Protein AF-0000000071563161 (afdb_homodimer)

Secondary structure (DSSP, 8-state):
------PEEEEEEHHHHHHHHHHHT--SEEE----TTTHHHHHHHHHHHHTTSS--EEE--SSHHHHHHHHHHHHHTT--EEEEE-HHHHHHTHHHHHHHHHHT---EEEEEEB--SSS---SB-SHHHHHTTTSS-EEEE-SSHHHHHHHHHHHHHHHTSTTT---EEEEEETTTTSS-EEEEEEPPHHHHHHHH-S--SSTTS---TTS---SS-----SSTTHHHHHHHHHHHHHHHHHHHHHHHHHHHHHHHHHHS----SSEEEES-TT-SEEEEEEGGGHHHHHHHHHHHHHTT--EEEEEESEEES--HHHHHHHTTT-SEEEEEESS-BTTTTB-HHHHHHHHHHTTSSSPPPEEEEE--GGG----HHHHHHHHHHHHHHHTT----S-EETTTT-/------PEEEEEEHHHHHHHHHHHT--SEEE----TTTHHHHHHHHHHHHTTSS--EEE--SSHHHHHHHHHHHHHTT--EEEEE-HHHHHHTHHHHHHHHHHT---EEEEEEB--SSS---SB-SHHHHHTTTSS-EEEE-SSHHHHHHHHHHHHHHHTSTTT---EEEEEETTTTSS-EEEEEEPPHHHHHHHH-S--SSTTS---TTS---SS-----SSTTHHHHHHHHHHHHHHHHHHHHHHHHHHHHHHHHHHS----SSEEEES-TT-SEEEEEEGGGHHHHHHHHHHHHHTT--EEEEEESEEES--HHHHHHHTTT-SEEEEEESS-BTTTTB-HHHHHHHHHHTTSSSPPPEEEEE--GGG----HHHHHHHHHHHHHHHTT----S-EETTTT-

Solvent-accessible surface area (backbone atoms only — not comparable to full-atom values): 38501 Å² total; per-residue (Å²): 126,84,76,54,74,8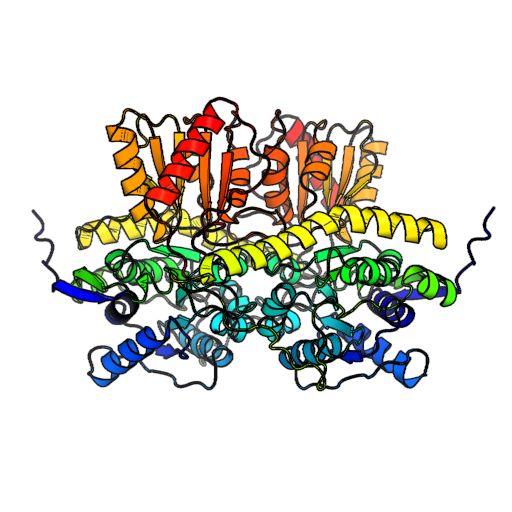2,38,59,74,45,79,41,22,20,27,48,25,38,32,48,15,45,43,55,56,59,32,44,33,34,31,56,49,78,37,69,52,29,33,64,24,49,52,44,45,51,48,32,34,74,70,62,73,24,81,43,47,75,46,87,58,96,37,37,44,49,30,52,48,54,47,50,55,40,23,33,66,52,32,44,41,38,35,46,31,19,31,67,44,45,28,51,18,28,40,50,61,55,30,36,32,48,66,40,41,31,36,42,31,38,32,25,18,14,20,48,59,33,49,19,30,72,25,6,16,35,34,35,57,61,35,52,58,51,56,44,50,31,32,35,39,24,58,46,40,47,47,37,20,57,45,43,44,43,42,48,46,40,12,32,28,90,67,32,26,26,23,27,35,46,31,36,35,14,62,56,37,32,64,33,71,40,77,30,72,39,72,49,59,70,57,44,44,64,71,53,55,74,90,49,41,23,90,90,53,52,71,30,91,91,52,76,71,81,80,60,51,85,46,34,32,69,55,75,58,18,28,19,51,47,43,51,52,53,49,49,51,28,46,13,34,58,46,38,59,59,44,40,44,52,42,32,51,52,46,16,72,65,60,70,57,73,60,60,45,46,53,38,77,44,63,52,90,74,23,43,30,31,37,34,34,55,28,46,56,38,62,34,42,51,52,29,39,50,55,40,39,76,71,69,43,51,43,20,35,38,34,44,20,26,59,25,42,45,55,36,70,61,52,30,60,74,56,64,76,32,50,15,34,27,26,50,21,38,33,70,24,39,40,72,52,32,15,54,62,39,50,52,48,38,28,28,38,48,77,45,93,65,86,58,53,62,40,31,28,32,34,28,45,22,32,21,74,60,45,43,66,48,36,45,50,48,52,52,52,27,53,42,37,49,72,63,49,81,72,89,59,51,44,60,64,36,53,82,82,128,83,77,54,72,82,38,58,75,44,78,40,23,20,26,48,25,37,32,49,15,45,43,55,55,58,30,44,33,34,32,56,50,78,37,69,52,28,34,62,25,50,52,44,45,52,48,34,34,74,70,63,73,24,80,45,49,74,47,87,59,96,38,38,44,50,31,52,48,53,46,51,56,39,23,32,66,52,30,46,42,39,34,47,30,16,32,67,44,45,28,50,18,28,40,50,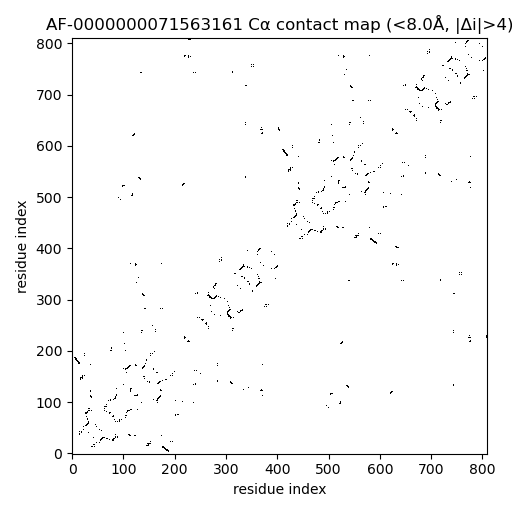60,57,29,36,33,49,66,40,42,33,35,41,31,36,31,26,18,14,21,50,59,34,49,20,31,67,25,6,16,36,33,35,56,62,35,51,57,51,54,44,49,32,32,35,40,22,58,46,40,47,48,36,20,56,43,42,43,43,42,47,48,41,12,32,28,89,67,31,25,27,22,26,33,47,31,37,34,15,62,57,35,32,62,33,70,40,77,31,71,40,71,50,59,69,57,45,45,64,69,53,55,74,88,48,42,24,90,89,53,51,72,31,91,90,52,78,71,81,79,61,50,84,46,32,33,70,53,75,58,17,27,18,50,46,44,51,54,53,48,48,50,27,46,12,35,57,46,38,60,57,43,39,44,50,44,31,51,52,47,16,72,63,60,69,58,73,60,60,47,48,53,38,77,44,64,52,90,73,22,43,30,33,36,35,34,56,29,46,57,38,61,35,43,51,52,27,40,51,53,41,39,76,72,70,43,48,44,19,34,39,34,43,19,26,60,26,41,47,54,37,70,61,52,31,60,73,55,64,76,33,50,14,33,28,25,50,20,37,34,68,25,39,39,71,51,33,15,53,61,38,51,51,48,38,27,29,39,49,76,45,92,64,87,58,53,62,40,32,28,32,34,27,44,22,32,20,76,58,46,42,66,47,35,44,50,48,51,52,52,27,53,41,36,48,72,65,49,82,70,91,58,50,44,60,66,36,53,82,81

Sequence (810 aa):
MNKVSTGKVIVCDGNEAAAWGACLSRPDMVAVYPITPQSSLVEYLAQFIADGRMDADLMDVEGEHTVLSVLHGAVLAGARTYSATSAQGLAFMFEPYFRTPGLRLPMVVSLVTRDAVSPTCVWGGQQDAMTVKEVGWIHMYCETQQEILDTIPIAYKVAEHPDVMLPVNVNHDGNYLSYGVARVELPDQSVVDAFLGEKQVNWHACLDPERPMAVDPLTGGAGGIGPSLFVKYRKGICAGMQDALRIIEEAHEDWGRRTGRYWSPLIEEYRMEDAEVALVTIGSMTGAAKDAVDDARASGKKIGLVKIKTFRPFPAARIAQALSRVKAVGVVDRSVNFGWNCGPVYQEVLAAMYAQPVRIPMMSFIGGLAGADITVEHFAEVVHRTFRLAGGEAATGPVWLNENDMNKVSTGKVIVCDGNEAAAWGACLSRPDMVAVYPITPQSSLVEYLAQFIADGRMDADLMDVEGEHTVLSVLHGAVLAGARTYSATSAQGLAFMFEPYFRTPGLRLPMVVSLVTRDAVSPTCVWGGQQDAMTVKEVGWIHMYCETQQEILDTIPIAYKVAEHPDVMLPVNVNHDGNYLSYGVARVELPDQSVVDAFLGEKQVNWHACLDPERPMAVDPLTGGAGGIGPSLFVKYRKGICAGMQDALRIIEEAHEDWGRRTGRYWSPLIEEYRMEDAEVALVTIGSMTGAAKDAVDDARASGKKIGLVKIKTFRPFPAARIAQALSRVKAVGVVDRSVNFGWNCGPVYQEVLAAMYAQPVRIPMMSFIGGLAGADITVEHFAEVVHRTFRLAGGEAATGPVWLNEND

Nearest PDB structures (foldseek):
  9bt4-assembly2_A  TM=9.515E-01  e=1.131E-43  Methanosarcina acetivorans C2A
  5c4i-assembly1_D  TM=9.637E-01  e=2.909E-40  Moorella thermoacetica ATCC 39073
  6cin-assembly2_D  TM=8.996E-01  e=5.553E-31  Moorella thermoacetica ATCC 39073
  6cio-assembly2_D  TM=9.021E-01  e=6.950E-31  Moorella thermoacetica ATCC 39073
  6ciq-assembly2_C  TM=8.950E-01  e=9.701E-30  Moorella thermoacetica ATCC 39073

InterPro domains:
  IPR002880 Pyruvate flavodoxin/ferredoxin oxidoreductase, pyrimidine binding domain [PF01855] (22-219)
  IPR002880 Pyruvate flavodoxin/ferredoxin oxidoreductase, pyrimidine binding domain [cd07034] (14-174)
  IPR009014 Transketolase C-terminal/Pyruvate-ferredoxin oxidoreductase domain II [G3DSA:3.40.50.920] (265-402)
  IPR009014 Transketolase C-terminal/Pyruvate-ferredoxin oxidoreductase domain II [SSF52922] (266-385)
  IPR029061 Thiamin diphosphate-binding fold [SSF52518] (7-261)
  IPR033412 Pyruvate:ferredoxin oxidoreductase, core domain II [PF17147] (275-378)
  IPR050722 Pyruvate:ferredoxin/flavodoxin oxidoreductase [PTHR32154] (1-385)
  IPR054807 NADH-dependent phenylglyoxylate dehydrogenase subunit alpha [NF045764] (8-405)

pLDDT: mean 93.62, std 8.57, range [32.5, 98.94]

Structure (mmCIF, N/CA/C/O backbone):
data_AF-0000000071563161-model_v1
#
loop_
_entity.id
_entity.type
_entity.pdbx_description
1 polymer 'NADH dependant phenylglyoxylate'
#
loop_
_atom_site.group_PDB
_atom_site.id
_atom_site.type_symbol
_atom_site.label_atom_id
_atom_site.label_alt_id
_atom_site.label_comp_id
_atom_site.label_asym_id
_atom_site.label_entity_id
_atom_site.label_seq_id
_atom_site.pdbx_PDB_ins_code
_atom_site.Cartn_x
_atom_site.Cartn_y
_atom_site.Cartn_z
_atom_site.occupancy
_atom_site.B_iso_or_equiv
_atom_site.auth_seq_id
_atom_site.auth_comp_id
_atom_site.auth_asym_id
_atom_site.auth_atom_id
_atom_site.pdbx_PDB_model_num
ATOM 1 N N . MET A 1 1 ? -5.191 -46.344 -11.219 1 32.5 1 MET A N 1
ATOM 2 C CA . MET A 1 1 ? -4.105 -45.406 -11.43 1 32.5 1 MET A CA 1
ATOM 3 C C . MET A 1 1 ? -4.492 -44.344 -12.477 1 32.5 1 MET A C 1
ATOM 5 O O . MET A 1 1 ? -4.625 -44.656 -13.664 1 32.5 1 MET A O 1
ATOM 9 N N . ASN A 1 2 ? -5.43 -43.438 -12.227 1 40 2 ASN A N 1
ATOM 10 C CA . ASN A 1 2 ? -5.988 -42.562 -13.25 1 40 2 ASN A CA 1
ATOM 11 C C . ASN A 1 2 ? -4.895 -41.938 -14.117 1 40 2 ASN A C 1
ATOM 13 O O . ASN A 1 2 ? -3.912 -41.406 -13.594 1 40 2 ASN A O 1
ATOM 17 N N . LYS A 1 3 ? -4.633 -42.406 -15.219 1 47.25 3 LYS A N 1
ATOM 18 C CA . LYS A 1 3 ? -3.625 -42.062 -16.219 1 47.25 3 LYS A CA 1
ATOM 19 C C . LYS A 1 3 ? -3.502 -40.562 -16.391 1 47.25 3 LYS A C 1
ATOM 21 O O . LYS A 1 3 ? -4.438 -39.906 -16.859 1 47.25 3 LYS A O 1
ATOM 26 N N . VAL A 1 4 ? -2.799 -39.875 -15.562 1 53.31 4 VAL A N 1
ATOM 27 C CA . VAL A 1 4 ? -2.492 -38.469 -15.68 1 53.31 4 VAL A CA 1
ATOM 28 C C . VAL A 1 4 ? -1.974 -38.156 -17.078 1 53.31 4 VAL A C 1
ATOM 30 O O . VAL A 1 4 ? -1.066 -38.844 -17.578 1 53.31 4 VAL A O 1
ATOM 33 N N . SER A 1 5 ? -2.83 -37.781 -18.031 1 52.5 5 SER A N 1
ATOM 34 C CA . SER A 1 5 ? -2.512 -37.406 -19.391 1 52.5 5 SER A CA 1
ATOM 35 C C . SER A 1 5 ? -1.171 -36.656 -19.469 1 52.5 5 SER A C 1
ATOM 37 O O . SER A 1 5 ? -0.879 -35.812 -18.641 1 52.5 5 SER A O 1
ATOM 39 N N . THR A 1 6 ? -0.193 -37.438 -19.938 1 61.22 6 THR A N 1
ATOM 40 C CA . THR A 1 6 ? 1.147 -36.906 -20.094 1 61.22 6 THR A CA 1
ATOM 41 C C . THR A 1 6 ? 1.143 -35.75 -21.094 1 61.22 6 THR A C 1
ATOM 43 O O . THR A 1 6 ? 0.718 -35.906 -22.234 1 61.22 6 THR A O 1
ATOM 46 N N . GLY A 1 7 ? 0.931 -34.375 -20.656 1 70.44 7 GLY A N 1
ATOM 47 C CA . GLY A 1 7 ? 0.965 -33.188 -21.484 1 70.44 7 GLY A CA 1
ATOM 48 C C . GLY A 1 7 ? 2.229 -33.062 -22.312 1 70.44 7 GLY A C 1
ATOM 49 O O . GLY A 1 7 ? 3.133 -33.906 -22.203 1 70.44 7 GLY A O 1
ATOM 50 N N . LYS A 1 8 ? 2.189 -32.375 -23.375 1 89.88 8 LYS A N 1
ATOM 51 C CA . LYS A 1 8 ? 3.322 -32.031 -24.234 1 89.88 8 LYS A CA 1
ATOM 52 C C . LYS A 1 8 ? 4.387 -31.266 -23.453 1 89.88 8 LYS A C 1
ATOM 54 O O . LYS A 1 8 ? 4.062 -30.391 -22.656 1 89.88 8 LYS A O 1
ATOM 59 N N . VAL A 1 9 ? 5.59 -31.734 -23.516 1 95.12 9 VAL A N 1
ATOM 60 C CA . VAL A 1 9 ? 6.695 -31.047 -22.859 1 95.12 9 VAL A CA 1
ATOM 61 C C . VAL A 1 9 ? 7.32 -30.031 -23.812 1 95.12 9 VAL A C 1
ATOM 63 O O . VAL A 1 9 ? 7.609 -30.359 -24.969 1 95.12 9 VAL A O 1
ATOM 66 N N . ILE A 1 10 ? 7.457 -28.812 -23.312 1 95.94 10 ILE A N 1
ATOM 67 C CA . ILE A 1 10 ? 8.102 -27.781 -24.109 1 95.94 10 ILE A CA 1
ATOM 68 C C . ILE A 1 10 ? 9.18 -27.078 -23.297 1 95.94 10 ILE A C 1
ATOM 70 O O . ILE A 1 10 ? 9.242 -27.25 -22.078 1 95.94 10 ILE A O 1
ATOM 74 N N . VAL A 1 11 ? 10.062 -26.453 -23.984 1 97.44 11 VAL A N 1
ATOM 75 C CA . VAL A 1 11 ? 11.047 -25.578 -23.359 1 97.44 11 VAL A CA 1
ATOM 76 C C . VAL A 1 11 ? 10.703 -24.109 -23.656 1 97.44 11 VAL A C 1
ATOM 78 O O . VAL A 1 11 ? 10.617 -23.719 -24.828 1 97.44 11 VAL A O 1
ATOM 81 N N . CYS A 1 12 ? 10.422 -23.375 -22.641 1 96.81 12 CYS A N 1
ATOM 82 C CA . CYS A 1 12 ? 10.031 -22 -22.875 1 96.81 12 CYS A CA 1
ATOM 83 C C . CYS A 1 12 ? 10.406 -21.109 -21.688 1 96.81 12 CYS A C 1
ATOM 85 O O . CYS A 1 12 ? 10.797 -21.625 -20.641 1 96.81 12 CYS A O 1
ATOM 87 N N . ASP A 1 13 ? 10.398 -19.812 -21.875 1 97.62 13 ASP A N 1
ATOM 88 C CA . ASP A 1 13 ? 10.641 -18.875 -20.781 1 97.62 13 ASP A CA 1
ATOM 89 C C . ASP A 1 13 ? 9.344 -18.531 -20.047 1 97.62 13 ASP A C 1
ATOM 91 O O . ASP A 1 13 ? 8.281 -19.078 -20.375 1 97.62 13 ASP A O 1
ATOM 95 N N . GLY A 1 14 ? 9.477 -17.781 -18.984 1 98.19 14 GLY A N 1
ATOM 96 C CA . GLY A 1 14 ? 8.328 -17.484 -18.141 1 98.19 14 GLY A CA 1
ATOM 97 C C . GLY A 1 14 ? 7.223 -16.75 -18.859 1 98.19 14 GLY A C 1
ATOM 98 O O . GLY A 1 14 ? 6.039 -16.953 -18.578 1 98.19 14 GLY A O 1
ATOM 99 N N . ASN A 1 15 ? 7.578 -15.797 -19.734 1 98.38 15 ASN A N 1
ATOM 100 C CA . ASN A 1 15 ? 6.582 -15.07 -20.5 1 98.38 15 ASN A CA 1
ATOM 101 C C . ASN A 1 15 ? 5.809 -15.992 -21.438 1 98.38 15 ASN A C 1
ATOM 103 O O . ASN A 1 15 ? 4.594 -15.859 -21.578 1 98.38 15 ASN A O 1
ATOM 107 N N . GLU A 1 16 ? 6.523 -16.859 -22.078 1 98.38 16 GLU A N 1
ATOM 108 C CA . GLU A 1 16 ? 5.84 -17.828 -22.922 1 98.38 16 GLU A CA 1
ATOM 109 C C . GLU A 1 16 ? 4.965 -18.766 -22.094 1 98.38 16 GLU A C 1
ATOM 111 O O . GLU A 1 16 ? 3.871 -19.141 -22.531 1 98.38 16 GLU A O 1
ATOM 116 N N . ALA A 1 17 ? 5.496 -19.188 -20.953 1 98.62 17 ALA A N 1
ATOM 117 C CA . ALA A 1 17 ? 4.695 -20 -20.047 1 98.62 17 ALA A CA 1
ATOM 118 C C . ALA A 1 17 ? 3.385 -19.312 -19.688 1 98.62 17 ALA A C 1
ATOM 120 O O . ALA A 1 17 ? 2.322 -19.938 -19.672 1 98.62 17 ALA A O 1
ATOM 121 N N . ALA A 1 18 ? 3.463 -18.062 -19.375 1 98.75 18 ALA A N 1
ATOM 122 C CA . ALA A 1 18 ? 2.266 -17.281 -19.062 1 98.75 18 ALA A CA 1
ATOM 123 C C . ALA A 1 18 ? 1.316 -17.25 -20.266 1 98.75 18 ALA A C 1
ATOM 125 O O . ALA A 1 18 ? 0.1 -17.375 -20.094 1 98.75 18 ALA A O 1
ATOM 126 N N . ALA A 1 19 ? 1.887 -17.031 -21.406 1 98.5 19 ALA A N 1
ATOM 127 C CA . ALA A 1 19 ? 1.078 -17 -22.625 1 98.5 19 ALA A CA 1
ATOM 128 C C . ALA A 1 19 ? 0.343 -18.328 -22.828 1 98.5 19 ALA A C 1
ATOM 130 O O . ALA A 1 19 ? -0.831 -18.344 -23.203 1 98.5 19 ALA A O 1
ATOM 131 N N . TRP A 1 20 ? 1.058 -19.406 -22.625 1 98.44 20 TRP A N 1
ATOM 132 C CA . TRP A 1 20 ? 0.433 -20.719 -22.734 1 98.44 20 TRP A CA 1
ATOM 133 C C . TRP A 1 20 ? -0.678 -20.875 -21.703 1 98.44 20 TRP A C 1
ATOM 135 O O . TRP A 1 20 ? -1.746 -21.422 -22.016 1 98.44 20 TRP A O 1
ATOM 145 N N . GLY A 1 21 ? -0.379 -20.469 -20.453 1 98.62 21 GLY A N 1
ATOM 146 C CA . GLY A 1 21 ? -1.425 -20.5 -19.438 1 98.62 21 GLY A CA 1
ATOM 147 C C . GLY A 1 21 ? -2.678 -19.75 -19.844 1 98.62 21 GLY A C 1
ATOM 148 O O . GLY A 1 21 ? -3.793 -20.234 -19.656 1 98.62 21 GLY A O 1
ATOM 149 N N . ALA A 1 22 ? -2.484 -18.562 -20.375 1 98.62 22 ALA A N 1
ATOM 150 C CA . ALA A 1 22 ? -3.602 -17.766 -20.875 1 98.62 22 ALA A CA 1
ATOM 151 C C . ALA A 1 22 ? -4.328 -18.469 -22.016 1 98.62 22 ALA A C 1
ATOM 153 O O . ALA A 1 22 ? -5.559 -18.547 -22.016 1 98.62 22 ALA A O 1
ATOM 154 N N . CYS A 1 23 ? -3.57 -18.969 -22.953 1 98.25 23 CYS A N 1
ATOM 155 C CA . CYS A 1 23 ? -4.133 -19.656 -24.109 1 98.25 23 CYS A CA 1
ATOM 156 C C . CYS A 1 23 ? -5.012 -20.828 -23.688 1 98.25 23 CYS A C 1
ATOM 158 O O . CYS A 1 23 ? -6.145 -20.953 -24.141 1 98.25 23 CYS A O 1
ATOM 160 N N . LEU A 1 24 ? -4.48 -21.625 -22.812 1 98.06 24 LEU A N 1
ATOM 161 C CA . LEU A 1 24 ? -5.184 -22.812 -22.344 1 98.06 24 LEU A CA 1
ATOM 162 C C . LEU A 1 24 ? -6.457 -22.438 -21.594 1 98.06 24 LEU A C 1
ATOM 164 O O . LEU A 1 24 ? -7.387 -23.234 -21.5 1 98.06 24 LEU A O 1
ATOM 168 N N . SER A 1 25 ? -6.508 -21.203 -21.062 1 98.5 25 SER A N 1
ATOM 169 C CA . SER A 1 25 ? -7.645 -20.75 -20.266 1 98.5 25 SER A CA 1
ATOM 170 C C . SER A 1 25 ? -8.742 -20.156 -21.141 1 98.5 25 SER A C 1
ATOM 172 O O . SER A 1 25 ? -9.805 -19.781 -20.656 1 98.5 25 SER A O 1
ATOM 174 N N . ARG A 1 26 ? -8.531 -19.969 -22.375 1 97.75 26 ARG A N 1
ATOM 175 C CA . ARG A 1 26 ? -9.477 -19.562 -23.406 1 97.75 26 ARG A CA 1
ATOM 176 C C . ARG A 1 26 ? -10.086 -18.203 -23.094 1 97.75 26 ARG A C 1
ATOM 178 O O . ARG A 1 26 ? -11.312 -18.062 -23.078 1 97.75 26 ARG A O 1
ATOM 185 N N . PRO A 1 27 ? -9.266 -17.172 -22.875 1 97.81 27 PRO A N 1
ATOM 186 C CA . PRO A 1 27 ? -9.859 -15.844 -22.828 1 97.81 27 PRO A CA 1
ATOM 187 C C . PRO A 1 27 ? -10.555 -15.461 -24.125 1 97.81 27 PRO A C 1
ATOM 189 O O . PRO A 1 27 ? -10.141 -15.906 -25.203 1 97.81 27 PRO A O 1
ATOM 192 N N . ASP A 1 28 ? -11.602 -14.664 -24 1 97.38 28 ASP A N 1
ATOM 193 C CA . ASP A 1 28 ? -12.312 -14.156 -25.172 1 97.38 28 ASP A CA 1
ATOM 194 C C . ASP A 1 28 ? -11.609 -12.922 -25.75 1 97.38 28 ASP A C 1
ATOM 196 O O . ASP A 1 28 ? -11.672 -12.672 -26.953 1 97.38 28 ASP A O 1
ATOM 200 N N . MET A 1 29 ? -11.008 -12.164 -24.891 1 96.69 29 MET A N 1
ATOM 201 C CA . MET A 1 29 ? -10.336 -10.93 -25.281 1 96.69 29 MET A CA 1
ATOM 202 C C . MET A 1 29 ? -9.039 -10.742 -24.516 1 96.69 29 MET A C 1
ATOM 204 O O . MET A 1 29 ? -8.992 -10.992 -23.297 1 96.69 29 MET A O 1
ATOM 208 N N . VAL A 1 30 ? -8.07 -10.375 -25.266 1 96.06 30 VAL A N 1
ATOM 209 C CA . VAL A 1 30 ? -6.77 -10.055 -24.703 1 96.06 30 VAL A CA 1
ATOM 210 C C . VAL A 1 30 ? -6.367 -8.633 -25.094 1 96.06 30 VAL A C 1
ATOM 212 O O . VAL A 1 30 ? -6.516 -8.242 -26.266 1 96.06 30 VAL A O 1
ATOM 215 N N . ALA A 1 31 ? -6 -7.797 -24.109 1 91.81 31 ALA A N 1
ATOM 216 C CA . ALA A 1 31 ? -5.434 -6.473 -24.359 1 91.81 31 ALA A CA 1
ATOM 217 C C . ALA A 1 31 ? -4.137 -6.281 -23.578 1 91.81 31 ALA A C 1
ATOM 219 O O . ALA A 1 31 ? -4.105 -6.453 -22.359 1 91.81 31 ALA A O 1
ATOM 220 N N . VAL A 1 32 ? -3.086 -6.055 -24.391 1 88.5 32 VAL A N 1
ATOM 221 C CA . VAL A 1 32 ? -1.771 -5.926 -23.766 1 88.5 32 VAL A CA 1
ATOM 222 C C . VAL A 1 32 ? -0.976 -4.824 -24.469 1 88.5 32 VAL A C 1
ATOM 224 O O . VAL A 1 32 ? -1.14 -4.602 -25.672 1 88.5 32 VAL A O 1
ATOM 227 N N . TYR A 1 33 ? -0.212 -4.066 -23.75 1 87.25 33 TYR A N 1
ATOM 228 C CA . TYR A 1 33 ? 0.737 -3.088 -24.266 1 87.25 33 TYR A CA 1
ATOM 229 C C . TYR A 1 33 ? 2.166 -3.463 -23.891 1 87.25 33 TYR A C 1
ATOM 231 O O . TYR A 1 33 ? 2.449 -3.779 -22.734 1 87.25 33 TYR A O 1
ATOM 239 N N . PRO A 1 34 ? 3.086 -3.439 -24.859 1 85.75 34 PRO A N 1
ATOM 240 C CA . PRO A 1 34 ? 4.441 -3.924 -24.594 1 85.75 34 PRO A CA 1
ATOM 241 C C . PRO A 1 34 ? 5.188 -3.062 -23.578 1 85.75 34 PRO A C 1
ATOM 243 O O . PRO A 1 34 ? 5.109 -1.832 -23.625 1 85.75 34 PRO A O 1
ATOM 246 N N . ILE A 1 35 ? 5.859 -3.695 -22.703 1 86.56 35 ILE A N 1
ATOM 247 C CA . ILE A 1 35 ? 6.73 -3.076 -21.719 1 86.56 35 ILE A CA 1
ATOM 248 C C . ILE A 1 35 ? 7.719 -4.109 -21.172 1 86.56 35 ILE A C 1
ATOM 250 O O . ILE A 1 35 ? 7.316 -5.195 -20.75 1 86.56 35 ILE A O 1
ATOM 254 N N . THR A 1 36 ? 8.969 -3.725 -21.172 1 84.25 36 THR A N 1
ATOM 255 C CA . THR A 1 36 ? 9.977 -4.629 -20.625 1 84.25 36 THR A CA 1
ATOM 256 C C . THR A 1 36 ? 9.742 -4.852 -19.141 1 84.25 36 THR A C 1
ATOM 258 O O . THR A 1 36 ? 9.5 -3.902 -18.391 1 84.25 36 THR A O 1
ATOM 261 N N . PRO A 1 37 ? 9.734 -6.125 -18.656 1 90.62 37 PRO A N 1
ATOM 262 C CA . PRO A 1 37 ? 10.133 -7.367 -19.312 1 90.62 37 PRO A CA 1
ATOM 263 C C . PRO A 1 37 ? 8.945 -8.172 -19.828 1 90.62 37 PRO A C 1
ATOM 265 O O . PRO A 1 37 ? 9.094 -9.344 -20.172 1 90.62 37 PRO A O 1
ATOM 268 N N . GLN A 1 38 ? 7.852 -7.598 -19.906 1 89.62 38 GLN A N 1
ATOM 269 C CA . GLN A 1 38 ? 6.602 -8.266 -20.25 1 89.62 38 GLN A CA 1
ATOM 270 C C . GLN A 1 38 ? 6.449 -8.383 -21.766 1 89.62 38 GLN A C 1
ATOM 272 O O . GLN A 1 38 ? 5.605 -9.141 -22.266 1 89.62 38 GLN A O 1
ATOM 277 N N . SER A 1 39 ? 7.27 -7.73 -22.594 1 89.62 39 SER A N 1
ATOM 278 C CA . SER A 1 39 ? 7.043 -7.484 -24.016 1 89.62 39 SER A CA 1
ATOM 279 C C . SER A 1 39 ? 6.941 -8.789 -24.781 1 89.62 39 SER A C 1
ATOM 281 O O . SER A 1 39 ? 6.113 -8.922 -25.688 1 89.62 39 SER A O 1
ATOM 283 N N . SER A 1 40 ? 7.77 -9.742 -24.453 1 94 40 SER A N 1
ATOM 284 C CA . SER A 1 40 ? 7.75 -11 -25.188 1 94 40 SER A CA 1
ATOM 285 C C . SER A 1 40 ? 6.453 -11.766 -24.938 1 94 40 SER A C 1
ATOM 287 O O . SER A 1 40 ? 6.02 -12.555 -25.781 1 94 40 SER A O 1
ATOM 289 N N . LEU A 1 41 ? 5.828 -11.562 -23.797 1 95.44 41 LEU A N 1
ATOM 290 C CA . LEU A 1 41 ? 4.535 -12.172 -23.5 1 95.44 41 LEU A CA 1
ATOM 291 C C . LEU A 1 41 ? 3.482 -11.727 -24.516 1 95.44 41 LEU A C 1
ATOM 293 O O . LEU A 1 41 ? 2.719 -12.547 -25.031 1 95.44 41 LEU A O 1
ATOM 297 N N . VAL A 1 42 ? 3.467 -10.492 -24.812 1 92.19 42 VAL A N 1
ATOM 298 C CA . VAL A 1 42 ? 2.551 -9.922 -25.797 1 92.19 42 VAL A CA 1
ATOM 299 C C . VAL A 1 42 ? 2.809 -10.547 -27.156 1 92.19 42 VAL A C 1
ATOM 301 O O . VAL A 1 42 ? 1.867 -10.867 -27.891 1 92.19 42 VAL A O 1
ATOM 304 N N . GLU A 1 43 ? 4.031 -10.672 -27.469 1 95 43 GLU A N 1
ATOM 305 C CA . GLU A 1 43 ? 4.41 -11.266 -28.75 1 95 43 GLU A CA 1
ATOM 306 C C . GLU A 1 43 ? 3.906 -12.703 -28.859 1 95 43 GLU A C 1
ATOM 308 O O . GLU A 1 43 ? 3.396 -13.109 -29.906 1 95 43 GLU A O 1
ATOM 313 N N . TYR A 1 44 ? 4.074 -13.453 -27.812 1 96.81 44 TYR A N 1
ATOM 314 C CA . TYR A 1 44 ? 3.6 -14.828 -27.812 1 96.81 44 TYR A CA 1
ATOM 315 C C . TYR A 1 44 ? 2.088 -14.883 -27.984 1 96.81 44 TYR A C 1
ATOM 317 O O . TYR A 1 44 ? 1.576 -15.688 -28.766 1 96.81 44 TYR A O 1
ATOM 325 N N . LEU A 1 45 ? 1.362 -14.062 -27.266 1 96.75 45 LEU A N 1
ATOM 326 C CA . LEU A 1 45 ? -0.093 -14.031 -27.359 1 96.75 45 LEU A CA 1
ATOM 327 C C . LEU A 1 45 ? -0.532 -13.695 -28.781 1 96.75 45 LEU A C 1
ATOM 329 O O . LEU A 1 45 ? -1.424 -14.352 -29.328 1 96.75 45 LEU A O 1
ATOM 333 N N . ALA A 1 46 ? 0.121 -12.703 -29.312 1 95.19 46 ALA A N 1
ATOM 334 C CA . ALA A 1 46 ? -0.186 -12.305 -30.672 1 95.19 46 ALA A CA 1
ATOM 335 C C . ALA A 1 46 ? 0.07 -13.445 -31.656 1 95.19 46 ALA A C 1
ATOM 337 O O . ALA A 1 46 ? -0.725 -13.68 -32.562 1 95.19 46 ALA A O 1
ATOM 338 N N . GLN A 1 47 ? 1.146 -14.094 -31.484 1 96.94 47 GLN A N 1
ATOM 339 C CA . GLN A 1 47 ? 1.504 -15.219 -32.344 1 96.94 47 GLN A CA 1
ATOM 340 C C . GLN A 1 47 ? 0.501 -16.359 -32.188 1 96.94 47 GLN A C 1
ATOM 342 O O . GLN A 1 47 ? 0.111 -16.969 -33.188 1 96.94 47 GLN A O 1
ATOM 347 N N . PHE A 1 48 ? 0.126 -16.672 -30.953 1 97.5 48 PHE A N 1
ATOM 348 C CA . PHE A 1 48 ? -0.835 -17.734 -30.703 1 97.5 48 PHE A CA 1
ATOM 349 C C . PHE A 1 48 ? -2.158 -17.438 -31.406 1 97.5 48 PHE A C 1
ATOM 351 O O . PHE A 1 48 ? -2.787 -18.344 -31.969 1 97.5 48 PHE A O 1
ATOM 358 N N . ILE A 1 49 ? -2.596 -16.219 -31.359 1 96.62 49 ILE A N 1
ATOM 359 C CA . ILE A 1 49 ? -3.85 -15.812 -31.984 1 96.62 49 ILE A CA 1
ATOM 360 C C . ILE A 1 49 ? -3.711 -15.875 -33.5 1 96.62 49 ILE A C 1
ATOM 362 O O . ILE A 1 49 ? -4.582 -16.406 -34.188 1 96.62 49 ILE A O 1
ATOM 366 N N . ALA A 1 50 ? -2.629 -15.398 -34 1 96.12 50 ALA A N 1
ATOM 367 C CA . ALA A 1 50 ? -2.365 -15.391 -35.438 1 96.12 50 ALA A CA 1
ATOM 368 C C . ALA A 1 50 ? -2.314 -16.812 -36 1 96.12 50 ALA A C 1
ATOM 370 O O . ALA A 1 50 ? -2.758 -17.062 -37.094 1 96.12 50 ALA A O 1
ATOM 371 N N . ASP A 1 51 ? -1.783 -17.672 -35.188 1 97.06 51 ASP A N 1
ATOM 372 C CA . ASP A 1 51 ? -1.607 -19.062 -35.594 1 97.06 51 ASP A CA 1
ATOM 373 C C . ASP A 1 51 ? -2.896 -19.859 -35.406 1 97.06 51 ASP A C 1
ATOM 375 O O . ASP A 1 51 ? -2.969 -21.031 -35.812 1 97.06 51 ASP A O 1
ATOM 379 N N . GLY A 1 52 ? -3.883 -19.266 -34.812 1 96.12 52 GLY A N 1
ATOM 380 C CA . GLY A 1 52 ? -5.145 -19.953 -34.562 1 96.12 52 GLY A CA 1
ATOM 381 C C . GLY A 1 52 ? -5.109 -20.875 -33.375 1 96.12 52 GLY A C 1
ATOM 382 O O . GLY A 1 52 ? -6.035 -21.656 -33.156 1 96.12 52 GLY A O 1
ATOM 383 N N . ARG A 1 53 ? -4.035 -20.766 -32.625 1 95.31 53 ARG A N 1
ATOM 384 C CA . ARG A 1 53 ? -3.9 -21.578 -31.422 1 95.31 53 ARG A CA 1
ATOM 385 C C . ARG A 1 53 ? -4.77 -21.031 -30.297 1 95.31 53 ARG A C 1
ATOM 387 O O . ARG A 1 53 ? -5.219 -21.781 -29.438 1 95.31 53 ARG A O 1
ATOM 394 N N . MET A 1 54 ? -4.961 -19.797 -30.297 1 96.25 54 MET A N 1
ATOM 395 C CA . MET A 1 54 ? -5.805 -19.094 -29.328 1 96.25 54 MET A CA 1
ATOM 396 C C . MET A 1 54 ? -6.922 -18.328 -30.031 1 96.25 54 MET A C 1
ATOM 398 O O . MET A 1 54 ? -6.66 -17.516 -30.922 1 96.25 54 MET A O 1
ATOM 402 N N . ASP A 1 55 ? -8.141 -18.656 -29.656 1 96.56 55 ASP A N 1
ATOM 403 C CA . ASP A 1 55 ? -9.305 -17.953 -30.203 1 96.56 55 ASP A CA 1
ATOM 404 C C . ASP A 1 55 ? -9.711 -16.797 -29.297 1 96.56 55 ASP A C 1
ATOM 406 O O . ASP A 1 55 ? -10.609 -16.922 -28.453 1 96.56 55 ASP A O 1
ATOM 410 N N . ALA A 1 56 ? -9.055 -15.711 -29.422 1 96.5 56 ALA A N 1
ATOM 411 C CA . ALA A 1 56 ? -9.297 -14.508 -28.641 1 96.5 56 ALA A CA 1
ATOM 412 C C . ALA A 1 56 ? -9.156 -13.258 -29.5 1 96.5 56 ALA A C 1
ATOM 414 O O . ALA A 1 56 ? -8.359 -13.227 -30.438 1 96.5 56 ALA A O 1
ATOM 415 N N . ASP A 1 57 ? -9.898 -12.227 -29.172 1 95.12 57 ASP A N 1
ATOM 416 C CA . ASP A 1 57 ? -9.703 -10.914 -29.781 1 95.12 57 ASP A CA 1
ATOM 417 C C . ASP A 1 57 ? -8.516 -10.188 -29.156 1 95.12 57 ASP A C 1
ATOM 419 O O . ASP A 1 57 ? -8.438 -10.047 -27.938 1 95.12 57 ASP A O 1
ATOM 423 N N . LEU A 1 58 ? -7.621 -9.852 -29.953 1 92.88 58 LEU A N 1
ATOM 424 C CA . LEU A 1 58 ? -6.504 -9.031 -29.5 1 92.88 58 LEU A CA 1
ATOM 425 C C . LEU A 1 58 ? -6.789 -7.547 -29.719 1 92.88 58 LEU A C 1
ATOM 427 O O . LEU A 1 58 ? -6.961 -7.113 -30.859 1 92.88 58 LEU A O 1
ATOM 431 N N . MET A 1 59 ? -6.754 -6.824 -28.688 1 87.69 59 MET A N 1
ATOM 432 C CA . MET A 1 59 ? -7.051 -5.398 -28.797 1 87.69 59 MET A CA 1
ATOM 433 C C . MET A 1 59 ? -5.766 -4.578 -28.844 1 87.69 59 MET A C 1
ATOM 435 O O . MET A 1 59 ? -4.941 -4.652 -27.938 1 87.69 59 MET A O 1
ATOM 439 N N . ASP A 1 60 ? -5.629 -3.893 -29.875 1 80.38 60 ASP A N 1
ATOM 440 C CA . ASP A 1 60 ? -4.523 -2.943 -30 1 80.38 60 ASP A CA 1
ATOM 441 C C . ASP A 1 60 ? -4.918 -1.57 -29.469 1 80.38 60 ASP A C 1
ATOM 443 O O . ASP A 1 60 ? -5.812 -0.918 -30.016 1 80.38 60 ASP A O 1
ATOM 447 N N . VAL A 1 61 ? -4.336 -1.241 -28.375 1 79.12 61 VAL A N 1
ATOM 448 C CA . VAL A 1 61 ? -4.734 0.008 -27.734 1 79.12 61 VAL A CA 1
ATOM 449 C C . VAL A 1 61 ? -3.535 0.947 -27.656 1 79.12 61 VAL A C 1
ATOM 451 O O . VAL A 1 61 ? -2.393 0.525 -27.844 1 79.12 61 VAL A O 1
ATOM 454 N N . GLU A 1 62 ? -3.807 2.225 -27.406 1 75.81 62 GLU A N 1
ATOM 455 C CA . GLU A 1 62 ? -2.791 3.271 -27.453 1 75.81 62 GLU A CA 1
ATOM 456 C C . GLU A 1 62 ? -1.924 3.248 -26.203 1 75.81 62 GLU A C 1
ATOM 458 O O . GLU A 1 62 ? -0.837 3.828 -26.172 1 75.81 62 GLU A O 1
ATOM 463 N N . GLY A 1 63 ? -2.434 2.641 -25.203 1 79.88 63 GLY A N 1
ATOM 464 C CA . GLY A 1 63 ? -1.674 2.59 -23.969 1 79.88 63 GLY A CA 1
ATOM 465 C C . GLY A 1 63 ? -2.336 1.745 -22.891 1 79.88 63 GLY A C 1
ATOM 466 O O . GLY A 1 63 ? -3.477 1.305 -23.047 1 79.88 63 GLY A O 1
ATOM 467 N N . GLU A 1 64 ? -1.583 1.58 -21.906 1 77.69 64 GLU A N 1
ATOM 468 C CA . GLU A 1 64 ? -2.033 0.689 -20.828 1 77.69 64 GLU A CA 1
ATOM 469 C C . GLU A 1 64 ? -3.318 1.203 -20.188 1 77.69 64 GLU A C 1
ATOM 471 O O . GLU A 1 64 ? -4.16 0.413 -19.75 1 77.69 64 GLU A O 1
ATOM 476 N N . HIS A 1 65 ? -3.463 2.471 -20.109 1 79.56 65 HIS A N 1
ATOM 477 C CA . HIS A 1 65 ? -4.695 3.027 -19.562 1 79.56 65 HIS A CA 1
ATOM 478 C C . HIS A 1 65 ? -5.914 2.514 -20.328 1 79.56 65 HIS A C 1
ATOM 480 O O . HIS A 1 65 ? -6.926 2.152 -19.719 1 79.56 65 HIS A O 1
ATOM 486 N N . THR A 1 66 ? -5.82 2.441 -21.562 1 84.38 66 THR A N 1
ATOM 487 C CA . THR A 1 66 ? -6.926 1.996 -22.406 1 84.38 66 THR A CA 1
ATOM 488 C C . THR A 1 66 ? -7.117 0.486 -22.297 1 84.38 66 THR A C 1
ATOM 490 O O . THR A 1 66 ? -8.234 -0.016 -22.422 1 84.38 66 THR A O 1
ATOM 493 N N . VAL A 1 67 ? -6.117 -0.199 -21.938 1 87.62 67 VAL A N 1
ATOM 494 C CA . VAL A 1 67 ? -6.133 -1.657 -21.891 1 87.62 67 VAL A CA 1
ATOM 495 C C . VAL A 1 67 ? -7.191 -2.129 -20.891 1 87.62 67 VAL A C 1
ATOM 497 O O . VAL A 1 67 ? -8.125 -2.848 -21.266 1 87.62 67 VAL A O 1
ATOM 500 N N . LEU A 1 68 ? -7.133 -1.715 -19.656 1 91.19 68 LEU A N 1
ATOM 501 C CA . LEU A 1 68 ? -8.039 -2.211 -18.625 1 91.19 68 LEU A CA 1
ATOM 502 C C . LEU A 1 68 ? -9.438 -1.645 -18.828 1 91.19 68 LEU A C 1
ATOM 504 O O . LEU A 1 68 ? -10.43 -2.295 -18.484 1 91.19 68 LEU A O 1
ATOM 508 N N . SER A 1 69 ? -9.477 -0.448 -19.406 1 90 69 SER A N 1
ATOM 509 C CA . SER A 1 69 ? -10.781 0.142 -19.656 1 90 69 SER A CA 1
ATOM 510 C C . SER A 1 69 ? -11.578 -0.686 -20.656 1 90 69 SER A C 1
ATOM 512 O O . SER A 1 69 ? -12.766 -0.938 -20.469 1 90 69 SER A O 1
ATOM 514 N N . VAL A 1 70 ? -10.93 -1.081 -21.688 1 92.06 70 VAL A N 1
ATOM 515 C CA . VAL A 1 70 ? -11.586 -1.885 -22.719 1 92.06 70 VAL A CA 1
ATOM 516 C C . VAL A 1 70 ? -11.945 -3.258 -22.141 1 92.06 70 VAL A C 1
ATOM 518 O O . VAL A 1 70 ? -13.016 -3.791 -22.422 1 92.06 70 VAL A O 1
ATOM 521 N N . LEU A 1 71 ? -11.109 -3.801 -21.328 1 94.44 71 LEU A N 1
ATOM 522 C CA . LEU A 1 71 ? -11.344 -5.121 -20.75 1 94.44 71 LEU A CA 1
ATOM 523 C C . LEU A 1 71 ? -12.492 -5.078 -19.75 1 94.44 71 LEU A C 1
ATOM 525 O O . LEU A 1 71 ? -13.219 -6.062 -19.578 1 94.44 71 LEU A O 1
ATOM 529 N N . HIS A 1 72 ? -12.656 -3.938 -19.062 1 93.12 72 HIS A N 1
ATOM 530 C CA . HIS A 1 72 ? -13.82 -3.779 -18.188 1 93.12 72 HIS A CA 1
ATOM 531 C C . HIS A 1 72 ? -15.117 -3.992 -18.969 1 93.12 72 HIS A C 1
ATOM 533 O O . HIS A 1 72 ? -16 -4.715 -18.516 1 93.12 72 HIS A O 1
ATOM 539 N N . GLY A 1 73 ? -15.148 -3.303 -20.141 1 92.19 73 GLY A N 1
ATOM 540 C CA . GLY A 1 73 ? -16.328 -3.473 -20.984 1 92.19 73 GLY A CA 1
ATOM 541 C C . GLY A 1 73 ? -16.531 -4.906 -21.422 1 92.19 73 GLY A C 1
ATOM 542 O O . GLY A 1 73 ? -17.672 -5.395 -21.438 1 92.19 73 GLY A O 1
ATOM 543 N N . ALA A 1 74 ? -15.492 -5.574 -21.75 1 94.31 74 ALA A N 1
ATOM 544 C CA . ALA A 1 74 ? -15.562 -6.957 -22.219 1 94.31 74 ALA A CA 1
ATOM 545 C C . ALA A 1 74 ? -16.078 -7.879 -21.109 1 94.31 74 ALA A C 1
ATOM 547 O O . ALA A 1 74 ? -16.922 -8.742 -21.359 1 94.31 74 ALA A O 1
ATOM 548 N N . VAL A 1 75 ? -15.586 -7.727 -19.891 1 94.88 75 VAL A N 1
ATOM 549 C CA . VAL A 1 75 ? -16 -8.555 -18.766 1 94.88 75 VAL A CA 1
ATOM 550 C C . VAL A 1 75 ? -17.484 -8.328 -18.484 1 94.88 75 VAL A C 1
ATOM 552 O O . VAL A 1 75 ? -18.234 -9.281 -18.234 1 94.88 75 VAL A O 1
ATOM 555 N N . LEU A 1 76 ? -17.891 -7.109 -18.531 1 92.31 76 LEU A N 1
ATOM 556 C CA . LEU A 1 76 ? -19.281 -6.773 -18.266 1 92.31 76 LEU A CA 1
ATOM 557 C C . LEU A 1 76 ? -20.188 -7.363 -19.344 1 92.31 76 LEU A C 1
ATOM 559 O O . LEU A 1 76 ? -21.391 -7.562 -19.109 1 92.31 76 LEU A O 1
ATOM 563 N N . ALA A 1 77 ? -19.578 -7.629 -20.469 1 91.62 77 ALA A N 1
ATOM 564 C CA . ALA A 1 77 ? -20.344 -8.25 -21.562 1 91.62 77 ALA A CA 1
ATOM 565 C C . ALA A 1 77 ? -20.266 -9.773 -21.484 1 91.62 77 ALA A C 1
ATOM 567 O O . ALA A 1 77 ? -20.859 -10.469 -22.297 1 91.62 77 ALA A O 1
ATOM 568 N N . GLY A 1 78 ? -19.484 -10.328 -20.547 1 92.69 78 GLY A N 1
ATOM 569 C CA . GLY A 1 78 ? -19.469 -11.766 -20.312 1 92.69 78 GLY A CA 1
ATOM 570 C C . GLY A 1 78 ? -18.219 -12.445 -20.828 1 92.69 78 GLY A C 1
ATOM 571 O O . GLY A 1 78 ? -18.125 -13.672 -20.812 1 92.69 78 GLY A O 1
ATOM 572 N N . ALA A 1 79 ? -17.297 -11.633 -21.203 1 95.62 79 ALA A N 1
ATOM 573 C CA . ALA A 1 79 ? -16.078 -12.188 -21.781 1 95.62 79 ALA A CA 1
ATOM 574 C C . ALA A 1 79 ? -15.039 -12.492 -20.703 1 95.62 79 ALA A C 1
ATOM 576 O O . ALA A 1 79 ? -14.891 -11.727 -19.75 1 95.62 79 ALA A O 1
ATOM 577 N N . ARG A 1 80 ? -14.391 -13.664 -20.828 1 97.44 80 ARG A N 1
ATOM 578 C CA . ARG A 1 80 ? -13.156 -13.883 -20.078 1 97.44 80 ARG A CA 1
ATOM 579 C C . ARG A 1 80 ? -12.008 -13.094 -20.688 1 97.44 80 ARG A C 1
ATOM 581 O O . ARG A 1 80 ? -11.82 -13.086 -21.906 1 97.44 80 ARG A O 1
ATOM 588 N N . THR A 1 81 ? -11.25 -12.336 -19.812 1 97.75 81 THR A N 1
ATOM 589 C CA . THR A 1 81 ? -10.242 -11.422 -20.359 1 97.75 81 THR A CA 1
ATOM 590 C C . THR A 1 81 ? -8.875 -11.703 -19.75 1 97.75 81 THR A C 1
ATOM 592 O O . THR A 1 81 ? -8.773 -12.336 -18.703 1 97.75 81 THR A O 1
ATOM 595 N N . TYR A 1 82 ? -7.84 -11.328 -20.484 1 97.88 82 TYR A N 1
ATOM 596 C CA . TYR A 1 82 ? -6.461 -11.469 -20.016 1 97.88 82 TYR A CA 1
ATOM 597 C C . TYR A 1 82 ? -5.637 -10.242 -20.391 1 97.88 82 TYR A C 1
ATOM 599 O O . TYR A 1 82 ? -5.828 -9.664 -21.469 1 97.88 82 TYR A O 1
ATOM 607 N N . SER A 1 83 ? -4.801 -9.859 -19.484 1 96.94 83 SER A N 1
ATOM 608 C CA . SER A 1 83 ? -3.822 -8.812 -19.766 1 96.94 83 SER A CA 1
ATOM 609 C C . SER A 1 83 ? -2.5 -9.086 -19.062 1 96.94 83 SER A C 1
ATOM 611 O O . SER A 1 83 ? -2.389 -10.039 -18.297 1 96.94 83 SER A O 1
ATOM 613 N N . ALA A 1 84 ? -1.507 -8.414 -19.438 1 96.62 84 ALA A N 1
ATOM 614 C CA . ALA A 1 84 ? -0.192 -8.469 -18.797 1 96.62 84 ALA A CA 1
ATOM 615 C C . ALA A 1 84 ? 0.478 -7.094 -18.812 1 96.62 84 ALA A C 1
ATOM 617 O O . ALA A 1 84 ? 0.28 -6.312 -19.75 1 96.62 84 ALA A O 1
ATOM 618 N N . THR A 1 85 ? 1.217 -6.797 -17.797 1 95.19 85 THR A N 1
ATOM 619 C CA . THR A 1 85 ? 1.897 -5.508 -17.734 1 95.19 85 THR A CA 1
ATOM 620 C C . THR A 1 85 ? 3.057 -5.562 -16.734 1 95.19 85 THR A C 1
ATOM 622 O O . THR A 1 85 ? 3.459 -6.645 -16.312 1 95.19 85 THR A O 1
ATOM 625 N N . SER A 1 86 ? 3.77 -4.426 -16.594 1 93.69 86 SER A N 1
ATOM 626 C CA . SER A 1 86 ? 4.879 -4.254 -15.664 1 93.69 86 SER A CA 1
ATOM 627 C C . SER A 1 86 ? 5.043 -2.789 -15.273 1 93.69 86 SER A C 1
ATOM 629 O O . SER A 1 86 ? 4.758 -1.89 -16.062 1 93.69 86 SER A O 1
ATOM 631 N N . ALA A 1 87 ? 5.461 -2.555 -14.086 1 91.81 87 ALA A N 1
ATOM 632 C CA . ALA A 1 87 ? 6.004 -1.316 -13.539 1 91.81 87 ALA A CA 1
ATOM 633 C C . ALA A 1 87 ? 5.27 -0.099 -14.094 1 91.81 87 ALA A C 1
ATOM 635 O O . ALA A 1 87 ? 4.148 0.199 -13.68 1 91.81 87 ALA A O 1
ATOM 636 N N . GLN A 1 88 ? 5.902 0.566 -15.125 1 88.44 88 GLN A N 1
ATOM 637 C CA . GLN A 1 88 ? 5.367 1.823 -15.641 1 88.44 88 GLN A CA 1
ATOM 638 C C . GLN A 1 88 ? 4.027 1.606 -16.344 1 88.44 88 GLN A C 1
ATOM 640 O O . GLN A 1 88 ? 3.158 2.479 -16.297 1 88.44 88 GLN A O 1
ATOM 645 N N . GLY A 1 89 ? 3.949 0.508 -17.016 1 90.81 89 GLY A N 1
ATOM 646 C CA . GLY A 1 89 ? 2.668 0.182 -17.625 1 90.81 89 GLY A CA 1
ATOM 647 C C . GLY A 1 89 ? 1.55 0.028 -16.609 1 90.81 89 GLY A C 1
ATOM 648 O O . GLY A 1 89 ? 0.434 0.502 -16.828 1 90.81 89 GLY A O 1
ATOM 649 N N . LEU A 1 90 ? 1.863 -0.658 -15.523 1 93.44 90 LEU A N 1
ATOM 650 C CA . LEU A 1 90 ? 0.921 -0.768 -14.414 1 93.44 90 LEU A CA 1
ATOM 651 C C . LEU A 1 90 ? 0.56 0.609 -13.867 1 93.44 90 LEU A C 1
ATOM 653 O O . LEU A 1 90 ? -0.611 0.889 -13.602 1 93.44 90 LEU A O 1
ATOM 657 N N . ALA A 1 91 ? 1.581 1.439 -13.727 1 93.12 91 ALA A N 1
ATOM 658 C CA . ALA A 1 91 ? 1.361 2.789 -13.211 1 93.12 91 ALA A CA 1
ATOM 659 C C . ALA A 1 91 ? 0.448 3.586 -14.141 1 93.12 91 ALA A C 1
ATOM 661 O O . ALA A 1 91 ? -0.413 4.34 -13.672 1 93.12 91 ALA A O 1
ATOM 662 N N . PHE A 1 92 ? 0.619 3.391 -15.398 1 91.56 92 PHE A N 1
ATOM 663 C CA . PHE A 1 92 ? -0.168 4.129 -16.375 1 91.56 92 PHE A CA 1
ATOM 664 C C . PHE A 1 92 ? -1.608 3.633 -16.406 1 91.56 92 PHE A C 1
ATOM 666 O O . PHE A 1 92 ? -2.531 4.402 -16.688 1 91.56 92 PHE A O 1
ATOM 673 N N . MET A 1 93 ? -1.841 2.4 -16.109 1 93.38 93 MET A N 1
ATOM 674 C CA . MET A 1 93 ? -3.211 1.895 -16.125 1 93.38 93 MET A CA 1
ATOM 675 C C . MET A 1 93 ? -3.818 1.929 -14.734 1 93.38 93 MET A C 1
ATOM 677 O O . MET A 1 93 ? -4.871 1.33 -14.492 1 93.38 93 MET A O 1
ATOM 681 N N . PHE A 1 94 ? -3.236 2.633 -13.805 1 94.19 94 PHE A N 1
ATOM 682 C CA . PHE A 1 94 ? -3.596 2.543 -12.398 1 94.19 94 PHE A CA 1
ATOM 683 C C . PHE A 1 94 ? -5.039 2.982 -12.18 1 94.19 94 PHE A C 1
ATOM 685 O O . PHE A 1 94 ? -5.742 2.424 -11.328 1 94.19 94 PHE A O 1
ATOM 692 N N . GLU A 1 95 ? -5.5 3.984 -12.898 1 93 95 GLU A N 1
ATOM 693 C CA . GLU A 1 95 ? -6.859 4.473 -12.695 1 93 95 GLU A CA 1
ATOM 694 C C . GLU A 1 95 ? -7.883 3.354 -12.875 1 93 95 GLU A C 1
ATOM 696 O O . GLU A 1 95 ? -8.641 3.049 -11.953 1 93 95 GLU A O 1
ATOM 701 N N . PRO A 1 96 ? -7.898 2.664 -14.031 1 93.38 96 PRO A N 1
ATOM 702 C CA . PRO A 1 96 ? -8.828 1.54 -14.141 1 93.38 96 PRO A CA 1
ATOM 703 C C . PRO A 1 96 ? -8.445 0.367 -13.242 1 93.38 96 PRO A C 1
ATOM 705 O O . PRO A 1 96 ? -9.312 -0.399 -12.812 1 93.38 96 PRO A O 1
ATOM 708 N N . TYR A 1 97 ? -7.176 0.16 -12.961 1 95.38 97 TYR A N 1
ATOM 709 C CA . TYR A 1 97 ? -6.707 -0.862 -12.031 1 95.38 97 TYR A CA 1
ATOM 710 C C . TYR A 1 97 ? -7.312 -0.662 -10.648 1 95.38 97 TYR A C 1
ATOM 712 O O . TYR A 1 97 ? -7.785 -1.617 -10.023 1 95.38 97 TYR A O 1
ATOM 720 N N . PHE A 1 98 ? -7.387 0.604 -10.273 1 93.81 98 PHE A N 1
ATOM 721 C CA . PHE A 1 98 ? -7.898 1.057 -8.992 1 93.81 98 PHE A CA 1
ATOM 722 C C . PHE A 1 98 ? -9.398 0.806 -8.883 1 93.81 98 PHE A C 1
ATOM 724 O O . PHE A 1 98 ? -9.914 0.506 -7.805 1 93.81 98 PHE A O 1
ATOM 731 N N . ARG A 1 99 ? -10.039 0.726 -9.938 1 92.69 99 ARG A N 1
ATOM 732 C CA . ARG A 1 99 ? -11.492 0.619 -9.984 1 92.69 99 ARG A CA 1
ATOM 733 C C . ARG A 1 99 ? -11.938 -0.84 -10.047 1 92.69 99 ARG A C 1
ATOM 735 O O . ARG A 1 99 ? -13.055 -1.174 -9.664 1 92.69 99 ARG A O 1
ATOM 742 N N . THR A 1 100 ? -11.156 -1.678 -10.492 1 94.62 100 THR A N 1
ATOM 743 C CA . THR A 1 100 ? -11.516 -3.023 -10.922 1 94.62 100 THR A CA 1
ATOM 744 C C . THR A 1 100 ? -12.094 -3.824 -9.75 1 94.62 100 THR A C 1
ATOM 746 O O . THR A 1 100 ? -13.164 -4.43 -9.875 1 94.62 100 THR A O 1
ATOM 749 N N . PRO A 1 101 ? -11.438 -3.854 -8.594 1 95.31 101 PRO A N 1
ATOM 750 C CA . PRO A 1 101 ? -11.984 -4.668 -7.504 1 95.31 101 PRO A CA 1
ATOM 751 C C . PRO A 1 101 ? -13.352 -4.176 -7.023 1 95.31 101 PRO A C 1
ATOM 753 O O . PRO A 1 101 ? -14.219 -4.984 -6.695 1 95.31 101 PRO A O 1
ATOM 756 N N . GLY A 1 102 ? -13.508 -2.904 -7.004 1 92.31 102 GLY A N 1
ATOM 757 C CA . GLY A 1 102 ? -14.789 -2.352 -6.586 1 92.31 102 GLY A CA 1
ATOM 758 C C . GLY A 1 102 ? -15.93 -2.734 -7.504 1 92.31 102 GLY A C 1
ATOM 759 O O . GLY A 1 102 ? -17.078 -2.84 -7.062 1 92.31 102 GLY A O 1
ATOM 760 N N . LEU A 1 103 ? -15.602 -2.959 -8.766 1 91.88 103 LEU A N 1
ATOM 761 C CA . LEU A 1 103 ? -16.594 -3.365 -9.75 1 91.88 103 LEU A CA 1
ATOM 762 C C . LEU A 1 103 ? -16.844 -4.867 -9.688 1 91.88 103 LEU A C 1
ATOM 764 O O . LEU A 1 103 ? -17.75 -5.379 -10.352 1 91.88 103 LEU A O 1
ATOM 768 N N . ARG A 1 104 ? -16.047 -5.539 -8.906 1 93.44 104 ARG A N 1
ATOM 769 C CA . ARG A 1 104 ? -16.156 -6.984 -8.742 1 93.44 104 ARG A CA 1
ATOM 770 C C . ARG A 1 104 ? -16 -7.703 -10.078 1 93.44 104 ARG A C 1
ATOM 772 O O . ARG A 1 104 ? -16.797 -8.578 -10.414 1 93.44 104 ARG A O 1
ATOM 779 N N . LEU A 1 105 ? -15.016 -7.336 -10.836 1 94.5 105 LEU A N 1
ATOM 780 C CA . LEU A 1 105 ? -14.773 -7.922 -12.148 1 94.5 105 LEU A CA 1
ATOM 781 C C . LEU A 1 105 ? -13.672 -8.977 -12.078 1 94.5 105 LEU A C 1
ATOM 783 O O . LEU A 1 105 ? -12.516 -8.656 -11.812 1 94.5 105 LEU A O 1
ATOM 787 N N . PRO A 1 106 ? -14.023 -10.188 -12.336 1 96.38 106 PRO A N 1
ATOM 788 C CA . PRO A 1 106 ? -12.984 -11.219 -12.359 1 96.38 106 PRO A CA 1
ATOM 789 C C . PRO A 1 106 ? -12.094 -11.133 -13.594 1 96.38 106 PRO A C 1
ATOM 791 O O . PRO A 1 106 ? -12.586 -11.164 -14.727 1 96.38 106 PRO A O 1
ATOM 794 N N . MET A 1 107 ? -10.898 -10.844 -13.461 1 96.88 107 MET A N 1
ATOM 795 C CA . MET A 1 107 ? -9.891 -10.758 -14.508 1 96.88 107 MET A CA 1
ATOM 796 C C . MET A 1 107 ? -8.555 -11.328 -14.023 1 96.88 107 MET A C 1
ATOM 798 O O . MET A 1 107 ? -8.305 -11.398 -12.82 1 96.88 107 MET A O 1
ATOM 802 N N . VAL A 1 108 ? -7.824 -11.805 -14.977 1 98.56 108 VAL A N 1
ATOM 803 C CA . VAL A 1 108 ? -6.477 -12.258 -14.656 1 98.56 108 VAL A CA 1
ATOM 804 C C . VAL A 1 108 ? -5.453 -11.414 -15.414 1 98.56 108 VAL A C 1
ATOM 806 O O . VAL A 1 108 ? -5.559 -11.242 -16.625 1 98.56 108 VAL A O 1
ATOM 809 N N . VAL A 1 109 ? -4.605 -10.805 -14.711 1 98.38 109 VAL A N 1
ATOM 810 C CA . VAL A 1 109 ? -3.523 -10 -15.266 1 98.38 109 VAL A CA 1
ATOM 811 C C . VAL A 1 109 ? -2.178 -10.531 -14.781 1 98.38 109 VAL A C 1
ATOM 813 O O . VAL A 1 109 ? -1.944 -10.641 -13.578 1 98.38 109 VAL A O 1
ATOM 816 N N . SER A 1 110 ? -1.318 -10.93 -15.719 1 98.31 110 SER A N 1
ATOM 817 C CA . SER A 1 110 ? 0.051 -11.266 -15.344 1 98.31 110 SER A CA 1
ATOM 818 C C . SER A 1 110 ? 0.878 -10.008 -15.086 1 98.31 110 SER A C 1
ATOM 820 O O . SER A 1 110 ? 0.979 -9.133 -15.945 1 98.31 110 SER A O 1
ATOM 822 N N . LEU A 1 111 ? 1.408 -9.93 -13.914 1 97.75 111 LEU A N 1
ATOM 823 C CA . LEU A 1 111 ? 2.371 -8.875 -13.602 1 97.75 111 LEU A CA 1
ATOM 824 C C . LEU A 1 111 ? 3.797 -9.414 -13.656 1 97.75 111 LEU A C 1
ATOM 826 O O . LEU A 1 111 ? 4.211 -10.18 -12.781 1 97.75 111 LEU A O 1
ATOM 830 N N . VAL A 1 112 ? 4.453 -9.086 -14.727 1 97.69 112 VAL A N 1
ATOM 831 C CA . VAL A 1 112 ? 5.879 -9.383 -14.797 1 97.69 112 VAL A CA 1
ATOM 832 C C . VAL A 1 112 ? 6.66 -8.336 -14 1 97.69 112 VAL A C 1
ATOM 834 O O . VAL A 1 112 ? 7.02 -7.281 -14.531 1 97.69 112 VAL A O 1
ATOM 837 N N . THR A 1 113 ? 7.012 -8.688 -12.812 1 96.94 113 THR A N 1
ATOM 838 C CA . THR A 1 113 ? 7.375 -7.707 -11.789 1 96.94 113 THR A CA 1
ATOM 839 C C . THR A 1 113 ? 8.734 -7.09 -12.094 1 96.94 113 THR A C 1
ATOM 841 O O . THR A 1 113 ? 9.648 -7.777 -12.562 1 96.94 113 THR A O 1
ATOM 844 N N . ARG A 1 114 ? 8.836 -5.91 -11.891 1 93.38 114 ARG A N 1
ATOM 845 C CA . ARG A 1 114 ? 10.055 -5.133 -12.07 1 93.38 114 ARG A CA 1
ATOM 846 C C . ARG A 1 114 ? 10.148 -4.012 -11.047 1 93.38 114 ARG A C 1
ATOM 848 O O . ARG A 1 114 ? 9.18 -3.729 -10.336 1 93.38 114 ARG A O 1
ATOM 855 N N . ASP A 1 115 ? 11.352 -3.482 -10.883 1 90.38 115 ASP A N 1
ATOM 856 C CA . ASP A 1 115 ? 11.539 -2.373 -9.953 1 90.38 115 ASP A CA 1
ATOM 857 C C . ASP A 1 115 ? 10.984 -1.073 -10.531 1 90.38 115 ASP A C 1
ATOM 859 O O . ASP A 1 115 ? 10.492 -1.049 -11.656 1 90.38 115 ASP A O 1
ATOM 863 N N . ALA A 1 116 ? 10.898 -0.08 -9.703 1 75.94 116 ALA A N 1
ATOM 864 C CA . ALA A 1 116 ? 10.281 1.194 -10.062 1 75.94 116 ALA A CA 1
ATOM 865 C C . ALA A 1 116 ? 11.133 1.955 -11.07 1 75.94 116 ALA A C 1
ATOM 867 O O . ALA A 1 116 ? 12.32 1.666 -11.234 1 75.94 116 ALA A O 1
ATOM 868 N N . VAL A 1 117 ? 10.586 2.953 -11.688 1 71.12 117 VAL A N 1
ATOM 869 C CA . VAL A 1 117 ? 11.18 3.639 -12.828 1 71.12 117 VAL A CA 1
ATOM 870 C C . VAL A 1 117 ? 12.141 4.723 -12.344 1 71.12 117 VAL A C 1
ATOM 872 O O . VAL A 1 117 ? 12.875 5.312 -13.133 1 71.12 117 VAL A O 1
ATOM 875 N N . SER A 1 118 ? 12.234 5 -11.141 1 78 118 SER A N 1
ATOM 876 C CA . SER A 1 118 ? 13.219 5.977 -10.695 1 78 118 SER A CA 1
ATOM 877 C C . SER A 1 118 ? 13.914 5.516 -9.414 1 78 118 SER A C 1
ATOM 879 O O . SER A 1 118 ? 13.273 5.406 -8.367 1 78 118 SER A O 1
ATOM 881 N N . PRO A 1 119 ? 15.266 5.316 -9.758 1 78.75 119 PRO A N 1
ATOM 882 C CA . PRO A 1 119 ? 16 5.426 -11.023 1 78.75 119 PRO A CA 1
ATOM 883 C C . PRO A 1 119 ? 15.492 4.473 -12.094 1 78.75 119 PRO A C 1
ATOM 885 O O . PRO A 1 119 ? 14.961 3.406 -11.773 1 78.75 119 PRO A O 1
ATOM 888 N N . THR A 1 120 ? 15.609 4.926 -13.25 1 79.06 120 THR A N 1
ATOM 889 C CA . THR A 1 120 ? 15.102 4.156 -14.375 1 79.06 120 THR A CA 1
ATOM 890 C C . THR A 1 120 ? 15.664 2.74 -14.367 1 79.06 120 THR A C 1
ATOM 892 O O . THR A 1 120 ? 16.891 2.555 -14.336 1 79.06 120 THR A O 1
ATOM 895 N N . CYS A 1 121 ? 14.719 1.848 -14.312 1 83.56 121 CYS A N 1
ATOM 896 C CA . CYS A 1 121 ? 15.07 0.432 -14.266 1 83.56 121 CYS A CA 1
ATOM 897 C C . CYS A 1 121 ? 14.102 -0.397 -15.094 1 83.56 121 CYS A C 1
ATOM 899 O O . CYS A 1 121 ? 12.891 -0.145 -15.086 1 83.56 121 CYS A O 1
ATOM 901 N N . VAL A 1 122 ? 14.719 -1.272 -15.922 1 81.75 122 VAL A N 1
ATOM 902 C CA . VAL A 1 122 ? 13.875 -2.145 -16.734 1 81.75 122 VAL A CA 1
ATOM 903 C C . VAL A 1 122 ? 14.055 -3.596 -16.297 1 81.75 122 VAL A C 1
ATOM 905 O O . VAL A 1 122 ? 13.594 -4.52 -16.969 1 81.75 122 VAL A O 1
ATOM 908 N N . TRP A 1 123 ? 14.734 -3.762 -15.125 1 88.38 123 TRP A N 1
ATOM 909 C CA . TRP A 1 123 ? 15.086 -5.102 -14.664 1 88.38 123 TRP A CA 1
ATOM 910 C C . TRP A 1 123 ? 14.188 -5.535 -13.516 1 88.38 123 TRP A C 1
ATOM 912 O O . TRP A 1 123 ? 13.469 -4.715 -12.93 1 88.38 123 TRP A O 1
ATOM 922 N N . GLY A 1 124 ? 14.383 -6.777 -13.25 1 89.62 124 GLY A N 1
ATOM 923 C CA . GLY A 1 124 ? 13.484 -7.434 -12.32 1 89.62 124 GLY A CA 1
ATOM 924 C C . GLY A 1 124 ? 13.562 -6.879 -10.914 1 89.62 124 GLY A C 1
ATOM 925 O O . GLY A 1 124 ? 14.609 -6.375 -10.5 1 89.62 124 GLY A O 1
ATOM 926 N N . GLY A 1 125 ? 12.516 -7.023 -10.141 1 93.38 125 GLY A N 1
ATOM 927 C CA . GLY A 1 125 ? 12.164 -6.629 -8.789 1 93.38 125 GLY A CA 1
ATOM 928 C C . GLY A 1 125 ? 10.68 -6.746 -8.5 1 93.38 125 GLY A C 1
ATOM 929 O O . GLY A 1 125 ? 9.914 -7.211 -9.352 1 93.38 125 GLY A O 1
ATOM 930 N N . GLN A 1 126 ? 10.32 -6.445 -7.332 1 96.94 126 GLN A N 1
ATOM 931 C CA . GLN A 1 126 ? 8.914 -6.617 -7.012 1 96.94 126 GLN A CA 1
ATOM 932 C C . GLN A 1 126 ? 8.297 -5.309 -6.527 1 96.94 126 GLN A C 1
ATOM 934 O O . GLN A 1 126 ? 7.207 -5.309 -5.945 1 96.94 126 GLN A O 1
ATOM 939 N N . GLN A 1 127 ? 9.031 -4.188 -6.75 1 96.44 127 GLN A N 1
ATOM 940 C CA . GLN A 1 127 ? 8.586 -2.904 -6.219 1 96.44 127 GLN A CA 1
ATOM 941 C C . GLN A 1 127 ? 7.227 -2.514 -6.789 1 96.44 127 GLN A C 1
ATOM 943 O O . GLN A 1 127 ? 6.363 -2.01 -6.062 1 96.44 127 GLN A O 1
ATOM 948 N N . ASP A 1 128 ? 7.023 -2.773 -8.094 1 95.75 128 ASP A N 1
ATOM 949 C CA . ASP A 1 128 ? 5.773 -2.4 -8.75 1 95.75 128 ASP A CA 1
ATOM 950 C C . ASP A 1 128 ? 4.59 -3.146 -8.133 1 95.75 128 ASP A C 1
ATOM 952 O O . ASP A 1 128 ? 3.617 -2.525 -7.699 1 95.75 128 ASP A O 1
ATOM 956 N N . ALA A 1 129 ? 4.703 -4.438 -8 1 96.88 129 ALA A N 1
ATOM 957 C CA . ALA A 1 129 ? 3.615 -5.246 -7.457 1 96.88 129 ALA A CA 1
ATOM 958 C C . ALA A 1 129 ? 3.346 -4.895 -5.996 1 96.88 129 ALA A C 1
ATOM 960 O O . ALA A 1 129 ? 2.191 -4.75 -5.59 1 96.88 129 ALA A O 1
ATOM 961 N N . MET A 1 130 ? 4.402 -4.707 -5.223 1 97.5 130 MET A N 1
ATOM 962 C CA . MET A 1 130 ? 4.258 -4.449 -3.793 1 97.5 130 MET A CA 1
ATOM 963 C C . MET A 1 130 ? 3.682 -3.061 -3.545 1 97.5 130 MET A C 1
ATOM 965 O O . MET A 1 130 ? 2.992 -2.84 -2.549 1 97.5 130 MET A O 1
ATOM 969 N N . THR A 1 131 ? 3.875 -2.166 -4.461 1 95.94 131 THR A N 1
ATOM 970 C CA . THR A 1 131 ? 3.377 -0.801 -4.324 1 95.94 131 THR A CA 1
ATOM 971 C C . THR A 1 131 ? 1.86 -0.76 -4.484 1 95.94 131 THR A C 1
ATOM 973 O O . THR A 1 131 ? 1.194 0.097 -3.896 1 95.94 131 THR A O 1
ATOM 976 N N . VAL A 1 132 ? 1.285 -1.75 -5.203 1 96.19 132 VAL A N 1
ATOM 977 C CA . VAL A 1 132 ? -0.147 -1.683 -5.473 1 96.19 132 VAL A CA 1
ATOM 978 C C . VAL A 1 132 ? -0.867 -2.801 -4.723 1 96.19 132 VAL A C 1
ATOM 980 O O . VAL A 1 132 ? -2.018 -3.123 -5.027 1 96.19 132 VAL A O 1
ATOM 983 N N . LYS A 1 133 ? -0.219 -3.344 -3.695 1 97.38 133 LYS A N 1
ATOM 984 C CA . LYS A 1 133 ? -0.725 -4.527 -3.01 1 97.38 133 LYS A CA 1
ATOM 985 C C . LYS A 1 133 ? -1.992 -4.207 -2.221 1 97.38 133 LYS A C 1
ATOM 987 O O . LYS A 1 133 ? -2.705 -5.113 -1.787 1 97.38 133 LYS A O 1
ATOM 992 N N . GLU A 1 134 ? -2.33 -2.941 -2.076 1 96.25 134 GLU A N 1
ATOM 993 C CA . GLU A 1 134 ? -3.449 -2.547 -1.228 1 96.25 134 GLU A CA 1
ATOM 994 C C . GLU A 1 134 ? -4.699 -2.262 -2.059 1 96.25 134 GLU A C 1
ATOM 996 O O . GLU A 1 134 ? -5.754 -1.942 -1.51 1 96.25 134 GLU A O 1
ATOM 1001 N N . VAL A 1 135 ? -4.695 -2.42 -3.312 1 96.19 135 VAL A N 1
ATOM 1002 C CA . VAL A 1 135 ? -5.742 -1.924 -4.199 1 96.19 135 VAL A CA 1
ATOM 1003 C C . VAL A 1 135 ? -6.965 -2.832 -4.113 1 96.19 135 VAL A C 1
ATOM 1005 O O . VAL A 1 135 ? -8.086 -2.4 -4.387 1 96.19 135 VAL A O 1
ATOM 1008 N N . GLY A 1 136 ? -6.777 -4.129 -3.771 1 96.88 136 GLY A N 1
ATOM 1009 C CA . GLY A 1 136 ? -7.914 -5.027 -3.654 1 96.88 136 GLY A CA 1
ATOM 1010 C C . GLY A 1 136 ? -7.871 -6.18 -4.641 1 96.88 136 GLY A C 1
ATOM 1011 O O . GLY A 1 136 ? -8.852 -6.91 -4.793 1 96.88 136 GLY A O 1
ATOM 1012 N N . TRP A 1 137 ? -6.746 -6.348 -5.344 1 98.44 137 TRP A N 1
ATOM 1013 C CA . TRP A 1 137 ? -6.523 -7.5 -6.211 1 98.44 137 TRP A CA 1
ATOM 1014 C C . TRP A 1 137 ? -5.973 -8.68 -5.414 1 98.44 137 TRP A C 1
ATOM 1016 O O . TRP A 1 137 ? -5.27 -8.492 -4.418 1 98.44 137 TRP A O 1
ATOM 1026 N N . ILE A 1 138 ? -6.324 -9.859 -5.816 1 98.81 138 ILE A N 1
ATOM 1027 C CA . ILE A 1 138 ? -5.617 -11.031 -5.328 1 98.81 138 ILE A CA 1
ATOM 1028 C C . ILE A 1 138 ? -4.23 -11.109 -5.961 1 98.81 138 ILE A C 1
ATOM 1030 O O . ILE A 1 138 ? -4.074 -10.852 -7.16 1 98.81 138 ILE A O 1
ATOM 1034 N N . HIS A 1 139 ? -3.219 -11.398 -5.156 1 98.88 139 HIS A N 1
ATOM 1035 C CA . HIS A 1 139 ? -1.849 -11.5 -5.648 1 98.88 139 HIS A CA 1
ATOM 1036 C C . HIS A 1 139 ? -1.288 -12.906 -5.438 1 98.88 139 HIS A C 1
ATOM 1038 O O . HIS A 1 139 ? -1.191 -13.367 -4.301 1 98.88 139 HIS A O 1
ATOM 1044 N N . MET A 1 140 ? -0.891 -13.562 -6.508 1 98.88 140 MET A N 1
ATOM 1045 C CA . MET A 1 140 ? -0.206 -14.852 -6.461 1 98.88 140 MET A CA 1
ATOM 1046 C C . MET A 1 140 ? 1.188 -14.75 -7.07 1 98.88 140 MET A C 1
ATOM 1048 O O . MET A 1 140 ? 1.348 -14.234 -8.18 1 98.88 140 MET A O 1
ATOM 1052 N N . TYR A 1 141 ? 2.188 -15.188 -6.363 1 98.75 141 TYR A N 1
ATOM 1053 C CA . TYR A 1 141 ? 3.561 -15.133 -6.848 1 98.75 141 TYR A CA 1
ATOM 1054 C C . TYR A 1 141 ? 4.051 -16.516 -7.258 1 98.75 141 TYR A C 1
ATOM 1056 O O . TYR A 1 141 ? 3.775 -17.516 -6.574 1 98.75 141 TYR A O 1
ATOM 1064 N N . CYS A 1 142 ? 4.75 -16.562 -8.359 1 98.69 142 CYS A N 1
ATOM 1065 C CA . CYS A 1 142 ? 5.223 -17.844 -8.891 1 98.69 142 CYS A CA 1
ATOM 1066 C C . CYS A 1 142 ? 6.73 -17.984 -8.703 1 98.69 142 CYS A C 1
ATOM 1068 O O . CYS A 1 142 ? 7.461 -16.984 -8.75 1 98.69 142 CYS A O 1
ATOM 1070 N N . GLU A 1 143 ? 7.141 -19.188 -8.562 1 98.12 143 GLU A N 1
ATOM 1071 C CA . GLU A 1 143 ? 8.547 -19.5 -8.32 1 98.12 143 GLU A CA 1
ATOM 1072 C C . GLU A 1 143 ? 9.219 -20 -9.602 1 98.12 143 GLU A C 1
ATOM 1074 O O . GLU A 1 143 ? 10.43 -19.828 -9.773 1 98.12 143 GLU A O 1
ATOM 1079 N N . THR A 1 144 ? 8.477 -20.703 -10.492 1 98.06 144 THR A N 1
ATOM 1080 C CA . THR A 1 144 ? 9.047 -21.344 -11.664 1 98.06 144 THR A CA 1
ATOM 1081 C C . THR A 1 144 ? 8.18 -21.109 -12.891 1 98.06 144 THR A C 1
ATOM 1083 O O . THR A 1 144 ? 7.027 -20.688 -12.773 1 98.06 144 THR A O 1
ATOM 1086 N N . GLN A 1 145 ? 8.773 -21.484 -14.031 1 98.06 145 GLN A N 1
ATOM 1087 C CA . GLN A 1 145 ? 8.047 -21.359 -15.297 1 98.06 145 GLN A CA 1
ATOM 1088 C C . GLN A 1 145 ? 6.809 -22.234 -15.305 1 98.06 145 GLN A C 1
ATOM 1090 O O . GLN A 1 145 ? 5.734 -21.812 -15.734 1 98.06 145 GLN A O 1
ATOM 1095 N N . GLN A 1 146 ? 6.973 -23.438 -14.828 1 98.38 146 GLN A N 1
ATOM 1096 C CA . GLN A 1 146 ? 5.836 -24.344 -14.766 1 98.38 146 GLN A CA 1
ATOM 1097 C C . GLN A 1 146 ? 4.727 -23.797 -13.875 1 98.38 146 GLN A C 1
ATOM 1099 O O . GLN A 1 146 ? 3.545 -23.891 -14.211 1 98.38 146 GLN A O 1
ATOM 1104 N N . GLU A 1 147 ? 5.094 -23.266 -12.75 1 98.5 147 GLU A N 1
ATOM 1105 C CA . GLU A 1 147 ? 4.117 -22.719 -11.812 1 98.5 147 GLU A CA 1
ATOM 1106 C C . GLU A 1 147 ? 3.383 -21.531 -12.43 1 98.5 147 GLU A C 1
ATOM 1108 O O . GLU A 1 147 ? 2.201 -21.312 -12.156 1 98.5 147 GLU A O 1
ATOM 1113 N N . ILE A 1 148 ? 4.082 -20.703 -13.25 1 98.75 148 ILE A N 1
ATOM 1114 C CA . ILE A 1 148 ? 3.451 -19.578 -13.938 1 98.75 148 ILE A CA 1
ATOM 1115 C C . ILE A 1 148 ? 2.309 -20.094 -14.812 1 98.75 148 ILE A C 1
ATOM 1117 O O . ILE A 1 148 ? 1.172 -19.625 -14.695 1 98.75 148 ILE A O 1
ATOM 1121 N N . LEU A 1 149 ? 2.654 -21.062 -15.664 1 98.69 149 LEU A N 1
ATOM 1122 C CA . LEU A 1 149 ? 1.662 -21.625 -16.562 1 98.69 149 LEU A CA 1
ATOM 1123 C C . LEU A 1 149 ? 0.462 -22.172 -15.797 1 98.69 149 LEU A C 1
ATOM 1125 O O . LEU A 1 149 ? -0.684 -21.859 -16.125 1 98.69 149 LEU A O 1
ATOM 1129 N N . ASP A 1 150 ? 0.732 -22.922 -14.758 1 98.81 150 ASP A N 1
ATOM 1130 C CA . ASP A 1 150 ? -0.319 -23.609 -14.016 1 98.81 150 ASP A CA 1
ATOM 1131 C C . ASP A 1 150 ? -1.141 -22.625 -13.188 1 98.81 150 ASP A C 1
ATOM 1133 O O . ASP A 1 150 ? -2.332 -22.844 -12.953 1 98.81 150 ASP A O 1
ATOM 1137 N N . THR A 1 151 ? -0.562 -21.547 -12.75 1 98.88 151 THR A N 1
ATOM 1138 C CA . THR A 1 151 ? -1.229 -20.594 -11.859 1 98.88 151 THR A CA 1
ATOM 1139 C C . THR A 1 151 ? -2.275 -19.781 -12.617 1 98.88 151 THR A C 1
ATOM 1141 O O . THR A 1 151 ? -3.266 -19.344 -12.031 1 98.88 151 THR A O 1
ATOM 1144 N N . ILE A 1 152 ? -2.162 -19.625 -13.914 1 98.88 152 ILE A N 1
ATOM 1145 C CA . ILE A 1 152 ? -3.066 -18.766 -14.664 1 98.88 152 ILE A CA 1
ATOM 1146 C C . ILE A 1 152 ? -4.449 -19.406 -14.734 1 98.88 152 ILE A C 1
ATOM 1148 O O . ILE A 1 152 ? -5.449 -18.781 -14.367 1 98.88 152 ILE A O 1
ATOM 1152 N N . PRO A 1 153 ? -4.578 -20.734 -15.148 1 98.81 153 PRO A N 1
ATOM 1153 C CA . PRO A 1 153 ? -5.91 -21.328 -15.055 1 98.81 153 PRO A CA 1
ATOM 1154 C C . PRO A 1 153 ? -6.441 -21.375 -13.625 1 98.81 153 PRO A C 1
ATOM 1156 O O . PRO A 1 153 ? -7.637 -21.172 -13.398 1 98.81 153 PRO A O 1
ATOM 1159 N N . ILE A 1 154 ? -5.59 -21.609 -12.641 1 98.94 154 ILE A N 1
ATOM 1160 C CA . ILE A 1 154 ? -6.004 -21.594 -11.242 1 98.94 154 ILE A CA 1
ATOM 1161 C C . ILE A 1 154 ? -6.555 -20.219 -10.875 1 98.94 154 ILE A C 1
ATOM 1163 O O . ILE A 1 154 ? -7.59 -20.125 -10.211 1 98.94 154 ILE A O 1
ATOM 1167 N N . ALA A 1 155 ? -5.875 -19.188 -11.328 1 98.88 155 ALA A N 1
ATOM 1168 C CA . ALA A 1 155 ? -6.293 -17.812 -11.062 1 98.88 155 ALA A CA 1
ATOM 1169 C C . ALA A 1 155 ? -7.684 -17.547 -11.633 1 98.88 155 ALA A C 1
ATOM 1171 O O . ALA A 1 155 ? -8.508 -16.875 -10.992 1 98.88 155 ALA A O 1
ATOM 1172 N N . TYR A 1 156 ? -7.969 -18.047 -12.852 1 98.81 156 TYR A N 1
ATOM 1173 C CA . TYR A 1 156 ? -9.289 -17.859 -13.445 1 98.81 156 TYR A CA 1
ATOM 1174 C C . TYR A 1 156 ? -10.359 -18.578 -12.625 1 98.81 156 TYR A C 1
ATOM 1176 O O . TYR A 1 156 ? -11.438 -18.031 -12.398 1 98.81 156 TYR A O 1
ATOM 1184 N N . LYS A 1 157 ? -10.039 -19.812 -12.234 1 98.69 157 LYS A N 1
ATOM 1185 C CA . LYS A 1 157 ? -11 -20.562 -11.422 1 98.69 157 LYS A CA 1
ATOM 1186 C C . LYS A 1 157 ? -11.344 -19.812 -10.141 1 98.69 157 LYS A C 1
ATOM 1188 O O . LYS A 1 157 ? -12.5 -19.766 -9.727 1 98.69 157 LYS A O 1
ATOM 1193 N N . VAL A 1 158 ? -10.344 -19.219 -9.539 1 98.81 158 VAL A N 1
ATOM 1194 C CA . VAL A 1 158 ? -10.531 -18.453 -8.305 1 98.81 158 VAL A CA 1
ATOM 1195 C C . VAL A 1 158 ? -11.281 -17.156 -8.594 1 98.81 158 VAL A C 1
ATOM 1197 O O . VAL A 1 158 ? -12.281 -16.859 -7.941 1 98.81 158 VAL A O 1
ATOM 1200 N N . ALA A 1 159 ? -10.875 -16.406 -9.578 1 98.56 159 ALA A N 1
ATOM 1201 C CA . ALA A 1 159 ? -11.43 -15.086 -9.898 1 98.56 159 ALA A CA 1
ATOM 1202 C C . ALA A 1 159 ? -12.906 -15.188 -10.25 1 98.56 159 ALA A C 1
ATOM 1204 O O . ALA A 1 159 ? -13.703 -14.32 -9.875 1 98.56 159 ALA A O 1
ATOM 1205 N N . GLU A 1 160 ? -13.273 -16.25 -10.953 1 97.94 160 GLU A N 1
ATOM 1206 C CA . GLU A 1 160 ? -14.617 -16.391 -11.5 1 97.94 160 GLU A CA 1
ATOM 1207 C C . GLU A 1 160 ? -15.547 -17.109 -10.531 1 97.94 160 GLU A C 1
ATOM 1209 O O . GLU A 1 160 ? -16.75 -17.219 -10.781 1 97.94 160 GLU A O 1
ATOM 1214 N N . HIS A 1 161 ? -14.969 -17.578 -9.445 1 98 161 HIS A N 1
ATOM 1215 C CA . HIS A 1 161 ? -15.82 -18.219 -8.453 1 98 161 HIS A CA 1
ATOM 1216 C C . HIS A 1 161 ? -16.875 -17.266 -7.926 1 98 161 HIS A C 1
ATOM 1218 O O . HIS A 1 161 ? -16.578 -16.109 -7.602 1 98 161 HIS A O 1
ATOM 1224 N N . PRO A 1 162 ? -18.109 -17.734 -7.727 1 96.12 162 PRO A N 1
ATOM 1225 C CA . PRO A 1 162 ? -19.203 -16.859 -7.324 1 96.12 162 PRO A CA 1
ATOM 1226 C C . PRO A 1 162 ? -18.969 -16.203 -5.965 1 96.12 162 PRO A C 1
ATOM 1228 O O . PRO A 1 162 ? -19.438 -15.086 -5.727 1 96.12 162 PRO A O 1
ATOM 1231 N N . ASP A 1 163 ? -18.234 -16.812 -5.125 1 97.19 163 ASP A N 1
ATOM 1232 C CA . ASP A 1 163 ? -17.984 -16.266 -3.791 1 97.19 163 ASP A CA 1
ATOM 1233 C C . ASP A 1 163 ? -16.828 -15.289 -3.812 1 97.19 163 ASP A C 1
ATOM 1235 O O . ASP A 1 163 ? -16.547 -14.617 -2.812 1 97.19 163 ASP A O 1
ATOM 1239 N N . VAL A 1 164 ? -16.078 -15.117 -4.93 1 97.88 164 VAL A N 1
ATOM 1240 C CA . VAL A 1 164 ? -14.883 -14.281 -4.992 1 97.88 164 VAL A CA 1
ATOM 1241 C C . VAL A 1 164 ? -15.125 -13.102 -5.934 1 97.88 164 VAL A C 1
ATOM 1243 O O . VAL A 1 164 ? -15.352 -11.977 -5.484 1 97.88 164 VAL A O 1
ATOM 1246 N N . MET A 1 165 ? -15.227 -13.289 -7.215 1 97.31 165 MET A N 1
ATOM 1247 C CA . MET A 1 165 ? -15.484 -12.281 -8.242 1 97.31 165 MET A CA 1
ATOM 1248 C C . MET A 1 165 ? -14.547 -11.086 -8.078 1 97.31 165 MET A C 1
ATOM 1250 O O . MET A 1 165 ? -15 -9.945 -8.039 1 97.31 165 MET A O 1
ATOM 1254 N N . LEU A 1 166 ? -13.266 -11.344 -7.945 1 98.06 166 LEU A N 1
ATOM 1255 C CA . LEU A 1 166 ? -12.219 -10.336 -7.828 1 98.06 166 LEU A CA 1
ATOM 1256 C C . LEU A 1 166 ? -11.117 -10.578 -8.859 1 98.06 166 LEU A C 1
ATOM 1258 O O . LEU A 1 166 ? -10.914 -11.711 -9.305 1 98.06 166 LEU A O 1
ATOM 1262 N N . PRO A 1 167 ? -10.469 -9.562 -9.273 1 98.38 167 PRO A N 1
ATOM 1263 C CA . PRO A 1 167 ? -9.352 -9.734 -10.203 1 98.38 167 PRO A CA 1
ATOM 1264 C C . PRO A 1 167 ? -8.117 -10.336 -9.539 1 98.38 167 PRO A C 1
ATOM 1266 O O . PRO A 1 167 ? -7.938 -10.203 -8.328 1 98.38 167 PRO A O 1
ATOM 1269 N N . VAL A 1 168 ? -7.297 -11.023 -10.32 1 98.88 168 VAL A N 1
ATOM 1270 C CA . VAL A 1 168 ? -6.125 -11.727 -9.797 1 98.88 168 VAL A CA 1
ATOM 1271 C C . VAL A 1 168 ? -4.883 -11.305 -10.578 1 98.88 168 VAL A C 1
ATOM 1273 O O . VAL A 1 168 ? -4.879 -11.328 -11.812 1 98.88 168 VAL A O 1
ATOM 1276 N N . ASN A 1 169 ? -3.875 -10.891 -9.836 1 98.81 169 ASN A N 1
ATOM 1277 C CA . ASN A 1 169 ? -2.537 -10.75 -10.398 1 98.81 169 ASN A CA 1
ATOM 1278 C C . ASN A 1 169 ? -1.733 -12.039 -10.266 1 98.81 169 ASN A C 1
ATOM 1280 O O . ASN A 1 169 ? -1.546 -12.547 -9.156 1 98.81 169 ASN A O 1
ATOM 1284 N N . VAL A 1 170 ? -1.322 -12.555 -11.367 1 98.81 170 VAL A N 1
ATOM 1285 C CA . VAL A 1 170 ? -0.321 -13.617 -11.352 1 98.81 170 VAL A CA 1
ATOM 1286 C C . VAL A 1 170 ? 1.067 -13.016 -11.578 1 98.81 170 VAL A C 1
ATOM 1288 O O . VAL A 1 170 ? 1.398 -12.602 -12.688 1 98.81 170 VAL A O 1
ATOM 1291 N N . ASN A 1 171 ? 1.86 -13.047 -10.523 1 98.75 171 ASN A N 1
ATOM 1292 C CA . ASN A 1 171 ? 3.131 -12.328 -10.523 1 98.75 171 ASN A CA 1
ATOM 1293 C C . ASN A 1 171 ? 4.305 -13.266 -10.789 1 98.75 171 ASN A C 1
ATOM 1295 O O . ASN A 1 171 ? 4.375 -14.352 -10.211 1 98.75 171 ASN A O 1
ATOM 1299 N N . HIS A 1 172 ? 5.156 -12.914 -11.68 1 98.31 172 HIS A N 1
ATOM 1300 C CA . HIS A 1 172 ? 6.43 -13.602 -11.836 1 98.31 172 HIS A CA 1
ATOM 1301 C C . HIS A 1 172 ? 7.566 -12.617 -12.078 1 98.31 172 HIS A C 1
ATOM 1303 O O . HIS A 1 172 ? 7.375 -11.594 -12.742 1 98.31 172 HIS A O 1
ATOM 1309 N N . ASP A 1 173 ? 8.711 -12.898 -11.516 1 96.62 173 ASP A N 1
ATOM 1310 C CA . ASP A 1 173 ? 9.836 -11.969 -11.438 1 96.62 173 ASP A CA 1
ATOM 1311 C C . ASP A 1 173 ? 10.406 -11.688 -12.828 1 96.62 173 ASP A C 1
ATOM 1313 O O . ASP A 1 173 ? 10.805 -12.609 -13.539 1 96.62 173 ASP A O 1
ATOM 1317 N N . GLY A 1 174 ? 10.469 -10.422 -13.141 1 94.75 174 GLY A N 1
ATOM 1318 C CA . GLY A 1 174 ? 11.062 -10 -14.398 1 94.75 174 GLY A CA 1
ATOM 1319 C C . GLY A 1 174 ? 12.523 -10.383 -14.523 1 94.75 174 GLY A C 1
ATOM 1320 O O . GLY A 1 174 ? 13.258 -10.398 -13.531 1 94.75 174 GLY A O 1
ATOM 1321 N N . ASN A 1 175 ? 12.969 -10.688 -15.734 1 90.06 175 ASN A N 1
ATOM 1322 C CA . ASN A 1 175 ? 14.328 -11.047 -16.141 1 90.06 175 ASN A CA 1
ATOM 1323 C C . ASN A 1 175 ? 14.711 -12.43 -15.625 1 90.06 175 ASN A C 1
ATOM 1325 O O . ASN A 1 175 ? 15.406 -13.18 -16.312 1 90.06 175 ASN A O 1
ATOM 1329 N N . TYR A 1 176 ? 14.219 -12.781 -14.469 1 91.25 176 TYR A N 1
ATOM 1330 C CA . TYR A 1 176 ? 14.57 -14.078 -13.906 1 91.25 176 TYR A CA 1
ATOM 1331 C C . TYR A 1 176 ? 13.641 -15.164 -14.43 1 91.25 176 TYR A C 1
ATOM 1333 O O . TYR A 1 176 ? 14.094 -16.109 -15.078 1 91.25 176 TYR A O 1
ATOM 1341 N N . LEU A 1 177 ? 12.406 -14.914 -14.195 1 94.62 177 LEU A N 1
ATOM 1342 C CA . LEU A 1 177 ? 11.445 -15.891 -14.703 1 94.62 177 LEU A CA 1
ATOM 1343 C C . LEU A 1 177 ? 11.008 -15.539 -16.125 1 94.62 177 LEU A C 1
ATOM 1345 O O . LEU A 1 177 ? 10.867 -16.422 -16.969 1 94.62 177 LEU A O 1
ATOM 1349 N N . SER A 1 178 ? 10.859 -14.289 -16.375 1 95 178 SER A N 1
ATOM 1350 C CA . SER A 1 178 ? 10.297 -13.852 -17.641 1 95 178 SER A CA 1
ATOM 1351 C C . SER A 1 178 ? 11.141 -14.336 -18.812 1 95 178 SER A C 1
ATOM 1353 O O . SER A 1 178 ? 10.609 -14.734 -19.859 1 95 178 SER A O 1
ATOM 1355 N N . TYR A 1 179 ? 12.492 -14.336 -18.594 1 93.19 179 TYR A N 1
ATOM 1356 C CA . TYR A 1 179 ? 13.375 -14.703 -19.688 1 93.19 179 TYR A CA 1
ATOM 1357 C C . TYR A 1 179 ? 14.102 -16.016 -19.391 1 93.19 179 TYR A C 1
ATOM 1359 O O . TYR A 1 179 ? 14.797 -16.562 -20.25 1 93.19 179 TYR A O 1
ATOM 1367 N N . GLY A 1 180 ? 13.914 -16.484 -18.156 1 93.81 180 GLY A N 1
ATOM 1368 C CA . GLY A 1 180 ? 14.492 -17.781 -17.844 1 93.81 180 GLY A CA 1
ATOM 1369 C C . GLY A 1 180 ? 13.805 -18.922 -18.547 1 93.81 180 GLY A C 1
ATOM 1370 O O . GLY A 1 180 ? 12.578 -18.984 -18.609 1 93.81 180 GLY A O 1
ATOM 1371 N N . VAL A 1 181 ? 14.633 -19.781 -19.125 1 96 181 VAL A N 1
ATOM 1372 C CA . VAL A 1 181 ? 14.086 -20.891 -19.906 1 96 181 VAL A CA 1
ATOM 1373 C C . VAL A 1 181 ? 14.102 -22.172 -19.062 1 96 181 VAL A C 1
ATOM 1375 O O . VAL A 1 181 ? 15.062 -22.438 -18.344 1 96 181 VAL A O 1
ATOM 1378 N N . ALA A 1 182 ? 13.008 -22.875 -19.078 1 96.62 182 ALA A N 1
ATOM 1379 C CA . ALA A 1 182 ? 12.883 -24.141 -18.344 1 96.62 182 ALA A CA 1
ATOM 1380 C C . ALA A 1 182 ? 11.945 -25.109 -19.062 1 96.62 182 ALA A C 1
ATOM 1382 O O . ALA A 1 182 ? 11.25 -24.719 -20 1 96.62 182 ALA A O 1
ATOM 1383 N N . ARG A 1 183 ? 12.078 -26.297 -18.625 1 96.62 183 ARG A N 1
ATOM 1384 C CA . ARG A 1 183 ? 11.148 -27.328 -19.078 1 96.62 183 ARG A CA 1
ATOM 1385 C C . ARG A 1 183 ? 9.758 -27.109 -18.484 1 96.62 183 ARG A C 1
ATOM 1387 O O . ARG A 1 183 ? 9.625 -26.875 -17.266 1 96.62 183 ARG A O 1
ATOM 1394 N N . VAL A 1 184 ? 8.742 -27.109 -19.297 1 97 184 VAL A N 1
ATOM 1395 C CA . VAL A 1 184 ? 7.359 -26.938 -18.875 1 97 184 VAL A CA 1
ATOM 1396 C C . VAL A 1 184 ? 6.48 -28 -19.516 1 97 184 VAL A C 1
ATOM 1398 O O . VAL A 1 184 ? 6.664 -28.344 -20.688 1 97 184 VAL A O 1
ATOM 1401 N N . GLU A 1 185 ? 5.668 -28.562 -18.734 1 97.06 185 GLU A N 1
ATOM 1402 C CA . GLU A 1 185 ? 4.691 -29.531 -19.234 1 97.06 185 GLU A CA 1
ATOM 1403 C C . GLU A 1 185 ? 3.342 -28.859 -19.484 1 97.06 185 GLU A C 1
ATOM 1405 O O . GLU A 1 185 ? 2.75 -28.281 -18.562 1 97.06 185 GLU A O 1
ATOM 1410 N N . LEU A 1 186 ? 2.871 -28.938 -20.703 1 96.88 186 LEU A N 1
ATOM 1411 C CA . LEU A 1 186 ? 1.575 -28.375 -21.062 1 96.88 186 LEU A CA 1
ATOM 1412 C C . LEU A 1 186 ? 0.453 -29.359 -20.781 1 96.88 186 LEU A C 1
ATOM 1414 O O . LEU A 1 186 ? 0.476 -30.484 -21.297 1 96.88 186 LEU A O 1
ATOM 1418 N N . PRO A 1 187 ? -0.434 -28.969 -19.984 1 96.56 187 PRO A N 1
ATOM 1419 C CA . PRO A 1 187 ? -1.595 -29.859 -19.844 1 96.56 187 PRO A CA 1
ATOM 1420 C C . PRO A 1 187 ? -2.445 -29.906 -21.125 1 96.56 187 PRO A C 1
ATOM 1422 O O . PRO A 1 187 ? -2.416 -28.984 -21.922 1 96.56 187 PRO A O 1
ATOM 1425 N N . ASP A 1 188 ? -3.162 -31 -21.266 1 96 188 ASP A N 1
ATOM 1426 C CA . ASP A 1 188 ? -4.113 -31.094 -22.375 1 96 188 ASP A CA 1
ATOM 1427 C C . ASP A 1 188 ? -5.219 -30.047 -22.219 1 96 188 ASP A C 1
ATOM 1429 O O . ASP A 1 188 ? -5.684 -29.766 -21.109 1 96 188 ASP A O 1
ATOM 1433 N N . GLN A 1 189 ? -5.609 -29.547 -23.391 1 96.75 189 GLN A N 1
ATOM 1434 C CA . GLN A 1 189 ? -6.68 -28.547 -23.406 1 96.75 189 GLN A CA 1
ATOM 1435 C C . GLN A 1 189 ? -7.918 -29.062 -22.672 1 96.75 189 GLN A C 1
ATOM 1437 O O . GLN A 1 189 ? -8.586 -28.312 -21.969 1 96.75 189 GLN A O 1
ATOM 1442 N N . SER A 1 190 ? -8.195 -30.359 -22.891 1 97 190 SER A N 1
ATOM 1443 C CA . SER A 1 190 ? -9.406 -30.938 -22.312 1 97 190 SER A CA 1
ATOM 1444 C C . SER A 1 190 ? -9.344 -30.922 -20.781 1 97 190 SER A C 1
ATOM 1446 O O . SER A 1 190 ? -10.375 -30.766 -20.125 1 97 190 SER A O 1
ATOM 1448 N N . VAL A 1 191 ? -8.133 -31.062 -20.25 1 97.44 191 VAL A N 1
ATOM 1449 C CA . VAL A 1 191 ? -7.949 -31.047 -18.797 1 97.44 191 VAL A CA 1
ATOM 1450 C C . VAL A 1 191 ? -8.25 -29.641 -18.25 1 97.44 191 VAL A C 1
ATOM 1452 O O . VAL A 1 191 ? -8.945 -29.5 -17.25 1 97.44 191 VAL A O 1
ATOM 1455 N N . VAL A 1 192 ? -7.77 -28.625 -18.922 1 98.25 192 VAL A N 1
ATOM 1456 C CA . VAL A 1 192 ? -7.969 -27.25 -18.484 1 98.25 192 VAL A CA 1
ATOM 1457 C C . VAL A 1 192 ? -9.438 -26.859 -18.656 1 98.25 192 VAL A C 1
ATOM 1459 O O . VAL A 1 192 ? -10.008 -26.172 -17.812 1 98.25 192 VAL A O 1
ATOM 1462 N N . ASP A 1 193 ? -10.047 -27.344 -19.766 1 98 193 ASP A N 1
ATOM 1463 C CA . ASP A 1 193 ? -11.469 -27.109 -19.984 1 98 193 ASP A CA 1
ATOM 1464 C C . ASP A 1 193 ? -12.305 -27.672 -18.844 1 98 193 ASP A C 1
ATOM 1466 O O . ASP A 1 193 ? -13.219 -27.016 -18.344 1 98 193 ASP A O 1
ATOM 1470 N N . ALA A 1 194 ? -11.961 -28.859 -18.5 1 97.88 194 ALA A N 1
ATOM 1471 C CA . ALA A 1 194 ? -12.695 -29.516 -17.422 1 97.88 194 ALA A CA 1
ATOM 1472 C C . ALA A 1 194 ? -12.453 -28.812 -16.078 1 97.88 194 ALA A C 1
ATOM 1474 O O . ALA A 1 194 ? -13.352 -28.734 -15.242 1 97.88 194 ALA A O 1
ATOM 1475 N N . PHE A 1 195 ? -11.266 -28.375 -15.875 1 98.31 195 PHE A N 1
ATOM 1476 C CA . PHE A 1 195 ? -10.891 -27.672 -14.648 1 98.31 195 PHE A CA 1
ATOM 1477 C C . PHE A 1 195 ? -11.656 -26.375 -14.508 1 98.31 195 PHE A C 1
ATOM 1479 O O . PHE A 1 195 ? -12.188 -26.062 -13.445 1 98.31 195 PHE A O 1
ATOM 1486 N N . LEU A 1 196 ? -11.773 -25.531 -15.555 1 98.12 196 LEU A N 1
ATOM 1487 C CA . LEU A 1 196 ? -12.367 -24.203 -15.508 1 98.12 196 LEU A CA 1
ATOM 1488 C C . LEU A 1 196 ? -13.883 -24.297 -15.641 1 98.12 196 LEU A C 1
ATOM 1490 O O . LEU A 1 196 ? -14.609 -23.453 -15.102 1 98.12 196 LEU A O 1
ATOM 1494 N N . GLY A 1 197 ? -14.32 -25.344 -16.359 1 95.69 197 GLY A N 1
ATOM 1495 C CA . GLY A 1 197 ? -15.758 -25.453 -16.578 1 95.69 197 GLY A CA 1
ATOM 1496 C C . GLY A 1 197 ? -16.328 -24.266 -17.328 1 95.69 197 GLY A C 1
ATOM 1497 O O . GLY A 1 197 ? -15.672 -23.703 -18.219 1 95.69 197 GLY A O 1
ATOM 1498 N N . GLU A 1 198 ? -17.625 -23.969 -17.031 1 92.25 198 GLU A N 1
ATOM 1499 C CA . GLU A 1 198 ? -18.312 -22.844 -17.672 1 92.25 198 GLU A CA 1
ATOM 1500 C C . GLU A 1 198 ? -17.797 -21.516 -17.141 1 92.25 198 GLU A C 1
ATOM 1502 O O . GLU A 1 198 ? -17.578 -21.359 -15.945 1 92.25 198 GLU A O 1
ATOM 1507 N N . LYS A 1 199 ? -17.672 -20.609 -18.062 1 90.94 199 LYS A N 1
ATOM 1508 C CA . LYS A 1 199 ? -17.25 -19.266 -17.688 1 90.94 199 LYS A CA 1
ATOM 1509 C C . LYS A 1 199 ? -18.297 -18.594 -16.797 1 90.94 199 LYS A C 1
ATOM 1511 O O . LYS A 1 199 ? -19.484 -18.609 -17.125 1 90.94 199 LYS A O 1
ATOM 1516 N N . GLN A 1 200 ? -17.875 -18.078 -15.695 1 89.19 200 GLN A N 1
ATOM 1517 C CA . GLN A 1 200 ? -18.719 -17.312 -14.781 1 89.19 200 GLN A CA 1
ATOM 1518 C C . GLN A 1 200 ? -18.141 -15.914 -14.555 1 89.19 200 GLN A C 1
ATOM 1520 O O . GLN A 1 200 ? -17.609 -15.625 -13.484 1 89.19 200 GLN A O 1
ATOM 1525 N N . VAL A 1 201 ? -18.406 -14.984 -15.461 1 91.44 201 VAL A N 1
ATOM 1526 C CA . VAL A 1 201 ? -17.641 -13.75 -15.477 1 91.44 201 VAL A CA 1
ATOM 1527 C C . VAL A 1 201 ? -18.516 -12.586 -15.023 1 91.44 201 VAL A C 1
ATOM 1529 O O . VAL A 1 201 ? -18 -11.57 -14.531 1 91.44 201 VAL A O 1
ATOM 1532 N N . ASN A 1 202 ? -19.844 -12.633 -15.203 1 87.19 202 ASN A N 1
ATOM 1533 C CA . ASN A 1 202 ? -20.625 -11.43 -14.945 1 87.19 202 ASN A CA 1
ATOM 1534 C C . ASN A 1 202 ? -22.031 -11.766 -14.477 1 87.19 202 ASN A C 1
ATOM 1536 O O . ASN A 1 202 ? -22.984 -11.016 -14.734 1 87.19 202 ASN A O 1
ATOM 1540 N N . TRP A 1 203 ? -22.172 -12.875 -13.867 1 82.25 203 TRP A N 1
ATOM 1541 C CA . TRP A 1 203 ? -23.5 -13.32 -13.445 1 82.25 203 TRP A CA 1
ATOM 1542 C C . TRP A 1 203 ? -24.156 -12.289 -12.531 1 82.25 203 TRP A C 1
ATOM 1544 O O . TRP A 1 203 ? -25.375 -12.164 -12.508 1 82.25 203 TRP A O 1
ATOM 1554 N N . HIS A 1 204 ? -23.312 -11.5 -11.867 1 79.19 204 HIS A N 1
ATOM 1555 C CA . HIS A 1 204 ? -23.828 -10.555 -10.883 1 79.19 204 HIS A CA 1
ATOM 1556 C C . HIS A 1 204 ? -24.094 -9.195 -11.523 1 79.19 204 HIS A C 1
ATOM 1558 O O . HIS A 1 204 ? -24.844 -8.383 -10.969 1 79.19 204 HIS A O 1
ATOM 1564 N N . ALA A 1 205 ? -23.375 -8.883 -12.617 1 76.38 205 ALA A N 1
ATOM 1565 C CA . ALA A 1 205 ? -23.531 -7.602 -13.297 1 76.38 205 ALA A CA 1
ATOM 1566 C C . ALA A 1 205 ? -23.359 -7.758 -14.805 1 76.38 205 ALA A C 1
ATOM 1568 O O . ALA A 1 205 ? -22.25 -7.641 -15.328 1 76.38 205 ALA A O 1
ATOM 1569 N N . CYS A 1 206 ? -24.438 -8.07 -15.484 1 76.25 206 CYS A N 1
ATOM 1570 C CA . CYS A 1 206 ? -24.391 -8.297 -16.922 1 76.25 206 CYS A CA 1
ATOM 1571 C C . CYS A 1 206 ? -25.109 -7.184 -17.672 1 76.25 206 CYS A C 1
ATOM 1573 O O . CYS A 1 206 ? -26.281 -6.906 -17.406 1 76.25 206 CYS A O 1
ATOM 1575 N N . LEU A 1 207 ? -24.234 -6.57 -18.422 1 74.81 207 LEU A N 1
ATOM 1576 C CA . LEU A 1 207 ? -24.859 -5.578 -19.281 1 74.81 207 LEU A CA 1
ATOM 1577 C C . LEU A 1 207 ? -25.766 -6.246 -20.312 1 74.81 207 LEU A C 1
ATOM 1579 O O . LEU A 1 207 ? -25.328 -7.121 -21.062 1 74.81 207 LEU A O 1
ATOM 1583 N N . ASP A 1 208 ? -27 -5.984 -20.094 1 75.44 208 ASP A N 1
ATOM 1584 C CA . ASP A 1 208 ? -28.047 -6.504 -20.969 1 75.44 208 ASP A CA 1
ATOM 1585 C C . ASP A 1 208 ? -28.984 -5.387 -21.422 1 75.44 208 ASP A C 1
ATOM 1587 O O . ASP A 1 208 ? -29.719 -4.82 -20.609 1 75.44 208 ASP A O 1
ATOM 1591 N N . PRO A 1 209 ? -28.828 -5.113 -22.625 1 76.12 209 PRO A N 1
ATOM 1592 C CA . PRO A 1 209 ? -29.719 -4.043 -23.109 1 76.12 209 PRO A CA 1
ATOM 1593 C C . PRO A 1 209 ? -31.188 -4.312 -22.797 1 76.12 209 PRO A C 1
ATOM 1595 O O . PRO A 1 209 ? -31.969 -3.371 -22.688 1 76.12 209 PRO A O 1
ATOM 1598 N N . GLU A 1 210 ? -31.531 -5.508 -22.672 1 79 210 GLU A N 1
ATOM 1599 C CA . GLU A 1 210 ? -32.906 -5.848 -22.391 1 79 210 GLU A CA 1
ATOM 1600 C C . GLU A 1 210 ? -33.219 -5.715 -20.891 1 79 210 GLU A C 1
ATOM 1602 O O . GLU A 1 210 ? -34.375 -5.66 -20.5 1 79 210 GLU A O 1
ATOM 1607 N N . ARG A 1 211 ? -32.188 -5.66 -20.125 1 73.31 211 ARG A N 1
ATOM 1608 C CA . ARG A 1 211 ? -32.312 -5.445 -18.688 1 73.31 211 ARG A CA 1
ATOM 1609 C C . ARG A 1 211 ? -31.328 -4.391 -18.203 1 73.31 211 ARG A C 1
ATOM 1611 O O . ARG A 1 211 ? -30.375 -4.707 -17.5 1 73.31 211 ARG A O 1
ATOM 1618 N N . PRO A 1 212 ? -31.656 -3.156 -18.578 1 71.44 212 PRO A N 1
ATOM 1619 C CA . PRO A 1 212 ? -30.672 -2.107 -18.266 1 71.44 212 PRO A CA 1
ATOM 1620 C C . PRO A 1 212 ? -30.422 -1.963 -16.781 1 71.44 212 PRO A C 1
ATOM 1622 O O . PRO A 1 212 ? -31.344 -2.115 -15.969 1 71.44 212 PRO A O 1
ATOM 1625 N N . MET A 1 213 ? -29.094 -1.943 -16.484 1 69.62 213 MET A N 1
ATOM 1626 C CA . MET A 1 213 ? -28.688 -1.681 -15.102 1 69.62 213 MET A CA 1
ATOM 1627 C C . MET A 1 213 ? -27.547 -0.666 -15.047 1 69.62 213 MET A C 1
ATOM 1629 O O . MET A 1 213 ? -26.828 -0.494 -16.016 1 69.62 213 MET A O 1
ATOM 1633 N N . ALA A 1 214 ? -27.609 0.096 -13.969 1 68.12 214 ALA A N 1
ATOM 1634 C CA . ALA A 1 214 ? -26.484 0.983 -13.734 1 68.12 214 ALA A CA 1
ATOM 1635 C C . ALA A 1 214 ? -25.359 0.256 -12.992 1 68.12 214 ALA A C 1
ATOM 1637 O O . ALA A 1 214 ? -25.594 -0.365 -11.953 1 68.12 214 ALA A O 1
ATOM 1638 N N . VAL A 1 215 ? -24.328 0.188 -13.742 1 72.56 215 VAL A N 1
ATOM 1639 C CA . VAL A 1 215 ? -23.156 -0.378 -13.102 1 72.56 215 VAL A CA 1
ATOM 1640 C C . VAL A 1 215 ? -22.328 0.735 -12.453 1 72.56 215 VAL A C 1
ATOM 1642 O O . VAL A 1 215 ? -22 1.729 -13.109 1 72.56 215 VAL A O 1
ATOM 1645 N N . ASP A 1 216 ? -22.109 0.628 -11.211 1 74.75 216 ASP A N 1
ATOM 1646 C CA . ASP A 1 216 ? -21.234 1.533 -10.461 1 74.75 216 ASP A CA 1
ATOM 1647 C C . ASP A 1 216 ? -21.906 2.889 -10.25 1 74.75 216 ASP A C 1
ATOM 1649 O O . ASP A 1 216 ? -21.328 3.93 -10.57 1 74.75 216 ASP A O 1
ATOM 1653 N N . PRO A 1 217 ? -23.078 2.887 -9.711 1 73.38 217 PRO A N 1
ATOM 1654 C CA . PRO A 1 217 ? -23.75 4.168 -9.461 1 73.38 217 PRO A CA 1
ATOM 1655 C C . PRO A 1 217 ? -23.078 4.965 -8.336 1 73.38 217 PRO A C 1
ATOM 1657 O O . PRO A 1 217 ? -22.328 4.398 -7.535 1 73.38 217 PRO A O 1
ATOM 1660 N N . LEU A 1 218 ? -23.359 6.25 -8.438 1 75.88 218 LEU A N 1
ATOM 1661 C CA . LEU A 1 218 ? -22.906 7.094 -7.34 1 75.88 218 LEU A CA 1
ATOM 1662 C C . LEU A 1 218 ? -23.453 6.605 -6.008 1 75.88 218 LEU A C 1
ATOM 1664 O O . LEU A 1 218 ? -24.672 6.402 -5.867 1 75.88 218 LEU A O 1
ATOM 1668 N N . THR A 1 219 ? -22.578 6.273 -5.094 1 79.19 219 THR A N 1
ATOM 1669 C CA . THR A 1 219 ? -22.938 5.691 -3.803 1 79.19 219 THR A CA 1
ATOM 1670 C C . THR A 1 219 ? -22.25 6.441 -2.666 1 79.19 219 THR A C 1
ATOM 1672 O O . THR A 1 219 ? -21.094 6.867 -2.805 1 79.19 219 THR A O 1
ATOM 1675 N N . GLY A 1 220 ? -22.969 6.562 -1.572 1 79.06 220 GLY A N 1
ATOM 1676 C CA . GLY A 1 220 ? -22.406 7.211 -0.396 1 79.06 220 GLY A CA 1
ATOM 1677 C C . GLY A 1 220 ? -23.125 8.492 -0.019 1 79.06 220 GLY A C 1
ATOM 1678 O O . GLY A 1 220 ? -24.266 8.711 -0.421 1 79.06 220 GLY A O 1
ATOM 1679 N N . GLY A 1 221 ? -22.453 9.289 0.833 1 79.81 221 GLY A N 1
ATOM 1680 C CA . GLY A 1 221 ? -23.047 10.477 1.42 1 79.81 221 GLY A CA 1
ATOM 1681 C C . GLY A 1 221 ? -23.469 10.281 2.865 1 79.81 221 GLY A C 1
ATOM 1682 O O . GLY A 1 221 ? -23.609 9.148 3.33 1 79.81 221 GLY A O 1
ATOM 1683 N N . ALA A 1 222 ? -23.547 11.367 3.559 1 76.12 222 ALA A N 1
ATOM 1684 C CA . ALA A 1 222 ? -23.828 11.352 4.992 1 76.12 222 ALA A CA 1
ATOM 1685 C C . ALA A 1 222 ? -25.281 11.016 5.266 1 76.12 222 ALA A C 1
ATOM 1687 O O . ALA A 1 222 ? -25.641 10.609 6.379 1 76.12 222 ALA A O 1
ATOM 1688 N N . GLY A 1 223 ? -26.109 10.977 4.27 1 76.38 223 GLY A N 1
ATOM 1689 C CA . GLY A 1 223 ? -27.531 10.805 4.512 1 76.38 223 GLY A CA 1
ATOM 1690 C C . GLY A 1 223 ? -28.125 9.633 3.762 1 76.38 223 GLY A C 1
ATOM 1691 O O . GLY A 1 223 ? -27.5 9.086 2.854 1 76.38 223 GLY A O 1
ATOM 1692 N N . GLY A 1 224 ? -29.297 9.125 4.363 1 81.69 224 GLY A N 1
ATOM 1693 C CA . GLY A 1 224 ? -30.016 8.055 3.699 1 81.69 224 GLY A CA 1
ATOM 1694 C C . GLY A 1 224 ? -29.391 6.691 3.91 1 81.69 224 GLY A C 1
ATOM 1695 O O . GLY A 1 224 ? -28.891 6.391 4.996 1 81.69 224 GLY A O 1
ATOM 1696 N N . ILE A 1 225 ? -29.5 5.867 2.957 1 86.56 225 ILE A N 1
ATOM 1697 C CA . ILE A 1 225 ? -29 4.504 3.061 1 86.56 225 ILE A CA 1
ATOM 1698 C C . ILE A 1 225 ? -27.547 4.453 2.57 1 86.56 225 ILE A C 1
ATOM 1700 O O . ILE A 1 225 ? -26.953 3.375 2.494 1 86.56 225 ILE A O 1
ATOM 1704 N N . GLY A 1 226 ? -27.047 5.633 2.229 1 86.94 226 GLY A N 1
ATOM 1705 C CA . GLY A 1 226 ? -25.719 5.73 1.618 1 86.94 226 GLY A CA 1
ATOM 1706 C C . GLY A 1 226 ? -24.625 5.094 2.455 1 86.94 226 GLY A C 1
ATOM 1707 O O . GLY A 1 226 ? -23.922 4.211 1.98 1 86.94 226 GLY A O 1
ATOM 1708 N N . PRO A 1 227 ? -24.578 5.48 3.662 1 88.69 227 PRO A N 1
ATOM 1709 C CA . PRO A 1 227 ? -23.516 4.953 4.516 1 88.69 227 PRO A CA 1
ATOM 1710 C C . PRO A 1 227 ? -23.578 3.436 4.68 1 88.69 227 PRO A C 1
ATOM 1712 O O . PRO A 1 227 ? -22.594 2.74 4.473 1 88.69 227 PRO A O 1
ATOM 1715 N N . SER A 1 228 ? -24.734 2.9 4.98 1 92.19 228 SER A N 1
ATOM 1716 C CA . SER A 1 228 ? -24.891 1.46 5.16 1 92.19 228 SER A CA 1
ATOM 1717 C C . SER A 1 228 ? -24.672 0.712 3.85 1 92.19 228 SER A C 1
ATOM 1719 O O . SER A 1 228 ? -24.125 -0.387 3.838 1 92.19 228 SER A O 1
ATOM 1721 N N . LEU A 1 229 ? -25.141 1.292 2.814 1 91.81 229 LEU A N 1
ATOM 1722 C CA . LEU A 1 229 ? -24.969 0.674 1.504 1 91.81 229 LEU A CA 1
ATOM 1723 C C . LEU A 1 229 ? -23.5 0.588 1.128 1 91.81 229 LEU A C 1
ATOM 1725 O O . LEU A 1 229 ? -23.047 -0.43 0.599 1 91.81 229 LEU A O 1
ATOM 1729 N N . PHE A 1 230 ? -22.766 1.633 1.368 1 92.5 230 PHE A N 1
ATOM 1730 C CA . PHE A 1 230 ? -21.344 1.634 1.038 1 92.5 230 PHE A CA 1
ATOM 1731 C C . PHE A 1 230 ? -20.594 0.605 1.876 1 92.5 230 PHE A C 1
ATOM 1733 O O . PHE A 1 230 ? -19.703 -0.083 1.371 1 92.5 230 PHE A O 1
ATOM 1740 N N . VAL A 1 231 ? -20.922 0.525 3.162 1 93.38 231 VAL A N 1
ATOM 1741 C CA . VAL A 1 231 ? -20.328 -0.491 4.027 1 93.38 231 VAL A CA 1
ATOM 1742 C C . VAL A 1 231 ? -20.594 -1.88 3.449 1 93.38 231 VAL A C 1
ATOM 1744 O O . VAL A 1 231 ? -19.703 -2.732 3.432 1 93.38 231 VAL A O 1
ATOM 1747 N N . LYS A 1 232 ? -21.828 -2.096 2.982 1 93.12 232 LYS A N 1
ATOM 1748 C CA . LYS A 1 232 ? -22.188 -3.385 2.4 1 93.12 232 LYS A CA 1
ATOM 1749 C C . LYS A 1 232 ? -21.297 -3.719 1.206 1 93.12 232 LYS A C 1
ATOM 1751 O O . LYS A 1 232 ? -20.875 -4.863 1.046 1 93.12 232 LYS A O 1
ATOM 1756 N N . TYR A 1 233 ? -21.047 -2.762 0.367 1 92.19 233 TYR A N 1
ATOM 1757 C CA . TYR A 1 233 ? -20.188 -2.975 -0.791 1 92.19 233 TYR A CA 1
ATOM 1758 C C . TYR A 1 233 ? -18.766 -3.328 -0.36 1 92.19 233 TYR A C 1
ATOM 1760 O O . TYR A 1 233 ? -18.172 -4.262 -0.895 1 92.19 233 TYR A O 1
ATOM 1768 N N . ARG A 1 234 ? -18.25 -2.576 0.604 1 94.5 234 ARG A N 1
ATOM 1769 C CA . ARG A 1 234 ? -16.891 -2.836 1.074 1 94.5 234 ARG A CA 1
ATOM 1770 C C . ARG A 1 234 ? -16.797 -4.188 1.775 1 94.5 234 ARG A C 1
ATOM 1772 O O . ARG A 1 234 ? -15.828 -4.922 1.601 1 94.5 234 ARG A O 1
ATOM 1779 N N . LYS A 1 235 ? -17.812 -4.523 2.545 1 94.5 235 LYS A N 1
ATOM 1780 C CA . LYS A 1 235 ? -17.875 -5.844 3.17 1 94.5 235 LYS A CA 1
ATOM 1781 C C . LYS A 1 235 ? -17.891 -6.949 2.119 1 94.5 235 LYS A C 1
ATOM 1783 O O . LYS A 1 235 ? -17.328 -8.023 2.334 1 94.5 235 LYS A O 1
ATOM 1788 N N . GLY A 1 236 ? -18.641 -6.648 1.051 1 94.44 236 GLY A N 1
ATOM 1789 C CA . GLY A 1 236 ? -18.672 -7.613 -0.036 1 94.44 236 GLY A CA 1
ATOM 1790 C C . GLY A 1 236 ? -17.297 -7.914 -0.617 1 94.44 236 GLY A C 1
ATOM 1791 O O . GLY A 1 236 ? -16.969 -9.078 -0.869 1 94.44 236 GLY A O 1
ATOM 1792 N N . ILE A 1 237 ? -16.547 -6.898 -0.833 1 95.25 237 ILE A N 1
ATOM 1793 C CA . ILE A 1 237 ? -15.188 -7.074 -1.347 1 95.25 237 ILE A CA 1
ATOM 1794 C C . ILE A 1 237 ? -14.352 -7.852 -0.336 1 95.25 237 ILE A C 1
ATOM 1796 O O . ILE A 1 237 ? -13.625 -8.781 -0.704 1 95.25 237 ILE A O 1
ATOM 1800 N N . CYS A 1 238 ? -14.453 -7.477 0.944 1 97 238 CYS A N 1
ATOM 1801 C CA . CYS A 1 238 ? -13.727 -8.172 2.002 1 97 238 CYS A CA 1
ATOM 1802 C C . CYS A 1 238 ? -14.109 -9.641 2.061 1 97 238 CYS A C 1
ATOM 1804 O O . CYS A 1 238 ? -13.25 -10.508 2.219 1 97 238 CYS A O 1
ATOM 1806 N N . ALA A 1 239 ? -15.383 -9.891 1.947 1 97.12 239 ALA A N 1
ATOM 1807 C CA . ALA A 1 239 ? -15.859 -11.266 1.968 1 97.12 239 ALA A CA 1
ATOM 1808 C C . ALA A 1 239 ? -15.266 -12.07 0.814 1 97.12 239 ALA A C 1
ATOM 1810 O O . ALA A 1 239 ? -14.836 -13.211 1 1 97.12 239 ALA A O 1
ATOM 1811 N N . GLY A 1 240 ? -15.32 -11.477 -0.376 1 97.75 240 GLY A N 1
ATOM 1812 C CA . GLY A 1 240 ? -14.695 -12.125 -1.516 1 97.75 240 GLY A CA 1
ATOM 1813 C C . GLY A 1 240 ? -13.227 -12.438 -1.292 1 97.75 240 GLY A C 1
ATOM 1814 O O . GLY A 1 240 ? -12.758 -13.523 -1.623 1 97.75 240 GLY A O 1
ATOM 1815 N N . MET A 1 241 ? -12.531 -11.461 -0.752 1 97.75 241 MET A N 1
ATOM 1816 C CA . MET A 1 241 ? -11.109 -11.609 -0.459 1 97.75 241 MET A CA 1
ATOM 1817 C C . MET A 1 241 ? -10.883 -12.719 0.564 1 97.75 241 MET A C 1
ATOM 1819 O O . MET A 1 241 ? -9.992 -13.562 0.389 1 97.75 241 MET A O 1
ATOM 1823 N N . GLN A 1 242 ? -11.625 -12.789 1.582 1 97.38 242 GLN A N 1
ATOM 1824 C CA . GLN A 1 242 ? -11.469 -13.805 2.625 1 97.38 242 GLN A CA 1
ATOM 1825 C C . GLN A 1 242 ? -11.852 -15.188 2.111 1 97.38 242 GLN A C 1
ATOM 1827 O O . GLN A 1 242 ? -11.172 -16.172 2.41 1 97.38 242 GLN A O 1
ATOM 1832 N N . ASP A 1 243 ? -12.906 -15.227 1.334 1 98.38 243 ASP A N 1
ATOM 1833 C CA . ASP A 1 243 ? -13.328 -16.5 0.763 1 98.38 243 ASP A CA 1
ATOM 1834 C C . ASP A 1 243 ? -12.273 -17.062 -0.192 1 98.38 243 ASP A C 1
ATOM 1836 O O . ASP A 1 243 ? -12.141 -18.281 -0.336 1 98.38 243 ASP A O 1
ATOM 1840 N N . ALA A 1 244 ? -11.57 -16.125 -0.809 1 98.75 244 ALA A N 1
ATOM 1841 C CA . ALA A 1 244 ? -10.531 -16.531 -1.752 1 98.75 244 ALA A CA 1
ATOM 1842 C C . ALA A 1 244 ? -9.508 -17.438 -1.076 1 98.75 244 ALA A C 1
ATOM 1844 O O . ALA A 1 244 ? -8.93 -18.328 -1.719 1 98.75 244 ALA A O 1
ATOM 1845 N N . LEU A 1 245 ? -9.234 -17.312 0.252 1 98.5 245 LEU A N 1
ATOM 1846 C CA . LEU A 1 245 ? -8.266 -18.141 0.951 1 98.5 245 LEU A CA 1
ATOM 1847 C C . LEU A 1 245 ? -8.641 -19.609 0.852 1 98.5 245 LEU A C 1
ATOM 1849 O O . LEU A 1 245 ? -7.812 -20.453 0.481 1 98.5 245 LEU A O 1
ATOM 1853 N N . ARG A 1 246 ? -9.852 -19.906 1.087 1 98.5 246 ARG A N 1
ATOM 1854 C CA . ARG A 1 246 ? -10.336 -21.281 1.001 1 98.5 246 ARG A CA 1
ATOM 1855 C C . ARG A 1 246 ? -10.406 -21.734 -0.449 1 98.5 246 ARG A C 1
ATOM 1857 O O . ARG A 1 246 ? -9.992 -22.859 -0.771 1 98.5 246 ARG A O 1
ATOM 1864 N N . ILE A 1 247 ? -10.883 -20.906 -1.309 1 98.81 247 ILE A N 1
ATOM 1865 C CA . ILE A 1 247 ? -11.141 -21.266 -2.697 1 98.81 247 ILE A CA 1
ATOM 1866 C C . ILE A 1 247 ? -9.812 -21.484 -3.428 1 98.81 247 ILE A C 1
ATOM 1868 O O . ILE A 1 247 ? -9.711 -22.375 -4.277 1 98.81 247 ILE A O 1
ATOM 1872 N N . ILE A 1 248 ? -8.766 -20.719 -3.074 1 98.94 248 ILE A N 1
ATOM 1873 C CA . ILE A 1 248 ? -7.43 -20.922 -3.633 1 98.94 248 ILE A CA 1
ATOM 1874 C C . ILE A 1 248 ? -6.93 -22.312 -3.275 1 98.94 248 ILE A C 1
ATOM 1876 O O . ILE A 1 248 ? -6.375 -23.016 -4.125 1 98.94 248 ILE A O 1
ATOM 1880 N N . GLU A 1 249 ? -7.105 -22.734 -2.041 1 98.81 249 GLU A N 1
ATOM 1881 C CA . GLU A 1 249 ? -6.699 -24.078 -1.62 1 98.81 249 GLU A CA 1
ATOM 1882 C C . GLU A 1 249 ? -7.469 -25.141 -2.387 1 98.81 249 GLU A C 1
ATOM 1884 O O . GLU A 1 249 ? -6.879 -26.125 -2.859 1 98.81 249 GLU A O 1
ATOM 1889 N N . GLU A 1 250 ? -8.766 -24.953 -2.535 1 98.75 250 GLU A N 1
ATOM 1890 C CA . GLU A 1 250 ? -9.609 -25.906 -3.254 1 98.75 250 GLU A CA 1
ATOM 1891 C C . GLU A 1 250 ? -9.211 -25.984 -4.723 1 98.75 250 GLU A C 1
ATOM 1893 O O . GLU A 1 250 ? -9.148 -27.078 -5.293 1 98.75 250 GLU A O 1
ATOM 1898 N N . ALA A 1 251 ? -8.969 -24.844 -5.328 1 98.81 251 ALA A N 1
ATOM 1899 C CA . ALA A 1 251 ? -8.586 -24.797 -6.738 1 98.81 251 ALA A CA 1
ATOM 1900 C C . ALA A 1 251 ? -7.246 -25.5 -6.965 1 98.81 251 ALA A C 1
ATOM 1902 O O . ALA A 1 251 ? -7.07 -26.203 -7.957 1 98.81 251 ALA A O 1
ATOM 1903 N N . HIS A 1 252 ? -6.309 -25.25 -6.055 1 98.75 252 HIS A N 1
ATOM 1904 C CA . HIS A 1 252 ? -5.008 -25.891 -6.164 1 98.75 252 HIS A CA 1
ATOM 1905 C C . HIS A 1 252 ? -5.133 -27.406 -6.016 1 98.75 252 HIS A C 1
ATOM 1907 O O . HIS A 1 252 ? -4.461 -28.156 -6.727 1 98.75 252 HIS A O 1
ATOM 1913 N N . GLU A 1 253 ? -5.93 -27.828 -5.125 1 98.62 253 GLU A N 1
ATOM 1914 C CA . GLU A 1 253 ? -6.164 -29.25 -4.949 1 98.62 253 GLU A CA 1
ATOM 1915 C C . GLU A 1 253 ? -6.785 -29.875 -6.203 1 98.62 253 GLU A C 1
ATOM 1917 O O . GLU A 1 253 ? -6.375 -30.953 -6.637 1 98.62 253 GLU A O 1
ATOM 1922 N N . ASP A 1 254 ? -7.766 -29.219 -6.715 1 98.62 254 ASP A N 1
ATOM 1923 C CA . ASP A 1 254 ? -8.422 -29.703 -7.926 1 98.62 254 ASP A CA 1
ATOM 1924 C C . ASP A 1 254 ? -7.434 -29.781 -9.094 1 98.62 254 ASP A C 1
ATOM 1926 O O . ASP A 1 254 ? -7.422 -30.766 -9.836 1 98.62 254 ASP A O 1
ATOM 1930 N N . TRP A 1 255 ? -6.621 -28.75 -9.242 1 98.56 255 TRP A N 1
ATOM 1931 C CA . TRP A 1 255 ? -5.602 -28.75 -10.289 1 98.56 255 TRP A CA 1
ATOM 1932 C C . TRP A 1 255 ? -4.668 -29.938 -10.141 1 98.56 255 TRP A C 1
ATOM 1934 O O . TRP A 1 255 ? -4.367 -30.625 -11.117 1 98.56 255 TRP A O 1
ATOM 1944 N N . GLY A 1 256 ? -4.195 -30.125 -8.898 1 98.06 256 GLY A N 1
ATOM 1945 C CA . GLY A 1 256 ? -3.318 -31.25 -8.625 1 98.06 256 GLY A CA 1
ATOM 1946 C C . GLY A 1 256 ? -3.943 -32.594 -8.977 1 98.06 256 GLY A C 1
ATOM 1947 O O . GLY A 1 256 ? -3.285 -33.469 -9.555 1 98.06 256 GLY A O 1
ATOM 1948 N N . ARG A 1 257 ? -5.172 -32.781 -8.703 1 97.56 257 ARG A N 1
ATOM 1949 C CA . ARG A 1 257 ? -5.879 -34.031 -8.992 1 97.56 257 ARG A CA 1
ATOM 1950 C C . ARG A 1 257 ? -5.953 -34.281 -10.492 1 97.56 257 ARG A C 1
ATOM 1952 O O . ARG A 1 257 ? -5.859 -35.438 -10.938 1 97.56 257 ARG A O 1
ATOM 1959 N N . ARG A 1 258 ? -6.059 -33.25 -11.211 1 96.69 258 ARG A N 1
ATOM 1960 C CA . ARG A 1 258 ? -6.297 -33.406 -12.648 1 96.69 258 ARG A CA 1
ATOM 1961 C C . ARG A 1 258 ? -4.984 -33.5 -13.414 1 96.69 258 ARG A C 1
ATOM 1963 O O . ARG A 1 258 ? -4.922 -34.188 -14.445 1 96.69 258 ARG A O 1
ATOM 1970 N N . THR A 1 259 ? -3.957 -32.875 -12.891 1 96.38 259 THR A N 1
ATOM 1971 C CA . THR A 1 259 ? -2.738 -32.781 -13.68 1 96.38 259 THR A CA 1
ATOM 1972 C C . THR A 1 259 ? -1.6 -33.562 -13.039 1 96.38 259 THR A C 1
ATOM 1974 O O . THR A 1 259 ? -0.578 -33.812 -13.68 1 96.38 259 THR A O 1
ATOM 1977 N N . GLY A 1 260 ? -1.761 -33.875 -11.719 1 95.94 260 GLY A N 1
ATOM 1978 C CA . GLY A 1 260 ? -0.685 -34.5 -10.969 1 95.94 260 GLY A CA 1
ATOM 1979 C C . GLY A 1 260 ? 0.321 -33.5 -10.43 1 95.94 260 GLY A C 1
ATOM 1980 O O . GLY A 1 260 ? 1.276 -33.875 -9.75 1 95.94 260 GLY A O 1
ATOM 1981 N N . ARG A 1 261 ? 0.161 -32.219 -10.727 1 96.38 261 ARG A N 1
ATOM 1982 C CA . ARG A 1 261 ? 1.069 -31.188 -10.258 1 96.38 261 ARG A CA 1
ATOM 1983 C C . ARG A 1 261 ? 0.467 -30.422 -9.094 1 96.38 261 ARG A C 1
ATOM 1985 O O . ARG A 1 261 ? -0.425 -29.578 -9.281 1 96.38 261 ARG A O 1
ATOM 1992 N N . TYR A 1 262 ? 0.982 -30.703 -7.934 1 96.62 262 TYR A N 1
ATOM 1993 C CA . TYR A 1 262 ? 0.493 -30.078 -6.707 1 96.62 262 TYR A CA 1
ATOM 1994 C C . TYR A 1 262 ? 1.384 -28.906 -6.293 1 96.62 262 TYR A C 1
ATOM 1996 O O . TYR A 1 262 ? 2.564 -29.109 -5.988 1 96.62 262 TYR A O 1
ATOM 2004 N N . TRP A 1 263 ? 0.86 -27.719 -6.426 1 96.69 263 TRP A N 1
ATOM 2005 C CA . TRP A 1 263 ? 1.51 -26.516 -5.922 1 96.69 263 TRP A CA 1
ATOM 2006 C C . TRP A 1 263 ? 0.94 -26.125 -4.566 1 96.69 263 TRP A C 1
ATOM 2008 O O . TRP A 1 263 ? -0.237 -26.359 -4.285 1 96.69 263 TRP A O 1
ATOM 2018 N N . SER A 1 264 ? 1.777 -25.562 -3.725 1 96.75 264 SER A N 1
ATOM 2019 C CA . SER A 1 264 ? 1.257 -25.031 -2.477 1 96.75 264 SER A CA 1
ATOM 2020 C C . SER A 1 264 ? 0.419 -23.781 -2.725 1 96.75 264 SER A C 1
ATOM 2022 O O . SER A 1 264 ? 0.869 -22.844 -3.393 1 96.75 264 SER A O 1
ATOM 2024 N N . PRO A 1 265 ? -0.811 -23.719 -2.223 1 98.06 265 PRO A N 1
ATOM 2025 C CA . PRO A 1 265 ? -1.749 -22.656 -2.596 1 98.06 265 PRO A CA 1
ATOM 2026 C C . PRO A 1 265 ? -1.445 -21.328 -1.903 1 98.06 265 PRO A C 1
ATOM 2028 O O . PRO A 1 265 ? -1.433 -20.281 -2.551 1 98.06 265 PRO A O 1
ATOM 2031 N N . LEU A 1 266 ? -1.273 -21.344 -0.563 1 98.62 266 LEU A N 1
ATOM 2032 C CA . LEU A 1 266 ? -1.077 -20.109 0.198 1 98.62 266 LEU A CA 1
ATOM 2033 C C . LEU A 1 266 ? 0.395 -19.922 0.543 1 98.62 266 LEU A C 1
ATOM 2035 O O . LEU A 1 266 ? 1.009 -18.938 0.126 1 98.62 266 LEU A O 1
ATOM 2039 N N . ILE A 1 267 ? 0.971 -20.844 1.237 1 98.75 267 ILE A N 1
ATOM 2040 C CA . ILE A 1 267 ? 2.391 -20.859 1.568 1 98.75 267 ILE A CA 1
ATOM 2041 C C . ILE A 1 267 ? 2.951 -22.266 1.357 1 98.75 267 ILE A C 1
ATOM 2043 O O . ILE A 1 267 ? 2.201 -23.234 1.346 1 98.75 267 ILE A O 1
ATOM 2047 N N . GLU A 1 268 ? 4.188 -22.328 1.088 1 98.69 268 GLU A N 1
ATOM 2048 C CA . GLU A 1 268 ? 4.922 -23.578 1.031 1 98.69 268 GLU A CA 1
ATOM 2049 C C . GLU A 1 268 ? 5.91 -23.703 2.189 1 98.69 268 GLU A C 1
ATOM 2051 O O . GLU A 1 268 ? 6.703 -22.797 2.43 1 98.69 268 GLU A O 1
ATOM 2056 N N . GLU A 1 269 ? 5.793 -24.781 2.924 1 98.62 269 GLU A N 1
ATOM 2057 C CA . GLU A 1 269 ? 6.777 -25.109 3.953 1 98.62 269 GLU A CA 1
ATOM 2058 C C . GLU A 1 269 ? 7.84 -26.062 3.424 1 98.62 269 GLU A C 1
ATOM 2060 O O . GLU A 1 269 ? 7.508 -27.109 2.863 1 98.62 269 GLU A O 1
ATOM 2065 N N . TYR A 1 270 ? 9.047 -25.641 3.49 1 98.75 270 TYR A N 1
ATOM 2066 C CA . TYR A 1 270 ? 10.188 -26.453 3.053 1 98.75 270 TYR A CA 1
ATOM 2067 C C . TYR A 1 270 ? 11.109 -26.781 4.219 1 98.75 270 TYR A C 1
ATOM 2069 O O . TYR A 1 270 ? 11.75 -25.875 4.777 1 98.75 270 TYR A O 1
ATOM 2077 N N . ARG A 1 271 ? 11.156 -28.078 4.688 1 98.56 271 ARG A N 1
ATOM 2078 C CA . ARG A 1 271 ? 12.023 -28.594 5.742 1 98.56 271 ARG A CA 1
ATOM 2079 C C . ARG A 1 271 ? 11.766 -27.875 7.062 1 98.56 271 ARG A C 1
ATOM 2081 O O . ARG A 1 271 ? 12.703 -27.469 7.754 1 98.56 271 ARG A O 1
ATOM 2088 N N . MET A 1 272 ? 10.484 -27.703 7.426 1 98.69 272 MET A N 1
ATOM 2089 C CA . MET A 1 272 ? 10.094 -26.938 8.609 1 98.69 272 MET A CA 1
ATOM 2090 C C . MET A 1 272 ? 9.883 -27.859 9.805 1 98.69 272 MET A C 1
ATOM 2092 O O . MET A 1 272 ? 9.789 -27.391 10.945 1 98.69 272 MET A O 1
ATOM 2096 N N . GLU A 1 273 ? 9.852 -29.125 9.617 1 97.75 273 GLU A N 1
ATOM 2097 C CA . GLU A 1 273 ? 9.422 -30.094 10.625 1 97.75 273 GLU A CA 1
ATOM 2098 C C . GLU A 1 273 ? 10.273 -29.984 11.891 1 97.75 273 GLU A C 1
ATOM 2100 O O . GLU A 1 273 ? 9.742 -30.062 13.008 1 97.75 273 GLU A O 1
ATOM 2105 N N . ASP A 1 274 ? 11.547 -29.781 11.758 1 98.19 274 ASP A N 1
ATOM 2106 C CA . ASP A 1 274 ? 12.438 -29.703 12.906 1 98.19 274 ASP A CA 1
ATOM 2107 C C . ASP A 1 274 ? 13.258 -28.406 12.883 1 98.19 274 ASP A C 1
ATOM 2109 O O . ASP A 1 274 ? 14.32 -28.328 13.492 1 98.19 274 ASP A O 1
ATOM 2113 N N . ALA A 1 275 ? 12.75 -27.422 12.109 1 98.69 275 ALA A N 1
ATOM 2114 C CA . ALA A 1 275 ? 13.523 -26.203 11.898 1 98.69 275 ALA A CA 1
ATOM 2115 C C . ALA A 1 275 ? 13.664 -25.422 13.195 1 98.69 275 ALA A C 1
ATOM 2117 O O . ALA A 1 275 ? 12.695 -25.219 13.922 1 98.69 275 ALA A O 1
ATOM 2118 N N . GLU A 1 276 ? 14.844 -24.984 13.453 1 98.44 276 GLU A N 1
ATOM 2119 C CA . GLU A 1 276 ? 15.133 -24.062 14.555 1 98.44 276 GLU A CA 1
ATOM 2120 C C . GLU A 1 276 ? 15 -22.609 14.109 1 98.44 276 GLU A C 1
ATOM 2122 O O . GLU A 1 276 ? 14.594 -21.75 14.891 1 98.44 276 GLU A O 1
ATOM 2127 N N . VAL A 1 277 ? 15.445 -22.375 12.961 1 98.62 277 VAL A N 1
ATOM 2128 C CA . VAL A 1 277 ? 15.289 -21.062 12.336 1 98.62 277 VAL A CA 1
ATOM 2129 C C . VAL A 1 277 ? 14.594 -21.219 10.984 1 98.62 277 VAL A C 1
ATOM 2131 O O . VAL A 1 277 ? 14.586 -22.312 10.406 1 98.62 277 VAL A O 1
ATOM 2134 N N . ALA A 1 278 ? 13.969 -20.141 10.539 1 98.94 278 ALA A N 1
ATOM 2135 C CA . ALA A 1 278 ? 13.258 -20.219 9.258 1 98.94 278 ALA A CA 1
ATOM 2136 C C . ALA A 1 278 ? 13.547 -18.984 8.406 1 98.94 278 ALA A C 1
ATOM 2138 O O . ALA A 1 278 ? 13.711 -17.891 8.93 1 98.94 278 ALA A O 1
ATOM 2139 N N . LEU A 1 279 ? 13.641 -19.188 7.133 1 98.94 279 LEU A N 1
ATOM 2140 C CA . LEU A 1 279 ? 13.609 -18.094 6.164 1 98.94 279 LEU A CA 1
ATOM 2141 C C . LEU A 1 279 ? 12.211 -17.922 5.586 1 98.94 279 LEU A C 1
ATOM 2143 O O . LEU A 1 279 ? 11.43 -18.875 5.547 1 98.94 279 LEU A O 1
ATOM 2147 N N . VAL A 1 280 ? 11.844 -16.75 5.258 1 98.94 280 VAL A N 1
ATOM 2148 C CA . VAL A 1 280 ? 10.633 -16.453 4.5 1 98.94 280 VAL A CA 1
ATOM 2149 C C . VAL A 1 280 ? 11 -15.812 3.16 1 98.94 280 VAL A C 1
ATOM 2151 O O . VAL A 1 280 ? 11.781 -14.859 3.115 1 98.94 280 VAL A O 1
ATOM 2154 N N . THR A 1 281 ? 10.531 -16.359 2.094 1 98.81 281 THR A N 1
ATOM 2155 C CA . THR A 1 281 ? 10.797 -15.844 0.757 1 98.81 281 THR A CA 1
ATOM 2156 C C . THR A 1 281 ? 9.508 -15.695 -0.037 1 98.81 281 THR A C 1
ATOM 2158 O O . THR A 1 281 ? 8.445 -16.141 0.402 1 98.81 281 THR A O 1
ATOM 2161 N N . ILE A 1 282 ? 9.57 -15.039 -1.217 1 98.5 282 ILE A N 1
ATOM 2162 C CA . ILE A 1 282 ? 8.461 -14.852 -2.143 1 98.5 282 ILE A CA 1
ATOM 2163 C C . ILE A 1 282 ? 8.984 -14.773 -3.572 1 98.5 282 ILE A C 1
ATOM 2165 O O . ILE A 1 282 ? 9.977 -14.086 -3.84 1 98.5 282 ILE A O 1
ATOM 2169 N N . GLY A 1 283 ? 8.398 -15.5 -4.449 1 96.94 283 GLY A N 1
ATOM 2170 C CA . GLY A 1 283 ? 8.766 -15.438 -5.855 1 96.94 283 GLY A CA 1
ATOM 2171 C C . GLY A 1 283 ? 9.961 -16.297 -6.199 1 96.94 283 GLY A C 1
ATOM 2172 O O . GLY A 1 283 ? 10.156 -17.359 -5.602 1 96.94 283 GLY A O 1
ATOM 2173 N N . SER A 1 284 ? 10.68 -15.914 -7.156 1 96 284 SER A N 1
ATOM 2174 C CA . SER A 1 284 ? 11.672 -16.766 -7.824 1 96 284 SER A CA 1
ATOM 2175 C C . SER A 1 284 ? 12.906 -16.953 -6.957 1 96 284 SER A C 1
ATOM 2177 O O . SER A 1 284 ? 13.648 -17.922 -7.133 1 96 284 SER A O 1
ATOM 2179 N N . MET A 1 285 ? 13.18 -16.062 -6.004 1 96.56 285 MET A N 1
ATOM 2180 C CA . MET A 1 285 ? 14.367 -16.156 -5.156 1 96.56 285 MET A CA 1
ATOM 2181 C C . MET A 1 285 ? 14.352 -17.453 -4.344 1 96.56 285 MET A C 1
ATOM 2183 O O . MET A 1 285 ? 15.383 -17.875 -3.84 1 96.56 285 MET A O 1
ATOM 2187 N N . THR A 1 286 ? 13.195 -18.031 -4.18 1 97.62 286 THR A N 1
ATOM 2188 C CA . THR A 1 286 ? 12.969 -19.172 -3.307 1 97.62 286 THR A CA 1
ATOM 2189 C C . THR A 1 286 ? 13.852 -20.344 -3.719 1 97.62 286 THR A C 1
ATOM 2191 O O . THR A 1 286 ? 14.32 -21.109 -2.869 1 97.62 286 THR A O 1
ATOM 2194 N N . GLY A 1 287 ? 14.07 -20.547 -5.074 1 96.5 287 GLY A N 1
ATOM 2195 C CA . GLY A 1 287 ? 14.938 -21.625 -5.52 1 96.5 287 GLY A CA 1
ATOM 2196 C C . GLY A 1 287 ? 16.328 -21.578 -4.902 1 96.5 287 GLY A C 1
ATOM 2197 O O . GLY A 1 287 ? 16.797 -22.562 -4.332 1 96.5 287 GLY A O 1
ATOM 2198 N N . ALA A 1 288 ? 16.969 -20.391 -5.004 1 96.94 288 ALA A N 1
ATOM 2199 C CA . ALA A 1 288 ? 18.297 -20.203 -4.418 1 96.94 288 ALA A CA 1
ATOM 2200 C C . ALA A 1 288 ? 18.25 -20.344 -2.9 1 96.94 288 ALA A C 1
ATOM 2202 O O . ALA A 1 288 ? 19.188 -20.859 -2.293 1 96.94 288 ALA A O 1
ATOM 2203 N N . ALA A 1 289 ? 17.172 -19.906 -2.305 1 98.62 289 ALA A N 1
ATOM 2204 C CA . ALA A 1 289 ? 17.016 -20.016 -0.857 1 98.62 289 ALA A CA 1
ATOM 2205 C C . ALA A 1 289 ? 16.938 -21.484 -0.429 1 98.62 289 ALA A C 1
ATOM 2207 O O . ALA A 1 289 ? 17.516 -21.875 0.585 1 98.62 289 ALA A O 1
ATOM 2208 N N . LYS A 1 290 ? 16.172 -22.281 -1.179 1 98.62 290 LYS A N 1
ATOM 2209 C CA . LYS A 1 290 ? 16.062 -23.703 -0.877 1 98.62 290 LYS A CA 1
ATOM 2210 C C . LYS A 1 290 ? 17.422 -24.391 -0.958 1 98.62 290 LYS A C 1
ATOM 2212 O O . LYS A 1 290 ? 17.766 -25.219 -0.108 1 98.62 290 LYS A O 1
ATOM 2217 N N . ASP A 1 291 ? 18.203 -24.031 -1.987 1 98.5 291 ASP A N 1
ATOM 2218 C CA . ASP A 1 291 ? 19.547 -24.578 -2.107 1 98.5 291 ASP A CA 1
ATOM 2219 C C . ASP A 1 291 ? 20.391 -24.219 -0.889 1 98.5 291 ASP A C 1
ATOM 2221 O O . ASP A 1 291 ? 21.141 -25.047 -0.372 1 98.5 291 ASP A O 1
ATOM 2225 N N . ALA A 1 292 ? 20.297 -22.953 -0.475 1 98.56 292 ALA A N 1
ATOM 2226 C CA . ALA A 1 292 ? 21.047 -22.516 0.693 1 98.56 292 ALA A CA 1
ATOM 2227 C C . ALA A 1 292 ? 20.594 -23.25 1.952 1 98.56 292 ALA A C 1
ATOM 2229 O O . ALA A 1 292 ? 21.422 -23.562 2.816 1 98.56 292 ALA A O 1
ATOM 2230 N N . VAL A 1 293 ? 19.297 -23.469 2.098 1 98.75 293 VAL A N 1
ATOM 2231 C CA . VAL A 1 293 ? 18.75 -24.219 3.219 1 98.75 293 VAL A CA 1
ATOM 2232 C C . VAL A 1 293 ? 19.312 -25.641 3.205 1 98.75 293 VAL A C 1
ATOM 2234 O O . VAL A 1 293 ? 19.75 -26.156 4.242 1 98.75 293 VAL A O 1
ATOM 2237 N N . ASP A 1 294 ? 19.328 -26.266 2.023 1 98.75 294 ASP A N 1
ATOM 2238 C CA . ASP A 1 294 ? 19.859 -27.625 1.894 1 98.75 294 ASP A CA 1
ATOM 2239 C C . ASP A 1 294 ? 21.328 -27.672 2.283 1 98.75 294 ASP A C 1
ATOM 2241 O O . ASP A 1 294 ? 21.766 -28.578 2.992 1 98.75 294 ASP A O 1
ATOM 2245 N N . ASP A 1 295 ? 22.062 -26.688 1.803 1 98.5 295 ASP A N 1
ATOM 2246 C CA . ASP A 1 295 ? 23.484 -26.609 2.137 1 98.5 295 ASP A CA 1
ATOM 2247 C C . ASP A 1 295 ? 23.688 -26.469 3.643 1 98.5 295 ASP A C 1
ATOM 2249 O O . ASP A 1 295 ? 24.547 -27.141 4.223 1 98.5 295 ASP A O 1
ATOM 2253 N N . ALA A 1 296 ? 22.938 -25.625 4.246 1 98.5 296 ALA A N 1
ATOM 2254 C CA . ALA A 1 296 ? 23.047 -25.422 5.688 1 98.5 296 ALA A CA 1
ATOM 2255 C C . ALA A 1 296 ? 22.656 -26.672 6.457 1 98.5 296 ALA A C 1
ATOM 2257 O O . ALA A 1 296 ? 23.297 -27.031 7.453 1 98.5 296 ALA A O 1
ATOM 2258 N N . ARG A 1 297 ? 21.625 -27.359 6.031 1 98.5 297 ARG A N 1
ATOM 2259 C CA . ARG A 1 297 ? 21.203 -28.594 6.672 1 98.5 297 ARG A CA 1
ATOM 2260 C C . ARG A 1 297 ? 22.281 -29.672 6.559 1 98.5 297 ARG A C 1
ATOM 2262 O O . ARG A 1 297 ? 22.5 -30.438 7.492 1 98.5 297 ARG A O 1
ATOM 2269 N N . ALA A 1 298 ? 22.891 -29.719 5.41 1 98.25 298 ALA A N 1
ATOM 2270 C CA . ALA A 1 298 ? 23.984 -30.656 5.207 1 98.25 298 ALA A CA 1
ATOM 2271 C C . ALA A 1 298 ? 25.125 -30.406 6.195 1 98.25 298 ALA A C 1
ATOM 2273 O O . ALA A 1 298 ? 25.844 -31.328 6.566 1 98.25 298 ALA A O 1
ATOM 2274 N N . SER A 1 299 ? 25.203 -29.188 6.641 1 97.62 299 SER A N 1
ATOM 2275 C CA . SER A 1 299 ? 26.234 -28.812 7.594 1 97.62 299 SER A CA 1
ATOM 2276 C C . SER A 1 299 ? 25.734 -28.938 9.031 1 97.62 299 SER A C 1
ATOM 2278 O O . SER A 1 299 ? 26.406 -28.469 9.961 1 97.62 299 SER A O 1
ATOM 2280 N N . GLY A 1 300 ? 24.484 -29.406 9.219 1 97.75 300 GLY A N 1
ATOM 2281 C CA . GLY A 1 300 ? 23.984 -29.719 10.547 1 97.75 300 GLY A CA 1
ATOM 2282 C C . GLY A 1 300 ? 23.078 -28.641 11.125 1 97.75 300 GLY A C 1
ATOM 2283 O O . GLY A 1 300 ? 22.656 -28.734 12.281 1 97.75 300 GLY A O 1
ATOM 2284 N N . LYS A 1 301 ? 22.812 -27.703 10.398 1 98.31 301 LYS A N 1
ATOM 2285 C CA . LYS A 1 301 ? 21.953 -26.609 10.883 1 98.31 301 LYS A CA 1
ATOM 2286 C C . LYS A 1 301 ? 20.484 -26.922 10.648 1 98.31 301 LYS A C 1
ATOM 2288 O O . LYS A 1 301 ? 20.094 -27.344 9.555 1 98.31 301 LYS A O 1
ATOM 2293 N N . LYS A 1 302 ? 19.672 -26.766 11.641 1 98.69 302 LYS A N 1
ATOM 2294 C CA . LYS A 1 302 ? 18.234 -27.016 11.523 1 98.69 302 LYS A CA 1
ATOM 2295 C C . LYS A 1 302 ? 17.5 -25.766 11.039 1 98.69 302 LYS A C 1
ATOM 2297 O O . LYS A 1 302 ? 17.062 -24.938 11.844 1 98.69 302 LYS A O 1
ATOM 2302 N N . ILE A 1 303 ? 17.391 -25.656 9.82 1 98.81 303 ILE A N 1
ATOM 2303 C CA . ILE A 1 303 ? 16.781 -24.484 9.211 1 98.81 303 ILE A CA 1
ATOM 2304 C C . ILE A 1 303 ? 15.711 -24.922 8.203 1 98.81 303 ILE A C 1
ATOM 2306 O O . ILE A 1 303 ? 15.82 -25.984 7.602 1 98.81 303 ILE A O 1
ATOM 2310 N N . GLY A 1 304 ? 14.633 -24.188 8.133 1 98.88 304 GLY A N 1
ATOM 2311 C CA . GLY A 1 304 ? 13.586 -24.359 7.129 1 98.88 304 GLY A CA 1
ATOM 2312 C C . GLY A 1 304 ? 13.258 -23.094 6.379 1 98.88 304 GLY A C 1
ATOM 2313 O O . GLY A 1 304 ? 13.961 -22.094 6.504 1 98.88 304 GLY A O 1
ATOM 2314 N N . LEU A 1 305 ? 12.281 -23.219 5.523 1 98.88 305 LEU A N 1
ATOM 2315 C CA . LEU A 1 305 ? 11.883 -22.094 4.68 1 98.88 305 LEU A CA 1
ATOM 2316 C C . LEU A 1 305 ? 10.375 -22.094 4.461 1 98.88 305 LEU A C 1
ATOM 2318 O O . LEU A 1 305 ? 9.766 -23.141 4.277 1 98.88 305 LEU A O 1
ATOM 2322 N N . VAL A 1 306 ? 9.766 -20.906 4.594 1 98.88 306 VAL A N 1
ATOM 2323 C CA . VAL A 1 306 ? 8.367 -20.688 4.215 1 98.88 306 VAL A CA 1
ATOM 2324 C C . VAL A 1 306 ? 8.305 -19.781 2.986 1 98.88 306 VAL A C 1
ATOM 2326 O O . VAL A 1 306 ? 8.789 -18.656 3.016 1 98.88 306 VAL A O 1
ATOM 2329 N N . LYS A 1 307 ? 7.781 -20.297 1.896 1 98.88 307 LYS A N 1
ATOM 2330 C CA . LYS A 1 307 ? 7.559 -19.5 0.687 1 98.88 307 LYS A CA 1
ATOM 2331 C C . LYS A 1 307 ? 6.117 -19 0.613 1 98.88 307 LYS A C 1
ATOM 2333 O O . LYS A 1 307 ? 5.176 -19.781 0.772 1 98.88 307 LYS A O 1
ATOM 2338 N N . ILE A 1 308 ? 5.977 -17.734 0.394 1 98.81 308 ILE A N 1
ATOM 2339 C CA . ILE A 1 308 ? 4.645 -17.172 0.202 1 98.81 308 ILE A CA 1
ATOM 2340 C C . ILE A 1 308 ? 4.242 -17.297 -1.266 1 98.81 308 ILE A C 1
ATOM 2342 O O . ILE A 1 308 ? 4.969 -16.844 -2.154 1 98.81 308 ILE A O 1
ATOM 2346 N N . LYS A 1 309 ? 3.139 -17.938 -1.493 1 98.75 309 LYS A N 1
ATOM 2347 C CA . LYS A 1 309 ? 2.555 -18.062 -2.824 1 98.75 309 LYS A CA 1
ATOM 2348 C C . LYS A 1 309 ? 1.442 -17.031 -3.035 1 98.75 309 LYS A C 1
ATOM 2350 O O . LYS A 1 309 ? 1.443 -16.312 -4.027 1 98.75 309 LYS A O 1
ATOM 2355 N N . THR A 1 310 ? 0.464 -17.078 -2.197 1 98.81 310 THR A N 1
ATOM 2356 C CA . THR A 1 310 ? -0.599 -16.078 -2.188 1 98.81 310 THR A CA 1
ATOM 2357 C C . THR A 1 310 ? -0.268 -14.945 -1.219 1 98.81 310 THR A C 1
ATOM 2359 O O . THR A 1 310 ? -0.128 -15.172 -0.015 1 98.81 310 THR A O 1
ATOM 2362 N N . PHE A 1 311 ? -0.104 -13.742 -1.691 1 98.75 311 PHE A N 1
ATOM 2363 C CA . PHE A 1 311 ? 0.239 -12.594 -0.862 1 98.75 311 PHE A CA 1
ATOM 2364 C C . PHE A 1 311 ? -1.006 -11.789 -0.51 1 98.75 311 PHE A C 1
ATOM 2366 O O . PHE A 1 311 ? -1.086 -11.195 0.57 1 98.75 311 PHE A O 1
ATOM 2373 N N . ARG A 1 312 ? -1.929 -11.672 -1.415 1 98.75 312 ARG A N 1
ATOM 2374 C CA . ARG A 1 312 ? -3.248 -11.094 -1.188 1 98.75 312 ARG A CA 1
ATOM 2375 C C . ARG A 1 312 ? -4.352 -12.047 -1.638 1 98.75 312 ARG A C 1
ATOM 2377 O O . ARG A 1 312 ? -4.344 -12.516 -2.775 1 98.75 312 ARG A O 1
ATOM 2384 N N . PRO A 1 313 ? -5.316 -12.391 -0.773 1 98.44 313 PRO A N 1
ATOM 2385 C CA . PRO A 1 313 ? -5.367 -12.062 0.652 1 98.44 313 PRO A CA 1
ATOM 2386 C C . PRO A 1 313 ? -4.188 -12.633 1.435 1 98.44 313 PRO A C 1
ATOM 2388 O O . PRO A 1 313 ? -3.744 -13.75 1.16 1 98.44 313 PRO A O 1
ATOM 2391 N N . PHE A 1 314 ? -3.668 -11.82 2.422 1 98.56 314 PHE A N 1
ATOM 2392 C CA . PHE A 1 314 ? -2.512 -12.273 3.182 1 98.56 314 PHE A CA 1
ATOM 2393 C C . PHE A 1 314 ? -2.887 -13.43 4.098 1 98.56 314 PHE A C 1
ATOM 2395 O O . PHE A 1 314 ? -3.818 -13.32 4.895 1 98.56 314 PHE A O 1
ATOM 2402 N N . PRO A 1 315 ? -2.271 -14.578 3.912 1 98.38 315 PRO A N 1
ATOM 2403 C CA . PRO A 1 315 ? -2.598 -15.727 4.766 1 98.38 315 PRO A CA 1
ATOM 2404 C C . PRO A 1 315 ? -1.945 -15.641 6.145 1 98.38 315 PRO A C 1
ATOM 2406 O O . PRO A 1 315 ? -1.179 -16.531 6.527 1 98.38 315 PRO A O 1
ATOM 2409 N N . ALA A 1 316 ? -2.33 -14.719 6.898 1 97.62 316 ALA A N 1
ATOM 2410 C CA . ALA A 1 316 ? -1.695 -14.344 8.156 1 97.62 316 ALA A CA 1
ATOM 2411 C C . ALA A 1 316 ? -1.717 -15.508 9.148 1 97.62 316 ALA A C 1
ATOM 2413 O O . ALA A 1 316 ? -0.695 -15.828 9.758 1 97.62 316 ALA A O 1
ATOM 2414 N N . ALA A 1 317 ? -2.852 -16.156 9.305 1 96.56 317 ALA A N 1
ATOM 2415 C CA . ALA A 1 317 ? -2.986 -17.25 10.266 1 96.56 317 ALA A CA 1
ATOM 2416 C C . ALA A 1 317 ? -2.062 -18.422 9.906 1 96.56 317 ALA A C 1
ATOM 2418 O O . ALA A 1 317 ? -1.433 -19 10.789 1 96.56 317 ALA A O 1
ATOM 2419 N N . ARG A 1 318 ? -1.975 -18.719 8.57 1 97.88 318 ARG A N 1
ATOM 2420 C CA . ARG A 1 318 ? -1.131 -19.812 8.102 1 97.88 318 ARG A CA 1
ATOM 2421 C C . ARG A 1 318 ? 0.345 -19.5 8.32 1 97.88 318 ARG A C 1
ATOM 2423 O O . ARG A 1 318 ? 1.123 -20.375 8.695 1 97.88 318 ARG A O 1
ATOM 2430 N N . ILE A 1 319 ? 0.718 -18.297 8.07 1 98.44 319 ILE A N 1
ATOM 2431 C CA . ILE A 1 319 ? 2.105 -17.875 8.234 1 98.44 319 ILE A CA 1
ATOM 2432 C C . ILE A 1 319 ? 2.48 -17.906 9.719 1 98.44 319 ILE A C 1
ATOM 2434 O O . ILE A 1 319 ? 3.539 -18.422 10.086 1 98.44 319 ILE A O 1
ATOM 2438 N N . ALA A 1 320 ? 1.6 -17.344 10.555 1 98 320 ALA A N 1
ATOM 2439 C CA . ALA A 1 320 ? 1.852 -17.328 11.992 1 98 320 ALA A CA 1
ATOM 2440 C C . ALA A 1 320 ? 2.018 -18.75 12.531 1 98 320 ALA A C 1
ATOM 2442 O O . ALA A 1 320 ? 2.922 -19.016 13.328 1 98 320 ALA A O 1
ATOM 2443 N N . GLN A 1 321 ? 1.177 -19.609 12.086 1 97.75 321 GLN A N 1
ATOM 2444 C CA . GLN A 1 321 ? 1.243 -21 12.523 1 97.75 321 GLN A CA 1
ATOM 2445 C C . GLN A 1 321 ? 2.531 -21.672 12.055 1 97.75 321 GLN A C 1
ATOM 2447 O O . GLN A 1 321 ? 3.205 -22.344 12.828 1 97.75 321 GLN A O 1
ATOM 2452 N N . ALA A 1 322 ? 2.893 -21.453 10.805 1 98.31 322 ALA A N 1
ATOM 2453 C CA . ALA A 1 322 ? 4.07 -22.078 10.219 1 98.31 322 ALA A CA 1
ATOM 2454 C C . ALA A 1 322 ? 5.344 -21.641 10.93 1 98.31 322 ALA A C 1
ATOM 2456 O O . ALA A 1 322 ? 6.301 -22.406 11.039 1 98.31 322 ALA A O 1
ATOM 2457 N N . LEU A 1 323 ? 5.355 -20.406 11.453 1 98.44 323 LEU A N 1
ATOM 2458 C CA . LEU A 1 323 ? 6.574 -19.844 12.016 1 98.44 323 LEU A CA 1
ATOM 2459 C C . LEU A 1 323 ? 6.547 -19.891 13.539 1 98.44 323 LEU A C 1
ATOM 2461 O O . LEU A 1 323 ? 7.445 -19.359 14.203 1 98.44 323 LEU A O 1
ATOM 2465 N N . SER A 1 324 ? 5.539 -20.516 14.156 1 96.5 324 SER A N 1
ATOM 2466 C CA . SER A 1 324 ? 5.258 -20.422 15.586 1 96.5 324 SER A CA 1
ATOM 2467 C C . SER A 1 324 ? 6.293 -21.172 16.406 1 96.5 324 SER A C 1
ATOM 2469 O O . SER A 1 324 ? 6.43 -20.938 17.609 1 96.5 324 SER A O 1
ATOM 2471 N N . ARG A 1 325 ? 7.09 -22.016 15.82 1 96 325 ARG A N 1
ATOM 2472 C CA . ARG A 1 325 ? 7.91 -22.906 16.625 1 96 325 ARG A CA 1
ATOM 2473 C C . ARG A 1 325 ? 9.398 -22.625 16.422 1 96 325 ARG A C 1
ATOM 2475 O O . ARG A 1 325 ? 10.25 -23.281 17.016 1 96 325 ARG A O 1
ATOM 2482 N N . VAL A 1 326 ? 9.703 -21.719 15.594 1 98.31 326 VAL A N 1
ATOM 2483 C CA . VAL A 1 326 ? 11.109 -21.453 15.328 1 98.31 326 VAL A CA 1
ATOM 2484 C C . VAL A 1 326 ? 11.641 -20.406 16.297 1 98.31 326 VAL A C 1
ATOM 2486 O O . VAL A 1 326 ? 10.859 -19.75 16.984 1 98.31 326 VAL A O 1
ATOM 2489 N N . LYS A 1 327 ? 12.953 -20.297 16.344 1 98.19 327 LYS A N 1
ATOM 2490 C CA . LYS A 1 327 ? 13.609 -19.391 17.281 1 98.19 327 LYS A CA 1
ATOM 2491 C C . LYS A 1 327 ? 13.867 -18.031 16.656 1 98.19 327 LYS A C 1
ATOM 2493 O O . LYS A 1 327 ? 14.008 -17.031 17.375 1 98.19 327 LYS A O 1
ATOM 2498 N N . ALA A 1 328 ? 14 -17.969 15.414 1 98.56 328 ALA A N 1
ATOM 2499 C CA . ALA A 1 328 ? 14.219 -16.734 14.68 1 98.56 328 ALA A CA 1
ATOM 2500 C C . ALA A 1 328 ? 13.781 -16.859 13.219 1 98.56 328 ALA A C 1
ATOM 2502 O O . ALA A 1 328 ? 13.711 -17.984 12.695 1 98.56 328 ALA A O 1
ATOM 2503 N N . VAL A 1 329 ? 13.5 -15.773 12.648 1 98.75 329 VAL A N 1
ATOM 2504 C CA . VAL A 1 329 ? 13.031 -15.766 11.266 1 98.75 329 VAL A CA 1
ATOM 2505 C C . VAL A 1 329 ? 13.789 -14.711 10.461 1 98.75 329 VAL A C 1
ATOM 2507 O O . VAL A 1 329 ? 13.914 -13.562 10.898 1 98.75 329 VAL A O 1
ATOM 2510 N N . GLY A 1 330 ? 14.398 -15.062 9.359 1 98.81 330 GLY A N 1
ATOM 2511 C CA . GLY A 1 330 ? 14.898 -14.133 8.359 1 98.81 330 GLY A CA 1
ATOM 2512 C C . GLY A 1 330 ? 13.977 -13.969 7.172 1 98.81 330 GLY A C 1
ATOM 2513 O O . GLY A 1 330 ? 13.672 -14.945 6.477 1 98.81 330 GLY A O 1
ATOM 2514 N N . VAL A 1 331 ? 13.445 -12.773 6.91 1 98.88 331 VAL A N 1
ATOM 2515 C CA . VAL A 1 331 ? 12.523 -12.516 5.805 1 98.88 331 VAL A CA 1
ATOM 2516 C C . VAL A 1 331 ? 13.266 -11.805 4.68 1 98.88 331 VAL A C 1
ATOM 2518 O O . VAL A 1 331 ? 13.867 -10.742 4.891 1 98.88 331 VAL A O 1
ATOM 2521 N N . VAL A 1 332 ? 13.211 -12.32 3.467 1 98.81 332 VAL A N 1
ATOM 2522 C CA . VAL A 1 332 ? 13.938 -11.766 2.33 1 98.81 332 VAL A CA 1
ATOM 2523 C C . VAL A 1 332 ? 12.953 -11.156 1.338 1 98.81 332 VAL A C 1
ATOM 2525 O O . VAL A 1 332 ? 12.039 -11.836 0.862 1 98.81 332 VAL A O 1
ATOM 2528 N N . ASP A 1 333 ? 13.141 -9.891 1.045 1 98.44 333 ASP A N 1
ATOM 2529 C CA . ASP A 1 333 ? 12.297 -9.141 0.12 1 98.44 333 ASP A CA 1
ATOM 2530 C C . ASP A 1 333 ? 13.086 -8.672 -1.097 1 98.44 333 ASP A C 1
ATOM 2532 O O . ASP A 1 333 ? 14.281 -8.375 -0.989 1 98.44 333 ASP A O 1
ATOM 2536 N N . ARG A 1 334 ? 12.391 -8.562 -2.264 1 97 334 ARG A N 1
ATOM 2537 C CA . ARG A 1 334 ? 12.945 -7.965 -3.475 1 97 334 ARG A CA 1
ATOM 2538 C C . ARG A 1 334 ? 12.391 -6.566 -3.705 1 97 334 ARG A C 1
ATOM 2540 O O . ARG A 1 334 ? 12.156 -6.164 -4.848 1 97 334 ARG A O 1
ATOM 2547 N N . SER A 1 335 ? 11.953 -5.941 -2.721 1 97 335 SER A N 1
ATOM 2548 C CA . SER A 1 335 ? 11.391 -4.594 -2.744 1 97 335 SER A CA 1
ATOM 2549 C C . SER A 1 335 ? 11.555 -3.902 -1.395 1 97 335 SER A C 1
ATOM 2551 O O . SER A 1 335 ? 11.961 -4.531 -0.414 1 97 335 SER A O 1
ATOM 2553 N N . VAL A 1 336 ? 11.32 -2.639 -1.396 1 97.19 336 VAL A N 1
ATOM 2554 C CA . VAL A 1 336 ? 11.555 -1.834 -0.201 1 97.19 336 VAL A CA 1
ATOM 2555 C C . VAL A 1 336 ? 10.234 -1.222 0.27 1 97.19 336 VAL A C 1
ATOM 2557 O O . VAL A 1 336 ? 9.438 -0.748 -0.542 1 97.19 336 VAL A O 1
ATOM 2560 N N . ASN A 1 337 ? 9.891 -1.372 1.509 1 97.62 337 ASN A N 1
ATOM 2561 C CA . ASN A 1 337 ? 8.898 -0.542 2.188 1 97.62 337 ASN A CA 1
ATOM 2562 C C . ASN A 1 337 ? 9.531 0.705 2.795 1 97.62 337 ASN A C 1
ATOM 2564 O O . ASN A 1 337 ? 9.961 0.686 3.949 1 97.62 337 ASN A O 1
ATOM 2568 N N . PHE A 1 338 ? 9.5 1.791 2.105 1 97 338 PHE A N 1
ATOM 2569 C CA . PHE A 1 338 ? 10.219 3.006 2.463 1 97 338 PHE A CA 1
ATOM 2570 C C . PHE A 1 338 ? 9.734 3.555 3.799 1 97 338 PHE A C 1
ATOM 2572 O O . PHE A 1 338 ? 10.523 4.055 4.598 1 97 338 PHE A O 1
ATOM 2579 N N . GLY A 1 339 ? 8.484 3.406 4.012 1 96.38 339 GLY A N 1
ATOM 2580 C CA . GLY A 1 339 ? 7.883 3.994 5.195 1 96.38 339 GLY A CA 1
ATOM 2581 C C . GLY A 1 339 ? 8.281 3.289 6.48 1 96.38 339 GLY A C 1
ATOM 2582 O O . GLY A 1 339 ? 8.109 3.834 7.57 1 96.38 339 GLY A O 1
ATOM 2583 N N . TRP A 1 340 ? 8.781 2.105 6.398 1 97.31 340 TRP A N 1
ATOM 2584 C CA . TRP A 1 340 ? 9.148 1.305 7.562 1 97.31 340 TRP A CA 1
ATOM 2585 C C . TRP A 1 340 ? 10.641 1.001 7.566 1 97.31 340 TRP A C 1
ATOM 2587 O O . TRP A 1 340 ? 11.172 0.468 8.547 1 97.31 340 TRP A O 1
ATOM 2597 N N . ASN A 1 341 ? 11.344 1.362 6.492 1 97.06 341 ASN A N 1
ATOM 2598 C CA . ASN A 1 341 ? 12.75 1.034 6.324 1 97.06 341 ASN A CA 1
ATOM 2599 C C . ASN A 1 341 ? 13 -0.465 6.461 1 97.06 341 ASN A C 1
ATOM 2601 O O . ASN A 1 341 ? 13.828 -0.891 7.27 1 97.06 341 ASN A O 1
ATOM 2605 N N . CYS A 1 342 ? 12.305 -1.263 5.73 1 98.12 342 CYS A N 1
ATOM 2606 C CA . CYS A 1 342 ? 12.383 -2.717 5.684 1 98.12 342 CYS A CA 1
ATOM 2607 C C . CYS A 1 342 ? 11.734 -3.26 4.414 1 98.12 342 CYS A C 1
ATOM 2609 O O . CYS A 1 342 ? 11.438 -2.502 3.492 1 98.12 342 CYS A O 1
ATOM 2611 N N . GLY A 1 343 ? 11.672 -4.555 4.258 1 98.31 343 GLY A N 1
ATOM 2612 C CA . GLY A 1 343 ? 10.906 -5.152 3.176 1 98.31 343 GLY A CA 1
ATOM 2613 C C . GLY A 1 343 ? 9.414 -5.203 3.455 1 98.31 343 GLY A C 1
ATOM 2614 O O . GLY A 1 343 ? 8.992 -5.293 4.609 1 98.31 343 GLY A O 1
ATOM 2615 N N . PRO A 1 344 ? 8.578 -5.109 2.41 1 98.31 344 PRO A N 1
ATOM 2616 C CA . PRO A 1 344 ? 7.133 -5.168 2.609 1 98.31 344 PRO A CA 1
ATOM 2617 C C . PRO A 1 344 ? 6.668 -6.504 3.188 1 98.31 344 PRO A C 1
ATOM 2619 O O . PRO A 1 344 ? 5.77 -6.535 4.031 1 98.31 344 PRO A O 1
ATOM 2622 N N . VAL A 1 345 ? 7.25 -7.664 2.723 1 98.75 345 VAL A N 1
ATOM 2623 C CA . VAL A 1 345 ? 6.883 -8.969 3.262 1 98.75 345 VAL A CA 1
ATOM 2624 C C . VAL A 1 345 ? 7.238 -9.031 4.746 1 98.75 345 VAL A C 1
ATOM 2626 O O . VAL A 1 345 ? 6.453 -9.523 5.559 1 98.75 345 VAL A O 1
ATOM 2629 N N . TYR A 1 346 ? 8.422 -8.516 5.078 1 98.69 346 TYR A N 1
ATOM 2630 C CA . TYR A 1 346 ? 8.867 -8.477 6.465 1 98.69 346 TYR A CA 1
ATOM 2631 C C . TYR A 1 346 ? 7.836 -7.789 7.348 1 98.69 346 TYR A C 1
ATOM 2633 O O . TYR A 1 346 ? 7.445 -8.32 8.391 1 98.69 346 TYR A O 1
ATOM 2641 N N . GLN A 1 347 ? 7.363 -6.613 6.93 1 98.38 347 GLN A N 1
ATOM 2642 C CA . GLN A 1 347 ? 6.395 -5.855 7.715 1 98.38 347 GLN A CA 1
ATOM 2643 C C . GLN A 1 347 ? 5.086 -6.625 7.867 1 98.38 347 GLN A C 1
ATOM 2645 O O . GLN A 1 347 ? 4.477 -6.613 8.938 1 98.38 347 GLN A O 1
ATOM 2650 N N . GLU A 1 348 ? 4.641 -7.262 6.801 1 98.31 348 GLU A N 1
ATOM 2651 C CA . GLU A 1 348 ? 3.408 -8.047 6.848 1 98.31 348 GLU A CA 1
ATOM 2652 C C . GLU A 1 348 ? 3.541 -9.227 7.809 1 98.31 348 GLU A C 1
ATOM 2654 O O . GLU A 1 348 ? 2.607 -9.531 8.547 1 98.31 348 GLU A O 1
ATOM 2659 N N . VAL A 1 349 ? 4.699 -9.852 7.77 1 98.62 349 VAL A N 1
ATOM 2660 C CA . VAL A 1 349 ? 4.934 -11 8.641 1 98.62 349 VAL A CA 1
ATOM 2661 C C . VAL A 1 349 ? 4.977 -10.539 10.102 1 98.62 349 VAL A C 1
ATOM 2663 O O . VAL A 1 349 ? 4.461 -11.227 10.984 1 98.62 349 VAL A O 1
ATOM 2666 N N . LEU A 1 350 ? 5.566 -9.336 10.398 1 97.56 350 LEU A N 1
ATOM 2667 C CA . LEU A 1 350 ? 5.535 -8.781 11.75 1 97.56 350 LEU A CA 1
ATOM 2668 C C . LEU A 1 350 ? 4.105 -8.711 12.273 1 97.56 350 LEU A C 1
ATOM 2670 O O . LEU A 1 350 ? 3.822 -9.156 13.391 1 97.56 350 LEU A O 1
ATOM 2674 N N . ALA A 1 351 ? 3.225 -8.195 11.438 1 98 351 ALA A N 1
ATOM 2675 C CA . ALA A 1 351 ? 1.83 -8.031 11.844 1 98 351 ALA A CA 1
ATOM 2676 C C . ALA A 1 351 ? 1.165 -9.391 12.07 1 98 351 ALA A C 1
ATOM 2678 O O . ALA A 1 351 ? 0.41 -9.562 13.031 1 98 351 ALA A O 1
ATOM 2679 N N . ALA A 1 352 ? 1.444 -10.328 11.141 1 97.88 352 ALA A N 1
ATOM 2680 C CA . ALA A 1 352 ? 0.855 -11.656 11.258 1 97.88 352 ALA A CA 1
ATOM 2681 C C . ALA A 1 352 ? 1.304 -12.344 12.539 1 97.88 352 ALA A C 1
ATOM 2683 O O . ALA A 1 352 ? 0.506 -13.008 13.211 1 97.88 352 ALA A O 1
ATOM 2684 N N . MET A 1 353 ? 2.553 -12.148 12.898 1 97.56 353 MET A N 1
ATOM 2685 C CA . MET A 1 353 ? 3.15 -12.836 14.031 1 97.56 353 MET A CA 1
ATOM 2686 C C . MET A 1 353 ? 2.66 -12.25 15.352 1 97.56 353 MET A C 1
ATOM 2688 O O . MET A 1 353 ? 2.838 -12.852 16.406 1 97.56 353 MET A O 1
ATOM 2692 N N . TYR A 1 354 ? 1.998 -11.078 15.305 1 96.12 354 TYR A N 1
ATOM 2693 C CA . TYR A 1 354 ? 1.437 -10.5 16.516 1 96.12 354 TYR A CA 1
ATOM 2694 C C . TYR A 1 354 ? 0.419 -11.438 17.156 1 96.12 354 TYR A C 1
ATOM 2696 O O . TYR A 1 354 ? 0.206 -11.406 18.375 1 96.12 354 TYR A O 1
ATOM 2704 N N . ALA A 1 355 ? -0.151 -12.305 16.344 1 90.75 355 ALA A N 1
ATOM 2705 C CA . ALA A 1 355 ? -1.155 -13.25 16.828 1 90.75 355 ALA A CA 1
ATOM 2706 C C . ALA A 1 355 ? -0.524 -14.305 17.734 1 90.75 355 ALA A C 1
ATOM 2708 O O . ALA A 1 355 ? -1.224 -14.969 18.5 1 90.75 355 ALA A O 1
ATOM 2709 N N . GLN A 1 356 ? 0.755 -14.477 17.594 1 90.94 356 GLN A N 1
ATOM 2710 C CA . GLN A 1 356 ? 1.436 -15.508 18.375 1 90.94 356 GLN A CA 1
ATOM 2711 C C . GLN A 1 356 ? 1.737 -15.023 19.781 1 90.94 356 GLN A C 1
ATOM 2713 O O . GLN A 1 356 ? 2.084 -13.859 19.984 1 90.94 356 GLN A O 1
ATOM 2718 N N . PRO A 1 357 ? 1.652 -15.93 20.734 1 88.19 357 PRO A N 1
ATOM 2719 C CA . PRO A 1 357 ? 1.879 -15.547 22.141 1 88.19 357 PRO A CA 1
ATOM 2720 C C . PRO A 1 357 ? 3.344 -15.227 22.422 1 88.19 357 PRO A C 1
ATOM 2722 O O . PRO A 1 357 ? 3.637 -14.43 23.328 1 88.19 357 PRO A O 1
ATOM 2725 N N . VAL A 1 358 ? 4.188 -15.922 21.703 1 90 358 VAL A N 1
ATOM 2726 C CA . VAL A 1 358 ? 5.613 -15.711 21.938 1 90 358 VAL A CA 1
ATOM 2727 C C . VAL A 1 358 ? 6.199 -14.867 20.812 1 90 358 VAL A C 1
ATOM 2729 O O . VAL A 1 358 ? 5.93 -15.117 19.625 1 90 358 VAL A O 1
ATOM 2732 N N . ARG A 1 359 ? 6.926 -13.898 21.234 1 93.06 359 ARG A N 1
ATOM 2733 C CA . ARG A 1 359 ? 7.602 -13.07 20.234 1 93.06 359 ARG A CA 1
ATOM 2734 C C . ARG A 1 359 ? 8.844 -13.773 19.688 1 93.06 359 ARG A C 1
ATOM 2736 O O . ARG A 1 359 ? 9.75 -14.117 20.438 1 93.06 359 ARG A O 1
ATOM 2743 N N . ILE A 1 360 ? 8.859 -14 18.453 1 96.12 360 ILE A N 1
ATOM 2744 C CA . ILE A 1 360 ? 9.992 -14.602 17.766 1 96.12 360 ILE A CA 1
ATOM 2745 C C . ILE A 1 360 ? 10.812 -13.516 17.062 1 96.12 360 ILE A C 1
ATOM 2747 O O . ILE A 1 360 ? 10.281 -12.734 16.281 1 96.12 360 ILE A O 1
ATOM 2751 N N . PRO A 1 361 ? 12.109 -13.43 17.406 1 96.62 361 PRO A N 1
ATOM 2752 C CA . PRO A 1 361 ? 12.938 -12.422 16.734 1 96.62 361 PRO A CA 1
ATOM 2753 C C . PRO A 1 361 ? 12.93 -12.57 15.219 1 96.62 361 PRO A C 1
ATOM 2755 O O . PRO A 1 361 ? 12.977 -13.688 14.711 1 96.62 361 PRO A O 1
ATOM 2758 N N . MET A 1 362 ? 12.828 -11.508 14.523 1 97.56 362 MET A N 1
ATOM 2759 C CA . MET A 1 362 ? 12.805 -11.5 13.07 1 97.56 362 MET A CA 1
ATOM 2760 C C . MET A 1 362 ? 13.758 -10.438 12.516 1 97.56 362 MET A C 1
ATOM 2762 O O . MET A 1 362 ? 14 -9.414 13.164 1 97.56 362 MET A O 1
ATOM 2766 N N . MET A 1 363 ? 14.25 -10.656 11.352 1 98.12 363 MET A N 1
ATOM 2767 C CA . MET A 1 363 ? 15.18 -9.75 10.695 1 98.12 363 MET A CA 1
ATOM 2768 C C . MET A 1 363 ? 14.82 -9.57 9.219 1 98.12 363 MET A C 1
ATOM 2770 O O . MET A 1 363 ? 14.461 -10.539 8.547 1 98.12 363 MET A O 1
ATOM 2774 N N . SER A 1 364 ? 14.883 -8.32 8.734 1 98.69 364 SER A N 1
ATOM 2775 C CA . SER A 1 364 ? 14.594 -7.984 7.348 1 98.69 364 SER A CA 1
ATOM 2776 C C . SER A 1 364 ? 15.844 -8.055 6.484 1 98.69 364 SER A C 1
ATOM 2778 O O . SER A 1 364 ? 16.891 -7.492 6.844 1 98.69 364 SER A O 1
ATOM 2780 N N . PHE A 1 365 ? 15.773 -8.75 5.395 1 98.75 365 PHE A N 1
ATOM 2781 C CA . PHE A 1 365 ? 16.781 -8.766 4.344 1 98.75 365 PHE A CA 1
ATOM 2782 C C . PHE A 1 365 ? 16.219 -8.258 3.029 1 98.75 365 PHE A C 1
ATOM 2784 O O . PHE A 1 365 ? 15.078 -8.586 2.674 1 98.75 365 PHE A O 1
ATOM 2791 N N . ILE A 1 366 ? 16.938 -7.375 2.367 1 98.31 366 ILE A N 1
ATOM 2792 C CA . ILE A 1 366 ? 16.5 -6.832 1.083 1 98.31 366 ILE A CA 1
ATOM 2793 C C . ILE A 1 366 ? 17.578 -7.086 0.031 1 98.31 366 ILE A C 1
ATOM 2795 O O . ILE A 1 366 ? 18.75 -6.727 0.227 1 98.31 366 ILE A O 1
ATOM 2799 N N . GLY A 1 367 ? 17.172 -7.699 -1.024 1 96.31 367 GLY A N 1
ATOM 2800 C CA . GLY A 1 367 ? 18.109 -7.969 -2.107 1 96.31 367 GLY A CA 1
ATOM 2801 C C . GLY A 1 367 ? 17.422 -8.281 -3.424 1 96.31 367 GLY A C 1
ATOM 2802 O O . GLY A 1 367 ? 16.188 -8.328 -3.49 1 96.31 367 GLY A O 1
ATOM 2803 N N . GLY A 1 368 ? 18.203 -8.414 -4.453 1 94.69 368 GLY A N 1
ATOM 2804 C CA . GLY A 1 368 ? 17.688 -8.766 -5.77 1 94.69 368 GLY A CA 1
ATOM 2805 C C . GLY A 1 368 ? 16.969 -7.621 -6.453 1 94.69 368 GLY A C 1
ATOM 2806 O O . GLY A 1 368 ? 16.062 -7.848 -7.254 1 94.69 368 GLY A O 1
ATOM 2807 N N . LEU A 1 369 ? 17.344 -6.418 -6.109 1 94.44 369 LEU A N 1
ATOM 2808 C CA . LEU A 1 369 ? 16.719 -5.246 -6.707 1 94.44 369 LEU A CA 1
ATOM 2809 C C . LEU A 1 369 ? 17.281 -4.98 -8.102 1 94.44 369 LEU A C 1
ATOM 2811 O O . LEU A 1 369 ? 18.438 -5.277 -8.375 1 94.44 369 LEU A O 1
ATOM 2815 N N . ALA A 1 370 ? 16.438 -4.484 -8.953 1 92.25 370 ALA A N 1
ATOM 2816 C CA . ALA A 1 370 ? 16.797 -4.031 -10.289 1 92.25 370 ALA A CA 1
ATOM 2817 C C . ALA A 1 370 ? 17.562 -5.113 -11.047 1 92.25 370 ALA A C 1
ATOM 2819 O O . ALA A 1 370 ? 18.625 -4.848 -11.617 1 92.25 370 ALA A O 1
ATOM 2820 N N . GLY A 1 371 ? 17.078 -6.312 -10.914 1 91.12 371 GLY A N 1
ATOM 2821 C CA . GLY A 1 371 ? 17.609 -7.41 -11.711 1 91.12 371 GLY A CA 1
ATOM 2822 C C . GLY A 1 371 ? 18.828 -8.055 -11.094 1 91.12 371 GLY A C 1
ATOM 2823 O O . GLY A 1 371 ? 19.422 -8.961 -11.68 1 91.12 371 GLY A O 1
ATOM 2824 N N . ALA A 1 372 ? 19.25 -7.602 -9.883 1 92.88 372 ALA A N 1
ATOM 2825 C CA . ALA A 1 372 ? 20.391 -8.227 -9.219 1 92.88 372 ALA A CA 1
ATOM 2826 C C . ALA A 1 372 ? 20.078 -9.664 -8.828 1 92.88 372 ALA A C 1
ATOM 2828 O O . ALA A 1 372 ? 18.953 -9.969 -8.406 1 92.88 372 ALA A O 1
ATOM 2829 N N . ASP A 1 373 ? 21.078 -10.523 -8.906 1 92 373 ASP A N 1
ATOM 2830 C CA . ASP A 1 373 ? 20.906 -11.914 -8.492 1 92 373 ASP A CA 1
ATOM 2831 C C . ASP A 1 373 ? 20.984 -12.047 -6.977 1 92 373 ASP A C 1
ATOM 2833 O O . ASP A 1 373 ? 21.797 -11.391 -6.328 1 92 373 ASP A O 1
ATOM 2837 N N . ILE A 1 374 ? 20.141 -12.789 -6.453 1 95.12 374 ILE A N 1
ATOM 2838 C CA . ILE A 1 374 ? 20.344 -13.297 -5.102 1 95.12 374 ILE A CA 1
ATOM 2839 C C . ILE A 1 374 ? 20.875 -14.727 -5.164 1 95.12 374 ILE A C 1
ATOM 2841 O O . ILE A 1 374 ? 20.109 -15.664 -5.398 1 95.12 374 ILE A O 1
ATOM 2845 N N . THR A 1 375 ? 22.094 -14.883 -4.867 1 94.88 375 THR A N 1
ATOM 2846 C CA . THR A 1 375 ? 22.766 -16.172 -5.039 1 94.88 375 THR A CA 1
ATOM 2847 C C . THR A 1 375 ? 22.703 -16.984 -3.756 1 94.88 375 THR A C 1
ATOM 2849 O O . THR A 1 375 ? 22.25 -16.5 -2.721 1 94.88 375 THR A O 1
ATOM 2852 N N . VAL A 1 376 ? 23.125 -18.203 -3.875 1 96.81 376 VAL A N 1
ATOM 2853 C CA . VAL A 1 376 ? 23.203 -19.094 -2.715 1 96.81 376 VAL A CA 1
ATOM 2854 C C . VAL A 1 376 ? 24.141 -18.484 -1.672 1 96.81 376 VAL A C 1
ATOM 2856 O O . VAL A 1 376 ? 23.922 -18.641 -0.468 1 96.81 376 VAL A O 1
ATOM 2859 N N . GLU A 1 377 ? 25.141 -17.75 -2.145 1 95.88 377 GLU A N 1
ATOM 2860 C CA . GLU A 1 377 ? 26.062 -17.094 -1.229 1 95.88 377 GLU A CA 1
ATOM 2861 C C . GLU A 1 377 ? 25.375 -15.984 -0.453 1 95.88 377 GLU A C 1
ATOM 2863 O O . GLU A 1 377 ? 25.625 -15.805 0.743 1 95.88 377 GLU A O 1
ATOM 2868 N N . HIS A 1 378 ? 24.594 -15.219 -1.16 1 97.38 378 HIS A N 1
ATOM 2869 C CA . HIS A 1 378 ? 23.797 -14.195 -0.477 1 97.38 378 HIS A CA 1
ATOM 2870 C C . HIS A 1 378 ? 22.891 -14.82 0.585 1 97.38 378 HIS A C 1
ATOM 2872 O O . HIS A 1 378 ? 22.797 -14.297 1.698 1 97.38 378 HIS A O 1
ATOM 2878 N N . PHE A 1 379 ? 22.266 -15.93 0.23 1 98.44 379 PHE A N 1
ATOM 2879 C CA . PHE A 1 379 ? 21.375 -16.594 1.178 1 98.44 379 PHE A CA 1
ATOM 2880 C C . PHE A 1 379 ? 22.172 -17.203 2.324 1 98.44 379 PHE A C 1
ATOM 2882 O O . PHE A 1 379 ? 21.672 -17.312 3.445 1 98.44 379 PHE A O 1
ATOM 2889 N N . ALA A 1 380 ? 23.422 -17.656 2.012 1 98.06 380 ALA A N 1
ATOM 2890 C CA . ALA A 1 380 ? 24.266 -18.125 3.102 1 98.06 380 ALA A CA 1
ATOM 2891 C C . ALA A 1 380 ? 24.438 -17.047 4.172 1 98.06 380 ALA A C 1
ATOM 2893 O O . ALA A 1 380 ? 24.469 -17.359 5.367 1 98.06 380 ALA A O 1
ATOM 2894 N N . GLU A 1 381 ? 24.578 -15.82 3.709 1 97.69 381 GLU A N 1
ATOM 2895 C CA . GLU A 1 381 ? 24.656 -14.711 4.652 1 97.69 381 GLU A CA 1
ATOM 2896 C C . GLU A 1 381 ? 23.359 -14.555 5.434 1 97.69 381 GLU A C 1
ATOM 2898 O O . GLU A 1 381 ? 23.375 -14.312 6.641 1 97.69 381 GLU A O 1
ATOM 2903 N N . VAL A 1 382 ? 22.234 -14.688 4.762 1 98.62 382 VAL A N 1
ATOM 2904 C CA . VAL A 1 382 ? 20.922 -14.617 5.406 1 98.62 382 VAL A CA 1
ATOM 2905 C C . VAL A 1 382 ? 20.828 -15.695 6.484 1 98.62 382 VAL A C 1
ATOM 2907 O O . VAL A 1 382 ? 20.375 -15.414 7.602 1 98.62 382 VAL A O 1
ATOM 2910 N N . VAL A 1 383 ? 21.219 -16.906 6.105 1 98.69 383 VAL A N 1
ATOM 2911 C CA . VAL A 1 383 ? 21.188 -18.031 7.031 1 98.69 383 VAL A CA 1
ATOM 2912 C C . VAL A 1 383 ? 22.047 -17.719 8.25 1 98.69 383 VAL A C 1
ATOM 2914 O O . VAL A 1 383 ? 21.594 -17.844 9.391 1 98.69 383 VAL A O 1
ATOM 2917 N N . HIS A 1 384 ? 23.25 -17.25 8.008 1 98.25 384 HIS A N 1
ATOM 2918 C CA . HIS A 1 384 ? 24.203 -16.953 9.07 1 98.25 384 HIS A CA 1
ATOM 2919 C C . HIS A 1 384 ? 23.656 -15.898 10.023 1 98.25 384 HIS A C 1
ATOM 2921 O O . HIS A 1 384 ? 23.672 -16.078 11.234 1 98.25 384 HIS A O 1
ATOM 2927 N N . ARG A 1 385 ? 23.156 -14.828 9.484 1 98.19 385 ARG A N 1
ATOM 2928 C CA . ARG A 1 385 ? 22.641 -13.727 10.297 1 98.19 385 ARG A CA 1
ATOM 2929 C C . ARG A 1 385 ? 21.391 -14.148 11.062 1 98.19 385 ARG A C 1
ATOM 2931 O O . ARG A 1 385 ? 21.156 -13.68 12.18 1 98.19 385 ARG A O 1
ATOM 2938 N N . THR A 1 386 ? 20.547 -14.984 10.492 1 98.62 386 THR A N 1
ATOM 2939 C CA . THR A 1 386 ? 19.344 -15.438 11.164 1 98.62 386 THR A CA 1
ATOM 2940 C C . THR A 1 386 ? 19.688 -16.328 12.352 1 98.62 386 THR A C 1
ATOM 2942 O O . THR A 1 386 ? 19.031 -16.266 13.391 1 98.62 386 THR A O 1
ATOM 2945 N N . PHE A 1 387 ? 20.703 -17.172 12.219 1 98.56 387 PHE A N 1
ATOM 2946 C CA . PHE A 1 387 ? 21.141 -17.984 13.344 1 98.56 387 PHE A CA 1
ATOM 2947 C C . PHE A 1 387 ? 21.734 -17.109 14.445 1 98.56 387 PHE A C 1
ATOM 2949 O O . PHE A 1 387 ? 21.547 -17.391 15.633 1 98.56 387 PHE A O 1
ATOM 2956 N N . ARG A 1 388 ? 22.453 -16.078 14.047 1 98.12 388 ARG A N 1
ATOM 2957 C CA . ARG A 1 388 ? 22.969 -15.141 15.047 1 98.12 388 ARG A CA 1
ATOM 2958 C C . ARG A 1 388 ? 21.828 -14.438 15.781 1 98.12 388 ARG A C 1
ATOM 2960 O O . ARG A 1 388 ? 21.922 -14.18 16.984 1 98.12 388 ARG A O 1
ATOM 2967 N N . LEU A 1 389 ? 20.812 -14.109 15.023 1 98.06 389 LEU A N 1
ATOM 2968 C CA . LEU A 1 389 ? 19.625 -13.531 15.617 1 98.06 389 LEU A CA 1
ATOM 2969 C C . LEU A 1 389 ? 19.016 -14.484 16.656 1 98.06 389 LEU A C 1
ATOM 2971 O O . LEU A 1 389 ? 18.625 -14.055 17.734 1 98.06 389 LEU A O 1
ATOM 2975 N N . ALA A 1 390 ? 18.906 -15.734 16.312 1 97.75 390 ALA A N 1
ATOM 2976 C CA . ALA A 1 390 ? 18.391 -16.75 17.234 1 97.75 390 ALA A CA 1
ATOM 2977 C C . ALA A 1 390 ? 19.25 -16.828 18.5 1 97.75 390 ALA A C 1
ATOM 2979 O O . ALA A 1 390 ? 18.75 -17.156 19.578 1 97.75 390 ALA A O 1
ATOM 2980 N N . GLY A 1 391 ? 20.484 -16.5 18.328 1 96.75 391 GLY A N 1
ATOM 2981 C CA . GLY A 1 391 ? 21.422 -16.531 19.438 1 96.75 391 GLY A CA 1
ATOM 2982 C C . GLY A 1 391 ? 21.391 -15.273 20.281 1 96.75 391 GLY A C 1
ATOM 2983 O O . GLY A 1 391 ? 22.109 -15.164 21.281 1 96.75 391 GLY A O 1
ATOM 2984 N N . GLY A 1 392 ? 20.672 -14.242 19.828 1 95.06 392 GLY A N 1
ATOM 2985 C CA . GLY A 1 392 ? 20.5 -13.07 20.672 1 95.06 392 GLY A CA 1
ATOM 2986 C C . GLY A 1 392 ? 20.984 -11.789 20.031 1 95.06 392 GLY A C 1
ATOM 2987 O O . GLY A 1 392 ? 20.859 -10.711 20.609 1 95.06 392 GLY A O 1
ATOM 2988 N N . GLU A 1 393 ? 21.516 -11.93 18.828 1 93.5 393 GLU A N 1
ATOM 2989 C CA . GLU A 1 393 ? 21.938 -10.711 18.141 1 93.5 393 GLU A CA 1
ATOM 2990 C C . GLU A 1 393 ? 20.75 -9.789 17.875 1 93.5 393 GLU A C 1
ATOM 2992 O O . GLU A 1 393 ? 19.672 -10.258 17.516 1 93.5 393 GLU A O 1
ATOM 2997 N N . ALA A 1 394 ? 21 -8.508 18.047 1 88.56 394 ALA A N 1
ATOM 2998 C CA . ALA A 1 394 ? 19.938 -7.539 17.797 1 88.56 394 ALA A CA 1
ATOM 2999 C C . ALA A 1 394 ? 19.812 -7.234 16.312 1 88.56 394 ALA A C 1
ATOM 3001 O O . ALA A 1 394 ? 20.812 -7.191 15.594 1 88.56 394 ALA A O 1
ATOM 3002 N N . ALA A 1 395 ? 18.578 -7.078 15.922 1 86.19 395 ALA A N 1
ATOM 3003 C CA . ALA A 1 395 ? 18.281 -6.629 14.562 1 86.19 395 ALA A CA 1
ATOM 3004 C C . ALA A 1 395 ? 18.031 -5.125 14.523 1 86.19 395 ALA A C 1
ATOM 3006 O O . ALA A 1 395 ? 17.031 -4.645 15.078 1 86.19 395 ALA A O 1
ATOM 3007 N N . THR A 1 396 ? 18.922 -4.246 13.961 1 83.12 396 THR A N 1
ATOM 3008 C CA . THR A 1 396 ? 18.797 -2.793 14.023 1 83.12 396 THR A CA 1
ATOM 3009 C C . THR A 1 396 ? 18.188 -2.244 12.734 1 83.12 396 THR A C 1
ATOM 3011 O O . THR A 1 396 ? 17.656 -1.131 12.727 1 83.12 396 THR A O 1
ATOM 3014 N N . GLY A 1 397 ? 18.188 -2.908 11.625 1 91.25 397 GLY A N 1
ATOM 3015 C CA . GLY A 1 397 ? 17.703 -2.508 10.32 1 91.25 397 GLY A CA 1
ATOM 3016 C C . GLY A 1 397 ? 17.828 -3.602 9.273 1 91.25 397 GLY A C 1
ATOM 3017 O O . GLY A 1 397 ? 18.297 -4.703 9.578 1 91.25 397 GLY A O 1
ATOM 3018 N N . PRO A 1 398 ? 17.344 -3.229 8.148 1 97.25 398 PRO A N 1
ATOM 3019 C CA . PRO A 1 398 ? 17.438 -4.246 7.102 1 97.25 398 PRO A CA 1
ATOM 3020 C C . PRO A 1 398 ? 18.875 -4.5 6.652 1 97.25 398 PRO A C 1
ATOM 3022 O O . PRO A 1 398 ? 19.688 -3.576 6.645 1 97.25 398 PRO A O 1
ATOM 3025 N N . VAL A 1 399 ? 19.156 -5.707 6.359 1 97.81 399 VAL A N 1
ATOM 3026 C CA . VAL A 1 399 ? 20.422 -6.074 5.73 1 97.81 399 VAL A CA 1
ATOM 3027 C C . VAL A 1 399 ? 20.281 -6.059 4.211 1 97.81 399 VAL A C 1
ATOM 3029 O O . VAL A 1 399 ? 19.391 -6.719 3.664 1 97.81 399 VAL A O 1
ATOM 3032 N N . TRP A 1 400 ? 21.141 -5.324 3.521 1 97.5 400 TRP A N 1
ATOM 3033 C CA . TRP A 1 400 ? 21.094 -5.203 2.068 1 97.5 400 TRP A CA 1
ATOM 3034 C C . TRP A 1 400 ? 22.031 -6.195 1.41 1 97.5 400 TRP A C 1
ATOM 3036 O O . TRP A 1 400 ? 23.25 -6.02 1.451 1 97.5 400 TRP A O 1
ATOM 3046 N N . LEU A 1 401 ? 21.531 -7.172 0.77 1 96.94 401 LEU A N 1
ATOM 3047 C CA . LEU A 1 401 ? 22.281 -8.344 0.329 1 96.94 401 LEU A CA 1
ATOM 3048 C C . LEU A 1 401 ? 23.172 -8.008 -0.857 1 96.94 401 LEU A C 1
ATOM 3050 O O . LEU A 1 401 ? 24.219 -8.633 -1.046 1 96.94 401 LEU A O 1
ATOM 3054 N N . ASN A 1 402 ? 22.859 -7.07 -1.765 1 95.44 402 ASN A N 1
ATOM 3055 C CA . ASN A 1 402 ? 23.641 -6.746 -2.957 1 95.44 402 ASN A CA 1
ATOM 3056 C C . ASN A 1 402 ? 24.406 -5.441 -2.787 1 95.44 402 ASN A C 1
ATOM 3058 O O . ASN A 1 402 ? 24.906 -4.871 -3.766 1 95.44 402 ASN A O 1
ATOM 3062 N N . GLU A 1 403 ? 24.547 -5.012 -1.585 1 93.5 403 GLU A N 1
ATOM 3063 C CA . GLU A 1 403 ? 25.141 -3.699 -1.312 1 93.5 403 GLU A CA 1
ATOM 3064 C C . GLU A 1 403 ? 26.594 -3.643 -1.763 1 93.5 403 GLU A C 1
ATOM 3066 O O . GLU A 1 403 ? 27.078 -2.584 -2.16 1 93.5 403 GLU A O 1
ATOM 3071 N N . ASN A 1 404 ? 27.266 -4.766 -1.704 1 90.44 404 ASN A N 1
ATOM 3072 C CA . ASN A 1 404 ? 28.688 -4.766 -2.008 1 90.44 404 ASN A CA 1
ATOM 3073 C C . ASN A 1 404 ? 29 -5.621 -3.229 1 90.44 404 ASN A C 1
ATOM 3075 O O . ASN A 1 404 ? 30.125 -6.129 -3.367 1 90.44 404 ASN A O 1
ATOM 3079 N N . ASP A 1 405 ? 28.016 -5.836 -3.975 1 88.69 405 ASP A N 1
ATOM 3080 C CA . ASP A 1 405 ? 28.234 -6.613 -5.191 1 88.69 405 ASP A CA 1
ATOM 3081 C C . ASP A 1 405 ? 29.078 -5.828 -6.195 1 88.69 405 ASP A C 1
ATOM 3083 O O . ASP A 1 405 ? 28.984 -4.602 -6.262 1 88.69 405 ASP A O 1
ATOM 3087 N N . MET B 1 1 ? 9.07 38.125 26.328 1 33.06 1 MET B N 1
ATOM 3088 C CA . MET B 1 1 ? 7.785 37.594 25.891 1 33.06 1 MET B CA 1
ATOM 3089 C C . MET B 1 1 ? 7.613 37.75 24.375 1 33.06 1 MET B C 1
ATOM 3091 O O . MET B 1 1 ? 7.453 38.875 23.891 1 33.06 1 MET B O 1
ATOM 3095 N N . ASN B 1 2 ? 8.391 37.094 23.516 1 40.94 2 ASN B N 1
ATOM 3096 C CA . ASN B 1 2 ? 8.453 37.344 22.094 1 40.94 2 ASN B CA 1
ATOM 3097 C C . ASN B 1 2 ? 7.059 37.5 21.484 1 40.94 2 ASN B C 1
ATOM 3099 O O . ASN B 1 2 ? 6.195 36.625 21.703 1 40.94 2 ASN B O 1
ATOM 3103 N N . LYS B 1 3 ? 6.586 38.625 21.297 1 47.94 3 LYS B N 1
ATOM 3104 C CA . LYS B 1 3 ? 5.293 39.062 20.797 1 47.94 3 LYS B CA 1
ATOM 3105 C C . LYS B 1 3 ? 4.84 38.219 19.609 1 47.94 3 LYS B C 1
ATOM 3107 O O . LYS B 1 3 ? 5.445 38.281 18.531 1 47.94 3 LYS B O 1
ATOM 3112 N N . VAL B 1 4 ? 4.254 37.125 19.812 1 53.81 4 VAL B N 1
ATOM 3113 C CA . VAL B 1 4 ? 3.672 36.25 18.797 1 53.81 4 VAL B CA 1
ATOM 3114 C C . VAL B 1 4 ? 2.73 37.062 17.906 1 53.81 4 VAL B C 1
ATOM 3116 O O . VAL B 1 4 ? 1.859 37.781 18.406 1 53.81 4 VAL B O 1
ATOM 3119 N N . SER B 1 5 ? 3.188 37.656 16.797 1 53.06 5 SER B N 1
ATOM 3120 C CA . SER B 1 5 ? 2.432 38.406 15.805 1 53.06 5 SER B CA 1
ATOM 3121 C C . SER B 1 5 ? 1.026 37.844 15.625 1 53.06 5 SER B C 1
ATOM 3123 O O . SER B 1 5 ? 0.848 36.625 15.555 1 53.06 5 SER B O 1
ATOM 3125 N N . THR B 1 6 ? 0.095 38.594 16.203 1 61.56 6 THR B N 1
ATOM 3126 C CA . THR B 1 6 ? -1.306 38.188 16.109 1 61.56 6 THR B CA 1
ATOM 3127 C C . THR B 1 6 ? -1.76 38.188 14.648 1 61.56 6 THR B C 1
ATOM 3129 O O . THR B 1 6 ? -1.662 39.188 13.945 1 61.56 6 THR B O 1
ATOM 3132 N N . GLY B 1 7 ? -1.656 36.969 13.852 1 70.94 7 GLY B N 1
ATOM 3133 C CA . GLY B 1 7 ? -2.107 36.812 12.477 1 70.94 7 GLY B CA 1
ATOM 3134 C C . GLY B 1 7 ? -3.557 37.219 12.273 1 70.94 7 GLY B C 1
ATOM 3135 O O . GLY B 1 7 ? -4.254 37.562 13.234 1 70.94 7 GLY B O 1
ATOM 3136 N N . LYS B 1 8 ? -3.912 37.562 11.109 1 89.94 8 LYS B N 1
ATOM 3137 C CA . LYS B 1 8 ? -5.281 37.844 10.68 1 89.94 8 LYS B CA 1
ATOM 3138 C C . LYS B 1 8 ? -6.172 36.625 10.867 1 89.94 8 LYS B C 1
ATOM 3140 O O . LYS B 1 8 ? -5.758 35.5 10.578 1 89.94 8 LYS B O 1
ATOM 3145 N N . VAL B 1 9 ? -7.273 36.812 11.523 1 95.12 9 VAL B N 1
ATOM 3146 C CA . VAL B 1 9 ? -8.227 35.719 11.711 1 95.12 9 VAL B CA 1
ATOM 3147 C C . VAL B 1 9 ? -9.234 35.719 10.562 1 95.12 9 VAL B C 1
ATOM 3149 O O . VAL B 1 9 ? -9.797 36.75 10.219 1 95.12 9 VAL B O 1
ATOM 3152 N N . ILE B 1 10 ? -9.383 34.531 9.984 1 95.88 10 ILE B N 1
ATOM 3153 C CA . ILE B 1 10 ? -10.367 34.375 8.914 1 95.88 10 ILE B CA 1
ATOM 3154 C C . ILE B 1 10 ? -11.25 33.156 9.188 1 95.88 10 ILE B C 1
ATOM 3156 O O . ILE B 1 10 ? -10.938 32.344 10.055 1 95.88 10 ILE B O 1
ATOM 3160 N N . VAL B 1 11 ? -12.375 33.156 8.562 1 97.44 11 VAL B N 1
ATOM 3161 C CA . VAL B 1 11 ? -13.25 31.984 8.547 1 97.44 11 VAL B CA 1
ATOM 3162 C C . VAL B 1 11 ? -13.211 31.328 7.168 1 97.44 11 VAL B C 1
ATOM 3164 O O . VAL B 1 11 ? -13.523 31.969 6.16 1 97.44 11 VAL B O 1
ATOM 3167 N N . CYS B 1 12 ? -12.75 30.125 7.129 1 96.75 12 CYS B N 1
ATOM 3168 C CA . CYS B 1 12 ? -12.641 29.484 5.832 1 96.75 12 CYS B CA 1
ATOM 3169 C C . CYS B 1 12 ? -12.773 27.969 5.969 1 96.75 12 CYS B C 1
ATOM 3171 O O . CYS B 1 12 ? -12.766 27.438 7.082 1 96.75 12 CYS B O 1
ATOM 3173 N N . ASP B 1 13 ? -13 27.266 4.863 1 97.56 13 ASP B N 1
ATOM 3174 C CA . ASP B 1 13 ? -13.047 25.812 4.852 1 97.56 13 ASP B CA 1
ATOM 3175 C C . ASP B 1 13 ? -11.648 25.219 4.652 1 97.56 13 ASP B C 1
ATOM 3177 O O . ASP B 1 13 ? -10.664 25.953 4.555 1 97.56 13 ASP B O 1
ATOM 3181 N N . GLY B 1 14 ? -11.57 23.906 4.75 1 98.12 14 GLY B N 1
ATOM 3182 C CA . GLY B 1 14 ? -10.281 23.234 4.691 1 98.12 14 GLY B CA 1
ATOM 3183 C C . GLY B 1 14 ? -9.547 23.469 3.385 1 98.12 14 GLY B C 1
ATOM 3184 O O . GLY B 1 14 ? -8.312 23.562 3.363 1 98.12 14 GLY B O 1
ATOM 3185 N N . ASN B 1 15 ? -10.266 23.484 2.264 1 98.31 15 ASN B N 1
ATOM 3186 C CA . ASN B 1 15 ? -9.648 23.734 0.966 1 98.31 15 ASN B CA 1
ATOM 3187 C C . ASN B 1 15 ? -9.055 25.141 0.893 1 98.31 15 ASN B C 1
ATOM 3189 O O . ASN B 1 15 ? -7.965 25.328 0.355 1 98.31 15 ASN B O 1
ATOM 3193 N N . GLU B 1 16 ? -9.805 26.078 1.379 1 98.31 16 GLU B N 1
ATOM 3194 C CA . GLU B 1 16 ? -9.273 27.438 1.418 1 98.31 16 GLU B CA 1
ATOM 3195 C C . GLU B 1 16 ? -8.078 27.531 2.357 1 98.31 16 GLU B C 1
ATOM 3197 O O . GLU B 1 16 ? -7.113 28.25 2.07 1 98.31 16 GLU B O 1
ATOM 3202 N N . ALA B 1 17 ? -8.18 26.859 3.508 1 98.62 17 ALA B N 1
ATOM 3203 C CA . ALA B 1 17 ? -7.043 26.812 4.426 1 98.62 17 ALA B CA 1
ATOM 3204 C C . ALA B 1 17 ? -5.797 26.281 3.727 1 98.62 17 ALA B C 1
ATOM 3206 O O . ALA B 1 17 ? -4.703 26.812 3.9 1 98.62 17 ALA B O 1
ATOM 3207 N N . ALA B 1 18 ? -5.953 25.219 2.992 1 98.75 18 ALA B N 1
ATOM 3208 C CA . ALA B 1 18 ? -4.836 24.656 2.236 1 98.75 18 ALA B CA 1
ATOM 3209 C C . ALA B 1 18 ? -4.289 25.656 1.23 1 98.75 18 ALA B C 1
ATOM 3211 O O . ALA B 1 18 ? -3.074 25.797 1.071 1 98.75 18 ALA B O 1
ATOM 3212 N N . ALA B 1 19 ? -5.199 26.328 0.561 1 98.5 19 ALA B N 1
ATOM 3213 C CA . ALA B 1 19 ? -4.793 27.344 -0.411 1 98.5 19 ALA B CA 1
ATOM 3214 C C . ALA B 1 19 ? -3.971 28.438 0.254 1 98.5 19 ALA B C 1
ATOM 3216 O O . ALA B 1 19 ? -2.967 28.891 -0.3 1 98.5 19 ALA B O 1
ATOM 3217 N N . TRP B 1 20 ? -4.438 28.875 1.39 1 98.38 20 TRP B N 1
ATOM 3218 C CA . TRP B 1 20 ? -3.697 29.891 2.135 1 98.38 20 TRP B CA 1
ATOM 3219 C C . TRP B 1 20 ? -2.322 29.375 2.541 1 98.38 20 TRP B C 1
ATOM 3221 O O . TRP B 1 20 ? -1.329 30.094 2.459 1 98.38 20 TRP B O 1
ATOM 3231 N N . GLY B 1 21 ? -2.293 28.109 3.055 1 98.62 21 GLY B N 1
ATOM 3232 C CA . GLY B 1 21 ? -1.004 27.516 3.369 1 98.62 21 GLY B CA 1
ATOM 3233 C C . GLY B 1 21 ? -0.042 27.516 2.195 1 98.62 21 GLY B C 1
ATOM 3234 O O . GLY B 1 21 ? 1.137 27.844 2.354 1 98.62 21 GLY B O 1
ATOM 3235 N N . ALA B 1 22 ? -0.544 27.141 1.051 1 98.56 22 ALA B N 1
ATOM 3236 C CA . ALA B 1 22 ? 0.258 27.156 -0.17 1 98.56 22 ALA B CA 1
ATOM 3237 C C . ALA B 1 22 ? 0.709 28.562 -0.517 1 98.56 22 ALA B C 1
ATOM 3239 O O . ALA B 1 22 ? 1.883 28.797 -0.821 1 98.56 22 ALA B O 1
ATOM 3240 N N . CYS B 1 23 ? -0.213 29.484 -0.468 1 98.25 23 CYS B N 1
ATOM 3241 C CA . CYS B 1 23 ? 0.074 30.875 -0.795 1 98.25 23 CYS B CA 1
ATOM 3242 C C . CYS B 1 23 ? 1.192 31.438 0.082 1 98.25 23 CYS B C 1
ATOM 3244 O O . CYS B 1 23 ? 2.146 32.031 -0.42 1 98.25 23 CYS B O 1
ATOM 3246 N N . LEU B 1 24 ? 1.057 31.219 1.352 1 98.06 24 LEU B N 1
ATOM 3247 C CA . LEU B 1 24 ? 2.025 31.719 2.32 1 98.06 24 LEU B CA 1
ATOM 3248 C C . LEU B 1 24 ? 3.395 31.078 2.098 1 98.06 24 LEU B C 1
ATOM 3250 O O . LEU B 1 24 ? 4.418 31.656 2.484 1 98.06 24 LEU B O 1
ATOM 3254 N N . SER B 1 25 ? 3.43 29.891 1.473 1 98.5 25 SER B N 1
ATOM 3255 C CA . SER B 1 25 ? 4.676 29.156 1.271 1 98.5 25 SER B CA 1
ATOM 3256 C C . SER B 1 25 ? 5.367 29.594 -0.016 1 98.5 25 SER B C 1
ATOM 3258 O O . SER B 1 25 ? 6.473 29.125 -0.317 1 98.5 25 SER B O 1
ATOM 3260 N N . ARG B 1 26 ? 4.793 30.375 -0.824 1 97.75 26 ARG B N 1
ATOM 3261 C CA . ARG B 1 26 ? 5.324 31.031 -2.014 1 97.75 26 ARG B CA 1
ATOM 3262 C C . ARG B 1 26 ? 5.809 30 -3.033 1 97.75 26 ARG B C 1
ATOM 3264 O O . ARG B 1 26 ? 6.953 30.062 -3.49 1 97.75 26 ARG B O 1
ATOM 3271 N N . PRO B 1 27 ? 4.949 29.062 -3.428 1 97.81 27 PRO B N 1
ATOM 3272 C CA . PRO B 1 27 ? 5.344 28.25 -4.586 1 97.81 27 PRO B CA 1
ATOM 3273 C C . PRO B 1 27 ? 5.562 29.094 -5.844 1 97.81 27 PRO B C 1
ATOM 3275 O O . PRO B 1 27 ? 4.914 30.125 -6.016 1 97.81 27 PRO B O 1
ATOM 3278 N N . ASP B 1 28 ? 6.492 28.641 -6.672 1 97.38 28 ASP B N 1
ATOM 3279 C CA . ASP B 1 28 ? 6.75 29.297 -7.949 1 97.38 28 ASP B CA 1
ATOM 3280 C C . ASP B 1 28 ? 5.75 28.844 -9.008 1 97.38 28 ASP B C 1
ATOM 3282 O O . ASP B 1 28 ? 5.422 29.594 -9.922 1 97.38 28 ASP B O 1
ATOM 3286 N N . MET B 1 29 ? 5.328 27.625 -8.914 1 96.69 29 MET B N 1
ATOM 3287 C CA . MET B 1 29 ? 4.406 27.047 -9.891 1 96.69 29 MET B CA 1
ATOM 3288 C C . MET B 1 29 ? 3.375 26.156 -9.195 1 96.69 29 MET B C 1
ATOM 3290 O O . MET B 1 29 ? 3.711 25.406 -8.281 1 96.69 29 MET B O 1
ATOM 3294 N N . VAL B 1 30 ? 2.186 26.359 -9.641 1 96.06 30 VAL B N 1
ATOM 3295 C CA . VAL B 1 30 ? 1.076 25.531 -9.172 1 96.06 30 VAL B CA 1
ATOM 3296 C C . VAL B 1 30 ? 0.382 24.875 -10.367 1 96.06 30 VAL B C 1
ATOM 3298 O O . VAL B 1 30 ? 0.127 25.531 -11.383 1 96.06 30 VAL B O 1
ATOM 3301 N N . ALA B 1 31 ? 0.201 23.547 -10.305 1 91.94 31 ALA B N 1
ATOM 3302 C CA . ALA B 1 31 ? -0.593 22.812 -11.281 1 91.94 31 ALA B CA 1
ATOM 3303 C C . ALA B 1 31 ? -1.616 21.906 -10.594 1 91.94 31 ALA B C 1
ATOM 3305 O O . ALA B 1 31 ? -1.257 21.078 -9.758 1 91.94 31 ALA B O 1
ATOM 3306 N N . VAL B 1 32 ? -2.881 22.234 -10.914 1 88.62 32 VAL B N 1
ATOM 3307 C CA . VAL B 1 32 ? -3.957 21.5 -10.258 1 88.62 32 VAL B CA 1
ATOM 3308 C C . VAL B 1 32 ? -5.078 21.219 -11.258 1 88.62 32 VAL B C 1
ATOM 3310 O O . VAL B 1 32 ? -5.355 22.047 -12.133 1 88.62 32 VAL B O 1
ATOM 3313 N N . TYR B 1 33 ? -5.652 20.062 -11.227 1 87.56 33 TYR B N 1
ATOM 3314 C CA . TYR B 1 33 ? -6.836 19.703 -11.992 1 87.56 33 TYR B CA 1
ATOM 3315 C C . TYR B 1 33 ? -8.031 19.453 -11.078 1 87.56 33 TYR B C 1
ATOM 3317 O O . TYR B 1 33 ? -7.918 18.734 -10.086 1 87.56 33 TYR B O 1
ATOM 3325 N N . PRO B 1 34 ? -9.188 20.047 -11.391 1 86 34 PRO B N 1
ATOM 3326 C CA . PRO B 1 34 ? -10.32 19.969 -10.469 1 86 34 PRO B CA 1
ATOM 3327 C C . PRO B 1 34 ? -10.852 18.547 -10.312 1 86 34 PRO B C 1
ATOM 3329 O O . PRO B 1 34 ? -10.961 17.812 -11.305 1 86 34 PRO B O 1
ATOM 3332 N N . ILE B 1 35 ? -11.148 18.188 -9.133 1 86.81 35 ILE B N 1
ATOM 3333 C CA . ILE B 1 35 ? -11.773 16.922 -8.773 1 86.81 35 ILE B CA 1
ATOM 3334 C C . ILE B 1 35 ? -12.414 17.047 -7.387 1 86.81 35 ILE B C 1
ATOM 3336 O O . ILE B 1 35 ? -11.758 17.453 -6.43 1 86.81 35 ILE B O 1
ATOM 3340 N N . THR B 1 36 ? -13.648 16.641 -7.32 1 84.25 36 THR B N 1
ATOM 3341 C CA . THR B 1 36 ? -14.328 16.672 -6.027 1 84.25 36 THR B CA 1
ATOM 3342 C C . THR B 1 36 ? -13.656 15.711 -5.047 1 84.25 36 THR B C 1
ATOM 3344 O O . THR B 1 36 ? -13.344 14.57 -5.398 1 84.25 36 THR B O 1
ATOM 3347 N N . PRO B 1 37 ? -13.328 16.172 -3.799 1 90.5 37 PRO B N 1
ATOM 3348 C CA . PRO B 1 37 ? -13.727 17.406 -3.131 1 90.5 37 PRO B CA 1
ATOM 3349 C C . PRO B 1 37 ? -12.633 18.469 -3.164 1 90.5 37 PRO B C 1
ATOM 3351 O O . PRO B 1 37 ? -12.711 19.469 -2.438 1 90.5 37 PRO B O 1
ATOM 3354 N N . GLN B 1 38 ? -11.703 18.312 -3.967 1 89.44 38 GLN B N 1
ATOM 3355 C CA . GLN B 1 38 ? -10.531 19.188 -4.027 1 89.44 38 GLN B CA 1
ATOM 3356 C C . GLN B 1 38 ? -10.812 20.422 -4.871 1 89.44 38 GLN B C 1
ATOM 3358 O O . GLN B 1 38 ? -10.055 21.391 -4.816 1 89.44 38 GLN B O 1
ATOM 3363 N N . SER B 1 39 ? -11.914 20.516 -5.605 1 89.62 39 SER B N 1
ATOM 3364 C CA . SER B 1 39 ? -12.148 21.453 -6.691 1 89.62 39 SER B CA 1
ATOM 3365 C C . SER B 1 39 ? -12.102 22.891 -6.191 1 89.62 39 SER B C 1
ATOM 3367 O O . SER B 1 39 ? -11.562 23.781 -6.867 1 89.62 39 SER B O 1
ATOM 3369 N N . SER B 1 40 ? -12.656 23.125 -5.043 1 93.88 40 SER B N 1
ATOM 3370 C CA . SER B 1 40 ? -12.68 24.5 -4.527 1 93.88 40 SER B CA 1
ATOM 3371 C C . SER B 1 40 ? -11.273 24.984 -4.176 1 93.88 40 SER B C 1
ATOM 3373 O O . SER B 1 40 ? -11 26.188 -4.191 1 93.88 40 SER B O 1
ATOM 3375 N N . LEU B 1 41 ? -10.375 24.062 -3.848 1 95.31 41 LEU B N 1
ATOM 3376 C CA . LEU B 1 41 ? -8.984 24.422 -3.588 1 95.31 41 LEU B CA 1
ATOM 3377 C C . LEU B 1 41 ? -8.344 25.047 -4.824 1 95.31 41 LEU B C 1
ATOM 3379 O O . LEU B 1 41 ? -7.656 26.062 -4.723 1 95.31 41 LEU B O 1
ATOM 3383 N N . VAL B 1 42 ? -8.578 24.484 -5.93 1 92.12 42 VAL B N 1
ATOM 3384 C CA . VAL B 1 42 ? -8.078 25 -7.203 1 92.12 42 VAL B CA 1
ATOM 3385 C C . VAL B 1 42 ? -8.633 26.391 -7.457 1 92.12 42 VAL B C 1
ATOM 3387 O O . VAL B 1 42 ? -7.91 27.281 -7.918 1 92.12 42 VAL B O 1
ATOM 3390 N N . GLU B 1 43 ? -9.859 26.531 -7.188 1 94.88 43 GLU B N 1
ATOM 3391 C CA . GLU B 1 43 ? -10.516 27.828 -7.379 1 94.88 43 GLU B CA 1
ATOM 3392 C C . GLU B 1 43 ? -9.867 28.906 -6.508 1 94.88 43 GLU B C 1
ATOM 3394 O O . GLU B 1 43 ? -9.633 30.031 -6.965 1 94.88 43 GLU B O 1
ATOM 3399 N N . TYR B 1 44 ? -9.617 28.562 -5.281 1 96.75 44 TYR B N 1
ATOM 3400 C CA . TYR B 1 44 ? -8.977 29.516 -4.375 1 96.75 44 TYR B CA 1
ATOM 3401 C C . TYR B 1 44 ? -7.586 29.891 -4.871 1 96.75 44 TYR B C 1
ATOM 3403 O O . TYR B 1 44 ? -7.219 31.062 -4.871 1 96.75 44 TYR B O 1
ATOM 3411 N N . LEU B 1 45 ? -6.805 28.922 -5.281 1 96.69 45 LEU B N 1
ATOM 3412 C CA . LEU B 1 45 ? -5.461 29.172 -5.785 1 96.69 45 LEU B CA 1
ATOM 3413 C C . LEU B 1 45 ? -5.508 30.109 -7 1 96.69 45 LEU B C 1
ATOM 3415 O O . LEU B 1 45 ? -4.73 31.062 -7.086 1 96.69 45 LEU B O 1
ATOM 3419 N N . ALA B 1 46 ? -6.414 29.766 -7.863 1 95.12 46 ALA B N 1
ATOM 3420 C CA . ALA B 1 46 ? -6.578 30.594 -9.055 1 95.12 46 ALA B CA 1
ATOM 3421 C C . ALA B 1 46 ? -6.945 32.031 -8.695 1 95.12 46 ALA B C 1
ATOM 3423 O O . ALA B 1 46 ? -6.43 32.969 -9.281 1 95.12 46 ALA B O 1
ATOM 3424 N N . GLN B 1 47 ? -7.824 32.156 -7.801 1 96.88 47 GLN B N 1
ATOM 3425 C CA . GLN B 1 47 ? -8.258 33.469 -7.348 1 96.88 47 GLN B CA 1
ATOM 3426 C C . GLN B 1 47 ? -7.113 34.25 -6.691 1 96.88 47 GLN B C 1
ATOM 3428 O O . GLN B 1 47 ? -6.949 35.438 -6.922 1 96.88 47 GLN B O 1
ATOM 3433 N N . PHE B 1 48 ? -6.352 33.531 -5.832 1 97.5 48 PHE B N 1
ATOM 3434 C CA . PHE B 1 48 ? -5.223 34.188 -5.16 1 97.5 48 PHE B CA 1
ATOM 3435 C C . PHE B 1 48 ? -4.215 34.688 -6.176 1 97.5 48 PHE B C 1
ATOM 3437 O O . PHE B 1 48 ? -3.654 35.781 -6 1 97.5 48 PHE B O 1
ATOM 3444 N N . ILE B 1 49 ? -3.949 33.938 -7.195 1 96.62 49 ILE B N 1
ATOM 3445 C CA . ILE B 1 49 ? -3 34.312 -8.234 1 96.62 49 ILE B CA 1
ATOM 3446 C C . ILE B 1 49 ? -3.566 35.5 -9.039 1 96.62 49 ILE B C 1
ATOM 3448 O O . ILE B 1 49 ? -2.869 36.469 -9.297 1 96.62 49 ILE B O 1
ATOM 3452 N N . ALA B 1 50 ? -4.797 35.406 -9.375 1 96.06 50 ALA B N 1
ATOM 3453 C CA . ALA B 1 50 ? -5.465 36.469 -10.148 1 96.06 50 ALA B CA 1
ATOM 3454 C C . ALA B 1 50 ? -5.48 37.781 -9.383 1 96.06 50 ALA B C 1
ATOM 3456 O O . ALA B 1 50 ? -5.352 38.844 -9.984 1 96.06 50 ALA B O 1
ATOM 3457 N N . ASP B 1 51 ? -5.641 37.656 -8.109 1 97 51 ASP B N 1
ATOM 3458 C CA . ASP B 1 51 ? -5.738 38.844 -7.254 1 97 51 ASP B CA 1
ATOM 3459 C C . ASP B 1 51 ? -4.352 39.375 -6.918 1 97 51 ASP B C 1
ATOM 3461 O O . ASP B 1 51 ? -4.234 40.438 -6.277 1 97 51 ASP B O 1
ATOM 3465 N N . GLY B 1 52 ? -3.318 38.688 -7.285 1 96.06 52 GLY B N 1
ATOM 3466 C CA . GLY B 1 52 ? -1.962 39.125 -7 1 96.06 52 GLY B CA 1
ATOM 3467 C C . GLY B 1 52 ? -1.513 38.781 -5.59 1 96.06 52 GLY B C 1
ATOM 3468 O O . GLY B 1 52 ? -0.461 39.25 -5.141 1 96.06 52 GLY B O 1
ATOM 3469 N N . ARG B 1 53 ? -2.332 38.031 -4.922 1 95.25 53 ARG B N 1
ATOM 3470 C CA . ARG B 1 53 ? -1.992 37.594 -3.564 1 95.25 53 ARG B CA 1
ATOM 3471 C C . ARG B 1 53 ? -0.915 36.531 -3.57 1 95.25 53 ARG B C 1
ATOM 3473 O O . ARG B 1 53 ? -0.132 36.406 -2.625 1 95.25 53 ARG B O 1
ATOM 3480 N N . MET B 1 54 ? -0.912 35.75 -4.562 1 96.19 54 MET B N 1
ATOM 3481 C CA . MET B 1 54 ? 0.071 34.688 -4.766 1 96.19 54 MET B CA 1
ATOM 3482 C C . MET B 1 54 ? 0.815 34.875 -6.082 1 96.19 54 MET B C 1
ATOM 3484 O O . MET B 1 54 ? 0.194 35 -7.141 1 96.19 54 MET B O 1
ATOM 3488 N N . ASP B 1 55 ? 2.129 35 -5.973 1 96.56 55 ASP B N 1
ATOM 3489 C CA . ASP B 1 55 ? 2.975 35.125 -7.156 1 96.56 55 ASP B CA 1
ATOM 3490 C C . ASP B 1 55 ? 3.459 33.75 -7.629 1 96.56 55 ASP B C 1
ATOM 3492 O O . ASP B 1 55 ? 4.57 33.312 -7.297 1 96.56 55 ASP B O 1
ATOM 3496 N N . ALA B 1 56 ? 2.648 33.062 -8.328 1 96.44 56 ALA B N 1
ATOM 3497 C CA . ALA B 1 56 ? 2.945 31.719 -8.852 1 96.44 56 ALA B CA 1
ATOM 3498 C C . ALA B 1 56 ? 2.387 31.547 -10.258 1 96.44 56 ALA B C 1
ATOM 3500 O O . ALA B 1 56 ? 1.355 32.125 -10.602 1 96.44 56 ALA B O 1
ATOM 3501 N N . ASP B 1 57 ? 3.045 30.75 -11.062 1 95.06 57 ASP B N 1
ATOM 3502 C CA . ASP B 1 57 ? 2.506 30.344 -12.359 1 95.06 57 ASP B CA 1
ATOM 3503 C C . ASP B 1 57 ? 1.46 29.234 -12.203 1 95.06 57 ASP B C 1
ATOM 3505 O O . ASP B 1 57 ? 1.717 28.219 -11.555 1 95.06 57 ASP B O 1
ATOM 3509 N N . LEU B 1 58 ? 0.34 29.5 -12.656 1 92.75 58 LEU B N 1
ATOM 3510 C CA . LEU B 1 58 ? -0.704 28.469 -12.688 1 92.75 58 LEU B CA 1
ATOM 3511 C C . LEU B 1 58 ? -0.71 27.734 -14.023 1 92.75 58 LEU B C 1
ATOM 3513 O O . LEU B 1 58 ? -0.938 28.344 -15.07 1 92.75 58 LEU B O 1
ATOM 3517 N N . MET B 1 59 ? -0.55 26.484 -13.945 1 87.69 59 MET B N 1
ATOM 3518 C CA . MET B 1 59 ? -0.502 25.703 -15.18 1 87.69 59 MET B CA 1
ATOM 3519 C C . MET B 1 59 ? -1.849 25.047 -15.461 1 87.69 59 MET B C 1
ATOM 3521 O O . MET B 1 59 ? -2.361 24.281 -14.625 1 87.69 59 MET B O 1
ATOM 3525 N N . ASP B 1 60 ? -2.377 25.359 -16.531 1 80.06 60 ASP B N 1
ATOM 3526 C CA . ASP B 1 60 ? -3.588 24.688 -17 1 80.06 60 ASP B CA 1
ATOM 3527 C C . ASP B 1 60 ? -3.248 23.453 -17.844 1 80.06 60 ASP B C 1
ATOM 3529 O O . ASP B 1 60 ? -2.645 23.562 -18.906 1 80.06 60 ASP B O 1
ATOM 3533 N N . VAL B 1 61 ? -3.539 22.344 -17.281 1 79.06 61 VAL B N 1
ATOM 3534 C CA . VAL B 1 61 ? -3.152 21.125 -17.969 1 79.06 61 VAL B CA 1
ATOM 3535 C C . VAL B 1 61 ? -4.395 20.281 -18.266 1 79.06 61 VAL B C 1
ATOM 3537 O O . VAL B 1 61 ? -5.469 20.531 -17.719 1 79.06 61 VAL B O 1
ATOM 3540 N N . GLU B 1 62 ? -4.246 19.328 -19.172 1 76.31 62 GLU B N 1
ATOM 3541 C CA . GLU B 1 62 ? -5.367 18.547 -19.672 1 76.31 62 GLU B CA 1
ATOM 3542 C C . GLU B 1 62 ? -5.812 17.484 -18.672 1 76.31 62 GLU B C 1
ATOM 3544 O O . GLU B 1 62 ? -6.914 16.953 -18.781 1 76.31 62 GLU B O 1
ATOM 3549 N N . GLY B 1 63 ? -4.953 17.188 -17.781 1 80.19 63 GLY B N 1
ATOM 3550 C CA . GLY B 1 63 ? -5.301 16.172 -16.797 1 80.19 63 GLY B CA 1
ATOM 3551 C C . GLY B 1 63 ? -4.242 15.992 -15.727 1 80.19 63 GLY B C 1
ATOM 3552 O O . GLY B 1 63 ? -3.152 16.562 -15.82 1 80.19 63 GLY B O 1
ATOM 3553 N N . GLU B 1 64 ? -4.648 15.25 -14.805 1 78.38 64 GLU B N 1
ATOM 3554 C CA . GLU B 1 64 ? -3.791 15.07 -13.633 1 78.38 64 GLU B CA 1
ATOM 3555 C C . GLU B 1 64 ? -2.457 14.438 -14.023 1 78.38 64 GLU B C 1
ATOM 3557 O O . GLU B 1 64 ? -1.425 14.734 -13.414 1 78.38 64 GLU B O 1
ATOM 3562 N N . HIS B 1 65 ? -2.469 13.586 -14.977 1 79.88 65 HIS B N 1
ATOM 3563 C CA . HIS B 1 65 ? -1.22 12.984 -15.438 1 79.88 65 HIS B CA 1
ATOM 3564 C C . HIS B 1 65 ? -0.218 14.062 -15.852 1 79.88 65 HIS B C 1
ATOM 3566 O O . HIS B 1 65 ? 0.966 13.969 -15.516 1 79.88 65 HIS B O 1
ATOM 3572 N N . THR B 1 66 ? -0.652 15.031 -16.5 1 84.25 66 THR B N 1
ATOM 3573 C CA . THR B 1 66 ? 0.213 16.109 -16.969 1 84.25 66 THR B CA 1
ATOM 3574 C C . THR B 1 66 ? 0.628 17.016 -15.82 1 84.25 66 THR B C 1
ATOM 3576 O O . THR B 1 66 ? 1.713 17.609 -15.844 1 84.25 66 THR B O 1
ATOM 3579 N N . VAL B 1 67 ? -0.121 17.047 -14.805 1 87.38 67 VAL B N 1
ATOM 3580 C CA . VAL B 1 67 ? 0.111 17.938 -13.672 1 87.38 67 VAL B CA 1
ATOM 3581 C C . VAL B 1 67 ? 1.469 17.641 -13.047 1 87.38 67 VAL B C 1
ATOM 3583 O O . VAL B 1 67 ? 2.34 18.516 -12.984 1 87.38 67 VAL B O 1
ATOM 3586 N N . LEU B 1 68 ? 1.712 16.438 -12.625 1 91.12 68 LEU B N 1
ATOM 3587 C CA . LEU B 1 68 ? 2.939 16.094 -11.914 1 91.12 68 LEU B CA 1
ATOM 3588 C C . LEU B 1 68 ? 4.133 16.078 -12.867 1 91.12 68 LEU B C 1
ATOM 3590 O O . LEU B 1 68 ? 5.258 16.375 -12.461 1 91.12 68 LEU B O 1
ATOM 3594 N N . SER B 1 69 ? 3.826 15.758 -14.117 1 90 69 SER B N 1
ATOM 3595 C CA . SER B 1 69 ? 4.91 15.75 -15.094 1 90 69 SER B CA 1
ATOM 3596 C C . SER B 1 69 ? 5.48 17.156 -15.289 1 90 69 SER B C 1
ATOM 3598 O O . SER B 1 69 ? 6.699 17.328 -15.328 1 90 69 SER B O 1
ATOM 3600 N N . VAL B 1 70 ? 4.621 18.094 -15.406 1 92.12 70 VAL B N 1
ATOM 3601 C CA . VAL B 1 70 ? 5.059 19.469 -15.586 1 92.12 70 VAL B CA 1
ATOM 3602 C C . VAL B 1 70 ? 5.754 19.969 -14.32 1 92.12 70 VAL B C 1
ATOM 3604 O O . VAL B 1 70 ? 6.766 20.672 -14.391 1 92.12 70 VAL B O 1
ATOM 3607 N N . LEU B 1 71 ? 5.289 19.578 -13.188 1 94.38 71 LEU B N 1
ATOM 3608 C CA . LEU B 1 71 ? 5.863 20.016 -11.922 1 94.38 71 LEU B CA 1
ATOM 3609 C C . LEU B 1 71 ? 7.234 19.391 -11.695 1 94.38 71 LEU B C 1
ATOM 3611 O O . LEU B 1 71 ? 8.102 20 -11.062 1 94.38 71 LEU B O 1
ATOM 3615 N N . HIS B 1 72 ? 7.434 18.156 -12.203 1 93.12 72 HIS B N 1
ATOM 3616 C CA . HIS B 1 72 ? 8.766 17.578 -12.156 1 93.12 72 HIS B CA 1
ATOM 3617 C C . HIS B 1 72 ? 9.789 18.484 -12.828 1 93.12 72 HIS B C 1
ATOM 3619 O O . HIS B 1 72 ? 10.867 18.719 -12.281 1 93.12 72 HIS B O 1
ATOM 3625 N N . GLY B 1 73 ? 9.391 18.938 -14.047 1 92.19 73 GLY B N 1
ATOM 3626 C CA . GLY B 1 73 ? 10.273 19.844 -14.75 1 92.19 73 GLY B CA 1
ATOM 3627 C C . GLY B 1 73 ? 10.547 21.125 -13.984 1 92.19 73 GLY B C 1
ATOM 3628 O O . GLY B 1 73 ? 11.68 21.609 -13.953 1 92.19 73 GLY B O 1
ATOM 3629 N N . ALA B 1 74 ? 9.555 21.656 -13.375 1 94.31 74 ALA B N 1
ATOM 3630 C CA . ALA B 1 74 ? 9.672 22.891 -12.609 1 94.31 74 ALA B CA 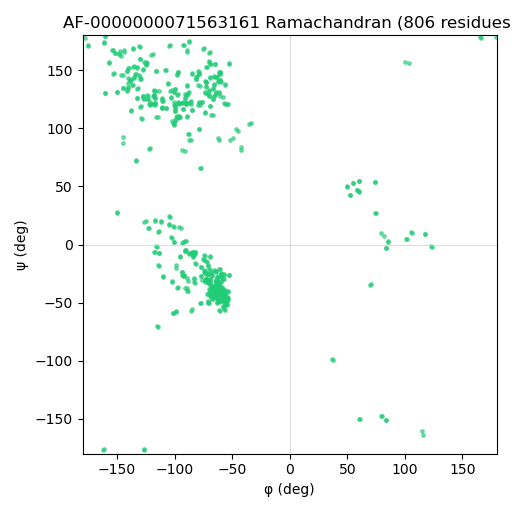1
ATOM 3631 C C . ALA B 1 74 ? 10.609 22.719 -11.422 1 94.31 74 ALA B C 1
ATOM 3633 O O . ALA B 1 74 ? 11.453 23.578 -11.156 1 94.31 74 ALA B O 1
ATOM 3634 N N . VAL B 1 75 ? 10.484 21.625 -10.68 1 94.81 75 VAL B N 1
ATOM 3635 C CA . VAL B 1 75 ? 11.32 21.375 -9.516 1 94.81 75 VAL B CA 1
ATOM 3636 C C . VAL B 1 75 ? 12.773 21.219 -9.945 1 94.81 75 VAL B C 1
ATOM 3638 O O . VAL B 1 75 ? 13.68 21.75 -9.297 1 94.81 75 VAL B O 1
ATOM 3641 N N . LEU B 1 76 ? 12.977 20.531 -11.016 1 92.31 76 LEU B N 1
ATOM 3642 C CA . LEU B 1 76 ? 14.328 20.312 -11.523 1 92.31 76 LEU B CA 1
ATOM 3643 C C . LEU B 1 76 ? 14.953 21.641 -11.969 1 92.31 76 LEU B C 1
ATOM 3645 O O . LEU B 1 76 ? 16.188 21.75 -12.039 1 92.31 76 LEU B O 1
ATOM 3649 N N . ALA B 1 77 ? 14.078 22.578 -12.258 1 91.56 77 ALA B N 1
ATOM 3650 C CA . ALA B 1 77 ? 14.562 23.906 -12.648 1 91.56 77 ALA B CA 1
ATOM 3651 C C . ALA B 1 77 ? 14.727 24.812 -11.43 1 91.56 77 ALA B C 1
ATOM 3653 O O . ALA B 1 77 ? 15.133 25.969 -11.555 1 91.56 77 ALA B O 1
ATOM 3654 N N . GLY B 1 78 ? 14.344 24.344 -10.227 1 92.5 78 GLY B N 1
ATOM 3655 C CA . GLY B 1 78 ? 14.594 25.078 -8.992 1 92.5 78 GLY B CA 1
ATOM 3656 C C . GLY B 1 78 ? 13.352 25.734 -8.422 1 92.5 78 GLY B C 1
ATOM 3657 O O . GLY B 1 78 ? 13.438 26.5 -7.465 1 92.5 78 GLY B O 1
ATOM 3658 N N . ALA B 1 79 ? 12.266 25.359 -8.977 1 95.62 79 ALA B N 1
ATOM 3659 C CA . ALA B 1 79 ? 11.016 25.984 -8.547 1 95.62 79 ALA B CA 1
ATOM 3660 C C . ALA B 1 79 ? 10.398 25.219 -7.375 1 95.62 79 ALA B C 1
ATOM 3662 O O . ALA B 1 79 ? 10.43 23.984 -7.344 1 95.62 79 ALA B O 1
ATOM 3663 N N . ARG B 1 80 ? 9.914 25.969 -6.375 1 97.44 80 ARG B N 1
ATOM 3664 C CA . ARG B 1 80 ? 8.984 25.375 -5.414 1 97.44 80 ARG B CA 1
ATOM 3665 C C . ARG B 1 80 ? 7.609 25.172 -6.035 1 97.44 80 ARG B C 1
ATOM 3667 O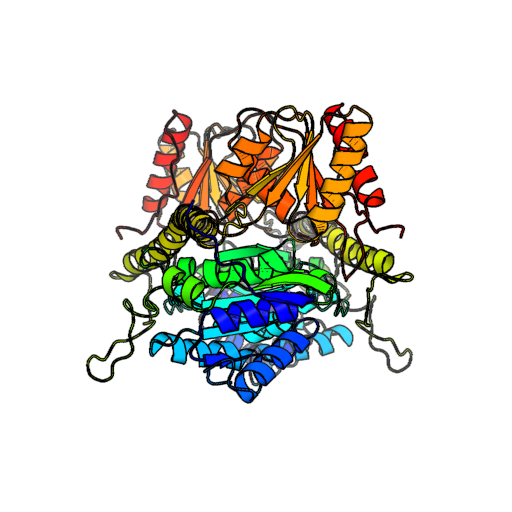 O . ARG B 1 80 ? 7.078 26.078 -6.695 1 97.44 80 ARG B O 1
ATOM 3674 N N . THR B 1 81 ? 7.051 23.922 -5.879 1 97.75 81 THR B N 1
ATOM 3675 C CA . THR B 1 81 ? 5.816 23.609 -6.594 1 97.75 81 THR B CA 1
ATOM 3676 C C . THR B 1 81 ? 4.734 23.141 -5.625 1 97.75 81 THR B C 1
ATOM 3678 O O . THR B 1 81 ? 5.031 22.75 -4.5 1 97.75 81 THR B O 1
ATOM 3681 N N . TYR B 1 82 ? 3.482 23.328 -6.035 1 97.88 82 TYR B N 1
ATOM 3682 C CA . TYR B 1 82 ? 2.332 22.875 -5.262 1 97.88 82 TYR B CA 1
ATOM 3683 C C . TYR B 1 82 ? 1.269 22.266 -6.168 1 97.88 82 TYR B C 1
ATOM 3685 O O . TYR B 1 82 ? 1.059 22.734 -7.289 1 97.88 82 TYR B O 1
ATOM 3693 N N . SER B 1 83 ? 0.69 21.219 -5.684 1 96.94 83 SER B N 1
ATOM 3694 C CA . SER B 1 83 ? -0.462 20.625 -6.359 1 96.94 83 SER B CA 1
ATOM 3695 C C . SER B 1 83 ? -1.471 20.078 -5.352 1 96.94 83 SER B C 1
ATOM 3697 O O . SER B 1 83 ? -1.226 20.109 -4.145 1 96.94 83 SER B O 1
ATOM 3699 N N . ALA B 1 84 ? -2.605 19.766 -5.789 1 96.69 84 ALA B N 1
ATOM 3700 C CA . ALA B 1 84 ? -3.656 19.141 -4.996 1 96.69 84 ALA B CA 1
ATOM 3701 C C . ALA B 1 84 ? -4.484 18.188 -5.848 1 96.69 84 ALA B C 1
ATOM 3703 O O . ALA B 1 84 ? -4.668 18.406 -7.047 1 96.69 84 ALA B O 1
ATOM 3704 N N . THR B 1 85 ? -4.934 17.125 -5.262 1 95.25 85 THR B N 1
ATOM 3705 C CA . THR B 1 85 ? -5.738 16.156 -5.996 1 95.25 85 THR B CA 1
ATOM 3706 C C . THR B 1 85 ? -6.539 15.281 -5.035 1 95.25 85 THR B C 1
ATOM 3708 O O . THR B 1 85 ? -6.641 15.586 -3.846 1 95.25 85 THR B O 1
ATOM 3711 N N . SER B 1 86 ? -7.336 14.359 -5.605 1 93.69 86 SER B N 1
ATOM 3712 C CA . SER B 1 86 ? -8.141 13.391 -4.871 1 93.69 86 SER B CA 1
ATOM 3713 C C . SER B 1 86 ? -8.375 12.125 -5.691 1 93.69 86 SER B C 1
ATOM 3715 O O . SER B 1 86 ? -8.469 12.188 -6.922 1 93.69 86 SER B O 1
ATOM 3717 N N . ALA B 1 87 ? -8.461 11.023 -5.051 1 91.81 87 ALA B N 1
ATOM 3718 C CA . ALA B 1 87 ? -8.977 9.734 -5.504 1 91.81 87 ALA B CA 1
ATOM 3719 C C . ALA B 1 87 ? -8.617 9.477 -6.965 1 91.81 87 ALA B C 1
ATOM 3721 O O . ALA B 1 87 ? -7.48 9.117 -7.273 1 91.81 87 ALA B O 1
ATOM 3722 N N . GLN B 1 88 ? -9.609 9.75 -7.895 1 88.44 88 GLN B N 1
ATOM 3723 C CA . GLN B 1 88 ? -9.43 9.414 -9.305 1 88.44 88 GLN B CA 1
ATOM 3724 C C . GLN B 1 88 ? -8.336 10.258 -9.938 1 88.44 88 GLN B C 1
ATOM 3726 O O . GLN B 1 88 ? -7.621 9.797 -10.828 1 88.44 88 GLN B O 1
ATOM 3731 N N . GLY B 1 89 ? -8.305 11.484 -9.523 1 90.88 89 GLY B N 1
ATOM 3732 C CA . GLY B 1 89 ? -7.223 12.328 -10 1 90.88 89 GLY B CA 1
ATOM 3733 C C . GLY B 1 89 ? -5.848 11.812 -9.617 1 90.88 89 GLY B C 1
ATOM 3734 O O . GLY B 1 89 ? -4.922 11.828 -10.43 1 90.88 89 GLY B O 1
ATOM 3735 N N . LEU B 1 90 ? -5.738 11.383 -8.367 1 93.5 90 LEU B N 1
ATOM 3736 C CA . LEU B 1 90 ? -4.508 10.75 -7.91 1 93.5 90 LEU B CA 1
ATOM 3737 C C . LEU B 1 90 ? -4.199 9.5 -8.734 1 93.5 90 LEU B C 1
ATOM 3739 O O . LEU B 1 90 ? -3.051 9.281 -9.133 1 93.5 90 LEU B O 1
ATOM 3743 N N . ALA B 1 91 ? -5.238 8.727 -8.984 1 93.25 91 ALA B N 1
ATOM 3744 C CA . ALA B 1 91 ? -5.07 7.504 -9.773 1 93.25 91 ALA B CA 1
ATOM 3745 C C . ALA B 1 91 ? -4.582 7.82 -11.18 1 93.25 91 ALA B C 1
ATOM 3747 O O . ALA B 1 91 ? -3.734 7.109 -11.727 1 93.25 91 ALA B O 1
ATOM 3748 N N . PHE B 1 92 ? -5.086 8.875 -11.727 1 91.62 92 PHE B N 1
ATOM 3749 C CA . PHE B 1 92 ? -4.727 9.25 -13.086 1 91.62 92 PHE B CA 1
ATOM 3750 C C . PHE B 1 92 ? -3.303 9.789 -13.141 1 91.62 92 PHE B C 1
ATOM 3752 O O . PHE B 1 92 ? -2.613 9.641 -14.148 1 91.62 92 PHE B O 1
ATOM 3759 N N . MET B 1 93 ? -2.828 10.398 -12.109 1 93.5 93 MET B N 1
ATOM 3760 C CA . MET B 1 93 ? -1.468 10.922 -12.125 1 93.5 93 MET B CA 1
ATOM 3761 C C . MET B 1 93 ? -0.487 9.922 -11.523 1 93.5 93 MET B C 1
ATOM 3763 O O . MET B 1 93 ? 0.665 10.266 -11.242 1 93.5 93 MET B O 1
ATOM 3767 N N . PHE B 1 94 ? -0.866 8.695 -11.344 1 94.19 94 PHE B N 1
ATOM 3768 C CA . PHE B 1 94 ? -0.106 7.727 -10.555 1 94.19 94 PHE B CA 1
ATOM 3769 C C . PHE B 1 94 ? 1.263 7.48 -11.18 1 94.19 94 PHE B C 1
ATOM 3771 O O . PHE B 1 94 ? 2.25 7.293 -10.469 1 94.19 94 PHE B O 1
ATOM 3778 N N . GLU B 1 95 ? 1.347 7.453 -12.5 1 93.06 95 GLU B N 1
ATOM 3779 C CA . GLU B 1 95 ? 2.625 7.172 -13.148 1 93.06 95 GLU B CA 1
ATOM 3780 C C . GLU B 1 95 ? 3.697 8.164 -12.703 1 93.06 95 GLU B C 1
ATOM 3782 O O . GLU B 1 95 ? 4.727 7.762 -12.148 1 93.06 95 GLU B O 1
ATOM 3787 N N . PRO B 1 96 ? 3.473 9.484 -12.859 1 93.38 96 PRO B N 1
ATOM 3788 C CA . PRO B 1 96 ? 4.484 10.406 -12.352 1 93.38 96 PRO B CA 1
ATOM 3789 C C . PRO B 1 96 ? 4.547 10.43 -10.82 1 93.38 96 PRO B C 1
ATOM 3791 O O . PRO B 1 96 ? 5.598 10.727 -10.25 1 93.38 96 PRO B O 1
ATOM 3794 N N . TYR B 1 97 ? 3.447 10.172 -10.133 1 95.38 97 TYR B N 1
ATOM 3795 C CA . TYR B 1 97 ? 3.412 10.062 -8.68 1 95.38 97 TYR B CA 1
ATOM 3796 C C . TYR B 1 97 ? 4.359 8.977 -8.195 1 95.38 97 TYR B C 1
ATOM 3798 O O . TYR B 1 97 ? 5.117 9.188 -7.242 1 95.38 97 TYR B O 1
ATOM 3806 N N . PHE B 1 98 ? 4.363 7.895 -8.945 1 93.75 98 PHE B N 1
ATOM 3807 C CA . PHE B 1 98 ? 5.164 6.703 -8.68 1 93.75 98 PHE B CA 1
ATOM 3808 C C . PHE B 1 98 ? 6.645 6.996 -8.867 1 93.75 98 PHE B C 1
ATOM 3810 O O . PHE B 1 98 ? 7.488 6.445 -8.156 1 93.75 98 PHE B O 1
ATOM 3817 N N . ARG B 1 99 ? 6.961 7.926 -9.609 1 92.62 99 ARG B N 1
ATOM 3818 C CA . ARG B 1 99 ? 8.336 8.234 -9.977 1 92.62 99 ARG B CA 1
ATOM 3819 C C . ARG B 1 99 ? 8.938 9.281 -9.047 1 92.62 99 ARG B C 1
ATOM 3821 O O . ARG B 1 99 ? 10.156 9.359 -8.898 1 92.62 99 ARG B O 1
ATOM 3828 N N . THR B 1 100 ? 8.188 10.047 -8.438 1 94.56 100 THR B N 1
ATOM 3829 C CA . THR B 1 100 ? 8.594 11.281 -7.785 1 94.56 100 THR B CA 1
ATOM 3830 C C . THR B 1 100 ? 9.586 10.992 -6.66 1 94.56 100 THR B C 1
ATOM 3832 O O . THR B 1 100 ? 10.648 11.617 -6.59 1 94.56 100 THR B O 1
ATOM 3835 N N . PRO B 1 101 ? 9.312 10.047 -5.766 1 95.25 101 PRO B N 1
ATOM 3836 C CA . PRO B 1 101 ? 10.266 9.82 -4.672 1 95.25 101 PRO B CA 1
ATOM 3837 C C . PRO B 1 101 ? 11.625 9.336 -5.16 1 95.25 101 PRO B C 1
ATOM 3839 O O . PRO B 1 101 ? 12.656 9.734 -4.613 1 95.25 101 PRO B O 1
ATOM 3842 N N . GLY B 1 102 ? 11.609 8.523 -6.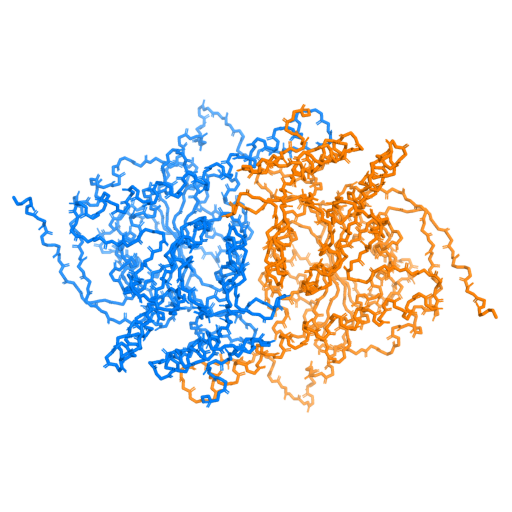152 1 92.25 102 GLY B N 1
ATOM 3843 C CA . GLY B 1 102 ? 12.867 8.031 -6.695 1 92.25 102 GLY B CA 1
ATOM 3844 C C . GLY B 1 102 ? 13.734 9.133 -7.281 1 92.25 102 GLY B C 1
ATOM 3845 O O . GLY B 1 102 ? 14.961 9.031 -7.277 1 92.25 102 GLY B O 1
ATOM 3846 N N . LEU B 1 103 ? 13.086 10.18 -7.754 1 91.81 103 LEU B N 1
ATOM 3847 C CA . LEU B 1 103 ? 13.789 11.328 -8.32 1 91.81 103 LEU B CA 1
ATOM 3848 C C . LEU B 1 103 ? 14.258 12.273 -7.219 1 91.81 103 LEU B C 1
ATOM 3850 O O . LEU B 1 103 ? 14.992 13.227 -7.484 1 91.81 103 LEU B O 1
ATOM 3854 N N . ARG B 1 104 ? 13.82 12 -6.02 1 93.38 104 ARG B N 1
ATOM 3855 C CA . ARG B 1 104 ? 14.172 12.812 -4.863 1 93.38 104 ARG B CA 1
ATOM 3856 C C . ARG B 1 104 ? 13.734 14.266 -5.055 1 93.38 104 ARG B C 1
ATOM 3858 O O . ARG B 1 104 ? 14.516 15.188 -4.832 1 93.38 104 ARG B O 1
ATOM 3865 N N . LEU B 1 105 ? 12.523 14.477 -5.492 1 94.44 105 LEU B N 1
ATOM 3866 C CA . LEU B 1 105 ? 11.992 15.812 -5.746 1 94.44 105 LEU B CA 1
ATOM 3867 C C . LEU B 1 105 ? 11.117 16.281 -4.59 1 94.44 105 LEU B C 1
ATOM 3869 O O . LEU B 1 105 ? 10.055 15.703 -4.344 1 94.44 105 LEU B O 1
ATOM 3873 N N . PRO B 1 106 ? 11.539 17.281 -3.93 1 96.31 106 PRO B N 1
ATOM 3874 C CA . PRO B 1 106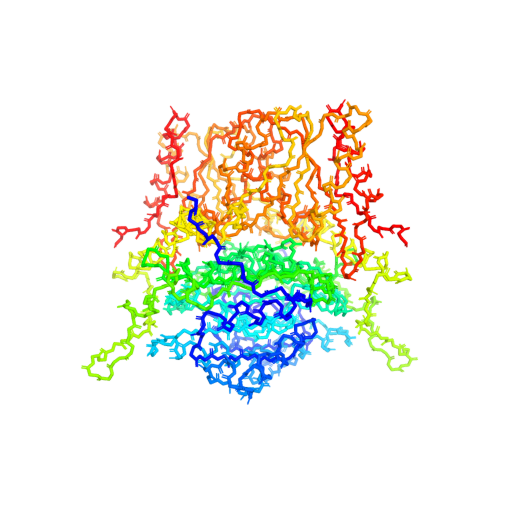 ? 10.695 17.812 -2.859 1 96.31 106 PRO B CA 1
ATOM 3875 C C . PRO B 1 106 ? 9.477 18.578 -3.391 1 96.31 106 PRO B C 1
ATOM 3877 O O . PRO B 1 106 ? 9.625 19.516 -4.168 1 96.31 106 PRO B O 1
ATOM 3880 N N . MET B 1 107 ? 8.359 18.109 -3.193 1 96.81 107 MET B N 1
ATOM 3881 C CA . MET B 1 107 ? 7.078 18.703 -3.582 1 96.81 107 MET B CA 1
ATOM 3882 C C . MET B 1 107 ? 6.039 18.516 -2.48 1 96.81 107 MET B C 1
ATOM 3884 O O . MET B 1 107 ? 6.156 17.625 -1.648 1 96.81 107 MET B O 1
ATOM 3888 N N . VAL B 1 108 ? 5.137 19.453 -2.463 1 98.56 108 VAL B N 1
ATOM 3889 C CA . VAL B 1 108 ? 4.016 19.312 -1.539 1 98.56 108 VAL B CA 1
ATOM 3890 C C . VAL B 1 108 ? 2.711 19.203 -2.322 1 98.56 108 VAL B C 1
ATOM 3892 O O . VAL B 1 108 ? 2.432 20.031 -3.193 1 98.56 108 VAL B O 1
ATOM 3895 N N . VAL B 1 109 ? 2.031 18.172 -2.121 1 98.38 109 VAL B N 1
ATOM 3896 C CA . VAL B 1 109 ? 0.735 17.922 -2.742 1 98.38 109 VAL B CA 1
ATOM 3897 C C . VAL B 1 109 ? -0.325 17.719 -1.662 1 98.38 109 VAL B C 1
ATOM 3899 O O . VAL B 1 109 ? -0.18 16.844 -0.803 1 98.38 109 VAL B O 1
ATOM 3902 N N . SER B 1 110 ? -1.358 18.562 -1.657 1 98.31 110 SER B N 1
ATOM 3903 C CA . SER B 1 110 ? -2.5 18.297 -0.785 1 98.31 110 SER B CA 1
ATOM 3904 C C . SER B 1 110 ? -3.383 17.188 -1.34 1 98.31 110 SER B C 1
ATOM 3906 O O . SER B 1 110 ? -3.85 17.266 -2.477 1 98.31 110 SER B O 1
ATOM 3908 N N . LEU B 1 111 ? -3.557 16.172 -0.558 1 97.75 111 LEU B N 1
ATOM 3909 C CA . LEU B 1 111 ? -4.523 15.141 -0.889 1 97.75 111 LEU B CA 1
ATOM 3910 C C . LEU B 1 111 ? -5.816 15.328 -0.1 1 97.75 111 LEU B C 1
ATOM 3912 O O . LEU B 1 111 ? -5.844 15.102 1.112 1 97.75 111 LEU B O 1
ATOM 3916 N N . VAL B 1 112 ? -6.793 15.836 -0.786 1 97.75 112 VAL B N 1
ATOM 3917 C CA . VAL B 1 112 ? -8.125 15.883 -0.191 1 97.75 112 VAL B CA 1
ATOM 3918 C C . VAL B 1 112 ? -8.773 14.5 -0.285 1 97.75 112 VAL B C 1
ATOM 3920 O O . VAL B 1 112 ? -9.422 14.18 -1.287 1 97.75 112 VAL B O 1
ATOM 3923 N N . THR B 1 113 ? -8.719 13.773 0.774 1 96.94 113 THR B N 1
ATOM 3924 C CA . THR B 1 113 ? -8.898 12.328 0.738 1 96.94 113 THR B CA 1
ATOM 3925 C C . THR B 1 113 ? -10.359 11.977 0.5 1 96.94 113 THR B C 1
ATOM 3927 O O . THR B 1 113 ? -11.258 12.641 1.013 1 96.94 113 THR B O 1
ATOM 3930 N N . ARG B 1 114 ? -10.578 11.055 -0.231 1 93.44 114 ARG B N 1
ATOM 3931 C CA . ARG B 1 114 ? -11.898 10.516 -0.526 1 93.44 114 ARG B CA 1
ATOM 3932 C C . ARG B 1 114 ? -11.828 9.016 -0.775 1 93.44 114 ARG B C 1
ATOM 3934 O O . ARG B 1 114 ? -10.742 8.438 -0.849 1 93.44 114 ARG B O 1
ATOM 3941 N N . ASP B 1 115 ? -12.984 8.383 -0.769 1 90.38 115 ASP B N 1
ATOM 3942 C CA . ASP B 1 115 ? -13.047 6.945 -1.023 1 90.38 115 ASP B CA 1
ATOM 3943 C C . ASP B 1 115 ? -12.844 6.641 -2.506 1 90.38 115 ASP B C 1
ATOM 3945 O O . ASP B 1 115 ? -12.711 7.555 -3.32 1 90.38 115 ASP B O 1
ATOM 3949 N N . ALA B 1 116 ? -12.641 5.41 -2.803 1 76.06 116 ALA B N 1
ATOM 3950 C CA . ALA B 1 116 ? -12.328 4.965 -4.156 1 76.06 116 ALA B CA 1
ATOM 3951 C C . ALA B 1 116 ? -13.539 5.09 -5.07 1 76.06 116 ALA B C 1
ATOM 3953 O O . ALA B 1 116 ? -14.672 5.199 -4.594 1 76.06 116 ALA B O 1
ATOM 3954 N N . VAL B 1 117 ? -13.344 5.02 -6.348 1 71.31 117 VAL B N 1
ATOM 3955 C CA . VAL B 1 117 ? -14.352 5.348 -7.352 1 71.31 117 VAL B CA 1
ATOM 3956 C C . VAL B 1 117 ? -15.258 4.145 -7.59 1 71.31 117 VAL B C 1
ATOM 3958 O O . VAL B 1 117 ? -16.281 4.254 -8.266 1 71.31 117 VAL B O 1
ATOM 3961 N N . SER B 1 118 ? -15.031 3.051 -7.074 1 77.81 118 SER B N 1
ATOM 3962 C CA . SER B 1 118 ? -15.977 1.949 -7.254 1 77.81 118 SER B CA 1
ATOM 3963 C C . SER B 1 118 ? -16.188 1.186 -5.953 1 77.81 118 SER B C 1
ATOM 3965 O O . SER B 1 118 ? -15.258 0.569 -5.43 1 77.81 118 SER B O 1
ATOM 3967 N N . PRO B 1 119 ? -17.531 1.39 -5.617 1 78.69 119 PRO B N 1
ATOM 3968 C CA . PRO B 1 119 ? -18.609 2.158 -6.223 1 78.69 119 PRO B CA 1
ATOM 3969 C C . PRO B 1 119 ? -18.312 3.654 -6.289 1 78.69 119 PRO B C 1
ATOM 3971 O O . PRO B 1 119 ? -17.594 4.18 -5.445 1 78.69 119 PRO B O 1
ATOM 3974 N N . THR B 1 120 ? -18.844 4.203 -7.281 1 78.94 120 THR B N 1
ATOM 3975 C CA . THR B 1 120 ? -18.578 5.621 -7.52 1 78.94 120 THR B CA 1
ATOM 3976 C C . THR B 1 120 ? -18.922 6.445 -6.281 1 78.94 120 THR B C 1
ATOM 3978 O O . THR B 1 120 ? -20.047 6.375 -5.773 1 78.94 120 THR B O 1
ATOM 3981 N N . CYS B 1 121 ? -17.891 7.109 -5.836 1 83.94 121 CYS B N 1
ATOM 3982 C CA . CYS B 1 121 ? -18.016 7.93 -4.637 1 83.94 121 CYS B CA 1
ATOM 3983 C C . CYS B 1 121 ? -17.219 9.219 -4.773 1 83.94 121 CYS B C 1
ATOM 3985 O O . CYS B 1 121 ? -16.109 9.211 -5.312 1 83.94 121 CYS B O 1
ATOM 3987 N N . VAL B 1 122 ? -17.922 10.32 -4.406 1 81.75 122 VAL B N 1
ATOM 3988 C CA . VAL B 1 122 ? -17.219 11.602 -4.465 1 81.75 122 VAL B CA 1
ATOM 3989 C C . VAL B 1 122 ? -17.062 12.172 -3.059 1 81.75 122 VAL B C 1
ATOM 3991 O O . VAL B 1 122 ? -16.672 13.328 -2.891 1 81.75 122 VAL B O 1
ATOM 3994 N N . TRP B 1 123 ? -17.375 11.312 -2.047 1 88.5 123 TRP B N 1
ATOM 3995 C CA . TRP B 1 123 ? -17.375 11.781 -0.664 1 88.5 123 TRP B CA 1
ATOM 3996 C C . TRP B 1 123 ? -16.141 11.305 0.079 1 88.5 123 TRP B C 1
ATOM 3998 O O . TRP B 1 123 ? -15.414 10.43 -0.41 1 88.5 123 TRP B O 1
ATOM 4008 N N . GLY B 1 124 ? -16.078 11.867 1.232 1 89.75 124 GLY B N 1
ATOM 4009 C CA . GLY B 1 124 ? -14.859 11.711 2.012 1 89.75 124 GLY B CA 1
ATOM 4010 C C . GLY B 1 124 ? -14.609 10.273 2.441 1 89.75 124 GLY B C 1
ATOM 4011 O O . GLY B 1 124 ? -15.555 9.5 2.613 1 89.75 124 GLY B O 1
ATOM 4012 N N . GLY B 1 125 ? -13.375 9.93 2.682 1 93.38 125 GLY B N 1
ATOM 4013 C CA . GLY B 1 125 ? -12.703 8.703 3.076 1 93.38 125 GLY B CA 1
ATOM 4014 C C . GLY B 1 125 ? -11.195 8.766 2.906 1 93.38 125 GLY B C 1
ATOM 4015 O O . GLY B 1 125 ? -10.648 9.812 2.551 1 93.38 125 GLY B O 1
ATOM 4016 N N . GLN B 1 126 ? -10.547 7.738 3.268 1 96.94 126 GLN B N 1
ATOM 4017 C CA . GLN B 1 126 ? -9.094 7.801 3.174 1 96.94 126 GLN B CA 1
ATOM 4018 C C . GLN B 1 126 ? -8.555 6.684 2.289 1 96.94 126 GLN B C 1
ATOM 4020 O O . GLN B 1 126 ? -7.355 6.391 2.312 1 96.94 126 GLN B O 1
ATOM 4025 N N . GLN B 1 127 ? -9.477 6.027 1.521 1 96.44 127 GLN B N 1
ATOM 4026 C CA . GLN B 1 127 ? -9.078 4.867 0.733 1 96.44 127 GLN B CA 1
ATOM 4027 C C . GLN B 1 127 ? -8.016 5.234 -0.295 1 96.44 127 GLN B C 1
ATOM 4029 O O . GLN B 1 127 ? -7.059 4.48 -0.5 1 96.44 127 GLN B O 1
ATOM 4034 N N . ASP B 1 128 ? -8.164 6.414 -0.92 1 95.75 128 ASP B N 1
ATOM 4035 C CA . ASP B 1 128 ? -7.223 6.844 -1.952 1 95.75 128 ASP B CA 1
ATOM 4036 C C . ASP B 1 128 ? -5.82 7.02 -1.378 1 95.75 128 ASP B C 1
ATOM 4038 O O . ASP B 1 128 ? -4.863 6.418 -1.87 1 95.75 128 ASP B O 1
ATOM 4042 N N . ALA B 1 129 ? -5.711 7.734 -0.294 1 96.88 129 ALA B N 1
ATOM 4043 C CA . ALA B 1 129 ? -4.41 7.992 0.32 1 96.88 129 ALA B CA 1
ATOM 4044 C C . ALA B 1 129 ? -3.783 6.699 0.835 1 96.88 129 ALA B C 1
ATOM 4046 O O . ALA B 1 129 ? -2.59 6.457 0.631 1 96.88 129 ALA B O 1
ATOM 4047 N N . MET B 1 130 ? -4.582 5.848 1.455 1 97.56 130 MET B N 1
ATOM 4048 C CA . MET B 1 130 ? -4.07 4.625 2.062 1 97.56 130 MET B CA 1
ATOM 4049 C C . MET B 1 130 ? -3.648 3.621 0.993 1 97.56 130 MET B C 1
ATOM 4051 O O . MET B 1 130 ? -2.74 2.818 1.212 1 97.56 130 MET B O 1
ATOM 4055 N N . THR B 1 131 ? -4.219 3.719 -0.166 1 95.94 131 THR B N 1
ATOM 4056 C CA . THR B 1 131 ? -3.898 2.809 -1.26 1 95.94 131 THR B CA 1
ATOM 4057 C C . THR B 1 131 ? -2.514 3.109 -1.827 1 95.94 131 THR B C 1
ATOM 4059 O O . THR B 1 131 ? -1.833 2.211 -2.324 1 95.94 131 THR B O 1
ATOM 4062 N N . VAL B 1 132 ? -2.039 4.363 -1.673 1 96.19 132 VAL B N 1
ATOM 4063 C CA . VAL B 1 132 ? -0.77 4.723 -2.297 1 96.19 132 VAL B CA 1
ATOM 4064 C C . VAL B 1 132 ? 0.284 4.969 -1.222 1 96.19 132 VAL B C 1
ATOM 4066 O O . VAL B 1 132 ? 1.325 5.574 -1.491 1 96.19 132 VAL B O 1
ATOM 4069 N N . LYS B 1 133 ? 0.045 4.445 -0.026 1 97.31 133 LYS B N 1
ATOM 4070 C CA . LYS B 1 133 ? 0.888 4.754 1.126 1 97.31 133 LYS B CA 1
ATOM 4071 C C . LYS B 1 133 ? 2.271 4.125 0.978 1 97.31 133 LYS B C 1
ATOM 4073 O O . LYS B 1 133 ? 3.197 4.473 1.715 1 97.31 133 LYS B O 1
ATOM 4078 N N . GLU B 1 134 ? 2.459 3.266 -0.003 1 96.25 134 GLU B N 1
ATOM 4079 C CA . GLU B 1 134 ? 3.713 2.527 -0.132 1 96.25 134 GLU B CA 1
ATOM 4080 C C . GLU B 1 134 ? 4.613 3.152 -1.191 1 96.25 134 GLU B C 1
ATOM 4082 O O . GLU B 1 134 ? 5.734 2.688 -1.416 1 96.25 134 GLU B O 1
ATOM 4087 N N . VAL B 1 135 ? 4.266 4.199 -1.805 1 96.19 135 VAL B N 1
ATOM 4088 C CA . VAL B 1 135 ? 4.93 4.703 -3.002 1 96.19 135 VAL B CA 1
ATOM 4089 C C . VAL B 1 135 ? 6.238 5.391 -2.619 1 96.19 135 VAL B C 1
ATOM 4091 O O . VAL B 1 135 ? 7.164 5.477 -3.43 1 96.19 135 VAL B O 1
ATOM 4094 N N . GLY B 1 136 ? 6.34 5.934 -1.383 1 96.81 136 GLY B N 1
ATOM 4095 C CA . GLY B 1 136 ? 7.578 6.578 -0.968 1 96.81 136 GLY B CA 1
ATOM 4096 C C . GLY B 1 136 ? 7.406 8.055 -0.659 1 96.81 136 GLY B C 1
ATOM 4097 O O . GLY B 1 136 ? 8.391 8.773 -0.475 1 96.81 136 GLY B O 1
ATOM 4098 N N . TRP B 1 137 ? 6.156 8.539 -0.614 1 98.44 137 TRP B N 1
ATOM 4099 C CA . TRP B 1 137 ? 5.852 9.898 -0.184 1 98.44 137 TRP B CA 1
ATOM 4100 C C . TRP B 1 137 ? 5.727 9.977 1.334 1 98.44 137 TRP B C 1
ATOM 4102 O O . TRP B 1 137 ? 5.324 9 1.979 1 98.44 137 TRP B O 1
ATOM 4112 N N . ILE B 1 138 ? 6.109 11.078 1.882 1 98.81 138 ILE B N 1
ATOM 4113 C CA . ILE B 1 138 ? 5.746 11.359 3.266 1 98.81 138 ILE B CA 1
ATOM 4114 C C . ILE B 1 138 ? 4.258 11.695 3.35 1 98.81 138 ILE B C 1
ATOM 4116 O O . ILE B 1 138 ? 3.73 12.414 2.498 1 98.81 138 ILE B O 1
ATOM 4120 N N . HIS B 1 139 ? 3.574 11.141 4.344 1 98.88 139 HIS B N 1
ATOM 4121 C CA . HIS B 1 139 ? 2.148 11.391 4.527 1 98.88 139 HIS B CA 1
ATOM 4122 C C . HIS B 1 139 ? 1.875 12.047 5.875 1 98.88 139 HIS B C 1
ATOM 4124 O O . HIS B 1 139 ? 2.172 11.469 6.926 1 98.88 139 HIS B O 1
ATOM 4130 N N . MET B 1 140 ? 1.287 13.227 5.867 1 98.88 140 MET B N 1
ATOM 4131 C CA . MET B 1 140 ? 0.832 13.914 7.07 1 98.88 140 MET B CA 1
ATOM 4132 C C . MET B 1 140 ? -0.679 14.125 7.039 1 98.88 140 MET B C 1
ATOM 4134 O O . MET B 1 140 ? -1.221 14.617 6.047 1 98.88 140 MET B O 1
ATOM 4138 N N . TYR B 1 141 ? -1.36 13.727 8.078 1 98.75 141 TYR B N 1
ATOM 4139 C CA . TYR B 1 141 ? -2.811 13.867 8.148 1 98.75 141 TYR B CA 1
ATOM 4140 C C . TYR B 1 141 ? -3.199 15 9.094 1 98.75 141 TYR B C 1
ATOM 4142 O O . TYR B 1 141 ? -2.605 15.148 10.164 1 98.75 141 TYR B O 1
ATOM 4150 N N . CYS B 1 142 ? -4.172 15.766 8.695 1 98.69 142 CYS B N 1
ATOM 4151 C CA . CYS B 1 142 ? -4.602 16.906 9.477 1 98.69 142 CYS B CA 1
ATOM 4152 C C . CYS B 1 142 ? -5.953 16.656 10.133 1 98.69 142 CYS B C 1
ATOM 4154 O O . CYS B 1 142 ? -6.797 15.945 9.57 1 98.69 142 CYS B O 1
ATOM 4156 N N . GLU B 1 143 ? -6.137 17.266 11.25 1 98.12 143 GLU B N 1
ATOM 4157 C CA . GLU B 1 143 ? -7.359 17.094 12.031 1 98.12 143 GLU B CA 1
ATOM 4158 C C . GLU B 1 143 ? -8.297 18.281 11.859 1 98.12 143 GLU B C 1
ATOM 4160 O O . GLU B 1 143 ? -9.516 18.141 11.977 1 98.12 143 GLU B O 1
ATOM 4165 N N . THR B 1 144 ? -7.75 19.5 11.648 1 98.06 144 THR B N 1
ATOM 4166 C CA . THR B 1 144 ? -8.539 20.734 11.617 1 98.06 144 THR B CA 1
ATOM 4167 C C . THR B 1 144 ? -8.109 21.625 10.469 1 98.06 144 THR B C 1
ATOM 4169 O O . THR B 1 144 ? -7.043 21.422 9.875 1 98.06 144 THR B O 1
ATOM 4172 N N . GLN B 1 145 ? -8.953 22.641 10.242 1 98 145 GLN B N 1
ATOM 4173 C CA . GLN B 1 145 ? -8.656 23.609 9.195 1 98 145 GLN B CA 1
ATOM 4174 C C . GLN B 1 145 ? -7.359 24.359 9.5 1 98 145 GLN B C 1
ATOM 4176 O O . GLN B 1 145 ? -6.527 24.562 8.609 1 98 145 GLN B O 1
ATOM 4181 N N . GLN B 1 146 ? -7.207 24.734 10.742 1 98.38 146 GLN B N 1
ATOM 4182 C CA . GLN B 1 146 ? -5.988 25.438 11.141 1 98.38 146 GLN B CA 1
ATOM 4183 C C . GLN B 1 146 ? -4.758 24.562 10.914 1 98.38 146 GLN B C 1
ATOM 4185 O O . GLN B 1 146 ? -3.721 25.047 10.453 1 98.38 146 GLN B O 1
ATOM 4190 N N . GLU B 1 147 ? -4.844 23.328 11.289 1 98.5 147 GLU B N 1
ATOM 4191 C CA . GLU B 1 147 ? -3.725 22.391 11.125 1 98.5 147 GLU B CA 1
ATOM 4192 C C . GLU B 1 147 ? -3.371 22.203 9.656 1 98.5 147 GLU B C 1
ATOM 4194 O O . GLU B 1 147 ? -2.201 22.016 9.312 1 98.5 147 GLU B O 1
ATOM 4199 N N . ILE B 1 148 ? -4.395 22.203 8.758 1 98.75 148 ILE B N 1
ATOM 4200 C CA . ILE B 1 148 ? -4.152 22.094 7.324 1 98.75 148 ILE B CA 1
ATOM 4201 C C . ILE B 1 148 ? -3.254 23.234 6.863 1 98.75 148 ILE B C 1
ATOM 4203 O O . ILE B 1 148 ? -2.207 23 6.25 1 98.75 148 ILE B O 1
ATOM 4207 N N . LEU B 1 149 ? -3.691 24.453 7.203 1 98.69 149 LEU B N 1
ATOM 4208 C CA . LEU B 1 149 ? -2.939 25.641 6.812 1 98.69 149 LEU B CA 1
ATOM 4209 C C . LEU B 1 149 ? -1.505 25.578 7.32 1 98.69 149 LEU B C 1
ATOM 4211 O O . LEU B 1 149 ? -0.559 25.781 6.562 1 98.69 149 LEU B O 1
ATOM 4215 N N . ASP B 1 150 ? -1.35 25.234 8.586 1 98.81 150 ASP B N 1
ATOM 4216 C CA . ASP B 1 150 ? -0.043 25.25 9.234 1 98.81 150 ASP B CA 1
ATOM 4217 C C . ASP B 1 150 ? 0.84 24.109 8.734 1 98.81 150 ASP B C 1
ATOM 4219 O O . ASP B 1 150 ? 2.064 24.234 8.688 1 98.81 150 ASP B O 1
ATOM 4223 N N . THR B 1 151 ? 0.272 23 8.336 1 98.88 151 THR B N 1
ATOM 4224 C CA . THR B 1 151 ? 1.034 21.828 7.949 1 98.88 151 THR B CA 1
ATOM 4225 C C . THR B 1 151 ? 1.691 22.016 6.586 1 98.88 151 THR B C 1
ATOM 4227 O O . THR B 1 151 ? 2.736 21.438 6.305 1 98.88 151 THR B O 1
ATOM 4230 N N . ILE B 1 152 ? 1.181 22.875 5.734 1 98.88 152 ILE B N 1
ATOM 4231 C CA . ILE B 1 152 ? 1.699 23.016 4.379 1 98.88 152 ILE B CA 1
ATOM 4232 C C . ILE B 1 152 ? 3.08 23.672 4.422 1 98.88 152 ILE B C 1
ATOM 4234 O O . ILE B 1 152 ? 4.047 23.125 3.881 1 98.88 152 ILE B O 1
ATOM 4238 N N . PRO B 1 153 ? 3.27 24.859 5.148 1 98.81 153 PRO B N 1
ATOM 4239 C CA . PRO B 1 153 ? 4.641 25.359 5.27 1 98.81 153 PRO B CA 1
ATOM 4240 C C . PRO B 1 153 ? 5.562 24.375 5.988 1 98.81 153 PRO B C 1
ATOM 4242 O O . PRO B 1 153 ? 6.734 24.234 5.621 1 98.81 153 PRO B O 1
ATOM 4245 N N . ILE B 1 154 ? 5.07 23.656 6.98 1 98.94 154 ILE B N 1
ATOM 4246 C CA . ILE B 1 154 ? 5.867 22.641 7.676 1 98.94 154 ILE B CA 1
ATOM 4247 C C . ILE B 1 154 ? 6.305 21.562 6.688 1 98.94 154 ILE B C 1
ATOM 4249 O O . ILE B 1 154 ? 7.465 21.141 6.699 1 98.94 154 ILE B O 1
ATOM 4253 N N . ALA B 1 155 ? 5.387 21.156 5.84 1 98.88 155 ALA B N 1
ATOM 4254 C CA . ALA B 1 155 ? 5.668 20.141 4.836 1 98.88 155 ALA B CA 1
ATOM 4255 C C . ALA B 1 155 ? 6.781 20.594 3.893 1 98.88 155 ALA B C 1
ATOM 4257 O O . ALA B 1 155 ? 7.648 19.797 3.525 1 98.88 155 ALA B O 1
ATOM 4258 N N . TYR B 1 156 ? 6.766 21.875 3.482 1 98.81 156 TYR B N 1
ATOM 4259 C CA . TYR B 1 156 ? 7.82 22.391 2.611 1 98.81 156 TYR B CA 1
ATOM 4260 C C . TYR B 1 156 ? 9.172 22.359 3.316 1 98.81 156 TYR B C 1
ATOM 4262 O O . TYR B 1 156 ? 10.18 21.984 2.721 1 98.81 156 TYR B O 1
ATOM 4270 N N . LYS B 1 157 ? 9.156 22.812 4.566 1 98.69 157 LYS B N 1
ATOM 4271 C CA . LYS B 1 157 ? 10.398 22.812 5.328 1 98.69 157 LYS B CA 1
ATOM 4272 C C . LYS B 1 157 ? 10.992 21.406 5.414 1 98.69 157 LYS B C 1
ATOM 4274 O O . LYS B 1 157 ? 12.203 21.234 5.293 1 98.69 157 LYS B O 1
ATOM 4279 N N . VAL B 1 158 ? 10.141 20.438 5.609 1 98.81 158 VAL B N 1
ATOM 4280 C CA . VAL B 1 158 ? 10.57 19.047 5.707 1 98.81 158 VAL B CA 1
ATOM 4281 C C . VAL B 1 158 ? 11.023 18.531 4.34 1 98.81 158 VAL B 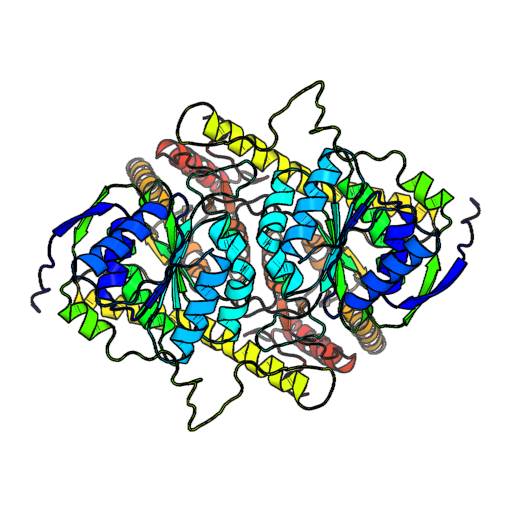C 1
ATOM 4283 O O . VAL B 1 158 ? 12.117 17.984 4.203 1 98.81 158 VAL B O 1
ATOM 4286 N N . ALA B 1 159 ? 10.234 18.734 3.311 1 98.56 159 ALA B N 1
ATOM 4287 C CA . ALA B 1 159 ? 10.484 18.219 1.969 1 98.56 159 ALA B CA 1
ATOM 4288 C C . ALA B 1 159 ? 11.805 18.75 1.408 1 98.56 159 ALA B C 1
ATOM 4290 O O . ALA B 1 159 ? 12.539 18.016 0.748 1 98.56 159 ALA B O 1
ATOM 4291 N N . GLU B 1 160 ? 12.086 20.016 1.696 1 97.94 160 GLU B N 1
ATOM 4292 C CA . GLU B 1 160 ? 13.219 20.703 1.083 1 97.94 160 GLU B CA 1
ATOM 4293 C C . GLU B 1 160 ? 14.477 20.547 1.933 1 97.94 160 GLU B C 1
ATOM 4295 O O . GLU B 1 160 ? 15.562 20.984 1.528 1 97.94 160 GLU B O 1
ATOM 4300 N N . HIS B 1 161 ? 14.312 19.953 3.084 1 97.94 161 HIS B N 1
ATOM 4301 C CA . HIS B 1 161 ? 15.5 19.75 3.91 1 97.94 161 HIS B CA 1
ATOM 4302 C C . HIS B 1 161 ? 16.531 18.875 3.191 1 97.94 161 HIS B C 1
ATOM 4304 O O . HIS B 1 161 ? 16.172 17.859 2.6 1 97.94 161 HIS B O 1
ATOM 4310 N N . PRO B 1 162 ? 17.812 19.188 3.316 1 96.06 162 PRO B N 1
ATOM 4311 C CA . PRO B 1 162 ? 18.844 18.469 2.572 1 96.06 162 PRO B CA 1
ATOM 4312 C C . PRO B 1 162 ? 18.922 17 2.943 1 96.06 162 PRO B C 1
ATOM 4314 O O . PRO B 1 162 ? 19.281 16.156 2.107 1 96.06 162 PRO B O 1
ATOM 4317 N N . ASP B 1 163 ? 18.562 16.656 4.105 1 97.19 163 ASP B N 1
ATOM 4318 C CA . ASP B 1 163 ? 18.625 15.258 4.551 1 97.19 163 ASP B CA 1
ATOM 4319 C C . ASP B 1 163 ? 17.391 14.484 4.133 1 97.19 163 ASP B C 1
ATOM 4321 O O . ASP B 1 163 ? 17.328 13.266 4.293 1 97.19 163 ASP B O 1
ATOM 4325 N N . VAL B 1 164 ? 16.328 15.117 3.561 1 97.88 164 VAL B N 1
ATOM 4326 C CA . VAL B 1 164 ? 15.07 14.469 3.232 1 97.88 164 VAL B CA 1
ATOM 4327 C C . VAL B 1 164 ? 14.867 14.461 1.719 1 97.88 164 VAL B C 1
ATOM 4329 O O . VAL B 1 164 ? 15.055 13.43 1.068 1 97.88 164 VAL B O 1
ATOM 4332 N N . MET B 1 165 ? 14.609 15.562 1.085 1 97.25 165 MET B N 1
ATOM 4333 C CA . MET B 1 165 ? 14.414 15.727 -0.353 1 97.25 165 MET B CA 1
ATOM 4334 C C . MET B 1 165 ? 13.414 14.711 -0.89 1 97.25 165 MET B C 1
ATOM 4336 O O . MET B 1 165 ? 13.695 14.008 -1.863 1 97.25 165 MET B O 1
ATOM 4340 N N . LEU B 1 166 ? 12.273 14.602 -0.257 1 98 166 LEU B N 1
ATOM 4341 C CA . LEU B 1 166 ? 11.172 13.727 -0.641 1 98 166 LEU B CA 1
ATOM 4342 C C . LEU B 1 166 ? 9.867 14.508 -0.742 1 98 166 LEU B C 1
ATOM 4344 O O . LEU B 1 166 ? 9.703 15.539 -0.088 1 98 166 LEU B O 1
ATOM 4348 N N . PRO B 1 167 ? 9 14.086 -1.57 1 98.38 167 PRO B N 1
ATOM 4349 C CA . PRO B 1 167 ? 7.695 14.742 -1.662 1 98.38 167 PRO B CA 1
ATOM 4350 C C . PRO B 1 167 ? 6.801 14.453 -0.456 1 98.38 167 PRO B C 1
ATOM 4352 O O . PRO B 1 167 ? 6.965 13.43 0.208 1 98.38 167 PRO B O 1
ATOM 4355 N N . VAL B 1 168 ? 5.891 15.367 -0.155 1 98.81 168 VAL B N 1
ATOM 4356 C CA . VAL B 1 168 ? 5.031 15.258 1.018 1 98.81 168 VAL B CA 1
ATOM 4357 C C . VAL B 1 168 ? 3.568 15.406 0.603 1 98.81 168 VAL B C 1
ATOM 4359 O O . VAL B 1 168 ? 3.213 16.344 -0.106 1 98.81 168 VAL B O 1
ATOM 4362 N N . ASN B 1 169 ? 2.771 14.438 1.023 1 98.81 169 ASN B N 1
ATOM 4363 C CA . ASN B 1 169 ? 1.321 14.594 0.976 1 98.81 169 ASN B CA 1
ATOM 4364 C C . ASN B 1 169 ? 0.778 15.203 2.264 1 98.81 169 ASN B C 1
ATOM 4366 O O . ASN B 1 169 ? 0.993 14.664 3.352 1 98.81 169 ASN B O 1
ATOM 4370 N N . VAL B 1 170 ? 0.138 16.312 2.119 1 98.81 170 VAL B N 1
ATOM 4371 C CA . VAL B 1 170 ? -0.661 16.844 3.219 1 98.81 170 VAL B CA 1
ATOM 4372 C C . VAL B 1 170 ? -2.121 16.438 3.041 1 98.81 170 VAL B C 1
ATOM 4374 O O . VAL B 1 170 ? -2.818 16.969 2.172 1 98.81 170 VAL B O 1
ATOM 4377 N N . ASN B 1 171 ? -2.564 15.539 3.918 1 98.75 171 ASN B N 1
ATOM 4378 C CA . ASN B 1 171 ? -3.869 14.906 3.742 1 98.75 171 ASN B CA 1
ATOM 4379 C C . ASN B 1 171 ? -4.926 15.547 4.637 1 98.75 171 ASN B C 1
ATOM 4381 O O . ASN B 1 171 ? -4.676 15.797 5.82 1 98.75 171 ASN B O 1
ATOM 4385 N N . HIS B 1 172 ? -6.035 15.883 4.094 1 98.31 172 HIS B N 1
ATOM 4386 C CA . HIS B 1 172 ? -7.191 16.281 4.891 1 98.31 172 HIS B CA 1
ATOM 4387 C C . HIS B 1 172 ? -8.477 15.672 4.332 1 98.31 172 HIS B C 1
ATOM 4389 O O . HIS B 1 172 ? -8.625 15.547 3.115 1 98.31 172 HIS B O 1
ATOM 4395 N N . ASP B 1 173 ? -9.352 15.266 5.207 1 96.62 173 ASP B N 1
ATOM 4396 C CA . ASP B 1 173 ? -10.516 14.461 4.875 1 96.62 173 ASP B CA 1
ATOM 4397 C C . ASP B 1 173 ? -11.508 15.242 4.016 1 96.62 173 ASP B C 1
ATOM 4399 O O . ASP B 1 173 ? -11.961 16.312 4.414 1 96.62 173 ASP B O 1
ATOM 4403 N N . GLY B 1 174 ? -11.828 14.672 2.902 1 94.75 174 GLY B N 1
ATOM 4404 C CA . GLY B 1 174 ? -12.828 15.273 2.029 1 94.75 174 GLY B CA 1
ATOM 4405 C C . GLY B 1 174 ? -14.188 15.414 2.682 1 94.75 174 GLY B C 1
ATOM 4406 O O . GLY B 1 174 ? -14.586 14.57 3.49 1 94.75 174 GLY B O 1
ATOM 4407 N N . ASN B 1 175 ? -14.93 16.453 2.332 1 90.06 175 ASN B N 1
ATOM 4408 C CA . ASN B 1 175 ? -16.266 16.812 2.777 1 90.06 175 ASN B CA 1
ATOM 4409 C C . ASN B 1 175 ? -16.281 17.266 4.234 1 90.06 175 ASN B C 1
ATOM 4411 O O . ASN B 1 175 ? -17 18.188 4.598 1 90.06 175 ASN B O 1
ATOM 4415 N N . TYR B 1 176 ? -15.445 16.672 5.031 1 91 176 TYR B N 1
ATOM 4416 C CA . TYR B 1 176 ? -15.422 17.031 6.445 1 91 176 TYR B CA 1
ATOM 4417 C C . TYR B 1 176 ? -14.539 18.25 6.688 1 91 176 TYR B C 1
ATOM 4419 O O . TYR B 1 176 ? -15.008 19.266 7.203 1 91 176 TYR B O 1
ATOM 4427 N N . LEU B 1 177 ? -13.352 18.062 6.242 1 94.38 177 LEU B N 1
ATOM 4428 C CA . LEU B 1 177 ? -12.445 19.203 6.398 1 94.38 177 LEU B CA 1
ATOM 4429 C C . LEU B 1 177 ? -12.492 20.109 5.176 1 94.38 177 LEU B C 1
ATOM 4431 O O . LEU B 1 177 ? -12.484 21.344 5.305 1 94.38 177 LEU B O 1
ATOM 4435 N N . SER B 1 178 ? -12.602 19.531 4.047 1 94.75 178 SER B N 1
ATOM 4436 C CA . SER B 1 178 ? -12.5 20.297 2.809 1 94.75 178 SER B CA 1
ATOM 4437 C C . SER B 1 178 ? -13.578 21.359 2.73 1 94.75 178 SER B C 1
ATOM 4439 O O . SER B 1 178 ? -13.32 22.469 2.264 1 94.75 178 SER B O 1
ATOM 4441 N N . TYR B 1 179 ? -14.789 21.016 3.248 1 93.06 179 TYR B N 1
ATOM 4442 C CA . TYR B 1 179 ? -15.898 21.953 3.145 1 93.06 179 TYR B CA 1
ATOM 4443 C C . TYR B 1 179 ? -16.312 22.453 4.523 1 93.06 179 TYR B C 1
ATOM 4445 O O . TYR B 1 179 ? -17.156 23.344 4.637 1 93.06 179 TYR B O 1
ATOM 4453 N N . GLY B 1 180 ? -15.703 21.844 5.555 1 93.69 180 GLY B N 1
ATOM 4454 C CA . GLY B 1 180 ? -15.984 22.344 6.891 1 93.69 180 GLY B CA 1
ATOM 4455 C C . GLY B 1 180 ? -15.383 23.719 7.152 1 93.69 180 GLY B C 1
ATOM 4456 O O . GLY B 1 180 ? -14.227 23.969 6.801 1 93.69 180 GLY B O 1
ATOM 4457 N N . VAL B 1 181 ? -16.219 24.594 7.699 1 95.94 181 VAL B N 1
ATOM 4458 C CA . VAL B 1 181 ? -15.773 25.969 7.922 1 95.94 181 VAL B CA 1
ATOM 4459 C C . VAL B 1 181 ? -15.359 26.156 9.383 1 95.94 181 VAL B C 1
ATOM 4461 O O . VAL B 1 181 ? -16.016 25.641 10.289 1 95.94 181 VAL B O 1
ATOM 4464 N N . ALA B 1 182 ? -14.234 26.766 9.586 1 96.62 182 ALA B N 1
ATOM 4465 C CA . ALA B 1 182 ? -13.727 27.016 10.93 1 96.62 182 ALA B CA 1
ATOM 4466 C C . ALA B 1 182 ? -12.914 28.312 10.969 1 96.62 182 ALA B C 1
ATOM 4468 O O . ALA B 1 182 ? -12.586 28.875 9.93 1 96.62 182 ALA B O 1
ATOM 4469 N N . ARG B 1 183 ? -12.742 28.719 12.18 1 96.62 183 ARG B N 1
ATOM 4470 C CA . ARG B 1 183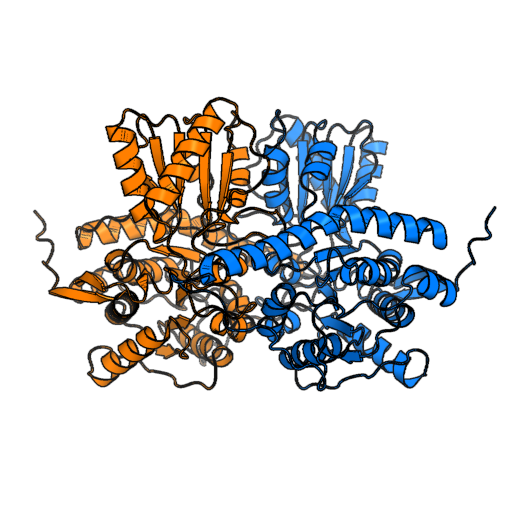 ? -11.852 29.844 12.422 1 96.62 183 ARG B CA 1
ATOM 4471 C C . ARG B 1 183 ? -10.391 29.453 12.203 1 96.62 183 ARG B C 1
ATOM 4473 O O . ARG B 1 183 ? -9.945 28.422 12.688 1 96.62 183 ARG B O 1
ATOM 4480 N N . VAL B 1 184 ? -9.672 30.219 11.43 1 97 184 VAL B N 1
ATOM 4481 C CA . VAL B 1 184 ? -8.258 29.969 11.133 1 97 184 VAL B CA 1
ATOM 4482 C C . VAL B 1 184 ? -7.469 31.266 11.312 1 97 184 VAL B C 1
ATOM 4484 O O . VAL B 1 184 ? -7.934 32.344 10.938 1 97 184 VAL B O 1
ATOM 4487 N N . GLU B 1 185 ? -6.391 31.141 11.961 1 97.12 185 GLU B N 1
ATOM 4488 C CA . GLU B 1 185 ? -5.48 32.281 12.102 1 97.12 185 GLU B CA 1
ATOM 4489 C C . GLU B 1 185 ? -4.363 32.219 11.062 1 97.12 185 GLU B C 1
ATOM 4491 O O . GLU B 1 185 ? -3.621 31.25 10.992 1 97.12 185 GLU B O 1
ATOM 4496 N N . LEU B 1 186 ? -4.258 33.25 10.273 1 96.94 186 LEU B N 1
ATOM 4497 C CA . LEU B 1 186 ? -3.219 33.344 9.25 1 96.94 186 LEU B CA 1
ATOM 4498 C C . LEU B 1 186 ? -1.939 33.938 9.836 1 96.94 186 LEU B C 1
ATOM 4500 O O . LEU B 1 186 ? -1.956 35.062 10.391 1 96.94 186 LEU B O 1
ATOM 4504 N N . PRO B 1 187 ? -0.927 33.219 9.742 1 96.56 187 PRO B N 1
ATOM 4505 C CA . PRO B 1 187 ? 0.331 33.844 10.156 1 96.56 187 PRO B CA 1
ATOM 4506 C C . PRO B 1 187 ? 0.772 34.938 9.203 1 96.56 187 PRO B C 1
ATOM 4508 O O . PRO B 1 187 ? 0.38 34.969 8.031 1 96.56 187 PRO B O 1
ATOM 4511 N N . ASP B 1 188 ? 1.563 35.875 9.734 1 96 188 ASP B N 1
ATOM 4512 C CA . ASP B 1 188 ? 2.152 36.875 8.875 1 96 188 ASP B CA 1
ATOM 4513 C C . ASP B 1 188 ? 3.098 36.25 7.848 1 96 188 ASP B C 1
ATOM 4515 O O . ASP B 1 188 ? 3.82 35.312 8.164 1 96 188 ASP B O 1
ATOM 4519 N N . GLN B 1 189 ? 3.057 36.875 6.664 1 96.81 189 GLN B N 1
ATOM 4520 C CA . GLN B 1 189 ? 3.93 36.406 5.598 1 96.81 189 GLN B CA 1
ATOM 4521 C C . GLN B 1 189 ? 5.383 36.344 6.055 1 96.81 189 GLN B C 1
ATOM 4523 O O . GLN B 1 189 ? 6.121 35.406 5.711 1 96.81 189 GLN B O 1
ATOM 4528 N N . SER B 1 190 ? 5.777 37.375 6.82 1 97.06 190 SER B N 1
ATOM 4529 C CA . SER B 1 190 ? 7.168 37.469 7.254 1 97.06 190 SER B CA 1
ATOM 4530 C C . SER B 1 190 ? 7.551 36.312 8.148 1 97.06 190 SER B C 1
ATOM 4532 O O . SER B 1 190 ? 8.695 35.844 8.133 1 97.06 190 SER B O 1
ATOM 4534 N N . VAL B 1 191 ? 6.578 35.812 8.93 1 97.44 191 VAL B N 1
ATOM 4535 C CA . VAL B 1 191 ? 6.82 34.688 9.82 1 97.44 191 VAL B CA 1
ATOM 4536 C C . VAL B 1 191 ? 7.066 33.406 8.992 1 97.44 191 VAL B C 1
ATOM 4538 O O . VAL B 1 191 ? 8 32.656 9.273 1 97.44 191 VAL B O 1
ATOM 4541 N N . VAL B 1 192 ? 6.281 33.188 7.977 1 98.25 192 VAL B N 1
ATOM 4542 C CA . VAL B 1 192 ? 6.406 32 7.129 1 98.25 192 VAL B CA 1
ATOM 4543 C C . VAL B 1 192 ? 7.691 32.094 6.309 1 98.25 192 VAL B C 1
ATOM 4545 O O . VAL B 1 192 ? 8.383 31.094 6.121 1 98.25 192 VAL B O 1
ATOM 4548 N N . ASP B 1 193 ? 8.008 33.344 5.848 1 98 193 ASP B N 1
ATOM 4549 C CA . ASP B 1 193 ? 9.258 33.531 5.125 1 98 193 ASP B CA 1
ATOM 4550 C C . ASP B 1 193 ? 10.461 33.156 5.984 1 98 193 ASP B C 1
ATOM 4552 O O . ASP B 1 193 ? 11.383 32.5 5.512 1 98 193 ASP B O 1
ATOM 4556 N N . ALA B 1 194 ? 10.406 33.594 7.184 1 97.88 194 ALA B N 1
ATOM 4557 C CA . ALA B 1 194 ? 11.508 33.312 8.094 1 97.88 194 ALA B CA 1
ATOM 4558 C C . ALA B 1 194 ? 11.57 31.812 8.422 1 97.88 194 ALA B C 1
ATOM 4560 O O . ALA B 1 194 ? 12.648 31.266 8.602 1 97.88 194 ALA B O 1
ATOM 4561 N N . PHE B 1 195 ? 10.445 31.219 8.555 1 98.31 195 PHE B N 1
ATOM 4562 C CA . PHE B 1 195 ? 10.336 29.797 8.859 1 98.31 195 PHE B CA 1
ATOM 4563 C C . PHE B 1 195 ? 10.922 28.953 7.727 1 98.31 195 PHE B C 1
ATOM 4565 O O . PHE B 1 195 ? 11.695 28.031 7.973 1 98.31 195 PHE B O 1
ATOM 4572 N N . LEU B 1 196 ? 10.617 29.234 6.457 1 98.12 196 LEU B N 1
ATOM 4573 C CA . LEU B 1 196 ? 11.016 28.438 5.301 1 98.12 196 LEU B CA 1
ATOM 4574 C C . LEU B 1 196 ? 12.422 28.797 4.848 1 98.12 196 LEU B C 1
ATOM 4576 O O . LEU B 1 196 ? 13.148 27.953 4.328 1 98.12 196 LEU B O 1
ATOM 4580 N N . GLY B 1 197 ? 12.781 30.062 5.102 1 95.81 197 GLY B N 1
ATOM 4581 C CA . GLY B 1 197 ? 14.086 30.5 4.633 1 95.81 197 GLY B CA 1
ATOM 4582 C C . GLY B 1 197 ? 14.25 30.391 3.129 1 95.81 197 GLY B C 1
ATOM 4583 O O . GLY B 1 197 ? 13.297 30.609 2.379 1 95.81 197 GLY B O 1
ATOM 4584 N N . GLU B 1 198 ? 15.516 30.156 2.713 1 92.38 198 GLU B N 1
ATOM 4585 C CA . GLU B 1 198 ? 15.828 30.016 1.292 1 92.38 198 GLU B CA 1
ATOM 4586 C C . GLU B 1 198 ? 15.312 28.688 0.738 1 92.38 198 GLU B C 1
ATOM 4588 O O . GLU B 1 198 ? 15.422 27.656 1.396 1 92.38 198 GLU B O 1
ATOM 4593 N N . LYS B 1 199 ? 14.805 28.781 -0.448 1 91.06 199 LYS B N 1
ATOM 4594 C CA . LYS B 1 199 ? 14.32 27.578 -1.121 1 91.06 199 LYS B CA 1
ATOM 4595 C C . LYS B 1 199 ? 15.469 26.625 -1.423 1 91.06 199 LYS B C 1
ATOM 4597 O O . LYS B 1 199 ? 16.516 27.031 -1.942 1 91.06 199 LYS B O 1
ATOM 4602 N N . GLN B 1 200 ? 15.328 25.406 -1.033 1 89.44 200 GLN B N 1
ATOM 4603 C CA . GLN B 1 200 ? 16.281 24.344 -1.332 1 89.44 200 GLN B CA 1
ATOM 4604 C C . GLN B 1 200 ? 15.602 23.203 -2.09 1 89.44 200 GLN B C 1
ATOM 4606 O O . GLN B 1 200 ? 15.352 22.125 -1.524 1 89.44 200 GLN B O 1
ATOM 4611 N N . VAL B 1 201 ? 15.461 23.312 -3.404 1 91.38 201 VAL B N 1
ATOM 4612 C CA . VAL B 1 201 ? 14.547 22.438 -4.129 1 91.38 201 VAL B CA 1
ATOM 4613 C C . VAL B 1 201 ? 15.344 21.469 -4.996 1 91.38 201 VAL B C 1
ATOM 4615 O O . VAL B 1 201 ? 14.859 20.375 -5.312 1 91.38 201 VAL B O 1
ATOM 4618 N N . ASN B 1 202 ? 16.562 21.812 -5.457 1 87.12 202 ASN B N 1
ATOM 4619 C CA . ASN B 1 202 ? 17.203 20.953 -6.438 1 87.12 202 ASN B CA 1
ATOM 4620 C C . ASN B 1 202 ? 18.719 21 -6.324 1 87.12 202 ASN B C 1
ATOM 4622 O O . ASN B 1 202 ? 19.438 20.844 -7.32 1 87.12 202 ASN B O 1
ATOM 4626 N N . TRP B 1 203 ? 19.203 21.281 -5.18 1 81.75 203 TRP B N 1
ATOM 4627 C CA . TRP B 1 203 ? 20.641 21.422 -4.984 1 81.75 203 TRP B CA 1
ATOM 4628 C C . TRP B 1 203 ? 21.391 20.172 -5.406 1 81.75 203 TRP B C 1
ATOM 4630 O O . TRP B 1 203 ? 22.531 20.234 -5.844 1 81.75 203 TRP B O 1
ATOM 4640 N N . HIS B 1 204 ? 20.672 19.047 -5.348 1 79.06 204 HIS B N 1
ATOM 4641 C CA . HIS B 1 204 ? 21.312 17.766 -5.625 1 79.06 204 HIS B CA 1
ATOM 4642 C C . HIS B 1 204 ? 21.188 17.391 -7.102 1 79.06 204 HIS B C 1
ATOM 4644 O O . HIS B 1 204 ? 21.953 16.562 -7.602 1 79.06 204 HIS B O 1
ATOM 4650 N N . ALA B 1 205 ? 20.141 17.891 -7.766 1 75.94 205 ALA B N 1
ATOM 4651 C CA . ALA B 1 205 ? 19.906 17.609 -9.172 1 75.94 205 ALA B CA 1
ATOM 4652 C C . ALA B 1 205 ? 19.297 18.812 -9.891 1 75.94 205 ALA B C 1
ATOM 4654 O O . ALA B 1 205 ? 18.078 19.016 -9.844 1 75.94 205 ALA B O 1
ATOM 4655 N N . CYS B 1 206 ? 20.156 19.625 -10.469 1 75.75 206 CYS B N 1
ATOM 4656 C CA . CYS B 1 206 ? 19.703 20.844 -11.133 1 75.75 206 CYS B CA 1
ATOM 4657 C C . CYS B 1 206 ? 20.016 20.797 -12.625 1 75.75 206 CYS B C 1
ATOM 4659 O O . CYS B 1 206 ? 21.156 20.531 -13.016 1 75.75 206 CYS B O 1
ATOM 4661 N N . LEU B 1 207 ? 18.875 20.891 -13.273 1 74.06 207 LEU B N 1
ATOM 4662 C CA . LEU B 1 207 ? 19.094 21 -14.711 1 74.06 207 LEU B CA 1
ATOM 4663 C C . LEU B 1 207 ? 19.75 22.344 -15.055 1 74.06 207 LEU B C 1
ATOM 4665 O O . LEU B 1 207 ? 19.219 23.406 -14.719 1 74.06 207 LEU B O 1
ATOM 4669 N N . ASP B 1 208 ? 20.969 22.172 -15.461 1 74.5 208 ASP B N 1
ATOM 4670 C CA . ASP B 1 208 ? 21.766 23.312 -15.867 1 74.5 208 ASP B CA 1
ATOM 4671 C C . ASP B 1 208 ? 22.391 23.094 -17.25 1 74.5 208 ASP B C 1
ATOM 4673 O O . ASP B 1 208 ? 23.25 22.234 -17.422 1 74.5 208 ASP B O 1
ATOM 4677 N N . PRO B 1 209 ? 21.844 23.812 -18.125 1 75.56 209 PRO B N 1
ATOM 4678 C CA . PRO B 1 209 ? 22.391 23.625 -19.469 1 75.56 209 PRO B CA 1
ATOM 4679 C C . PRO B 1 209 ? 23.906 23.781 -19.516 1 75.56 209 PRO B C 1
ATOM 4681 O O . PRO B 1 209 ? 24.562 23.219 -20.375 1 75.56 209 PRO B O 1
ATOM 4684 N N . GLU B 1 210 ? 24.422 24.516 -18.625 1 78.5 210 GLU B N 1
ATOM 4685 C CA . GLU B 1 210 ? 25.859 24.719 -18.594 1 78.5 210 GLU B CA 1
ATOM 4686 C C . GLU B 1 210 ? 26.578 23.547 -17.906 1 78.5 210 GLU B C 1
ATOM 4688 O O . GLU B 1 210 ? 27.797 23.391 -18.062 1 78.5 210 GLU B O 1
ATOM 4693 N N . ARG B 1 211 ? 25.844 22.781 -17.188 1 72.94 211 ARG B N 1
ATOM 4694 C CA . ARG B 1 211 ? 26.359 21.578 -16.547 1 72.94 211 ARG B CA 1
ATOM 4695 C C . ARG B 1 211 ? 25.422 20.391 -16.766 1 72.94 211 ARG B C 1
ATOM 4697 O O . ARG B 1 211 ? 24.781 19.922 -15.828 1 72.94 211 ARG B O 1
ATOM 4704 N N . PRO B 1 212 ? 25.453 19.922 -18.016 1 71.19 212 PRO B N 1
ATOM 4705 C CA . PRO B 1 212 ? 24.469 18.875 -18.344 1 71.19 212 PRO B CA 1
ATOM 4706 C C . PRO B 1 212 ? 24.656 17.625 -17.484 1 71.19 212 PRO B C 1
ATOM 4708 O O . PRO B 1 212 ? 25.797 17.25 -17.172 1 71.19 212 PRO B O 1
ATOM 4711 N N . MET B 1 213 ? 23.5 17.203 -16.922 1 69.44 213 MET B N 1
ATOM 4712 C CA . MET B 1 213 ? 23.484 15.945 -16.203 1 69.44 213 MET B CA 1
ATOM 4713 C C . MET B 1 213 ? 22.281 15.094 -16.594 1 69.44 213 MET B C 1
ATOM 4715 O O . MET B 1 213 ? 21.266 15.625 -17.047 1 69.44 213 MET B O 1
ATOM 4719 N N . ALA B 1 214 ? 22.562 13.805 -16.562 1 68.12 214 ALA B N 1
ATOM 4720 C CA . ALA B 1 214 ? 21.422 12.898 -16.766 1 68.12 214 ALA B CA 1
ATOM 4721 C C . ALA B 1 214 ? 20.688 12.656 -15.453 1 68.12 214 ALA B C 1
ATOM 4723 O O . ALA B 1 214 ? 21.281 12.312 -14.438 1 68.12 214 ALA B O 1
ATOM 4724 N N . VAL B 1 215 ? 19.5 13.125 -15.547 1 72.88 215 VAL B N 1
ATOM 4725 C CA . VAL B 1 215 ? 18.625 12.836 -14.414 1 72.88 215 VAL B CA 1
ATOM 4726 C C . VAL B 1 215 ? 17.875 11.531 -14.648 1 72.88 215 VAL B C 1
ATOM 4728 O O . VAL B 1 215 ? 17.234 11.359 -15.695 1 72.88 215 VAL B O 1
ATOM 4731 N N . ASP B 1 216 ? 18.016 10.609 -13.789 1 74.88 216 ASP B N 1
ATOM 4732 C CA . ASP B 1 216 ? 17.297 9.352 -13.797 1 74.88 216 ASP B CA 1
ATOM 4733 C C . ASP B 1 216 ? 17.812 8.422 -14.891 1 74.88 216 ASP B C 1
ATOM 4735 O O . ASP B 1 216 ? 17.047 7.922 -15.719 1 74.88 216 ASP B O 1
ATOM 4739 N N . PRO B 1 217 ? 19.078 8.18 -14.891 1 73.12 217 PRO B N 1
ATOM 4740 C CA . PRO B 1 217 ? 19.625 7.262 -15.898 1 73.12 217 PRO B CA 1
ATOM 4741 C C . PRO B 1 217 ? 19.203 5.812 -15.648 1 73.12 217 PRO B C 1
ATOM 4743 O O . PRO B 1 217 ? 18.797 5.461 -14.539 1 73.12 217 PRO B O 1
ATOM 4746 N N . LEU B 1 218 ? 19.281 5.102 -16.781 1 75.62 218 LEU B N 1
ATOM 4747 C CA . LEU B 1 218 ? 19.047 3.668 -16.641 1 75.62 218 LEU B CA 1
ATOM 4748 C C . LEU B 1 218 ? 20.016 3.045 -15.648 1 75.62 218 LEU B C 1
ATOM 4750 O O . LEU B 1 218 ? 21.234 3.236 -15.758 1 75.62 218 LEU B O 1
ATOM 4754 N N . THR B 1 219 ? 19.516 2.426 -14.609 1 78.94 219 THR B N 1
ATOM 4755 C CA . THR B 1 219 ? 20.297 1.872 -13.516 1 78.94 219 THR B CA 1
ATOM 4756 C C . THR B 1 219 ? 19.875 0.438 -13.219 1 78.94 219 THR B C 1
ATOM 4758 O O . THR B 1 219 ? 18.688 0.099 -13.32 1 78.94 219 THR B O 1
ATOM 4761 N N . GLY B 1 220 ? 20.859 -0.37 -12.828 1 78.38 220 GLY B N 1
ATOM 4762 C CA . GLY B 1 220 ? 20.578 -1.748 -12.461 1 78.38 220 GLY B CA 1
ATOM 4763 C C . GLY B 1 220 ? 21.203 -2.758 -13.398 1 78.38 220 GLY B C 1
ATOM 4764 O O . GLY B 1 220 ? 22.188 -2.453 -14.086 1 78.38 220 GLY B O 1
ATOM 4765 N N . GLY B 1 221 ? 20.672 -3.986 -13.367 1 79.19 221 GLY B N 1
ATOM 4766 C CA . GLY B 1 221 ? 21.234 -5.105 -14.102 1 79.19 221 GLY B CA 1
ATOM 4767 C C . GLY B 1 221 ? 22.078 -6.023 -13.227 1 79.19 221 GLY B C 1
ATOM 4768 O O . GLY B 1 221 ? 22.5 -5.641 -12.141 1 79.19 221 GLY B O 1
ATOM 4769 N N . ALA B 1 222 ? 22.203 -7.25 -13.688 1 75.44 222 ALA B N 1
ATOM 4770 C CA . ALA B 1 222 ? 22.875 -8.289 -12.906 1 75.44 222 ALA B CA 1
ATOM 4771 C C . ALA B 1 222 ? 24.391 -8.094 -12.914 1 75.44 222 ALA B C 1
ATOM 4773 O O . ALA B 1 222 ? 25.094 -8.633 -12.055 1 75.44 222 ALA B O 1
ATOM 4774 N N . GLY B 1 223 ? 24.891 -7.211 -13.703 1 75.5 223 GLY B N 1
ATOM 4775 C CA . GLY B 1 223 ? 26.328 -7.086 -13.82 1 75.5 223 GLY B CA 1
ATOM 4776 C C . GLY B 1 223 ? 26.828 -5.672 -13.586 1 75.5 223 GLY B C 1
ATOM 4777 O O . GLY B 1 223 ? 26.031 -4.73 -13.531 1 75.5 223 GLY B O 1
ATOM 4778 N N . GLY B 1 224 ? 28.156 -5.625 -13.203 1 81.56 224 GLY B N 1
ATOM 4779 C CA . GLY B 1 224 ? 28.781 -4.324 -13.008 1 81.56 224 GLY B CA 1
ATOM 4780 C C . GLY B 1 224 ? 28.453 -3.693 -11.672 1 81.56 224 GLY B C 1
ATOM 4781 O O . GLY B 1 224 ? 28.344 -4.387 -10.656 1 81.56 224 GLY B O 1
ATOM 4782 N N . ILE B 1 225 ? 28.391 -2.436 -11.648 1 86.56 225 ILE B N 1
ATOM 4783 C CA . ILE B 1 225 ? 28.141 -1.711 -10.406 1 86.56 225 ILE B CA 1
ATOM 4784 C C . ILE B 1 225 ? 26.641 -1.505 -10.227 1 86.56 225 ILE B C 1
ATOM 4786 O O . ILE B 1 225 ? 26.203 -0.84 -9.281 1 86.56 225 ILE B O 1
ATOM 4790 N N . GLY B 1 226 ? 25.875 -2.074 -11.172 1 86.94 226 GLY B N 1
ATOM 4791 C CA . GLY B 1 226 ? 24.438 -1.859 -11.219 1 86.94 226 GLY B CA 1
ATOM 4792 C C . GLY B 1 226 ? 23.75 -2.236 -9.922 1 86.94 226 GLY B C 1
ATOM 4793 O O . GLY B 1 226 ? 23.047 -1.416 -9.328 1 86.94 226 GLY B O 1
ATOM 4794 N N . PRO B 1 227 ? 24.016 -3.393 -9.477 1 88.56 227 PRO B N 1
ATOM 4795 C CA . PRO B 1 227 ? 23.328 -3.848 -8.266 1 88.56 227 PRO B CA 1
ATOM 4796 C C . PRO B 1 227 ? 23.656 -2.984 -7.047 1 88.56 227 PRO B C 1
ATOM 4798 O O . PRO B 1 227 ? 22.75 -2.52 -6.352 1 88.56 227 PRO B O 1
ATOM 4801 N N . SER B 1 228 ? 24.922 -2.709 -6.801 1 92.12 228 SER B N 1
ATOM 4802 C CA . SER B 1 228 ? 25.312 -1.902 -5.652 1 92.12 228 SER B CA 1
ATOM 4803 C C . SER B 1 228 ? 24.844 -0.461 -5.797 1 92.12 228 SER B C 1
ATOM 4805 O O . SER B 1 228 ? 24.469 0.175 -4.809 1 92.12 228 SER B O 1
ATOM 4807 N N . LEU B 1 229 ? 24.891 0.015 -6.977 1 91.81 229 LEU B N 1
ATOM 4808 C CA . LEU B 1 229 ? 24.438 1.378 -7.23 1 91.81 229 LEU B CA 1
ATOM 4809 C C . LEU B 1 229 ? 22.938 1.515 -6.949 1 91.81 229 LEU B C 1
ATOM 4811 O O . LEU B 1 229 ? 22.5 2.506 -6.359 1 91.81 229 LEU B O 1
ATOM 4815 N N . PHE B 1 230 ? 22.188 0.558 -7.383 1 92.38 230 PHE B N 1
ATOM 4816 C CA . PHE B 1 230 ? 20.734 0.614 -7.156 1 92.38 230 PHE B CA 1
ATOM 4817 C C . PHE B 1 230 ? 20.422 0.536 -5.672 1 92.38 230 PHE B C 1
ATOM 4819 O O . PHE B 1 230 ? 19.531 1.233 -5.184 1 92.38 230 PHE B O 1
ATOM 4826 N N . VAL B 1 231 ? 21.125 -0.339 -4.953 1 93.44 231 VAL B N 1
ATOM 4827 C CA . VAL B 1 231 ? 20.953 -0.424 -3.504 1 93.44 231 VAL B CA 1
ATOM 4828 C C . VAL B 1 231 ? 21.234 0.938 -2.871 1 93.44 231 VAL B C 1
ATOM 4830 O O . VAL B 1 231 ? 20.5 1.374 -1.978 1 93.44 231 VAL B O 1
ATOM 4833 N N . LYS B 1 232 ? 22.297 1.603 -3.344 1 93.06 232 LYS B N 1
ATOM 4834 C CA . LYS B 1 232 ? 22.641 2.918 -2.814 1 93.06 232 LYS B CA 1
ATOM 4835 C C . LYS B 1 232 ? 21.5 3.908 -3 1 93.06 232 LYS B C 1
ATOM 4837 O O . LYS B 1 232 ? 21.203 4.699 -2.104 1 93.06 232 LYS B O 1
ATOM 4842 N N . TYR B 1 233 ? 20.875 3.893 -4.141 1 92.19 233 TYR B N 1
ATOM 4843 C CA . TYR B 1 233 ? 19.75 4.785 -4.406 1 92.19 233 TYR B CA 1
ATOM 4844 C C . TYR B 1 233 ? 18.594 4.488 -3.471 1 92.19 233 TYR B C 1
ATOM 4846 O O . TYR B 1 233 ? 17.984 5.406 -2.902 1 92.19 233 TYR B O 1
ATOM 4854 N N . ARG B 1 234 ? 18.266 3.205 -3.32 1 94.5 234 ARG B N 1
ATOM 4855 C CA . ARG B 1 234 ? 17.156 2.826 -2.453 1 94.5 234 ARG B CA 1
ATOM 4856 C C . ARG B 1 234 ? 17.469 3.15 -0.996 1 94.5 234 ARG B C 1
ATOM 4858 O O . ARG B 1 234 ? 16.594 3.615 -0.26 1 94.5 234 ARG B O 1
ATOM 4865 N N . LYS B 1 235 ? 18.688 2.93 -0.584 1 94.56 235 LYS B N 1
ATOM 4866 C CA . LYS B 1 235 ? 19.125 3.312 0.758 1 94.56 235 LYS B CA 1
ATOM 4867 C C . LYS B 1 235 ? 18.984 4.816 0.971 1 94.56 235 LYS B C 1
ATOM 4869 O O . LYS B 1 235 ? 18.656 5.266 2.072 1 94.56 235 LYS B O 1
ATOM 4874 N N . GLY B 1 236 ? 19.328 5.539 -0.1 1 94.44 236 GLY B N 1
ATOM 4875 C CA . GLY B 1 236 ? 19.172 6.984 -0.02 1 94.44 236 GLY B CA 1
ATOM 4876 C C . GLY B 1 236 ? 17.75 7.426 0.26 1 94.44 236 GLY B C 1
ATOM 4877 O O . GLY B 1 236 ? 17.531 8.312 1.087 1 94.44 236 GLY B O 1
ATOM 4878 N N . ILE B 1 237 ? 16.828 6.828 -0.414 1 95.25 237 ILE B N 1
ATOM 4879 C CA . ILE B 1 237 ? 15.422 7.141 -0.192 1 95.25 237 ILE B CA 1
ATOM 4880 C C . ILE B 1 237 ? 15.023 6.758 1.232 1 95.25 237 ILE B C 1
ATOM 4882 O O . ILE B 1 237 ? 14.359 7.527 1.925 1 95.25 237 ILE B O 1
ATOM 4886 N N . CYS B 1 238 ? 15.445 5.562 1.675 1 97 238 CYS B N 1
ATOM 4887 C CA . CYS B 1 238 ? 15.156 5.105 3.029 1 97 238 CYS B CA 1
ATOM 4888 C C . CYS B 1 238 ? 15.742 6.059 4.062 1 97 238 CYS B C 1
ATOM 4890 O O . CYS B 1 238 ? 15.094 6.375 5.059 1 97 238 CYS B O 1
ATOM 4892 N N . ALA B 1 239 ? 16.953 6.48 3.816 1 97.12 239 ALA B N 1
ATOM 4893 C CA . ALA B 1 239 ? 17.594 7.414 4.734 1 97.12 239 ALA B CA 1
ATOM 4894 C C . ALA B 1 239 ? 16.812 8.719 4.836 1 97.12 239 ALA B C 1
ATOM 4896 O O . ALA B 1 239 ? 16.609 9.242 5.934 1 97.12 239 ALA B O 1
ATOM 4897 N N . GLY B 1 240 ? 16.438 9.242 3.676 1 97.75 240 GLY B N 1
ATOM 4898 C CA . GLY B 1 240 ? 15.602 10.43 3.68 1 97.75 240 GLY B CA 1
ATOM 4899 C C . GLY B 1 240 ? 14.312 10.258 4.469 1 97.75 240 GLY B C 1
ATOM 4900 O O . GLY B 1 240 ? 13.93 11.141 5.238 1 97.75 240 GLY B O 1
ATOM 4901 N N . MET B 1 241 ? 13.68 9.133 4.25 1 97.81 241 MET B N 1
ATOM 4902 C CA . MET B 1 241 ? 12.438 8.812 4.949 1 97.81 241 MET B CA 1
ATOM 4903 C C . MET B 1 241 ? 12.672 8.711 6.453 1 97.81 241 MET B C 1
ATOM 4905 O O . MET B 1 241 ? 11.898 9.258 7.242 1 97.81 241 MET B O 1
ATOM 4909 N N . GLN B 1 242 ? 13.68 8.094 6.891 1 97.38 242 GLN B N 1
ATOM 4910 C CA . GLN B 1 242 ? 13.977 7.922 8.312 1 97.38 242 GLN B CA 1
ATOM 4911 C C . GLN B 1 242 ? 14.383 9.25 8.945 1 97.38 242 GLN B C 1
ATOM 4913 O O . GLN B 1 242 ? 13.961 9.555 10.062 1 97.38 242 GLN B O 1
ATOM 4918 N N . ASP B 1 243 ? 15.156 10.008 8.227 1 98.44 243 ASP B N 1
ATOM 4919 C CA . ASP B 1 243 ? 15.57 11.312 8.734 1 98.44 243 ASP B CA 1
ATOM 4920 C C . ASP B 1 243 ? 14.367 12.25 8.898 1 98.44 243 ASP B C 1
ATOM 4922 O O . ASP B 1 243 ? 14.367 13.117 9.773 1 98.44 243 ASP B O 1
ATOM 4926 N N . ALA B 1 244 ? 13.391 12.023 8.039 1 98.75 244 ALA B N 1
ATOM 4927 C CA . ALA B 1 244 ? 12.195 12.859 8.094 1 98.75 244 ALA B CA 1
ATOM 4928 C C . ALA B 1 244 ? 11.547 12.781 9.477 1 98.75 244 ALA B C 1
ATOM 4930 O O . ALA B 1 244 ? 10.93 13.75 9.93 1 98.75 244 ALA B O 1
ATOM 4931 N N . LEU B 1 245 ? 11.656 11.648 10.227 1 98.56 245 LEU B N 1
ATOM 4932 C CA . LEU B 1 245 ? 11.055 11.516 11.547 1 98.56 245 LEU B CA 1
ATOM 4933 C C . LEU B 1 245 ? 11.586 12.586 12.492 1 98.56 245 LEU B C 1
ATOM 4935 O O . LEU B 1 245 ? 10.812 13.289 13.148 1 98.56 245 LEU B O 1
ATOM 4939 N N . ARG B 1 246 ? 12.844 12.766 12.508 1 98.56 246 ARG B N 1
ATOM 4940 C CA . ARG B 1 246 ? 13.469 13.781 13.352 1 98.56 246 ARG B CA 1
ATOM 4941 C C . ARG B 1 246 ? 13.18 15.18 12.828 1 98.56 246 ARG B C 1
ATOM 4943 O O . ARG B 1 246 ? 12.852 16.078 13.609 1 98.56 246 ARG B O 1
ATOM 4950 N N . ILE B 1 247 ? 13.258 15.352 11.547 1 98.81 247 ILE B N 1
ATOM 4951 C CA . ILE B 1 247 ? 13.148 16.672 10.93 1 98.81 247 ILE B CA 1
ATOM 4952 C C . ILE B 1 247 ? 11.719 17.188 11.062 1 98.81 247 ILE B C 1
ATOM 4954 O O . ILE B 1 247 ? 11.492 18.375 11.266 1 98.81 247 ILE B O 1
ATOM 4958 N N . ILE B 1 248 ? 10.719 16.281 10.992 1 98.94 248 ILE B N 1
ATOM 4959 C CA . ILE B 1 248 ? 9.328 16.656 11.203 1 98.94 248 ILE B CA 1
ATOM 4960 C C . ILE B 1 248 ? 9.148 17.203 12.617 1 98.94 248 ILE B C 1
ATOM 4962 O O . ILE B 1 248 ? 8.477 18.219 12.812 1 98.94 248 ILE B O 1
ATOM 4966 N N . GLU B 1 249 ? 9.727 16.562 13.602 1 98.81 249 GLU B N 1
ATOM 4967 C CA . GLU B 1 249 ? 9.656 17.031 14.977 1 98.81 249 GLU B CA 1
ATOM 4968 C C . GLU B 1 249 ? 10.312 18.406 15.117 1 98.81 249 GLU B C 1
ATOM 4970 O O . GLU B 1 249 ? 9.75 19.312 15.75 1 98.81 249 GLU B O 1
ATOM 4975 N N . GLU B 1 250 ? 11.469 18.578 14.508 1 98.75 250 GLU B N 1
ATOM 4976 C CA . GLU B 1 250 ? 12.195 19.844 14.562 1 98.75 250 GLU B CA 1
ATOM 4977 C C . GLU B 1 250 ? 11.406 20.953 13.883 1 98.75 250 GLU B C 1
ATOM 4979 O O . GLU B 1 250 ? 11.336 22.078 14.391 1 98.75 250 GLU B O 1
ATOM 4984 N N . ALA B 1 251 ? 10.836 20.656 12.734 1 98.81 251 ALA B N 1
ATOM 4985 C CA . ALA B 1 251 ? 10.062 21.641 11.984 1 98.81 251 ALA B CA 1
ATOM 4986 C C . ALA B 1 251 ? 8.828 22.062 12.766 1 98.81 251 ALA B C 1
ATOM 4988 O O . ALA B 1 251 ? 8.469 23.25 12.773 1 98.81 251 ALA B O 1
ATOM 4989 N N . HIS B 1 252 ? 8.172 21.094 13.375 1 98.75 252 HIS B N 1
ATOM 4990 C CA . HIS B 1 252 ? 6.996 21.406 14.18 1 98.75 252 HIS B CA 1
ATOM 4991 C C . HIS B 1 252 ? 7.363 22.281 15.375 1 98.75 252 HIS B C 1
ATOM 4993 O O . HIS B 1 252 ? 6.629 23.203 15.727 1 98.75 252 HIS B O 1
ATOM 4999 N N . GLU B 1 253 ? 8.43 21.984 15.992 1 98.62 253 GLU B N 1
ATOM 5000 C CA . GLU B 1 253 ? 8.906 22.797 17.109 1 98.62 253 GLU B CA 1
ATOM 5001 C C . GLU B 1 253 ? 9.211 24.219 16.656 1 98.62 253 GLU B C 1
ATOM 5003 O O . GLU B 1 253 ? 8.844 25.188 17.344 1 98.62 253 GLU B O 1
ATOM 5008 N N . ASP B 1 254 ? 9.906 24.344 15.594 1 98.62 254 ASP B N 1
ATOM 5009 C CA . ASP B 1 254 ? 10.242 25.656 15.055 1 98.62 254 ASP B CA 1
ATOM 5010 C C . ASP B 1 254 ? 8.977 26.453 14.711 1 98.62 254 ASP B C 1
ATOM 5012 O O . ASP B 1 254 ? 8.883 27.641 15.023 1 98.62 254 ASP B O 1
ATOM 5016 N N . TRP B 1 255 ? 8.016 25.797 14.086 1 98.56 255 TRP B N 1
ATOM 5017 C CA . TRP B 1 255 ? 6.75 26.453 13.766 1 98.56 255 TRP B CA 1
ATOM 5018 C C . TRP B 1 255 ? 6.074 26.969 15.031 1 98.56 255 TRP B C 1
ATOM 5020 O O . TRP B 1 255 ? 5.598 28.109 15.062 1 98.56 255 TRP B O 1
ATOM 5030 N N . GLY B 1 256 ? 6.016 26.078 16.031 1 98.06 256 GLY B N 1
ATOM 5031 C CA . GLY B 1 256 ? 5.426 26.469 17.297 1 98.06 256 GLY B CA 1
ATOM 5032 C C . GLY B 1 256 ? 6.105 27.672 17.922 1 98.06 256 GLY B C 1
ATOM 5033 O O . GLY B 1 256 ? 5.434 28.578 18.438 1 98.06 256 GLY B O 1
ATOM 5034 N N . ARG B 1 257 ? 7.367 27.766 17.875 1 97.62 257 ARG B N 1
ATOM 5035 C CA . ARG B 1 257 ? 8.133 28.875 18.438 1 97.62 257 ARG B CA 1
ATOM 5036 C C . ARG B 1 257 ? 7.801 30.188 17.734 1 97.62 257 ARG B C 1
ATOM 5038 O O . ARG B 1 257 ? 7.742 31.234 18.375 1 97.62 257 ARG B O 1
ATOM 5045 N N . ARG B 1 258 ? 7.547 30.094 16.516 1 96.75 258 ARG B N 1
ATOM 5046 C CA . ARG B 1 258 ? 7.375 31.297 15.703 1 96.75 258 ARG B CA 1
ATOM 5047 C C . ARG B 1 258 ? 5.926 31.766 15.727 1 96.75 258 ARG B C 1
ATOM 5049 O O . ARG B 1 258 ? 5.664 32.969 15.648 1 96.75 258 ARG B O 1
ATOM 5056 N N . THR B 1 259 ? 5.02 30.812 15.859 1 96.44 259 THR B N 1
ATOM 5057 C CA . THR B 1 259 ? 3.619 31.172 15.672 1 96.44 259 THR B CA 1
ATOM 5058 C C . THR B 1 259 ? 2.838 31.031 16.969 1 96.44 259 THR B C 1
ATOM 5060 O O . THR B 1 259 ? 1.722 31.547 17.094 1 96.44 259 THR B O 1
ATOM 5063 N N . GLY B 1 260 ? 3.41 30.266 17.922 1 95.94 260 GLY B N 1
ATOM 5064 C CA . GLY B 1 260 ? 2.697 29.938 19.156 1 95.94 260 GLY B CA 1
ATOM 5065 C C . GLY B 1 260 ? 1.762 28.75 19 1 95.94 260 GLY B C 1
ATOM 5066 O O . GLY B 1 260 ? 1.109 28.344 19.969 1 95.94 260 GLY B O 1
ATOM 5067 N N . ARG B 1 261 ? 1.646 28.203 17.812 1 96.44 261 ARG B N 1
ATOM 5068 C CA . ARG B 1 261 ? 0.774 27.062 17.562 1 96.44 261 ARG B CA 1
ATOM 5069 C C . ARG B 1 261 ? 1.577 25.766 17.5 1 96.44 261 ARG B C 1
ATOM 5071 O O . ARG B 1 261 ? 2.232 25.484 16.484 1 96.44 261 ARG B O 1
ATOM 5078 N N . TYR B 1 262 ? 1.479 25.016 18.547 1 96.69 262 TYR B N 1
ATOM 5079 C CA . TYR B 1 262 ? 2.209 23.75 18.641 1 96.69 262 TYR B CA 1
ATOM 5080 C C . TYR B 1 262 ? 1.324 22.578 18.266 1 96.69 262 TYR B C 1
ATOM 5082 O O . TYR B 1 262 ? 0.321 22.297 18.938 1 96.69 262 TYR B O 1
ATOM 5090 N N . TRP B 1 263 ? 1.62 21.984 17.141 1 96.75 263 TRP B N 1
ATOM 5091 C CA . TRP B 1 263 ? 0.982 20.734 16.703 1 96.75 263 TRP B CA 1
ATOM 5092 C C . TRP B 1 263 ? 1.857 19.531 17.031 1 96.75 263 TRP B C 1
ATOM 5094 O O . TRP B 1 263 ? 3.086 19.641 17.047 1 96.75 263 TRP B O 1
ATOM 5104 N N . SER B 1 264 ? 1.231 18.438 17.344 1 96.81 264 SER B N 1
ATOM 5105 C CA . SER B 1 264 ? 2.006 17.203 17.516 1 96.81 264 SER B CA 1
ATOM 5106 C C . SER B 1 264 ? 2.555 16.719 16.172 1 96.81 264 SER B C 1
ATOM 5108 O O . SER B 1 264 ? 1.808 16.562 15.211 1 96.81 264 SER B O 1
ATOM 5110 N N . PRO B 1 265 ? 3.859 16.453 16.078 1 98 265 PRO B N 1
ATOM 5111 C CA . PRO B 1 265 ? 4.496 16.188 14.781 1 98 265 PRO B CA 1
ATOM 5112 C C . PRO B 1 265 ? 4.227 14.773 14.273 1 98 265 PRO B C 1
ATOM 5114 O O . PRO B 1 265 ? 3.889 14.586 13.094 1 98 265 PRO B O 1
ATOM 5117 N N . LEU B 1 266 ? 4.453 13.742 15.117 1 98.62 266 LEU B N 1
ATOM 5118 C CA . LEU B 1 266 ? 4.316 12.359 14.688 1 98.62 266 LEU B CA 1
ATOM 5119 C C . LEU B 1 266 ? 2.998 11.766 15.172 1 98.62 266 LEU B C 1
ATOM 5121 O O . LEU B 1 266 ? 2.162 11.359 14.367 1 98.62 266 LEU B O 1
ATOM 5125 N N . ILE B 1 267 ? 2.777 11.75 16.438 1 98.75 267 ILE B N 1
ATOM 5126 C CA . ILE B 1 267 ? 1.532 11.312 17.062 1 98.75 267 ILE B CA 1
ATOM 5127 C C . ILE B 1 267 ? 1.135 12.297 18.156 1 98.75 267 ILE B C 1
ATOM 5129 O O . ILE B 1 267 ? 1.975 13.039 18.672 1 98.75 267 ILE B O 1
ATOM 5133 N N . GLU B 1 268 ? -0.105 12.367 18.422 1 98.69 268 GLU B N 1
ATOM 5134 C CA . GLU B 1 268 ? -0.642 13.117 19.547 1 98.69 268 GLU B CA 1
ATOM 5135 C C . GLU B 1 268 ? -1.217 12.172 20.609 1 98.69 268 GLU B C 1
ATOM 5137 O O . GLU B 1 268 ? -2.018 11.297 20.281 1 98.69 268 GLU B O 1
ATOM 5142 N N . GLU B 1 269 ? -0.75 12.328 21.828 1 98.62 269 GLU B N 1
ATOM 5143 C CA . GLU B 1 269 ? -1.337 11.617 22.953 1 98.62 269 GLU B CA 1
ATOM 5144 C C . GLU B 1 269 ? -2.359 12.484 23.688 1 98.62 269 GLU B C 1
ATOM 5146 O O . GLU B 1 269 ? -2.062 13.617 24.062 1 98.62 269 GLU B O 1
ATOM 5151 N N . TYR B 1 270 ? -3.543 12.008 23.734 1 98.75 270 TYR B N 1
ATOM 5152 C CA . TYR B 1 270 ? -4.633 12.695 24.422 1 98.75 270 TYR B CA 1
ATOM 5153 C C . TYR B 1 270 ? -5.117 11.891 25.625 1 98.75 270 TYR B C 1
ATOM 5155 O O . TYR B 1 270 ? -5.699 10.812 25.469 1 98.75 270 TYR B O 1
ATOM 5163 N N . ARG B 1 271 ? -4.852 12.367 26.906 1 98.56 271 ARG B N 1
ATOM 5164 C CA . ARG B 1 271 ? -5.293 11.781 28.172 1 98.56 271 ARG B CA 1
ATOM 5165 C C . ARG B 1 271 ? -4.77 10.359 28.328 1 98.56 271 ARG B C 1
ATOM 5167 O O . ARG B 1 271 ? -5.516 9.453 28.703 1 98.56 271 ARG B O 1
ATOM 5174 N N . MET B 1 272 ? -3.475 10.148 28.031 1 98.69 272 MET B N 1
ATOM 5175 C CA . MET B 1 272 ? -2.873 8.82 28.031 1 98.69 272 MET B CA 1
ATOM 5176 C C . MET B 1 272 ? -2.195 8.523 29.359 1 98.69 272 MET B C 1
ATOM 5178 O O . MET B 1 272 ? -1.848 7.379 29.656 1 98.69 272 MET B O 1
ATOM 5182 N N . GLU B 1 273 ? -2.053 9.492 30.219 1 97.69 273 GLU B N 1
ATOM 5183 C CA . GLU B 1 273 ? -1.222 9.398 31.406 1 97.69 273 GLU B CA 1
ATOM 5184 C C . GLU B 1 273 ? -1.671 8.258 32.312 1 97.69 273 GLU B C 1
ATOM 5186 O O . GLU B 1 273 ? -0.84 7.539 32.875 1 97.69 273 GLU B O 1
ATOM 5191 N N . ASP B 1 274 ? -2.945 8.055 32.469 1 98.12 274 ASP B N 1
ATOM 5192 C CA . ASP B 1 274 ? -3.471 7.008 33.312 1 98.12 274 ASP B CA 1
ATOM 5193 C C . ASP B 1 274 ? -4.43 6.094 32.562 1 98.12 274 ASP B C 1
ATOM 5195 O O . ASP B 1 274 ? -5.27 5.43 33.188 1 98.12 274 ASP B O 1
ATOM 5199 N N . ALA B 1 275 ? -4.305 6.113 31.234 1 98.69 275 ALA B N 1
ATOM 5200 C CA . ALA B 1 275 ? -5.266 5.387 30.406 1 98.69 275 ALA B CA 1
ATOM 5201 C C . ALA B 1 275 ? -5.137 3.881 30.609 1 98.69 275 ALA B C 1
ATOM 5203 O O . ALA B 1 275 ? -4.031 3.338 30.594 1 98.69 275 ALA B O 1
ATOM 5204 N N . GLU B 1 276 ? -6.25 3.244 30.781 1 98.44 276 GLU B N 1
ATOM 5205 C CA . GLU B 1 276 ? -6.328 1.787 30.812 1 98.44 276 GLU B CA 1
ATOM 5206 C C . GLU B 1 276 ? -6.531 1.213 29.406 1 98.44 276 GLU B C 1
ATOM 5208 O O . GLU B 1 276 ? -6.031 0.13 29.109 1 98.44 276 GLU B O 1
ATOM 5213 N N . VAL B 1 277 ? -7.32 1.862 28.672 1 98.62 277 VAL B N 1
ATOM 5214 C CA . VAL B 1 277 ? -7.523 1.521 27.266 1 98.62 277 VAL B CA 1
ATOM 5215 C C . VAL B 1 277 ? -7.238 2.74 26.391 1 98.62 277 VAL B C 1
ATOM 5217 O O . VAL B 1 277 ? -7.254 3.875 26.875 1 98.62 277 VAL B O 1
ATOM 5220 N N . ALA B 1 278 ? -6.918 2.482 25.156 1 98.88 278 ALA B N 1
ATOM 5221 C CA . ALA B 1 278 ? -6.613 3.594 24.25 1 98.88 278 ALA B CA 1
ATOM 5222 C C . ALA B 1 278 ? -7.301 3.412 22.906 1 98.88 278 ALA B C 1
ATOM 5224 O O . ALA B 1 278 ? -7.453 2.285 22.422 1 98.88 278 ALA B O 1
ATOM 5225 N N . LEU B 1 279 ? -7.738 4.477 22.328 1 98.94 279 LEU B N 1
ATOM 5226 C CA . LEU B 1 279 ? -8.141 4.516 20.922 1 98.94 279 LEU B CA 1
ATOM 5227 C C . LEU B 1 279 ? -7.004 5.035 20.047 1 98.94 279 LEU B C 1
ATOM 5229 O O . LEU B 1 279 ? -6.145 5.785 20.516 1 98.94 279 LEU B O 1
ATOM 5233 N N . VAL B 1 280 ? -6.91 4.59 18.859 1 98.94 280 VAL B N 1
ATOM 5234 C CA . VAL B 1 280 ? -6.027 5.141 17.844 1 98.94 280 VAL B CA 1
ATOM 5235 C C . VAL B 1 280 ? -6.852 5.695 16.688 1 98.94 280 VAL B C 1
ATOM 5237 O O . VAL B 1 280 ? -7.73 5.008 16.156 1 98.94 280 VAL B O 1
ATOM 5240 N N . THR B 1 281 ? -6.641 6.918 16.328 1 98.81 281 THR B N 1
ATOM 5241 C CA . THR B 1 281 ? -7.359 7.559 15.242 1 98.81 281 THR B CA 1
ATOM 5242 C C . THR B 1 281 ? -6.387 8.242 14.281 1 98.81 281 THR B C 1
ATOM 5244 O O . THR B 1 281 ? -5.195 8.352 14.578 1 98.81 281 THR B O 1
ATOM 5247 N N . ILE B 1 282 ? -6.887 8.711 13.117 1 98.5 282 ILE B N 1
ATOM 5248 C CA . ILE B 1 282 ? -6.129 9.445 12.102 1 98.5 282 ILE B CA 1
ATOM 5249 C C . ILE B 1 282 ? -7.055 10.406 11.359 1 98.5 282 ILE B C 1
ATOM 5251 O O . ILE B 1 282 ? -8.164 10.031 10.977 1 98.5 282 ILE B O 1
ATOM 5255 N N . GLY B 1 283 ? -6.652 11.617 11.234 1 96.94 283 GLY B N 1
ATOM 5256 C CA . GLY B 1 283 ? -7.414 12.594 10.469 1 96.94 283 GLY B CA 1
ATOM 5257 C C . GLY B 1 283 ? -8.531 13.234 11.273 1 96.94 283 GLY B C 1
ATOM 5258 O O . GLY B 1 283 ? -8.398 13.43 12.484 1 96.94 283 GLY B O 1
ATOM 5259 N N . SER B 1 284 ? -9.547 13.625 10.625 1 96 284 SER B N 1
ATOM 5260 C CA . SER B 1 284 ? -10.555 14.523 11.164 1 96 284 SER B CA 1
ATOM 5261 C C . SER B 1 284 ? -11.453 13.82 12.18 1 96 284 SER B C 1
ATOM 5263 O O . SER B 1 284 ? -12.062 14.469 13.031 1 96 284 SER B O 1
ATOM 5265 N N . MET B 1 285 ? -11.562 12.492 12.133 1 96.5 285 MET B N 1
ATOM 5266 C CA . MET B 1 285 ? -12.422 11.742 13.047 1 96.5 285 MET B CA 1
ATOM 5267 C C . MET B 1 285 ? -11.992 11.953 14.492 1 96.5 285 MET B C 1
ATOM 5269 O O . MET B 1 285 ? -12.766 11.711 15.422 1 96.5 285 MET B O 1
ATOM 5273 N N . THR B 1 286 ? -10.766 12.359 14.688 1 97.56 286 THR B N 1
ATOM 5274 C CA . THR B 1 286 ? -10.141 12.461 16 1 97.56 286 THR B CA 1
ATOM 5275 C C . THR B 1 286 ? -10.93 13.398 16.906 1 97.56 286 THR B C 1
ATOM 5277 O O . THR B 1 286 ? -11.023 13.18 18.109 1 97.56 286 THR B O 1
ATOM 5280 N N . GLY B 1 287 ? -11.5 14.516 16.328 1 96.44 287 GLY B N 1
ATOM 5281 C CA . GLY B 1 287 ? -12.297 15.43 17.125 1 96.44 287 GLY B CA 1
ATOM 5282 C C . GLY B 1 287 ? -13.438 14.734 17.859 1 96.44 287 GLY B C 1
ATOM 5283 O O . GLY B 1 287 ? -13.586 14.875 19.078 1 96.44 287 GLY B O 1
ATOM 5284 N N . ALA B 1 288 ? -14.234 13.977 17.094 1 96.88 288 ALA B N 1
ATOM 5285 C CA . ALA B 1 288 ? -15.344 13.219 17.672 1 96.88 288 ALA B CA 1
ATOM 5286 C C . ALA B 1 288 ? -14.844 12.18 18.656 1 96.88 288 ALA B C 1
ATOM 5288 O O . ALA B 1 288 ? -15.484 11.914 19.688 1 96.88 288 ALA B O 1
ATOM 5289 N N . ALA B 1 289 ? -13.719 11.586 18.375 1 98.62 289 ALA B N 1
ATOM 5290 C CA . ALA B 1 289 ? -13.125 10.586 19.266 1 98.62 289 ALA B CA 1
ATOM 5291 C C . ALA B 1 289 ? -12.727 11.211 20.594 1 98.62 289 ALA B C 1
ATOM 5293 O O . ALA B 1 289 ? -12.93 10.609 21.656 1 98.62 289 ALA B O 1
ATOM 5294 N N . LYS B 1 290 ? -12.109 12.391 20.531 1 98.62 290 LYS B N 1
ATOM 5295 C CA . LYS B 1 290 ? -11.727 13.094 21.75 1 98.62 290 LYS B CA 1
ATOM 5296 C C . LYS B 1 290 ? -12.938 13.406 22.625 1 98.62 290 LYS B C 1
ATOM 5298 O O . LYS B 1 290 ? -12.898 13.25 23.844 1 98.62 290 LYS B O 1
ATOM 5303 N N . ASP B 1 291 ? -14.023 13.844 21.969 1 98.44 291 ASP B N 1
ATOM 5304 C CA . ASP B 1 291 ? -15.258 14.102 22.703 1 98.44 291 ASP B CA 1
ATOM 5305 C C . ASP B 1 291 ? -15.758 12.836 23.391 1 98.44 291 ASP B C 1
ATOM 5307 O O . ASP B 1 291 ? -16.188 12.875 24.547 1 98.44 291 ASP B O 1
ATOM 5311 N N . ALA B 1 292 ? -15.719 11.727 22.656 1 98.56 292 ALA B N 1
ATOM 5312 C CA . ALA B 1 292 ? -16.156 10.453 23.234 1 98.56 292 ALA B CA 1
ATOM 5313 C C . ALA B 1 292 ? -15.258 10.039 24.391 1 98.56 292 ALA B C 1
ATOM 5315 O O . ALA B 1 292 ? -15.742 9.477 25.375 1 98.56 292 ALA B O 1
ATOM 5316 N N . VAL B 1 293 ? -13.961 10.25 24.266 1 98.75 293 VAL B N 1
ATOM 5317 C CA . VAL B 1 293 ? -13.008 9.961 25.328 1 98.75 293 VAL B CA 1
ATOM 5318 C C . VAL B 1 293 ? -13.352 10.797 26.562 1 98.75 293 VAL B C 1
ATOM 5320 O O . VAL B 1 293 ? -13.391 10.281 27.688 1 98.75 293 VAL B O 1
ATOM 5323 N N . ASP B 1 294 ? -13.609 12.094 26.344 1 98.69 294 ASP B N 1
ATOM 5324 C CA . ASP B 1 294 ? -13.969 12.984 27.453 1 98.69 294 ASP B CA 1
ATOM 5325 C C . ASP B 1 294 ? -15.242 12.523 28.141 1 98.69 294 ASP B C 1
ATOM 5327 O O . ASP B 1 294 ? -15.32 12.508 29.375 1 98.69 294 ASP B O 1
ATOM 5331 N N . ASP B 1 295 ? -16.219 12.148 27.328 1 98.44 295 ASP B N 1
ATOM 5332 C CA . ASP B 1 295 ? -17.484 11.664 27.891 1 98.44 295 ASP B CA 1
ATOM 5333 C C . ASP B 1 295 ? -17.266 10.406 28.719 1 98.44 295 ASP B C 1
ATOM 5335 O O . ASP B 1 295 ? -17.812 10.273 29.812 1 98.44 295 ASP B O 1
ATOM 5339 N N . ALA B 1 296 ? -16.484 9.516 28.219 1 98.5 296 ALA B N 1
ATOM 5340 C CA . ALA B 1 296 ? -16.203 8.273 28.938 1 98.5 296 ALA B CA 1
ATOM 5341 C C . ALA B 1 296 ? -15.438 8.547 30.219 1 98.5 296 ALA B C 1
ATOM 5343 O O . ALA B 1 296 ? -15.711 7.926 31.25 1 98.5 296 ALA B O 1
ATOM 5344 N N . ARG B 1 297 ? -14.492 9.445 30.188 1 98.44 297 ARG B N 1
ATOM 5345 C CA . ARG B 1 297 ? -13.734 9.812 31.391 1 98.44 297 ARG B CA 1
ATOM 5346 C C . ARG B 1 297 ? -14.633 10.445 32.438 1 98.44 297 ARG B C 1
ATOM 5348 O O . ARG B 1 297 ? -14.461 10.203 33.625 1 98.44 297 ARG B O 1
ATOM 5355 N N . ALA B 1 298 ? -15.531 11.25 31.969 1 98.25 298 ALA B N 1
ATOM 5356 C CA . ALA B 1 298 ? -16.5 11.859 32.875 1 98.25 298 ALA B CA 1
ATOM 5357 C C . ALA B 1 298 ? -17.328 10.797 33.594 1 98.25 298 ALA B C 1
ATOM 5359 O O . ALA B 1 298 ? -17.781 11.016 34.719 1 98.25 298 ALA B O 1
ATOM 5360 N N . SER B 1 299 ? -17.438 9.664 32.969 1 97.56 299 SER B N 1
ATOM 5361 C CA . SER B 1 299 ? -18.203 8.57 33.531 1 97.56 299 SER B CA 1
ATOM 5362 C C . SER B 1 299 ? -17.297 7.625 34.344 1 97.56 299 SER B C 1
ATOM 5364 O O . SER B 1 299 ? -17.719 6.531 34.719 1 97.56 299 SER B O 1
ATOM 5366 N N . GLY B 1 300 ? -15.977 7.949 34.438 1 97.69 300 GLY B N 1
ATOM 5367 C CA . GLY B 1 300 ? -15.078 7.215 35.312 1 97.69 300 GLY B CA 1
ATOM 5368 C C . GLY B 1 300 ? -14.211 6.215 34.562 1 97.69 300 GLY B C 1
ATOM 5369 O O . GLY B 1 300 ? -13.461 5.457 35.188 1 97.69 300 GLY B O 1
ATOM 5370 N N . LYS B 1 301 ? -14.289 6.188 33.344 1 98.25 301 LYS B N 1
ATOM 5371 C CA . LYS B 1 301 ? -13.492 5.246 32.562 1 98.25 301 LYS B CA 1
ATOM 5372 C C . LYS B 1 301 ? -12.125 5.828 32.219 1 98.25 301 LYS B C 1
ATOM 5374 O O . LYS B 1 301 ? -12.023 6.977 31.797 1 98.25 301 LYS B O 1
ATOM 5379 N N . LYS B 1 302 ? -11.094 5.094 32.469 1 98.69 302 LYS B N 1
ATOM 5380 C CA . LYS B 1 302 ? -9.734 5.535 32.156 1 98.69 302 LYS B CA 1
ATOM 5381 C C . LYS B 1 302 ? -9.352 5.207 30.719 1 98.69 302 LYS B C 1
ATOM 5383 O O . LYS B 1 302 ? -8.82 4.133 30.438 1 98.69 302 LYS B O 1
ATOM 5388 N N . ILE B 1 303 ? -9.609 6.074 29.891 1 98.81 303 ILE B N 1
ATOM 5389 C CA . ILE B 1 303 ? -9.375 5.871 28.469 1 98.81 303 ILE B CA 1
ATOM 5390 C C . ILE B 1 303 ? -8.602 7.059 27.891 1 98.81 303 ILE B C 1
ATOM 5392 O O . ILE B 1 303 ? -8.727 8.18 28.391 1 98.81 303 ILE B O 1
ATOM 5396 N N . GLY B 1 304 ? -7.695 6.797 26.984 1 98.88 304 GLY B N 1
ATOM 5397 C CA . GLY B 1 304 ? -6.977 7.809 26.234 1 98.88 304 GLY B CA 1
ATOM 5398 C C . GLY B 1 304 ? -7.055 7.605 24.734 1 98.88 304 GLY B C 1
ATOM 5399 O O . GLY B 1 304 ? -7.832 6.777 24.25 1 98.88 304 GLY B O 1
ATOM 5400 N N . LEU B 1 305 ? -6.352 8.461 24.047 1 98.88 305 LEU B N 1
ATOM 5401 C CA . LEU B 1 305 ? -6.375 8.438 22.578 1 98.88 305 LEU B CA 1
ATOM 5402 C C . LEU B 1 305 ? -5.012 8.805 22.016 1 98.88 305 LEU B C 1
ATOM 5404 O O . LEU B 1 305 ? -4.344 9.703 22.516 1 98.88 305 LEU B O 1
ATOM 5408 N N . VAL B 1 306 ? -4.559 8.031 21.016 1 98.88 306 VAL B N 1
ATOM 5409 C CA . VAL B 1 306 ? -3.383 8.375 20.219 1 98.88 306 VAL B CA 1
ATOM 5410 C C . VAL B 1 306 ? -3.807 8.734 18.797 1 98.88 306 VAL B C 1
ATOM 5412 O O . VAL B 1 306 ? -4.418 7.922 18.109 1 98.88 306 VAL B O 1
ATOM 5415 N N . LYS B 1 307 ? -3.547 9.953 18.391 1 98.88 307 LYS B N 1
ATOM 5416 C CA . LYS B 1 307 ? -3.801 10.398 17.031 1 98.88 307 LYS B CA 1
ATOM 5417 C C . LYS B 1 307 ? -2.529 10.336 16.188 1 98.88 307 LYS B C 1
ATOM 5419 O O . LYS B 1 307 ? -1.481 10.836 16.594 1 98.88 307 LYS B O 1
ATOM 5424 N N . ILE B 1 308 ? -2.635 9.711 15.055 1 98.81 308 ILE B N 1
ATOM 5425 C CA . ILE B 1 308 ? -1.508 9.68 14.133 1 98.81 308 ILE B CA 1
ATOM 5426 C C . ILE B 1 308 ? -1.536 10.922 13.242 1 98.81 308 ILE B C 1
ATOM 5428 O O . ILE B 1 308 ? -2.547 11.211 12.594 1 98.81 308 ILE B O 1
ATOM 5432 N N . LYS B 1 309 ? -0.465 11.656 13.281 1 98.75 309 LYS B N 1
ATOM 5433 C CA . LYS B 1 309 ? -0.282 12.828 12.422 1 98.75 309 LYS B CA 1
ATOM 5434 C C . LYS B 1 309 ? 0.568 12.492 11.203 1 98.75 309 LYS B C 1
ATOM 5436 O O . LYS B 1 309 ? 0.176 12.773 10.07 1 98.75 309 LYS B O 1
ATOM 5441 N N . THR B 1 310 ? 1.746 12.016 11.445 1 98.81 310 THR B N 1
ATOM 5442 C CA . THR B 1 310 ? 2.615 11.516 10.383 1 98.81 310 THR B CA 1
ATOM 5443 C C . THR B 1 310 ? 2.426 10.016 10.188 1 98.81 310 THR B C 1
ATOM 5445 O O . THR B 1 310 ? 2.68 9.227 11.102 1 98.81 310 THR B O 1
ATOM 5448 N N . PHE B 1 311 ? 1.957 9.578 9.047 1 98.75 311 PHE B N 1
ATOM 5449 C CA . PHE B 1 311 ? 1.715 8.164 8.766 1 98.75 311 PHE B CA 1
ATOM 5450 C C . PHE B 1 311 ? 2.887 7.559 8 1 98.75 311 PHE B C 1
ATOM 5452 O O . PHE B 1 311 ? 3.193 6.375 8.164 1 98.75 311 PHE B O 1
ATOM 5459 N N . ARG B 1 312 ? 3.475 8.305 7.121 1 98.75 312 ARG B N 1
ATOM 5460 C CA . ARG B 1 312 ? 4.711 7.941 6.43 1 98.75 312 ARG B CA 1
ATOM 5461 C C . ARG B 1 312 ? 5.754 9.047 6.57 1 98.75 312 ARG B C 1
ATOM 5463 O O . ARG B 1 312 ? 5.484 10.211 6.266 1 98.75 312 ARG B O 1
ATOM 5470 N N . PRO B 1 313 ? 6.969 8.734 7.059 1 98.5 313 PRO B N 1
ATOM 5471 C CA . PRO B 1 313 ? 7.383 7.453 7.625 1 98.5 313 PRO B CA 1
ATOM 5472 C C . PRO B 1 313 ? 6.57 7.066 8.859 1 98.5 313 PRO B C 1
ATOM 5474 O O . PRO B 1 313 ? 6.23 7.926 9.672 1 98.5 313 PRO B O 1
ATOM 5477 N N . PHE B 1 314 ? 6.25 5.719 8.977 1 98.5 314 PHE B N 1
ATOM 5478 C CA . PHE B 1 314 ? 5.441 5.277 10.109 1 98.5 314 PHE B CA 1
ATOM 5479 C C . PHE B 1 314 ? 6.227 5.379 11.406 1 98.5 314 PHE B C 1
ATOM 5481 O O . PHE B 1 314 ? 7.324 4.836 11.523 1 98.5 314 PHE B O 1
ATOM 5488 N N . PRO B 1 315 ? 5.75 6.18 12.352 1 98.38 315 PRO B N 1
ATOM 5489 C CA . PRO B 1 315 ? 6.465 6.312 13.625 1 98.38 315 PRO B CA 1
ATOM 5490 C C . PRO B 1 315 ? 6.238 5.121 14.555 1 98.38 315 PRO B C 1
ATOM 5492 O O . PRO B 1 315 ? 5.746 5.297 15.672 1 98.38 315 PRO B O 1
ATOM 5495 N N . ALA B 1 316 ? 6.695 4.012 14.18 1 97.62 316 ALA B N 1
ATOM 5496 C CA . ALA B 1 316 ? 6.41 2.73 14.828 1 97.62 316 ALA B CA 1
ATOM 5497 C C . ALA B 1 316 ? 6.879 2.729 16.281 1 97.62 316 ALA B C 1
ATOM 5499 O O . ALA B 1 316 ? 6.133 2.332 17.172 1 97.62 316 ALA B O 1
ATOM 5500 N N . ALA B 1 317 ? 8.094 3.191 16.531 1 96.56 317 ALA B N 1
ATOM 5501 C CA . ALA B 1 317 ? 8.648 3.182 17.875 1 96.56 317 ALA B CA 1
ATOM 5502 C C . ALA B 1 317 ? 7.832 4.062 18.812 1 96.56 317 ALA B C 1
ATOM 5504 O O . ALA B 1 317 ? 7.574 3.689 19.969 1 96.56 317 ALA B O 1
ATOM 5505 N N . ARG B 1 318 ? 7.402 5.258 18.297 1 97.88 318 ARG B N 1
ATOM 5506 C CA . ARG B 1 318 ? 6.621 6.195 19.094 1 97.88 318 ARG B CA 1
ATOM 5507 C C . ARG B 1 318 ? 5.242 5.621 19.406 1 97.88 318 ARG B C 1
ATOM 5509 O O . ARG B 1 318 ? 4.742 5.785 20.531 1 97.88 318 ARG B O 1
ATOM 5516 N N . ILE B 1 319 ? 4.648 4.988 18.469 1 98.38 319 ILE B N 1
ATOM 5517 C CA . ILE B 1 319 ? 3.326 4.406 18.641 1 98.38 319 ILE B CA 1
ATOM 5518 C C . ILE B 1 319 ? 3.402 3.25 19.641 1 98.38 319 ILE B C 1
ATOM 5520 O O . ILE B 1 319 ? 2.58 3.154 20.547 1 98.38 319 ILE B O 1
ATOM 5524 N N . ALA B 1 320 ? 4.402 2.377 19.453 1 97.94 320 ALA B N 1
ATOM 5525 C CA . ALA B 1 320 ? 4.578 1.247 20.359 1 97.94 320 ALA B CA 1
ATOM 5526 C C . ALA B 1 320 ? 4.777 1.724 21.797 1 97.94 320 ALA B C 1
ATOM 5528 O O . ALA B 1 320 ? 4.191 1.165 22.734 1 97.94 320 ALA B O 1
ATOM 5529 N N . GLN B 1 321 ? 5.562 2.732 21.938 1 97.69 321 GLN B N 1
ATOM 5530 C CA . GLN B 1 321 ? 5.824 3.273 23.266 1 97.69 321 GLN B CA 1
ATOM 5531 C C . GLN B 1 321 ? 4.559 3.881 23.875 1 97.69 321 GLN B C 1
ATOM 5533 O O . GLN B 1 321 ? 4.242 3.633 25.031 1 97.69 321 GLN B O 1
ATOM 5538 N N . ALA B 1 322 ? 3.826 4.633 23.078 1 98.25 322 ALA B N 1
ATOM 5539 C CA . ALA B 1 322 ? 2.627 5.32 23.562 1 98.25 322 ALA B CA 1
ATOM 5540 C C . ALA B 1 322 ? 1.566 4.32 24.016 1 98.25 322 ALA B C 1
ATOM 5542 O O . ALA B 1 322 ? 0.803 4.598 24.938 1 98.25 322 ALA B O 1
ATOM 5543 N N . LEU B 1 323 ? 1.538 3.137 23.391 1 98.44 323 LEU B N 1
ATOM 5544 C CA . LEU B 1 323 ? 0.467 2.178 23.641 1 98.44 323 LEU B CA 1
ATOM 5545 C C . LEU B 1 323 ? 0.942 1.061 24.562 1 98.44 323 LEU B C 1
ATOM 5547 O O . LEU B 1 323 ? 0.207 0.103 24.812 1 98.44 323 LEU B O 1
ATOM 5551 N N . SER B 1 324 ? 2.158 1.135 25.109 1 96.38 324 SER B N 1
ATOM 5552 C CA . SER B 1 324 ? 2.826 0.027 25.781 1 96.38 324 SER B CA 1
ATOM 5553 C C . SER B 1 324 ? 2.189 -0.259 27.141 1 96.38 324 SER B C 1
ATOM 5555 O O . SER B 1 324 ? 2.379 -1.337 27.703 1 96.38 324 SER B O 1
ATOM 5557 N N . ARG B 1 325 ? 1.388 0.625 27.656 1 95.88 325 ARG B N 1
ATOM 5558 C CA . ARG B 1 325 ? 0.969 0.475 29.047 1 95.88 325 ARG B CA 1
ATOM 5559 C C . ARG B 1 325 ? -0.534 0.236 29.141 1 95.88 325 ARG B C 1
ATOM 5561 O O . ARG B 1 325 ? -1.076 0.091 30.234 1 95.88 325 ARG B O 1
ATOM 5568 N N . VAL B 1 326 ? -1.198 0.248 28.062 1 98.31 326 VAL B N 1
ATOM 5569 C CA . VAL B 1 326 ? -2.648 0.09 28.125 1 98.31 326 VAL B CA 1
ATOM 5570 C C . VAL B 1 326 ? -3.01 -1.392 28.062 1 98.31 326 VAL B C 1
ATOM 5572 O O . VAL B 1 326 ? -2.166 -2.23 27.734 1 98.31 326 VAL B O 1
ATOM 5575 N N . LYS B 1 327 ? -4.266 -1.679 28.375 1 98.19 327 LYS B N 1
ATOM 5576 C CA . LYS B 1 327 ? -4.734 -3.059 28.438 1 98.19 327 LYS B CA 1
ATOM 5577 C C . LYS B 1 327 ? -5.348 -3.494 27.109 1 98.19 327 LYS B C 1
ATOM 5579 O O . LYS B 1 327 ? -5.418 -4.688 26.812 1 98.19 327 LYS B O 1
ATOM 5584 N N . ALA B 1 328 ? -5.84 -2.609 26.359 1 98.56 328 ALA B N 1
ATOM 5585 C CA . ALA B 1 328 ? -6.434 -2.877 25.062 1 98.56 328 ALA B CA 1
ATOM 5586 C C . ALA B 1 328 ? -6.422 -1.627 24.188 1 98.56 328 ALA B C 1
ATOM 5588 O O . ALA B 1 328 ? -6.355 -0.505 24.688 1 98.56 328 ALA B O 1
ATOM 5589 N N . VAL B 1 329 ? -6.477 -1.848 22.938 1 98.75 329 VAL B N 1
ATOM 5590 C CA . VAL B 1 329 ? -6.434 -0.739 21.984 1 98.75 329 VAL B CA 1
ATOM 5591 C C . VAL B 1 329 ? -7.531 -0.912 20.938 1 98.75 329 VAL B C 1
ATOM 5593 O O . VAL B 1 329 ? -7.684 -1.992 20.359 1 98.75 329 VAL B O 1
ATOM 5596 N N . GLY B 1 330 ? -8.375 0.06 20.734 1 98.81 330 GLY B N 1
ATOM 5597 C CA . GLY B 1 330 ? -9.273 0.148 19.594 1 98.81 330 GLY B CA 1
ATOM 5598 C C . GLY B 1 330 ? -8.766 1.073 18.5 1 98.81 330 GLY B C 1
ATOM 5599 O O . GLY B 1 330 ? -8.547 2.264 18.75 1 98.81 330 GLY B O 1
ATOM 5600 N N . VAL B 1 331 ? -8.5 0.578 17.297 1 98.88 331 VAL B N 1
ATOM 5601 C CA . VAL B 1 331 ? -7.988 1.374 16.188 1 98.88 331 VAL B CA 1
ATOM 5602 C C . VAL B 1 331 ? -9.117 1.669 15.203 1 98.88 331 VAL B C 1
ATOM 5604 O O . VAL B 1 331 ? -9.773 0.75 14.703 1 98.88 331 VAL B O 1
ATOM 5607 N N . VAL B 1 332 ? -9.352 2.926 14.875 1 98.81 332 VAL B N 1
ATOM 5608 C CA . VAL B 1 332 ? -10.445 3.33 13.992 1 98.81 332 VAL B CA 1
ATOM 5609 C C . VAL B 1 332 ? -9.883 3.826 12.664 1 98.81 332 VAL B C 1
ATOM 5611 O O . VAL B 1 332 ? -9.07 4.75 12.633 1 98.81 332 VAL B O 1
ATOM 5614 N N . ASP B 1 333 ? -10.32 3.209 11.586 1 98.44 333 ASP B N 1
ATOM 5615 C CA . ASP B 1 333 ? -9.891 3.547 10.234 1 98.44 333 ASP B CA 1
ATOM 5616 C C . ASP B 1 333 ? -11.055 4.062 9.398 1 98.44 333 ASP B C 1
ATOM 5618 O O . ASP B 1 333 ? -12.195 3.629 9.586 1 98.44 333 ASP B O 1
ATOM 5622 N N . ARG B 1 334 ? -10.742 4.969 8.43 1 97.06 334 ARG B N 1
ATOM 5623 C CA . ARG B 1 334 ? -11.703 5.434 7.438 1 97.06 334 ARG B CA 1
ATOM 5624 C C . ARG B 1 334 ? -11.438 4.797 6.078 1 97.06 334 ARG B C 1
ATOM 5626 O O . ARG B 1 334 ? -11.594 5.445 5.039 1 97.06 334 ARG B O 1
ATOM 5633 N N . SER B 1 335 ? -10.836 3.705 6.051 1 97 335 SER B N 1
ATOM 5634 C CA . SER B 1 335 ? -10.5 2.939 4.855 1 97 335 SER B CA 1
ATOM 5635 C C . SER B 1 335 ? -10.359 1.454 5.172 1 97 335 SER B C 1
ATOM 5637 O O . SER B 1 335 ? -10.367 1.058 6.34 1 97 335 SER B O 1
ATOM 5639 N N . VAL B 1 336 ? -10.312 0.687 4.145 1 97.19 336 VAL B N 1
ATOM 5640 C CA . VAL B 1 336 ? -10.289 -0.764 4.301 1 97.19 336 VAL B CA 1
ATOM 5641 C C . VAL B 1 336 ? -8.992 -1.33 3.732 1 97.19 336 VAL B C 1
ATOM 5643 O O . VAL B 1 336 ? -8.539 -0.905 2.668 1 97.19 336 VAL B O 1
ATOM 5646 N N . ASN B 1 337 ? -8.289 -2.129 4.469 1 97.62 337 ASN B N 1
ATOM 5647 C CA . ASN B 1 337 ? -7.266 -3.029 3.955 1 97.62 337 ASN B CA 1
ATOM 5648 C C . ASN B 1 337 ? -7.855 -4.379 3.553 1 97.62 337 ASN B C 1
ATOM 5650 O O . ASN B 1 337 ? -7.918 -5.301 4.363 1 97.62 337 ASN B O 1
ATOM 5654 N N . PHE B 1 338 ? -8.172 -4.547 2.322 1 96.94 338 PHE B N 1
ATOM 5655 C CA . PHE B 1 338 ? -8.922 -5.695 1.82 1 96.94 338 PHE B CA 1
ATOM 5656 C C . PHE B 1 338 ? -8.141 -6.988 2.043 1 96.94 338 PHE B C 1
ATOM 5658 O O . PHE B 1 338 ? -8.727 -8.023 2.365 1 96.94 338 PHE B O 1
ATOM 5665 N N . GLY B 1 339 ? -6.887 -6.879 1.919 1 96.31 339 GLY B N 1
ATOM 5666 C CA . GLY B 1 339 ? -6.051 -8.07 1.992 1 96.31 339 GLY B CA 1
ATOM 5667 C C . GLY B 1 339 ? -5.957 -8.648 3.393 1 96.31 339 GLY B C 1
ATOM 5668 O O . GLY B 1 339 ? -5.562 -9.797 3.566 1 96.31 339 GLY B O 1
ATOM 5669 N N . TRP B 1 340 ? -6.277 -7.895 4.391 1 97.25 340 TRP B N 1
ATOM 5670 C CA . TRP B 1 340 ? -6.172 -8.312 5.781 1 97.25 340 TRP B CA 1
ATOM 5671 C C . TRP B 1 340 ? -7.543 -8.328 6.453 1 97.25 340 TRP B C 1
ATOM 5673 O O . TRP B 1 340 ? -7.684 -8.797 7.582 1 97.25 340 TRP B O 1
ATOM 5683 N N . ASN B 1 341 ? -8.57 -7.844 5.746 1 96.94 341 ASN B N 1
ATOM 5684 C CA . ASN B 1 341 ? -9.906 -7.711 6.309 1 96.94 341 ASN B CA 1
ATOM 5685 C C . ASN B 1 341 ? -9.898 -6.887 7.594 1 96.94 341 ASN B C 1
ATOM 5687 O O . ASN B 1 341 ? -10.383 -7.34 8.633 1 96.94 341 ASN B O 1
ATOM 5691 N N . CYS B 1 342 ? -9.344 -5.73 7.574 1 98.06 342 CYS B N 1
ATOM 5692 C CA . CYS B 1 342 ? -9.234 -4.773 8.672 1 98.06 342 CYS B CA 1
ATOM 5693 C C . CYS B 1 342 ? -8.922 -3.377 8.141 1 98.06 342 CYS B C 1
ATOM 5695 O O . CYS B 1 342 ? -9.008 -3.129 6.941 1 98.06 342 CYS B O 1
ATOM 5697 N N . GLY B 1 343 ? -8.719 -2.422 9 1 98.25 343 GLY B N 1
ATOM 5698 C CA . GLY B 1 343 ? -8.227 -1.114 8.594 1 98.25 343 GLY B CA 1
ATOM 5699 C C . GLY B 1 343 ? -6.73 -1.083 8.367 1 98.25 343 GLY B C 1
ATOM 5700 O O . GLY B 1 343 ? -5.984 -1.839 8.992 1 98.25 343 GLY B O 1
ATOM 5701 N N . PRO B 1 344 ? -6.258 -0.237 7.445 1 98.31 344 PRO B N 1
ATOM 5702 C CA . PRO B 1 344 ? -4.82 -0.147 7.188 1 98.31 344 PRO B CA 1
ATOM 5703 C C . PRO B 1 344 ? -4.031 0.331 8.406 1 98.31 344 PRO B C 1
ATOM 5705 O O . PRO B 1 344 ? -2.928 -0.162 8.656 1 98.31 344 PRO B O 1
ATOM 5708 N N . VAL B 1 345 ? -4.562 1.342 9.18 1 98.75 345 VAL B N 1
ATOM 5709 C CA . VAL B 1 345 ? -3.875 1.815 10.375 1 98.75 345 VAL B CA 1
ATOM 5710 C C . VAL B 1 345 ? -3.773 0.685 11.398 1 98.75 345 VAL B C 1
ATOM 5712 O O . VAL B 1 345 ? -2.727 0.497 12.023 1 98.75 345 VAL B O 1
ATOM 5715 N N . TYR B 1 346 ? -4.875 -0.069 11.539 1 98.69 346 TYR B N 1
ATOM 5716 C CA . TYR B 1 346 ? -4.891 -1.205 12.453 1 98.69 346 TYR B CA 1
ATOM 5717 C C . TYR B 1 346 ? -3.752 -2.17 12.148 1 98.69 346 TYR B C 1
ATOM 5719 O O . TYR B 1 346 ? -3.006 -2.566 13.047 1 98.69 346 TYR B O 1
ATOM 5727 N N . GLN B 1 347 ? -3.58 -2.533 10.883 1 98.38 347 GLN B N 1
ATOM 5728 C CA . GLN B 1 347 ? -2.533 -3.471 10.492 1 98.38 347 GLN B CA 1
ATOM 5729 C C . GLN B 1 347 ? -1.147 -2.908 10.789 1 98.38 347 GLN B C 1
ATOM 5731 O O . GLN B 1 347 ? -0.258 -3.637 11.234 1 98.38 347 GLN B O 1
ATOM 5736 N N . GLU B 1 348 ? -0.954 -1.625 10.516 1 98.38 348 GLU B N 1
ATOM 5737 C CA . GLU B 1 348 ? 0.328 -0.98 10.781 1 98.38 348 GLU B CA 1
ATOM 5738 C C . GLU B 1 348 ? 0.643 -0.979 12.273 1 98.38 348 GLU B C 1
ATOM 5740 O O . GLU B 1 348 ? 1.785 -1.217 12.672 1 98.38 348 GLU B O 1
ATOM 5745 N N . VAL B 1 349 ? -0.374 -0.717 13.062 1 98.62 349 VAL B N 1
ATOM 5746 C CA . VAL B 1 349 ? -0.189 -0.682 14.508 1 98.62 349 VAL B CA 1
ATOM 5747 C C . VAL B 1 349 ? 0.135 -2.082 15.023 1 98.62 349 VAL B C 1
ATOM 5749 O O . VAL B 1 349 ? 0.978 -2.246 15.906 1 98.62 349 VAL B O 1
ATOM 5752 N N . LEU B 1 350 ? -0.501 -3.156 14.453 1 97.5 350 LEU B N 1
ATOM 5753 C CA . LEU B 1 350 ? -0.158 -4.527 14.82 1 97.5 350 LEU B CA 1
ATOM 5754 C C . LEU B 1 350 ? 1.337 -4.777 14.648 1 97.5 350 LEU B C 1
ATOM 5756 O O . LEU B 1 350 ? 1.99 -5.305 15.555 1 97.5 350 LEU B O 1
ATOM 5760 N N . ALA B 1 351 ? 1.849 -4.355 13.516 1 98 351 ALA B N 1
ATOM 5761 C CA . ALA B 1 351 ? 3.262 -4.574 13.219 1 98 351 ALA B CA 1
ATOM 5762 C C . ALA B 1 351 ? 4.148 -3.791 14.188 1 98 351 ALA B C 1
ATOM 5764 O O . ALA B 1 351 ? 5.172 -4.301 14.656 1 98 351 ALA B O 1
ATOM 5765 N N . ALA B 1 352 ? 3.746 -2.523 14.438 1 97.88 352 ALA B N 1
ATOM 5766 C CA . ALA B 1 352 ? 4.527 -1.683 15.344 1 97.88 352 ALA B CA 1
ATOM 5767 C C . ALA B 1 352 ? 4.574 -2.281 16.75 1 97.88 352 ALA B C 1
ATOM 5769 O O . ALA B 1 352 ? 5.617 -2.264 17.406 1 97.88 352 ALA B O 1
ATOM 5770 N N . MET B 1 353 ? 3.471 -2.848 17.172 1 97.56 353 MET B N 1
ATOM 5771 C CA . MET B 1 353 ? 3.334 -3.354 18.531 1 97.56 353 MET B CA 1
ATOM 5772 C C . MET B 1 353 ? 4.105 -4.66 18.703 1 97.56 353 MET B C 1
ATOM 5774 O O . MET B 1 353 ? 4.336 -5.105 19.828 1 97.56 353 MET B O 1
ATOM 5778 N N . TYR B 1 354 ? 4.547 -5.285 17.594 1 96.19 354 TYR B N 1
ATOM 5779 C CA . TYR B 1 354 ? 5.348 -6.5 17.688 1 96.19 354 TYR B CA 1
ATOM 5780 C C . TYR B 1 354 ? 6.625 -6.254 18.484 1 96.19 354 TYR B C 1
ATOM 5782 O O . TYR B 1 354 ? 7.168 -7.168 19.094 1 96.19 354 TYR B O 1
ATOM 5790 N N . ALA B 1 355 ? 7.055 -5.012 18.5 1 90.94 355 ALA B N 1
ATOM 5791 C CA . ALA B 1 355 ? 8.281 -4.648 19.203 1 90.94 355 ALA B CA 1
ATOM 5792 C C . ALA B 1 355 ? 8.102 -4.754 20.719 1 90.94 355 ALA B C 1
ATOM 5794 O O . ALA B 1 355 ? 9.078 -4.824 21.469 1 90.94 355 ALA B O 1
ATOM 5795 N N . GLN B 1 356 ? 6.871 -4.699 21.141 1 90.88 356 GLN B N 1
ATOM 5796 C CA . GLN B 1 356 ? 6.598 -4.711 22.578 1 90.88 356 GLN B CA 1
ATOM 5797 C C . GLN B 1 356 ? 6.652 -6.129 23.141 1 90.88 356 GLN B C 1
ATOM 5799 O O . GLN B 1 356 ? 6.227 -7.078 22.469 1 90.88 356 GLN B O 1
ATOM 5804 N N . PRO B 1 357 ? 7.125 -6.254 24.359 1 87.81 357 PRO B N 1
ATOM 5805 C CA . PRO B 1 357 ? 7.25 -7.582 24.969 1 87.81 357 PRO B CA 1
ATOM 5806 C C . PRO B 1 357 ? 5.898 -8.188 25.328 1 87.81 357 PRO B C 1
ATOM 5808 O O . PRO B 1 357 ? 5.754 -9.414 25.359 1 87.81 357 PRO B O 1
ATOM 5811 N N . VAL B 1 358 ? 5 -7.297 25.688 1 89.75 358 VAL B N 1
ATOM 5812 C CA . VAL B 1 358 ? 3.682 -7.777 26.078 1 89.75 358 VAL B CA 1
ATOM 5813 C C . VAL B 1 358 ? 2.686 -7.555 24.953 1 89.75 358 VAL B C 1
ATOM 5815 O O . VAL B 1 358 ? 2.654 -6.477 24.344 1 89.75 358 VAL B O 1
ATOM 5818 N N . ARG B 1 359 ? 1.966 -8.57 24.703 1 93.12 359 ARG B N 1
ATOM 5819 C CA . ARG B 1 359 ? 0.93 -8.453 23.688 1 93.12 359 ARG B CA 1
ATOM 5820 C C . ARG B 1 359 ? -0.312 -7.766 24.234 1 93.12 359 ARG B C 1
ATOM 5822 O O . ARG B 1 359 ? -0.904 -8.234 25.219 1 93.12 359 ARG B O 1
ATOM 5829 N N . ILE B 1 360 ? -0.654 -6.707 23.672 1 96.19 360 ILE B N 1
ATOM 5830 C CA . ILE B 1 360 ? -1.846 -5.949 24.031 1 96.19 360 ILE B CA 1
ATOM 5831 C C . ILE B 1 360 ? -2.971 -6.242 23.047 1 96.19 360 ILE B C 1
ATOM 5833 O O . ILE B 1 360 ? -2.803 -6.07 21.844 1 96.19 360 ILE B O 1
ATOM 5837 N N . PRO B 1 361 ? -4.102 -6.762 23.547 1 96.62 361 PRO B N 1
ATOM 5838 C CA . PRO B 1 361 ? -5.211 -7.02 22.625 1 96.62 361 PRO B CA 1
ATOM 5839 C C . PRO B 1 361 ? -5.633 -5.77 21.844 1 96.62 361 PRO B C 1
ATOM 5841 O O . PRO B 1 361 ? -5.672 -4.676 22.406 1 96.62 361 PRO B O 1
ATOM 5844 N N . MET B 1 362 ? -5.891 -5.91 20.609 1 97.56 362 MET B N 1
ATOM 5845 C CA . MET B 1 362 ? -6.297 -4.809 19.734 1 97.56 362 MET B CA 1
ATOM 5846 C C . MET B 1 362 ? -7.504 -5.199 18.891 1 97.56 362 MET B C 1
ATOM 5848 O O . MET B 1 362 ? -7.691 -6.375 18.578 1 97.56 362 MET B O 1
ATOM 5852 N N . MET B 1 363 ? -8.281 -4.246 18.531 1 98.12 363 MET B N 1
ATOM 5853 C CA . MET B 1 363 ? -9.477 -4.457 17.719 1 98.12 363 MET B CA 1
ATOM 5854 C C . MET B 1 363 ? -9.586 -3.408 16.625 1 98.12 363 MET B C 1
ATOM 5856 O O . MET B 1 363 ? -9.312 -2.23 16.844 1 98.12 363 MET B O 1
ATOM 5860 N N . SER B 1 364 ? -9.945 -3.85 15.406 1 98.62 364 SER B N 1
ATOM 5861 C CA . SER B 1 364 ? -10.125 -2.973 14.25 1 98.62 364 SER B CA 1
ATOM 5862 C C . SER B 1 364 ? -11.555 -2.449 14.164 1 98.62 364 SER B C 1
ATOM 5864 O O . SER B 1 364 ? -12.508 -3.223 14.258 1 98.62 364 SER B O 1
ATOM 5866 N N . PHE B 1 365 ? -11.703 -1.169 14.039 1 98.75 365 PHE B N 1
ATOM 5867 C CA . PHE B 1 365 ? -12.961 -0.503 13.734 1 98.75 365 PHE B CA 1
ATOM 5868 C C . PHE B 1 365 ? -12.875 0.247 12.414 1 98.75 365 PHE B C 1
ATOM 5870 O O . PHE B 1 365 ? -11.859 0.88 12.117 1 98.75 365 PHE B O 1
ATOM 5877 N N . ILE B 1 366 ? -13.867 0.077 11.555 1 98.31 366 ILE B N 1
ATOM 5878 C CA . ILE B 1 366 ? -13.914 0.76 10.266 1 98.31 366 ILE B CA 1
ATOM 5879 C C . ILE B 1 366 ? -15.203 1.567 10.156 1 98.31 366 ILE B C 1
ATOM 5881 O O . ILE B 1 366 ? -16.297 1.03 10.344 1 98.31 366 ILE B O 1
ATOM 5885 N N . GLY B 1 367 ? -15.039 2.82 9.883 1 96.31 367 GLY B N 1
ATOM 5886 C CA . GLY B 1 367 ? -16.203 3.682 9.727 1 96.31 367 GLY B CA 1
ATOM 5887 C C . GLY B 1 367 ? -15.891 4.973 8.992 1 96.31 367 GLY B C 1
ATOM 5888 O O . GLY B 1 367 ? -14.742 5.227 8.625 1 96.31 367 GLY B O 1
ATOM 5889 N N . GLY B 1 368 ? -16.922 5.711 8.711 1 94.62 368 GLY B N 1
ATOM 5890 C CA . GLY B 1 368 ? -16.766 7.004 8.062 1 94.62 368 GLY B CA 1
ATOM 5891 C C . GLY B 1 368 ? -16.438 6.895 6.586 1 94.62 368 GLY B C 1
ATOM 5892 O O . GLY B 1 368 ? -15.797 7.781 6.023 1 94.62 368 GLY B O 1
ATOM 5893 N N . LEU B 1 369 ? -16.859 5.809 5.984 1 94.38 369 LEU B N 1
ATOM 5894 C CA . LEU B 1 369 ? -16.594 5.609 4.562 1 94.38 369 LEU B CA 1
ATOM 5895 C C . LEU B 1 369 ? -17.562 6.418 3.711 1 94.38 369 LEU B C 1
ATOM 5897 O O . LEU B 1 369 ? -18.703 6.645 4.113 1 94.38 369 LEU B O 1
ATOM 5901 N N . ALA B 1 370 ? -17.078 6.871 2.592 1 92.25 370 ALA B N 1
ATOM 5902 C CA . ALA B 1 370 ? -17.875 7.551 1.573 1 92.25 370 ALA B CA 1
ATOM 5903 C C . ALA B 1 370 ? -18.672 8.711 2.178 1 92.25 370 ALA B C 1
ATOM 5905 O O . ALA B 1 370 ? -19.875 8.828 1.95 1 92.25 370 ALA B O 1
ATOM 5906 N N . GLY B 1 371 ? -18 9.43 3.027 1 91.06 371 GLY B N 1
ATOM 5907 C CA . GLY B 1 371 ? -18.578 10.656 3.547 1 91.06 371 GLY B CA 1
ATOM 5908 C C . GLY B 1 371 ? -19.469 10.438 4.75 1 91.06 371 GLY B C 1
ATOM 5909 O O . GLY B 1 371 ? -20.094 11.375 5.254 1 91.06 371 GLY B O 1
ATOM 5910 N N . ALA B 1 372 ? -19.594 9.18 5.234 1 92.88 372 ALA B N 1
ATOM 5911 C CA . ALA B 1 372 ? -20.406 8.914 6.422 1 92.88 372 ALA B CA 1
ATOM 5912 C C . ALA B 1 372 ? -19.797 9.57 7.66 1 92.88 372 ALA B C 1
ATOM 5914 O O . ALA B 1 372 ? -18.578 9.586 7.824 1 92.88 372 ALA B O 1
ATOM 5915 N N . ASP B 1 373 ? -20.641 10.047 8.531 1 92.06 373 ASP B N 1
ATOM 5916 C CA . ASP B 1 373 ? -20.172 10.641 9.773 1 92.06 373 ASP B CA 1
ATOM 5917 C C . ASP B 1 373 ? -19.781 9.562 10.789 1 92.06 373 ASP B C 1
ATOM 5919 O O . ASP B 1 373 ? -20.453 8.539 10.898 1 92.06 373 ASP B O 1
ATOM 5923 N N . ILE B 1 374 ? -18.734 9.75 11.414 1 95.12 374 ILE B N 1
ATOM 5924 C CA . ILE B 1 374 ? -18.453 9.016 12.648 1 95.12 374 ILE B CA 1
ATOM 5925 C C . ILE B 1 374 ? -18.781 9.906 13.852 1 95.12 374 ILE B C 1
ATOM 5927 O O . ILE B 1 374 ? -17.984 10.789 14.203 1 95.12 374 ILE B O 1
ATOM 5931 N N . THR B 1 375 ? -19.828 9.617 14.5 1 94.81 375 THR B N 1
ATOM 5932 C CA . THR B 1 375 ? -20.344 10.477 15.57 1 94.81 375 THR B CA 1
ATOM 5933 C C . THR B 1 375 ? -19.781 10.039 16.922 1 94.81 375 THR B C 1
ATOM 5935 O O . THR B 1 375 ? -19.125 9.008 17.031 1 94.81 375 THR B O 1
ATOM 5938 N N . VAL B 1 376 ? -20.047 10.852 17.891 1 96.69 376 VAL B N 1
ATOM 5939 C CA . VAL B 1 376 ? -19.672 10.523 19.266 1 96.69 376 VAL B CA 1
ATOM 5940 C C . VAL B 1 376 ? -20.344 9.219 19.688 1 96.69 376 VAL B C 1
ATOM 5942 O O . VAL B 1 376 ? -19.75 8.438 20.438 1 96.69 376 VAL B O 1
ATOM 5945 N N . GLU B 1 377 ? -21.531 8.977 19.156 1 95.75 377 GLU B N 1
ATOM 5946 C CA . GLU B 1 377 ? -22.234 7.73 19.453 1 95.75 377 GLU B CA 1
ATOM 5947 C C . GLU B 1 377 ? -21.5 6.527 18.859 1 95.75 377 GLU B C 1
ATOM 5949 O O . GLU B 1 377 ? -21.406 5.477 19.5 1 95.75 377 GLU B O 1
ATOM 5954 N N . HIS B 1 378 ? -21.062 6.684 17.641 1 97.31 378 HIS B N 1
ATOM 5955 C CA . HIS B 1 378 ? -20.25 5.625 17.047 1 97.31 378 HIS B CA 1
ATOM 5956 C C . HIS B 1 378 ? -19 5.348 17.875 1 97.31 378 HIS B C 1
ATOM 5958 O O . HIS B 1 378 ? -18.656 4.188 18.109 1 97.31 378 HIS B O 1
ATOM 5964 N N . PHE B 1 379 ? -18.359 6.418 18.328 1 98.44 379 PHE B N 1
ATOM 5965 C CA . PHE B 1 379 ? -17.156 6.25 19.125 1 98.44 379 PHE B CA 1
ATOM 5966 C C . PHE B 1 379 ? -17.5 5.664 20.5 1 98.44 379 PHE B C 1
ATOM 5968 O O . PHE B 1 379 ? -16.672 4.961 21.094 1 98.44 379 PHE B O 1
ATOM 5975 N N . ALA B 1 380 ? -18.703 6.008 21 1 98 380 ALA B N 1
ATOM 5976 C CA . ALA B 1 380 ? -19.125 5.367 22.25 1 98 380 ALA B CA 1
ATOM 5977 C C . ALA B 1 380 ? -19.125 3.848 22.109 1 98 380 ALA B C 1
ATOM 5979 O O . ALA B 1 380 ? -18.766 3.135 23.047 1 98 380 ALA B O 1
ATOM 5980 N N . GLU B 1 381 ? -19.562 3.387 20.953 1 97.69 381 GLU B N 1
ATOM 5981 C CA . GLU B 1 381 ? -19.5 1.952 20.688 1 97.69 381 GLU B CA 1
ATOM 5982 C C . GLU B 1 381 ? -18.062 1.452 20.656 1 97.69 381 GLU B C 1
ATOM 5984 O O . GLU B 1 381 ? -17.75 0.381 21.188 1 97.69 381 GLU B O 1
ATOM 5989 N N . VAL B 1 382 ? -17.188 2.197 20.031 1 98.62 382 VAL B N 1
ATOM 5990 C CA . VAL B 1 382 ? -15.766 1.85 19.984 1 98.62 382 VAL B CA 1
ATOM 5991 C C . VAL B 1 382 ? -15.203 1.737 21.391 1 98.62 382 VAL B C 1
ATOM 5993 O O . VAL B 1 382 ? -14.492 0.778 21.719 1 98.62 382 VAL B O 1
ATOM 5996 N N . VAL B 1 383 ? -15.516 2.752 22.203 1 98.69 383 VAL B N 1
ATOM 5997 C CA . VAL B 1 383 ? -15.062 2.775 23.594 1 98.69 383 VAL B CA 1
ATOM 5998 C C . VAL B 1 383 ? -15.57 1.533 24.328 1 98.69 383 VAL B C 1
ATOM 6000 O O . VAL B 1 383 ? -14.789 0.821 24.953 1 98.69 383 VAL B O 1
ATOM 6003 N N . HIS B 1 384 ? -16.844 1.252 24.172 1 98.25 384 HIS B N 1
ATOM 6004 C CA . HIS B 1 384 ? -17.469 0.123 24.844 1 98.25 384 HIS B CA 1
ATOM 6005 C C . HIS B 1 384 ? -16.828 -1.194 24.453 1 98.25 384 HIS B C 1
ATOM 6007 O O . HIS B 1 384 ? -16.453 -1.997 25.312 1 98.25 384 HIS B O 1
ATOM 6013 N N . ARG B 1 385 ? -16.656 -1.405 23.172 1 98.19 385 ARG B N 1
ATOM 6014 C CA . ARG B 1 385 ? -16.078 -2.648 22.672 1 98.19 385 ARG B CA 1
ATOM 6015 C C . ARG B 1 385 ? -14.625 -2.789 23.078 1 98.19 385 ARG B C 1
ATOM 6017 O O . ARG B 1 385 ? -14.141 -3.9 23.312 1 98.19 385 ARG B O 1
ATOM 6024 N N . THR B 1 386 ? -13.883 -1.704 23.125 1 98.69 386 THR B N 1
ATOM 6025 C CA . THR B 1 386 ? -12.477 -1.753 23.516 1 98.69 386 THR B CA 1
ATOM 6026 C C . THR B 1 386 ? -12.328 -2.123 24.984 1 98.69 386 THR B C 1
ATOM 6028 O O . THR B 1 386 ? -11.406 -2.857 25.359 1 98.69 386 THR B O 1
ATOM 6031 N N . PHE B 1 387 ? -13.227 -1.622 25.844 1 98.56 387 PHE B N 1
ATOM 6032 C CA . PHE B 1 387 ? -13.195 -2.018 27.25 1 98.56 387 PHE B CA 1
ATOM 6033 C C . PHE B 1 387 ? -13.547 -3.492 27.406 1 98.56 387 PHE B C 1
ATOM 6035 O O . PHE B 1 387 ? -12.984 -4.184 28.25 1 98.56 387 PHE B O 1
ATOM 6042 N N . ARG B 1 388 ? -14.5 -3.959 26.594 1 98.12 388 ARG B N 1
ATOM 6043 C CA . ARG B 1 388 ? -14.82 -5.383 26.641 1 98.12 388 ARG B CA 1
ATOM 6044 C C . ARG B 1 388 ? -13.625 -6.227 26.203 1 98.12 388 ARG B C 1
ATOM 6046 O O . ARG B 1 388 ? -13.398 -7.312 26.734 1 98.12 388 ARG B O 1
ATOM 6053 N N . LEU B 1 389 ? -12.938 -5.723 25.219 1 98.06 389 LEU B N 1
ATOM 6054 C CA . LEU B 1 389 ? -11.711 -6.379 24.781 1 98.06 389 LEU B CA 1
ATOM 6055 C C . LEU B 1 389 ? -10.703 -6.461 25.922 1 98.06 389 LEU B C 1
ATOM 6057 O O . LEU B 1 389 ? -10.078 -7.504 26.125 1 98.06 389 LEU B O 1
ATOM 6061 N N . ALA B 1 390 ? -10.523 -5.387 26.641 1 97.81 390 ALA B N 1
ATOM 6062 C CA . ALA B 1 390 ? -9.625 -5.359 27.797 1 97.81 390 ALA B CA 1
ATOM 6063 C C . ALA B 1 390 ? -10.062 -6.379 28.859 1 97.81 390 ALA B C 1
ATOM 6065 O O . ALA B 1 390 ? -9.227 -6.91 29.594 1 97.81 390 ALA B O 1
ATOM 6066 N N . GLY B 1 391 ? -11.328 -6.633 28.859 1 96.81 391 GLY B N 1
ATOM 6067 C CA . GLY B 1 391 ? -11.883 -7.582 29.812 1 96.81 391 GLY B CA 1
ATOM 6068 C C . GLY B 1 391 ? -11.773 -9.023 29.344 1 96.81 391 GLY B C 1
ATOM 6069 O O . GLY B 1 391 ? -12.18 -9.938 30.062 1 96.81 391 GLY B O 1
ATOM 6070 N N . GLY B 1 392 ? -11.383 -9.234 28.094 1 95.19 392 GLY B N 1
ATOM 6071 C CA . GLY B 1 392 ? -11.133 -10.602 27.656 1 95.19 392 GLY B CA 1
ATOM 6072 C C . GLY B 1 392 ? -11.953 -11.008 26.453 1 95.19 392 GLY B C 1
ATOM 6073 O O . GLY B 1 392 ? -11.805 -12.117 25.938 1 95.19 392 GLY B O 1
ATOM 6074 N N . GLU B 1 393 ? -12.789 -10.086 26.016 1 93.56 393 GLU B N 1
ATOM 6075 C CA . GLU B 1 393 ? -13.555 -10.406 24.812 1 93.56 393 GLU B CA 1
ATOM 6076 C C . GLU B 1 393 ? -12.633 -10.617 23.609 1 93.56 393 GLU B C 1
ATOM 6078 O O . GLU B 1 393 ? -11.648 -9.898 23.438 1 93.56 393 GLU B O 1
ATOM 6083 N N . ALA B 1 394 ? -12.984 -11.609 22.812 1 88.81 394 ALA B N 1
ATOM 6084 C CA . ALA B 1 394 ? -12.18 -11.891 21.625 1 88.81 394 ALA B CA 1
ATOM 6085 C C . ALA B 1 394 ? -12.547 -10.945 20.484 1 88.81 394 ALA B C 1
ATOM 6087 O O . ALA B 1 394 ? -13.711 -10.57 20.328 1 88.81 394 ALA B O 1
ATOM 6088 N N . ALA B 1 395 ? -11.508 -10.562 19.766 1 86.62 395 ALA B N 1
ATOM 6089 C CA . ALA B 1 395 ? -11.703 -9.789 18.547 1 86.62 395 ALA B CA 1
ATOM 6090 C C . ALA B 1 395 ? -11.695 -10.695 17.312 1 86.62 395 ALA B C 1
ATOM 6092 O O . ALA B 1 395 ? -10.672 -11.305 17 1 86.62 395 ALA B O 1
ATOM 6093 N N . THR B 1 396 ? -12.828 -10.945 16.594 1 83.56 396 THR B N 1
ATOM 6094 C CA . THR B 1 396 ? -12.914 -11.914 15.5 1 83.56 396 THR B CA 1
ATOM 6095 C C . THR B 1 396 ? -12.789 -11.219 14.148 1 83.56 396 THR B C 1
ATOM 6097 O O . THR B 1 396 ? -12.492 -11.859 13.133 1 83.56 396 THR B O 1
ATOM 6100 N N . GLY B 1 397 ? -12.969 -9.945 14.008 1 91.12 397 GLY B N 1
ATOM 6101 C CA . GLY B 1 397 ? -12.938 -9.156 12.789 1 91.12 397 GLY B CA 1
ATOM 6102 C C . GLY B 1 397 ? -13.211 -7.68 13.031 1 91.12 397 GLY B C 1
ATOM 6103 O O . GLY B 1 397 ? -13.422 -7.262 14.172 1 91.12 397 GLY B O 1
ATOM 6104 N N . PRO B 1 398 ? -13.148 -7.016 11.945 1 97.19 398 PRO B N 1
ATOM 6105 C CA . PRO B 1 398 ? -13.406 -5.582 12.117 1 97.19 398 PRO B CA 1
ATOM 6106 C C . PRO B 1 398 ? -14.859 -5.285 12.469 1 97.19 398 PRO B C 1
ATOM 6108 O O . PRO B 1 398 ? -15.766 -5.984 12 1 97.19 398 PRO B O 1
ATOM 6111 N N . VAL B 1 399 ? -15.047 -4.324 13.297 1 97.81 399 VAL B N 1
ATOM 6112 C CA . VAL B 1 399 ? -16.375 -3.791 13.57 1 97.81 399 VAL B CA 1
ATOM 6113 C C . VAL B 1 399 ? -16.672 -2.629 12.625 1 97.81 399 VAL B C 1
ATOM 6115 O O . VAL B 1 399 ? -15.898 -1.672 12.547 1 97.81 399 VAL B O 1
ATOM 6118 N N . TRP B 1 400 ? -17.797 -2.693 11.914 1 97.5 400 TRP B N 1
ATOM 6119 C CA . TRP B 1 400 ? -18.188 -1.666 10.961 1 97.5 400 TRP B CA 1
ATOM 6120 C C . TRP B 1 400 ? -19.141 -0.664 11.594 1 97.5 400 TRP B C 1
ATOM 6122 O O . TRP B 1 400 ? -20.312 -0.977 11.836 1 97.5 400 TRP B O 1
ATOM 6132 N N . LEU B 1 401 ? -18.719 0.518 11.82 1 96.94 401 LEU B N 1
ATOM 6133 C CA . LEU B 1 401 ? -19.391 1.497 12.664 1 96.94 401 LEU B CA 1
ATOM 6134 C C . LEU B 1 401 ? -20.625 2.049 11.969 1 96.94 401 LEU B C 1
ATOM 6136 O O . LEU B 1 401 ? -21.594 2.447 12.633 1 96.94 401 LEU B O 1
ATOM 6140 N N . ASN B 1 402 ? -20.734 2.17 10.633 1 95.44 402 ASN B N 1
ATOM 6141 C CA . ASN B 1 402 ? -21.859 2.75 9.914 1 95.44 402 ASN B CA 1
ATOM 6142 C C . ASN B 1 402 ? -22.719 1.674 9.258 1 95.44 402 ASN B C 1
ATOM 6144 O O . ASN B 1 402 ? -23.547 1.975 8.391 1 95.44 402 ASN B O 1
ATOM 6148 N N . GLU B 1 403 ? -22.562 0.474 9.672 1 93.5 403 GLU B N 1
ATOM 6149 C CA . GLU B 1 403 ? -23.219 -0.654 9.016 1 93.5 403 GLU B CA 1
ATOM 6150 C C . GLU B 1 403 ? -24.734 -0.557 9.133 1 93.5 403 GLU B C 1
ATOM 6152 O O . GLU B 1 403 ? -25.453 -0.998 8.234 1 93.5 403 GLU B O 1
ATOM 6157 N N . ASN B 1 404 ? -25.188 0.014 10.211 1 90.38 404 ASN B N 1
ATOM 6158 C CA . ASN B 1 404 ? -26.625 0.04 10.445 1 90.38 404 ASN B CA 1
ATOM 6159 C C . ASN B 1 404 ? -27.172 1.467 10.477 1 90.38 404 ASN B C 1
ATOM 6161 O O . ASN B 1 404 ? -28.203 1.736 11.102 1 90.38 404 ASN B O 1
ATOM 6165 N N . ASP B 1 405 ? -26.422 2.303 9.906 1 88.56 405 ASP B N 1
ATOM 6166 C CA . ASP B 1 405 ? -26.891 3.686 9.852 1 88.56 405 ASP B CA 1
ATOM 6167 C C . ASP B 1 405 ? -28.094 3.822 8.922 1 88.56 405 ASP B C 1
ATOM 6169 O O . ASP B 1 405 ? -28.188 3.119 7.91 1 88.56 405 ASP B O 1
#

Foldseek 3Di:
DPPQPQFDKDKDFQLLLLLLLVQLLQFAEEEEDAAPPNNVNVVNNVVCVVVVSHNYHYDDDPALLVRLVVVVVQLLQPTAYEYEDEAVRCVNNVVSVLCQLLLLFEHEYEYQYAAHCVVHFRFWFHARVLVCVPSLAWEFAAAASQRSSLVSLLSQLLCLDPQASHYYYYYAIGPPRSHDIDMYGRHDSVLSCVLNPDGRGNPPRHPDPVDDDDRPDDAADPDDCRVVVVVVSVVSSVRNQVVSVVSQQVSQVSSCVNNVDHDDRFKDKFQLPQAQEEEEEEHNLVVQLNVLCVVVVVVPHRYIYMYGGIPGVNPLQVLLVSGQRYQEYEYEHRHADPVVQAHPVQVSNCVSNVPHPDDHHYAGEYECHSNDDCHNVLSNVSVVVRVVVSVPDDHPHYHYSVPPD/DPPQPQFDKDKDFLLLLLLLLVQLLQFAEEEEDAAPPNNVNVVNNVVCVVVVSHNYHYDDDPALLVRLVVVVVQLLQPTAYEYEDEAVRCVNNVVSVLCQLLLLFEHEYEYQYAAHCVVHFRFWFHARVLVCVPSLAWEFAAAASQRSSLVSLLSQLLCLDPQASHYYYYYAIGPPRRHDIDMYGRHDSVLSCVLNPDGRGNPPRHPDPVDDDDRPDDAADPDDCRVVVVVVSVVSSVRNQVVSVVSQQVSQVSSCVNNVDHDDRFKDKFQLPQAQEEEEEEHNLVVQLNVLCVVVVVVPHRYIYMYGGIPGVPPLQVLLVSGQRYQEYEYEHRHADPVVQAHPVQVSNVVSNVPHPDDHHYAGEYECHSNDDCHNVLSNVSVVVRVVVSVPDDHPHYHYSVPPD

Radius of gyration: 25.84 Å; Cα contacts (8 Å, |Δi|>4): 2027; chains: 2; bounding box: 62×84×71 Å

Organism: Paramagnetospirillum magneticum (strain ATCC 700264 / AMB-1) (NCBI:txid342108)